Protein AF-D7C0J5-F1 (afdb_monomer_lite)

Organism: Streptomyces bingchenggensis (strain BCW-1) (NCBI:txid749414)

pLDDT: mean 80.93, std 21.44, range [21.97, 98.5]

Secondary structure (DSSP, 8-state):
-GGGSTTTTTS-SPPHHHHHHHHHHHH-TTGGG-HHHHHHHHHHHHHHHHTT--HHHHS--HHHHHHHHHHTSSHHHHHHHHHH---STT----HHHHHHHHHHHHHHHHHHTSTT--HHHHHHHHHHHTT--TT----HHHHHHHHHHHHHHHHTT--TTSHHHHHHHHIIIII-TTTSSEEEEEETTEEEEEEE-S-----SSEEEEEEEETTEEEE-TT--B-TTS-BSSPPPEEEE-EE-SS-TTEEEEEETTEEEEEEHHHHHHHHTT-HHHHTSPTTPPEEEE-SS--TTHHHHHHHHHHHHTS-EEEESS-EEEEEE-TTS-EEEEE-SSS---EEEEPP-PPPPP------SSPPPPP-PPPPPPP----PPPP------------------------------------------PPP--STTHHHHTTSPPPPHHHHHHHHHHHHHHHHHHHHHHHHHT-HHHHHHHHHHHHHHHHHHHHTT--GGGG----TTSTT---S-HHHHHHHHHH--HHHHHHHHHHHHHTTHHHHHTTSPPPPPHHHHHHHHT-EE-HHHHHHHHHHHHHHHTT--HHHHHHHTHHHHHHTS----TTT-SSPPPHHHHHHHB-TTT--B----HHHHEE--TTSHHHHHHHHHT---SSSS-HHHHHHHHHHHHHHHHHT----HHHHHHHHHHHHHHHTSS-HHHHHHHHHHHHTTS--TTPPPP--STTGGG--TT--HHHHHHHTSGGG--HHHHHHHHHHHHHHHHHHTTS----------

Sequence (784 aa):
MWLADDDFKQAGPLMLDLLRQVIVGHAGPGVMGDQDVVRRVLAAAATAGKAGVPFRDFVDLPVVRLAAGWLNGGGAQSEAVDALKPSGPDQQLGEVERSRMFWAWVKTMDLLSAPGMDMDKVDKLAVRVLHLDPDHDVEPHHRERLRVRLTQAFAVGRGASDPDVAAAYALEEEYGAFTGTGLDTVQDGARGSGLDFTGQPRSGTVNLAQILAPGGLKNAPWRHQGPNQQATEPAPYLVRIELDELDPDSILLVIGDAVLQMPVREFLELMANDLTLTGKEEGTLIVLSHAWPAPGIGEVARRLAQRLGREVGWTDTPTDLSGKDDQNRSVLTVLAASDAVWRKAEVEAPQPPVPNAPRPIPRPYPRSGPPGPAAPTAAPPTTATTTRPTALGSAAPSGLAAASSATPPGEKPEDPASFLDDGVPSEPEESEESALSGAPPASPWDMARIRYAEEALDYEERLVTYLAADERINAEFARVVEAFWALVLHNGMDYRKFGSELPSENGAVGTSFESLQRVVESGNLRERADFLFAGAANGLLPDLTGGRVRRHPVVMGERDDRRKTEAYTRYKQRTEELRALGIDDAVIAEEVEDLMAVVRTPLRPEDVRPPLSQDERLIAVRASDGKLLWMPAGLSEELPMSAGLQQRSQESGGLVLTGTSGSTHFILTLVARLSNLANFPVDLGLIRAGLVSTMAYVGDHSFHEVMAGAQLVLDEVAHPGVPDYVDGRYRYRNVYPLTEEELRAHVARDGLFPDEHAMALFAELDDGAEEGSESDDGDDSSDR

Radius of gyration: 34.39 Å; chains: 1; bounding box: 91×99×111 Å

Structure (mmCIF, N/CA/C/O backbone):
data_AF-D7C0J5-F1
#
_entry.id   AF-D7C0J5-F1
#
loop_
_atom_site.group_PDB
_atom_site.id
_atom_site.type_symbol
_atom_site.label_atom_id
_atom_site.label_alt_id
_atom_site.label_comp_id
_atom_site.label_asym_id
_atom_site.label_entity_id
_atom_site.label_seq_id
_atom_site.pdbx_PDB_ins_code
_atom_site.Cartn_x
_atom_site.Cartn_y
_atom_site.Cartn_z
_atom_site.occupancy
_atom_site.B_iso_or_equiv
_atom_site.auth_seq_id
_atom_site.auth_comp_id
_atom_site.auth_asym_id
_atom_site.auth_atom_id
_atom_site.pdbx_PDB_model_num
ATOM 1 N N . MET A 1 1 ? 35.613 8.827 -20.368 1.00 84.06 1 MET A N 1
ATOM 2 C CA . MET A 1 1 ? 34.512 9.453 -21.127 1.00 84.06 1 MET A CA 1
ATOM 3 C C . MET A 1 1 ? 33.854 10.549 -20.322 1.00 84.06 1 MET A C 1
ATOM 5 O O . MET A 1 1 ? 34.210 11.675 -20.592 1.00 84.06 1 MET A O 1
ATOM 9 N N . TRP A 1 2 ? 33.033 10.255 -19.304 1.00 85.31 2 TRP A N 1
ATOM 10 C CA . TRP A 1 2 ? 32.341 11.267 -18.477 1.00 85.31 2 TRP A CA 1
ATOM 11 C C . TRP A 1 2 ? 33.206 12.481 -18.079 1.00 85.31 2 TRP A C 1
ATOM 13 O O . TRP A 1 2 ? 32.962 13.582 -18.543 1.00 85.31 2 TRP A O 1
ATOM 23 N N . LEU A 1 3 ? 34.286 12.275 -17.312 1.00 81.56 3 LEU A N 1
ATOM 24 C CA . LEU A 1 3 ? 35.174 13.371 -16.874 1.00 81.56 3 LEU A CA 1
ATOM 25 C C . LEU A 1 3 ? 36.045 13.977 -17.988 1.00 81.56 3 LEU A C 1
ATOM 27 O O . LEU A 1 3 ? 36.691 14.999 -17.775 1.00 81.56 3 LEU A O 1
ATOM 31 N N . ALA A 1 4 ? 36.141 13.299 -19.134 1.00 83.44 4 ALA A N 1
ATOM 32 C CA . ALA A 1 4 ? 36.928 13.761 -20.275 1.00 83.44 4 ALA A CA 1
ATOM 33 C C . ALA A 1 4 ? 36.100 14.636 -21.229 1.00 83.44 4 ALA A C 1
ATOM 35 O O . ALA A 1 4 ? 36.672 15.247 -22.124 1.00 83.44 4 ALA A O 1
ATOM 36 N N . ASP A 1 5 ? 34.779 14.666 -21.050 1.00 85.06 5 ASP A N 1
ATOM 37 C CA . ASP A 1 5 ? 33.866 15.517 -21.797 1.00 85.06 5 ASP A CA 1
ATOM 38 C C . ASP A 1 5 ? 33.786 16.890 -21.110 1.00 85.06 5 ASP A C 1
ATOM 40 O O . ASP A 1 5 ? 33.491 16.985 -19.913 1.00 85.06 5 ASP A O 1
ATOM 44 N N . ASP A 1 6 ? 34.099 17.953 -21.854 1.00 83.88 6 ASP A N 1
ATOM 45 C CA . ASP A 1 6 ? 34.174 19.315 -21.318 1.00 83.88 6 ASP A CA 1
ATOM 46 C C . ASP A 1 6 ? 32.818 19.805 -20.784 1.00 83.88 6 ASP A C 1
ATOM 48 O O . ASP A 1 6 ? 32.799 20.581 -19.825 1.00 83.88 6 ASP A O 1
ATOM 52 N N . ASP A 1 7 ? 31.699 19.300 -21.321 1.00 83.06 7 ASP A N 1
ATOM 53 C CA . ASP A 1 7 ? 30.352 19.685 -20.885 1.00 83.06 7 ASP A CA 1
ATOM 54 C C . ASP A 1 7 ? 30.071 19.222 -19.441 1.00 83.06 7 ASP A C 1
ATOM 56 O O . ASP A 1 7 ? 29.378 19.908 -18.687 1.00 83.06 7 ASP A O 1
ATOM 60 N N . PHE A 1 8 ? 30.655 18.095 -19.016 1.00 86.00 8 PHE A N 1
ATOM 61 C CA . PHE A 1 8 ? 30.396 17.458 -17.714 1.00 86.00 8 PHE A CA 1
ATOM 62 C C . PHE A 1 8 ? 31.542 17.596 -16.713 1.00 86.00 8 PHE A C 1
ATOM 64 O O . PHE A 1 8 ? 31.435 17.144 -15.572 1.00 86.00 8 PHE A O 1
ATOM 71 N N . LYS A 1 9 ? 32.634 18.260 -17.096 1.00 82.19 9 LYS A N 1
ATOM 72 C CA . LYS A 1 9 ? 33.841 18.409 -16.272 1.00 82.19 9 LYS A CA 1
ATOM 73 C C . LYS A 1 9 ? 33.573 18.995 -14.880 1.00 82.19 9 LYS A C 1
ATOM 75 O O . LYS A 1 9 ? 34.307 18.700 -13.940 1.00 82.19 9 LYS A O 1
ATOM 80 N N . GLN A 1 10 ? 32.531 19.817 -14.740 1.00 80.56 10 GLN A N 1
ATOM 81 C CA . GLN A 1 10 ? 32.140 20.432 -13.466 1.00 80.56 10 GLN A CA 1
ATOM 82 C C . GLN A 1 10 ? 31.168 19.586 -12.626 1.00 80.56 10 GLN A C 1
ATOM 84 O O . GLN A 1 10 ? 31.029 19.858 -11.433 1.00 80.56 10 GLN A O 1
ATOM 89 N N . ALA A 1 11 ? 30.531 18.562 -13.210 1.00 79.69 11 ALA A N 1
ATOM 90 C CA . ALA A 1 11 ? 29.491 17.740 -12.578 1.00 79.69 11 ALA A CA 1
ATOM 91 C C . ALA A 1 11 ? 30.031 16.738 -11.538 1.00 79.69 11 ALA A C 1
ATOM 93 O O . ALA A 1 11 ? 29.259 16.111 -10.810 1.00 79.69 11 ALA A O 1
ATOM 94 N N . GLY A 1 12 ? 31.357 16.609 -11.432 1.00 76.31 12 GLY A N 1
ATOM 95 C CA . GLY A 1 12 ? 32.024 15.755 -10.453 1.00 76.31 12 GLY A CA 1
ATOM 96 C C . GLY A 1 12 ? 31.970 14.263 -10.808 1.00 76.31 12 GLY A C 1
ATOM 97 O O . GLY A 1 12 ? 31.812 13.906 -11.982 1.00 76.31 12 GLY A O 1
ATOM 98 N N . PRO A 1 13 ? 32.171 13.365 -9.827 1.00 74.12 13 PRO A N 1
ATOM 99 C CA . PRO A 1 13 ? 32.368 11.945 -10.087 1.00 74.12 13 PRO A CA 1
ATOM 100 C C . PRO A 1 13 ? 31.124 11.254 -10.656 1.00 74.12 13 PRO A C 1
ATOM 102 O O . PRO A 1 13 ? 29.984 11.681 -10.474 1.00 74.12 13 PRO A O 1
ATOM 105 N N . LEU A 1 14 ? 31.368 10.130 -11.331 1.00 69.06 14 LEU A N 1
ATOM 106 C CA . LEU A 1 14 ? 30.318 9.253 -11.839 1.00 69.06 14 LEU A CA 1
ATOM 107 C C . LEU A 1 14 ? 29.569 8.598 -10.668 1.00 69.06 14 LEU A C 1
ATOM 109 O O . LEU A 1 14 ? 30.184 7.956 -9.817 1.00 69.06 14 LEU A O 1
ATOM 113 N N . MET A 1 15 ? 28.243 8.744 -10.652 1.00 70.69 15 MET A N 1
ATOM 114 C CA . MET A 1 15 ? 27.353 8.141 -9.657 1.00 70.69 15 MET A CA 1
ATOM 115 C C . MET A 1 15 ? 26.726 6.849 -10.178 1.00 70.69 15 MET A C 1
ATOM 117 O O . MET A 1 15 ? 26.613 6.639 -11.386 1.00 70.69 15 MET A O 1
ATOM 121 N N . LEU A 1 16 ? 26.266 5.994 -9.260 1.00 69.06 16 LEU A N 1
ATOM 122 C CA . LEU A 1 16 ? 25.558 4.768 -9.630 1.00 69.06 16 LEU A CA 1
ATOM 123 C C . LEU A 1 16 ? 24.303 5.080 -10.457 1.00 69.06 16 LEU A C 1
ATOM 125 O O . LEU A 1 16 ? 24.078 4.416 -11.458 1.00 69.06 16 LEU A O 1
ATOM 129 N N . ASP A 1 17 ? 23.551 6.125 -10.102 1.00 68.38 17 ASP A N 1
ATOM 130 C CA . ASP A 1 17 ? 22.359 6.566 -10.840 1.00 68.38 17 ASP A CA 1
ATOM 131 C C . ASP A 1 17 ? 22.683 6.913 -12.308 1.00 68.38 17 ASP A C 1
ATOM 133 O O . ASP A 1 17 ? 21.962 6.487 -13.207 1.00 68.38 17 ASP A O 1
ATOM 137 N N . LEU A 1 18 ? 23.820 7.573 -12.577 1.00 76.56 18 LEU A N 1
ATOM 138 C CA . LEU A 1 18 ? 24.295 7.820 -13.945 1.00 76.56 18 LEU A CA 1
ATOM 139 C C . LEU A 1 18 ? 24.584 6.520 -14.681 1.00 76.56 18 LEU A C 1
ATOM 141 O O . LEU A 1 18 ? 24.188 6.364 -15.828 1.00 76.56 18 LEU A O 1
ATOM 145 N N . LEU A 1 19 ? 25.286 5.589 -14.030 1.00 80.75 19 LEU A N 1
ATOM 146 C CA . LEU A 1 19 ? 25.575 4.294 -14.633 1.00 80.75 19 LEU A CA 1
ATOM 147 C C . LEU A 1 19 ? 24.270 3.597 -15.032 1.00 80.75 19 LEU A C 1
ATOM 149 O O . LEU A 1 19 ? 24.184 3.085 -16.145 1.00 80.75 19 LEU A O 1
ATOM 153 N N . ARG A 1 20 ? 23.240 3.655 -14.175 1.00 77.88 20 ARG A N 1
ATOM 154 C CA . ARG A 1 20 ? 21.913 3.110 -14.491 1.00 77.88 20 ARG A CA 1
ATOM 155 C C . ARG A 1 20 ? 21.293 3.781 -15.712 1.00 77.88 20 ARG A C 1
ATOM 157 O O . ARG A 1 20 ? 20.852 3.088 -16.622 1.00 77.88 20 ARG A O 1
ATOM 164 N N . GLN A 1 21 ? 21.303 5.111 -15.761 1.00 80.38 21 GLN A N 1
ATOM 165 C CA . GLN A 1 21 ? 20.759 5.865 -16.891 1.00 80.38 21 GLN A CA 1
ATOM 166 C C . GLN A 1 21 ? 21.532 5.610 -18.193 1.00 80.38 21 GLN A C 1
ATOM 168 O O . GLN A 1 21 ? 20.915 5.489 -19.243 1.00 80.38 21 GLN A O 1
ATOM 173 N N . VAL A 1 22 ? 22.861 5.456 -18.144 1.00 85.19 22 VAL A N 1
ATOM 174 C CA . VAL A 1 22 ? 23.691 5.109 -19.313 1.00 85.19 22 VAL A CA 1
ATOM 175 C C . VAL A 1 22 ? 23.349 3.717 -19.833 1.00 85.19 22 VAL A C 1
ATOM 177 O O . VAL A 1 22 ? 23.205 3.537 -21.038 1.00 85.19 22 VAL A O 1
ATOM 180 N N . ILE A 1 23 ? 23.208 2.739 -18.937 1.00 82.94 23 ILE A N 1
ATOM 181 C CA . ILE A 1 23 ? 22.817 1.374 -19.302 1.00 82.94 23 ILE A CA 1
ATOM 182 C C . ILE A 1 23 ? 21.436 1.390 -19.965 1.00 82.94 23 ILE A C 1
ATOM 184 O O . ILE A 1 23 ? 21.291 0.867 -21.064 1.00 82.94 23 ILE A O 1
ATOM 188 N N . VAL A 1 24 ? 20.453 2.051 -19.348 1.00 81.50 24 VAL A N 1
ATOM 189 C CA . VAL A 1 24 ? 19.090 2.153 -19.892 1.00 81.50 24 VAL A CA 1
ATOM 190 C C . VAL A 1 24 ? 19.056 2.921 -21.216 1.00 81.50 24 VAL A C 1
ATOM 192 O O . VAL A 1 24 ? 18.408 2.486 -22.159 1.00 81.50 24 VAL A O 1
ATOM 195 N N . GLY A 1 25 ? 19.774 4.038 -21.324 1.00 82.25 25 GLY A N 1
ATOM 196 C CA . GLY A 1 25 ? 19.808 4.855 -22.539 1.00 82.25 25 GLY A CA 1
ATOM 197 C C . GLY A 1 25 ? 20.527 4.182 -23.710 1.00 82.25 25 GLY A C 1
ATOM 198 O O . GLY A 1 25 ? 20.208 4.462 -24.860 1.00 82.25 25 GLY A O 1
ATOM 199 N N . HIS A 1 26 ? 21.481 3.287 -23.437 1.00 82.31 26 HIS A N 1
ATOM 200 C CA . HIS A 1 26 ? 22.236 2.576 -24.472 1.00 82.31 26 HIS A CA 1
ATOM 201 C C . HIS A 1 26 ? 21.634 1.204 -24.826 1.00 82.31 26 HIS A C 1
ATOM 203 O O . HIS A 1 26 ? 21.805 0.738 -25.951 1.00 82.31 26 HIS A O 1
ATOM 209 N N . ALA A 1 27 ? 20.976 0.524 -23.885 1.00 80.31 27 ALA A N 1
ATOM 210 C CA . ALA A 1 27 ? 20.483 -0.846 -24.067 1.00 80.31 27 ALA A CA 1
ATOM 211 C C . ALA A 1 27 ? 18.959 -1.012 -23.896 1.00 80.31 27 ALA A C 1
ATOM 213 O O . ALA A 1 27 ? 18.454 -2.108 -24.116 1.00 80.31 27 ALA A O 1
ATOM 214 N N . GLY A 1 28 ? 18.225 0.051 -23.559 1.00 71.62 28 GLY A N 1
ATOM 215 C CA . GLY A 1 28 ? 16.772 0.040 -23.363 1.00 71.62 28 GLY A CA 1
ATOM 216 C C . GLY A 1 28 ? 16.334 -0.144 -21.898 1.00 71.62 28 GLY A C 1
ATOM 217 O O . GLY A 1 28 ? 17.142 -0.483 -21.029 1.00 71.62 28 GLY A O 1
ATOM 218 N N . PRO A 1 29 ? 15.051 0.111 -21.574 1.00 61.69 29 PRO A N 1
ATOM 219 C CA . PRO A 1 29 ? 14.511 -0.081 -20.225 1.00 61.69 29 PRO A CA 1
ATOM 220 C C . PRO A 1 29 ? 14.479 -1.569 -19.822 1.00 61.69 29 PRO A C 1
ATOM 222 O O . PRO A 1 29 ? 14.386 -2.449 -20.668 1.00 61.69 29 PRO A O 1
ATOM 225 N N . GLY A 1 30 ? 14.538 -1.863 -18.515 1.00 56.69 30 GLY A N 1
ATOM 226 C CA . GLY A 1 30 ? 14.394 -3.231 -17.975 1.00 56.69 30 GLY A CA 1
ATOM 227 C C . GLY A 1 30 ? 15.677 -4.072 -17.891 1.00 56.69 30 GLY A C 1
ATOM 228 O O . GLY A 1 30 ? 15.668 -5.137 -17.286 1.00 56.69 30 GLY A O 1
ATOM 229 N N . VAL A 1 31 ? 16.806 -3.578 -18.405 1.00 60.84 31 VAL A N 1
ATOM 230 C CA . VAL A 1 31 ? 18.055 -4.358 -18.550 1.00 60.84 31 VAL A CA 1
ATOM 231 C C . VAL A 1 31 ? 19.036 -4.255 -17.367 1.00 60.84 31 VAL A C 1
ATOM 233 O O . VAL A 1 31 ? 20.123 -4.823 -17.393 1.00 60.84 31 VAL A O 1
ATOM 236 N N . MET A 1 32 ? 18.676 -3.526 -16.306 1.00 47.31 32 MET A N 1
ATOM 237 C CA . MET A 1 32 ? 19.562 -3.235 -15.164 1.00 47.31 32 MET A CA 1
ATOM 238 C C . MET A 1 32 ? 19.946 -4.460 -14.314 1.00 47.31 32 MET A C 1
ATOM 240 O O . MET A 1 32 ? 20.912 -4.385 -13.553 1.00 47.31 32 MET A O 1
ATOM 244 N N . GLY A 1 33 ? 19.195 -5.559 -14.420 1.00 52.16 33 GLY A N 1
ATOM 245 C CA . GLY A 1 33 ? 19.480 -6.824 -13.734 1.00 52.16 33 GLY A CA 1
ATOM 246 C C . GLY A 1 33 ? 20.380 -7.782 -14.522 1.00 52.16 33 GLY A C 1
ATOM 247 O O . GLY A 1 33 ? 20.909 -8.724 -13.936 1.00 52.16 33 GLY A O 1
ATOM 248 N N . ASP A 1 34 ? 20.584 -7.531 -15.819 1.00 63.66 34 ASP A N 1
ATOM 249 C CA . ASP A 1 34 ? 21.387 -8.374 -16.706 1.00 63.66 34 ASP A CA 1
ATOM 250 C C . ASP A 1 34 ? 22.855 -7.918 -16.666 1.00 63.66 34 ASP A C 1
ATOM 252 O O . ASP A 1 34 ? 23.248 -6.891 -17.232 1.00 63.66 34 ASP A O 1
ATOM 256 N N . GLN A 1 35 ? 23.692 -8.692 -15.971 1.00 74.06 35 GLN A N 1
ATOM 257 C CA . GLN A 1 35 ? 25.112 -8.376 -15.817 1.00 74.06 35 GLN A CA 1
ATOM 258 C C . GLN A 1 35 ? 25.866 -8.334 -17.151 1.00 74.06 35 GLN A C 1
ATOM 260 O O . GLN A 1 35 ? 26.853 -7.600 -17.262 1.00 74.06 35 GLN A O 1
ATOM 265 N N . ASP A 1 36 ? 25.425 -9.080 -18.159 1.00 72.94 36 ASP A N 1
ATOM 266 C CA . ASP A 1 36 ? 26.091 -9.147 -19.453 1.00 72.94 36 ASP A CA 1
ATOM 267 C C . ASP A 1 36 ? 25.726 -7.958 -20.332 1.00 72.94 36 ASP A C 1
ATOM 269 O O . ASP A 1 36 ? 26.608 -7.414 -21.004 1.00 72.94 36 ASP A O 1
ATOM 273 N N . VAL A 1 37 ? 24.489 -7.454 -20.255 1.00 75.50 37 VAL A N 1
ATOM 274 C CA . VAL A 1 37 ? 24.139 -6.146 -20.839 1.00 75.50 37 VAL A CA 1
ATOM 275 C C . VAL A 1 37 ? 24.998 -5.046 -20.225 1.00 75.50 37 VAL A C 1
ATOM 277 O O . VAL A 1 37 ? 25.603 -4.258 -20.957 1.00 75.50 37 VAL A O 1
ATOM 280 N N . VAL A 1 38 ? 25.130 -5.021 -18.896 1.00 76.94 38 VAL A N 1
ATOM 281 C CA . VAL A 1 38 ? 25.975 -4.032 -18.212 1.00 76.94 38 VAL A CA 1
ATOM 282 C C . VAL A 1 38 ? 27.432 -4.134 -18.672 1.00 76.94 38 VAL A C 1
ATOM 284 O O . VAL A 1 38 ? 28.042 -3.117 -19.010 1.00 76.94 38 VAL A O 1
ATOM 287 N N . ARG A 1 39 ? 27.999 -5.347 -18.754 1.00 84.88 39 ARG A N 1
ATOM 288 C CA . ARG A 1 39 ? 29.367 -5.563 -19.261 1.00 84.88 39 ARG A CA 1
ATOM 289 C C . ARG A 1 39 ? 29.522 -5.103 -20.710 1.00 84.88 39 ARG A C 1
ATOM 291 O O . ARG A 1 39 ? 30.517 -4.445 -21.016 1.00 84.88 39 ARG A O 1
ATOM 298 N N . ARG A 1 40 ? 28.554 -5.395 -21.587 1.00 88.12 40 ARG A N 1
ATOM 299 C CA . ARG A 1 40 ? 28.569 -4.972 -22.998 1.00 88.12 40 ARG A CA 1
ATOM 300 C C . ARG A 1 40 ? 28.531 -3.453 -23.139 1.00 88.12 40 ARG A C 1
ATOM 302 O O . ARG A 1 40 ? 29.372 -2.906 -23.848 1.00 88.12 40 ARG A O 1
ATOM 309 N N . VAL A 1 41 ? 27.634 -2.763 -22.430 1.00 87.69 41 VAL A N 1
ATOM 310 C CA . VAL A 1 41 ? 27.559 -1.289 -22.450 1.00 87.69 41 VAL A CA 1
ATOM 311 C C . VAL A 1 41 ? 28.858 -0.672 -21.924 1.00 87.69 41 VAL A C 1
ATOM 313 O O . VAL A 1 41 ? 29.391 0.258 -22.528 1.00 87.69 41 VAL A O 1
ATOM 316 N N . LEU A 1 42 ? 29.433 -1.218 -20.847 1.00 89.69 42 LEU A N 1
ATOM 317 C CA . LEU A 1 42 ? 30.716 -0.751 -20.314 1.00 89.69 42 LEU A CA 1
ATOM 318 C C . LEU A 1 42 ? 31.887 -0.995 -21.281 1.00 89.69 42 LEU A C 1
ATOM 320 O O . LEU A 1 42 ? 32.764 -0.138 -21.406 1.00 89.69 42 LEU A O 1
ATOM 324 N N . ALA A 1 43 ? 31.909 -2.126 -21.990 1.00 91.81 43 ALA A N 1
ATOM 325 C CA . ALA A 1 43 ? 32.917 -2.424 -23.008 1.00 91.81 43 ALA A CA 1
ATOM 326 C C . ALA A 1 43 ? 32.777 -1.519 -24.248 1.00 91.81 43 ALA A C 1
ATOM 328 O O . ALA A 1 43 ? 33.782 -1.024 -24.774 1.00 91.81 43 ALA A O 1
ATOM 329 N N . ALA A 1 44 ? 31.540 -1.246 -24.677 1.00 91.38 44 ALA A N 1
ATOM 330 C CA . ALA A 1 44 ? 31.231 -0.295 -25.741 1.00 91.38 44 ALA A CA 1
ATOM 331 C C . ALA A 1 44 ? 31.686 1.120 -25.356 1.00 91.38 44 ALA A C 1
ATOM 333 O O . ALA A 1 44 ? 32.420 1.756 -26.114 1.00 91.38 44 ALA A O 1
ATOM 334 N N . ALA A 1 45 ? 31.376 1.563 -24.133 1.00 90.12 45 ALA A N 1
ATOM 335 C CA . ALA A 1 45 ? 31.859 2.828 -23.587 1.00 90.12 45 ALA A CA 1
ATOM 336 C C . ALA A 1 45 ? 33.397 2.867 -23.537 1.00 90.12 45 ALA A C 1
ATOM 338 O O . ALA A 1 45 ? 34.021 3.831 -23.973 1.00 90.12 45 ALA A O 1
ATOM 339 N N . ALA A 1 46 ? 34.061 1.806 -23.073 1.00 90.62 46 ALA A N 1
ATOM 340 C CA . ALA A 1 46 ? 35.523 1.758 -23.045 1.00 90.62 46 ALA A CA 1
ATOM 341 C C . ALA A 1 46 ? 36.145 1.898 -24.449 1.00 90.62 46 ALA A C 1
ATOM 343 O O . ALA A 1 46 ? 37.171 2.564 -24.608 1.00 90.62 46 ALA A O 1
ATOM 344 N N . THR A 1 47 ? 35.521 1.300 -25.466 1.00 92.75 47 THR A N 1
ATOM 345 C CA . THR A 1 47 ? 35.958 1.384 -26.868 1.00 92.75 47 THR A CA 1
ATOM 346 C C . THR A 1 47 ? 35.737 2.782 -27.443 1.00 92.75 47 THR A C 1
ATOM 348 O O . THR A 1 47 ? 36.681 3.383 -27.959 1.00 92.75 47 THR A O 1
ATOM 351 N N . ALA A 1 48 ? 34.534 3.338 -27.279 1.00 91.00 48 ALA A N 1
ATOM 352 C CA . ALA A 1 48 ? 34.188 4.692 -27.709 1.00 91.00 48 ALA A CA 1
ATOM 353 C C . ALA A 1 48 ? 35.109 5.744 -27.065 1.00 91.00 48 ALA A C 1
ATOM 355 O O . ALA A 1 48 ? 35.631 6.633 -27.738 1.00 91.00 48 ALA A O 1
ATOM 356 N N . GLY A 1 49 ? 35.415 5.578 -25.775 1.00 87.19 49 GLY A N 1
ATOM 357 C CA . GLY A 1 49 ? 36.333 6.448 -25.050 1.00 87.19 49 GLY A CA 1
ATOM 358 C C . GLY A 1 49 ? 37.765 6.418 -25.585 1.00 87.19 49 GLY A C 1
ATOM 359 O O . GLY A 1 49 ? 38.396 7.469 -25.670 1.00 87.19 49 GLY A O 1
ATOM 360 N N . LYS A 1 50 ? 38.280 5.247 -25.986 1.00 89.69 50 LYS A N 1
ATOM 361 C CA . LYS A 1 50 ? 39.605 5.131 -26.630 1.00 89.69 50 LYS A CA 1
ATOM 362 C C . LYS A 1 50 ? 39.639 5.800 -28.005 1.00 89.69 50 LYS A C 1
ATOM 364 O O . LYS A 1 50 ? 40.680 6.325 -28.389 1.00 89.69 50 LYS A O 1
ATOM 369 N N . ALA A 1 51 ? 38.517 5.791 -28.722 1.00 89.44 51 ALA A N 1
ATOM 370 C CA . ALA A 1 51 ? 38.362 6.458 -30.011 1.00 89.44 51 ALA A CA 1
ATOM 371 C C . ALA A 1 51 ? 38.146 7.982 -29.894 1.00 89.44 51 ALA A C 1
ATOM 373 O O . ALA A 1 51 ? 38.100 8.666 -30.913 1.00 89.44 51 ALA A O 1
ATOM 374 N N . GLY A 1 52 ? 38.034 8.526 -28.675 1.00 88.00 52 GLY A N 1
ATOM 375 C CA . GLY A 1 52 ? 37.826 9.957 -28.443 1.00 88.00 52 GLY A CA 1
ATOM 376 C C . GLY A 1 52 ? 36.390 10.430 -28.683 1.00 88.00 52 GLY A C 1
ATOM 377 O O . GLY A 1 52 ? 36.180 11.625 -28.865 1.00 88.00 52 GLY A O 1
ATOM 378 N N . VAL A 1 53 ? 35.411 9.518 -28.687 1.00 90.00 53 VAL A N 1
ATOM 379 C CA . VAL A 1 53 ? 33.989 9.870 -28.815 1.00 90.00 53 VAL A CA 1
ATOM 380 C C . VAL A 1 53 ? 33.533 10.617 -27.548 1.00 90.00 53 VAL A C 1
ATOM 382 O O . VAL A 1 53 ? 33.725 10.088 -26.442 1.00 90.00 53 VAL A O 1
ATOM 385 N N . PRO A 1 54 ? 32.947 11.827 -27.670 1.00 87.62 54 PRO A N 1
ATOM 386 C CA . PRO A 1 54 ? 32.371 12.556 -26.539 1.00 87.62 54 PRO A CA 1
ATOM 387 C C . PRO A 1 54 ? 31.272 11.753 -25.833 1.00 87.62 54 PRO A C 1
ATOM 389 O O . PRO A 1 54 ? 30.558 10.970 -26.457 1.00 87.62 54 PRO A O 1
ATOM 392 N N . PHE A 1 55 ? 31.100 11.951 -24.524 1.00 88.19 55 PHE A N 1
ATOM 393 C CA . PHE A 1 55 ? 30.094 11.215 -23.751 1.00 88.19 55 PHE A CA 1
ATOM 394 C C . PHE A 1 55 ? 28.674 11.527 -24.240 1.00 88.19 55 PHE A C 1
ATOM 396 O O . PHE A 1 55 ? 27.861 10.614 -24.375 1.00 88.19 55 PHE A O 1
ATOM 403 N N . ARG A 1 56 ? 28.407 12.792 -24.583 1.00 83.25 56 ARG A N 1
ATOM 404 C CA . ARG A 1 56 ? 27.114 13.239 -25.132 1.00 83.25 56 ARG A CA 1
ATOM 405 C C . ARG A 1 56 ? 26.714 12.582 -26.460 1.00 83.25 56 ARG A C 1
ATOM 407 O O . ARG A 1 56 ? 25.527 12.557 -26.764 1.00 83.25 56 ARG A O 1
ATOM 414 N N . ASP A 1 57 ? 27.691 12.087 -27.221 1.00 87.44 57 ASP A N 1
ATOM 415 C CA . ASP A 1 57 ? 27.482 11.446 -28.525 1.00 87.44 57 ASP A CA 1
ATOM 416 C C . ASP A 1 57 ? 27.362 9.916 -28.390 1.00 87.44 57 ASP A C 1
ATOM 418 O O . ASP A 1 57 ? 26.966 9.235 -29.332 1.00 87.44 57 ASP A O 1
ATOM 422 N N . PHE A 1 58 ? 27.708 9.364 -27.220 1.00 90.75 58 PHE A N 1
ATOM 423 C CA . PHE A 1 58 ? 27.619 7.933 -26.929 1.00 90.75 58 PHE A CA 1
ATOM 424 C C . PHE A 1 58 ? 26.238 7.506 -26.421 1.00 90.75 58 PHE A C 1
ATOM 426 O O . PHE A 1 58 ? 25.802 6.395 -26.707 1.00 90.75 58 PHE A O 1
ATOM 433 N N . VAL A 1 59 ? 25.558 8.357 -25.647 1.00 90.12 59 VAL A N 1
ATOM 434 C CA . VAL A 1 59 ? 24.243 8.048 -25.067 1.00 90.12 59 VAL A CA 1
ATOM 435 C C . VAL A 1 59 ? 23.387 9.306 -24.936 1.00 90.12 59 VAL A C 1
ATOM 437 O O . VAL A 1 59 ? 23.877 10.370 -24.548 1.00 90.12 59 VAL A O 1
ATOM 440 N N . ASP A 1 60 ? 22.095 9.180 -25.244 1.00 87.69 60 ASP A N 1
ATOM 441 C CA . ASP A 1 60 ? 21.153 10.293 -25.188 1.00 87.69 60 ASP A CA 1
ATOM 442 C C . ASP A 1 60 ? 20.551 10.455 -23.785 1.00 87.69 60 ASP A C 1
ATOM 444 O O . ASP A 1 60 ? 19.646 9.726 -23.392 1.00 87.69 60 ASP A O 1
ATOM 448 N N . LEU A 1 61 ? 21.071 11.416 -23.014 1.00 88.25 61 LEU A N 1
ATOM 449 C CA . LEU A 1 61 ? 20.598 11.730 -21.659 1.00 88.25 61 LEU A CA 1
ATOM 450 C C . LEU A 1 61 ? 20.168 13.206 -21.570 1.00 88.25 61 LEU A C 1
ATOM 452 O O . LEU A 1 61 ? 20.947 14.054 -21.117 1.00 88.25 61 LEU A O 1
ATOM 456 N N . PRO A 1 62 ? 18.950 13.557 -22.028 1.00 87.94 62 PRO A N 1
ATOM 457 C CA . PRO A 1 62 ? 18.528 14.950 -22.182 1.00 87.94 62 PRO A CA 1
ATOM 458 C C . PRO A 1 62 ? 18.505 15.728 -20.860 1.00 87.94 62 PRO A C 1
ATOM 460 O O . PRO A 1 62 ? 19.026 16.842 -20.815 1.00 87.94 62 PRO A O 1
ATOM 463 N N . VAL A 1 63 ? 17.993 15.143 -19.773 1.00 89.81 63 VAL A N 1
ATOM 464 C CA . VAL A 1 63 ? 17.949 15.800 -18.453 1.00 89.81 63 VAL A CA 1
ATOM 465 C C . VAL A 1 63 ? 19.355 16.025 -17.889 1.00 89.81 63 VAL A C 1
ATOM 467 O O . VAL A 1 63 ? 19.657 17.108 -17.393 1.00 89.81 63 VAL A O 1
ATOM 470 N N . VAL A 1 64 ? 20.256 15.051 -18.043 1.00 89.44 64 VAL A N 1
ATOM 471 C CA . VAL A 1 64 ? 21.661 15.157 -17.606 1.00 89.44 64 VAL A CA 1
ATOM 472 C C . VAL A 1 64 ? 22.396 16.261 -18.377 1.00 89.44 64 VAL A C 1
ATOM 474 O O . VAL A 1 64 ? 23.174 17.013 -17.789 1.00 89.44 64 VAL A O 1
ATOM 477 N N . ARG A 1 65 ? 22.115 16.426 -19.678 1.00 88.38 65 ARG A N 1
ATOM 478 C CA . ARG A 1 65 ? 22.653 17.542 -20.479 1.00 88.38 65 ARG A CA 1
ATOM 479 C C . ARG A 1 65 ? 22.095 18.894 -20.044 1.00 88.38 65 ARG A C 1
ATOM 481 O O . ARG A 1 65 ? 22.857 19.852 -19.939 1.00 88.38 65 ARG A O 1
ATOM 488 N N . LEU A 1 66 ? 20.795 18.980 -19.762 1.00 89.44 66 LEU A N 1
ATOM 489 C CA . LEU A 1 66 ? 20.192 20.207 -19.237 1.00 89.44 66 LEU A CA 1
ATOM 490 C C . LEU A 1 66 ? 20.804 20.595 -17.883 1.00 89.44 66 LEU A C 1
ATOM 492 O O . LEU A 1 66 ? 21.152 21.758 -17.684 1.00 89.44 66 LEU A O 1
ATOM 496 N N . ALA A 1 67 ? 21.032 19.617 -17.004 1.00 89.75 67 ALA A N 1
ATOM 497 C CA . ALA A 1 67 ? 21.688 19.823 -15.716 1.00 89.75 67 ALA A CA 1
ATOM 498 C C . ALA A 1 67 ? 23.123 20.339 -15.879 1.00 89.75 67 ALA A C 1
ATOM 500 O O . ALA A 1 67 ? 23.564 21.207 -15.129 1.00 89.75 67 ALA A O 1
ATOM 501 N N . ALA A 1 68 ? 23.853 19.842 -16.882 1.00 89.00 68 ALA A N 1
ATOM 502 C CA . ALA A 1 68 ? 25.213 20.293 -17.172 1.00 89.00 68 ALA A CA 1
ATOM 503 C C . ALA A 1 68 ? 25.219 21.736 -17.688 1.00 89.00 68 ALA A C 1
ATOM 505 O O . ALA A 1 68 ? 26.038 22.547 -17.257 1.00 89.00 68 ALA A O 1
ATOM 506 N N . GLY A 1 69 ? 24.261 22.086 -18.551 1.00 88.94 69 GLY A N 1
ATOM 507 C CA . GLY A 1 69 ? 24.040 23.464 -18.990 1.00 88.94 69 GLY A CA 1
ATOM 508 C C . GLY A 1 69 ? 23.709 24.407 -17.830 1.00 88.94 69 GLY A C 1
ATOM 509 O O . GLY A 1 69 ? 24.291 25.487 -17.740 1.00 88.94 69 GLY A O 1
ATOM 510 N N . TRP A 1 70 ? 22.832 23.984 -16.912 1.00 89.31 70 TRP A N 1
ATOM 511 C CA . TRP A 1 70 ? 22.515 24.726 -15.687 1.00 89.31 70 TRP A CA 1
ATOM 512 C C . TRP A 1 70 ? 23.754 24.913 -14.801 1.00 89.31 70 TRP A C 1
ATOM 514 O O . TRP A 1 70 ? 24.050 26.042 -14.408 1.00 89.31 70 TRP A O 1
ATOM 524 N N . LEU A 1 71 ? 24.522 23.843 -14.562 1.00 87.94 71 LEU A N 1
ATOM 525 C CA . LEU A 1 71 ? 25.725 23.865 -13.726 1.00 87.94 71 LEU A CA 1
ATOM 526 C C . LEU A 1 71 ? 26.825 24.773 -14.290 1.00 87.94 71 LEU A C 1
ATOM 528 O O . LEU A 1 71 ? 27.499 25.467 -13.535 1.00 87.94 71 LEU A O 1
ATOM 532 N N . ASN A 1 72 ? 27.001 24.777 -15.613 1.00 84.06 72 ASN A N 1
ATOM 533 C CA . ASN A 1 72 ? 27.959 25.642 -16.303 1.00 84.06 72 ASN A CA 1
ATOM 534 C C . ASN A 1 72 ? 27.458 27.095 -16.451 1.00 84.06 72 ASN A C 1
ATOM 536 O O . ASN A 1 72 ? 28.209 27.965 -16.899 1.00 84.06 72 ASN A O 1
ATOM 540 N N . GLY A 1 73 ? 26.199 27.364 -16.096 1.00 79.75 73 GLY A N 1
ATOM 541 C CA . GLY A 1 73 ? 25.599 28.693 -16.068 1.00 79.75 73 GLY A CA 1
ATOM 542 C C . GLY A 1 73 ? 25.863 29.455 -14.763 1.00 79.75 73 GLY A C 1
ATOM 543 O O . GLY A 1 73 ? 26.460 28.954 -13.816 1.00 79.75 73 GLY A O 1
ATOM 544 N N . GLY A 1 74 ? 25.390 30.703 -14.693 1.00 68.06 74 GLY A N 1
ATOM 545 C CA . GLY A 1 74 ? 25.595 31.564 -13.519 1.00 68.06 74 GLY A CA 1
ATOM 546 C C . GLY A 1 74 ? 24.684 31.275 -12.314 1.00 68.06 74 GLY A C 1
ATOM 547 O O . GLY A 1 74 ? 25.042 31.641 -11.199 1.00 68.06 74 GLY A O 1
ATOM 548 N N . GLY A 1 75 ? 23.521 30.638 -12.514 1.00 69.06 75 GLY A N 1
ATOM 549 C CA . GLY A 1 75 ? 22.500 30.436 -11.467 1.00 69.06 75 GLY A CA 1
ATOM 550 C C . GLY A 1 75 ? 22.745 29.246 -10.530 1.00 69.06 75 GLY A C 1
ATOM 551 O O . GLY A 1 75 ? 22.285 29.255 -9.389 1.00 69.06 75 GLY A O 1
ATOM 552 N N . ALA A 1 76 ? 23.520 28.247 -10.965 1.00 79.81 76 ALA A N 1
ATOM 553 C CA . ALA A 1 76 ? 23.775 27.048 -10.169 1.00 79.81 76 ALA A CA 1
ATOM 554 C C . ALA A 1 76 ? 24.563 27.337 -8.883 1.00 79.81 76 ALA A C 1
ATOM 556 O O . ALA A 1 76 ? 24.300 26.725 -7.851 1.00 79.81 76 ALA A O 1
ATOM 557 N N . GLN A 1 77 ? 25.493 28.299 -8.919 1.00 81.88 77 GLN A N 1
ATOM 558 C CA . GLN A 1 77 ? 26.280 28.682 -7.746 1.00 81.88 77 GLN A CA 1
ATOM 559 C C . GLN A 1 77 ? 25.389 29.258 -6.637 1.00 81.88 77 GLN A C 1
ATOM 561 O O . GLN A 1 77 ? 25.532 28.861 -5.484 1.00 81.88 77 GLN A O 1
ATOM 566 N N . SER A 1 78 ? 24.476 30.179 -6.967 1.00 81.56 78 SER A N 1
ATOM 567 C CA . SER A 1 78 ? 23.593 30.802 -5.972 1.00 81.56 78 SER A CA 1
ATOM 568 C C . SER A 1 78 ? 22.636 29.789 -5.353 1.00 81.56 78 SER A C 1
ATOM 570 O O . SER A 1 78 ? 22.573 29.694 -4.133 1.00 81.56 78 SER A O 1
ATOM 572 N N . GLU A 1 79 ? 21.976 28.962 -6.171 1.00 84.75 79 GLU A N 1
ATOM 573 C CA . GLU A 1 79 ? 21.054 27.937 -5.661 1.00 84.75 79 GLU A CA 1
ATOM 574 C C . GLU A 1 79 ? 21.754 26.935 -4.743 1.00 84.75 79 GLU A C 1
ATOM 576 O O . GLU A 1 79 ? 21.203 26.510 -3.731 1.00 84.75 79 GLU A O 1
ATOM 581 N N . ALA A 1 80 ? 22.983 26.560 -5.084 1.00 81.56 80 ALA A N 1
ATOM 582 C CA . ALA A 1 80 ? 23.772 25.623 -4.308 1.00 81.56 80 ALA A CA 1
ATOM 583 C C . ALA A 1 80 ? 24.286 26.213 -2.986 1.00 81.56 80 ALA A C 1
ATOM 585 O O . ALA A 1 80 ? 24.346 25.493 -1.989 1.00 81.56 80 ALA A O 1
ATOM 586 N N . VAL A 1 81 ? 24.631 27.505 -2.952 1.00 83.00 81 VAL A N 1
ATOM 587 C CA . VAL A 1 81 ? 24.958 28.208 -1.700 1.00 83.00 81 VAL A CA 1
ATOM 588 C C . VAL A 1 81 ? 23.733 28.261 -0.789 1.00 83.00 81 VAL A C 1
ATOM 590 O O . VAL A 1 81 ? 23.854 27.939 0.394 1.00 83.00 81 VAL A O 1
ATOM 593 N N . ASP A 1 82 ? 22.560 28.573 -1.343 1.00 82.25 82 ASP A N 1
ATOM 594 C CA . ASP A 1 82 ? 21.302 28.611 -0.593 1.00 82.25 82 ASP A CA 1
ATOM 595 C C . ASP A 1 82 ? 20.914 27.222 -0.057 1.00 82.25 82 ASP A C 1
ATOM 597 O O . ASP A 1 82 ? 20.518 27.090 1.101 1.00 82.25 82 ASP A O 1
ATOM 601 N N . ALA A 1 83 ? 21.080 26.175 -0.873 1.00 82.56 83 ALA A N 1
ATOM 602 C CA . ALA A 1 83 ? 20.744 24.795 -0.522 1.00 82.56 83 ALA A CA 1
ATOM 603 C C . ALA A 1 83 ? 21.675 24.202 0.545 1.00 82.56 83 ALA A C 1
ATOM 605 O O . ALA A 1 83 ? 21.229 23.591 1.514 1.00 82.56 83 ALA A O 1
ATOM 606 N N . LEU A 1 84 ? 22.989 24.326 0.335 1.00 81.94 84 LEU A N 1
ATOM 607 C CA . LEU A 1 84 ? 23.995 23.586 1.101 1.00 81.94 84 LEU A CA 1
ATOM 608 C C . LEU A 1 84 ? 24.596 24.394 2.251 1.00 81.94 84 LEU A C 1
ATOM 610 O O . LEU A 1 84 ? 25.308 23.816 3.073 1.00 81.94 84 LEU A O 1
ATOM 614 N N . LYS A 1 85 ? 24.320 25.705 2.310 1.00 82.25 85 LYS A N 1
ATOM 615 C CA . LYS A 1 85 ? 24.735 26.623 3.383 1.00 82.25 85 LYS A CA 1
ATOM 616 C C . LYS A 1 85 ? 26.222 26.419 3.768 1.00 82.25 85 LYS A C 1
ATOM 618 O O . LYS A 1 85 ? 26.527 26.170 4.939 1.00 82.25 85 LYS A O 1
ATOM 623 N N . PRO A 1 86 ? 27.169 26.463 2.800 1.00 76.50 86 PRO A N 1
ATOM 624 C CA . PRO A 1 86 ? 28.563 26.092 3.032 1.00 76.50 86 PRO A CA 1
ATOM 625 C C . PRO A 1 86 ? 29.230 27.001 4.072 1.00 76.50 86 PRO A C 1
ATOM 627 O O . PRO A 1 86 ? 29.082 28.223 4.060 1.00 76.50 86 PRO A O 1
ATOM 630 N N . SER A 1 87 ? 30.007 26.400 4.972 1.00 62.31 87 SER A N 1
ATOM 631 C CA . SER A 1 87 ? 30.735 27.123 6.019 1.00 62.31 87 SER A CA 1
ATOM 632 C C . SER A 1 87 ? 32.080 27.645 5.503 1.00 62.31 87 SER A C 1
ATOM 634 O O . SER A 1 87 ? 32.924 26.860 5.079 1.00 62.31 87 SER A O 1
ATOM 636 N N . GLY A 1 88 ? 32.320 28.958 5.575 1.00 64.88 88 GLY A N 1
ATOM 637 C CA . GLY A 1 88 ? 33.613 29.565 5.233 1.00 64.88 88 GLY A CA 1
ATOM 638 C C . GLY A 1 88 ? 33.502 31.005 4.712 1.00 64.88 88 GLY A C 1
ATOM 639 O O . GLY A 1 88 ? 32.413 31.433 4.337 1.00 64.88 88 GLY A O 1
ATOM 640 N N . PRO A 1 89 ? 34.613 31.768 4.686 1.00 56.12 89 PRO A N 1
ATOM 641 C CA . PRO A 1 89 ? 34.609 33.186 4.310 1.00 56.12 89 PRO A CA 1
ATOM 642 C C . PRO A 1 89 ? 34.280 33.443 2.831 1.00 56.12 89 PRO A C 1
ATOM 644 O O . PRO A 1 89 ? 33.753 34.507 2.520 1.00 56.12 89 PRO A O 1
ATOM 647 N N . ASP A 1 90 ? 34.531 32.472 1.945 1.00 65.81 90 ASP A N 1
ATOM 648 C CA . ASP A 1 90 ? 34.355 32.644 0.496 1.00 65.81 90 ASP A CA 1
ATOM 649 C C . ASP A 1 90 ? 33.066 32.003 -0.053 1.00 65.81 90 ASP A C 1
ATOM 651 O O . ASP A 1 90 ? 32.757 32.204 -1.224 1.00 65.81 90 ASP A O 1
ATOM 655 N N . GLN A 1 91 ? 32.332 31.219 0.759 1.00 66.56 91 GLN A N 1
ATOM 656 C CA . GLN A 1 91 ? 31.108 30.479 0.373 1.00 66.56 91 GLN A CA 1
ATOM 657 C C . GLN A 1 91 ? 31.212 29.741 -0.982 1.00 66.56 91 GLN A C 1
ATOM 659 O O . GLN A 1 91 ? 30.223 29.532 -1.683 1.00 66.56 91 GLN A O 1
ATOM 664 N N . GLN A 1 92 ? 32.425 29.350 -1.385 1.00 67.12 92 GLN A N 1
ATOM 665 C CA . GLN A 1 92 ? 32.660 28.657 -2.646 1.00 67.12 92 GLN A CA 1
ATOM 666 C C . GLN A 1 92 ? 32.351 27.170 -2.491 1.00 67.12 92 GLN A C 1
ATOM 668 O O . GLN A 1 92 ? 32.798 26.521 -1.547 1.00 67.12 92 GLN A O 1
ATOM 673 N N . LEU A 1 93 ? 31.603 26.631 -3.449 1.00 70.12 93 LEU A N 1
ATOM 674 C CA . LEU A 1 93 ? 31.261 25.215 -3.520 1.00 70.12 93 LEU A CA 1
ATOM 675 C C . LEU A 1 93 ? 32.487 24.406 -3.946 1.00 70.12 93 LEU A C 1
ATOM 677 O O . LEU A 1 93 ? 33.128 24.728 -4.951 1.00 70.12 93 LEU A O 1
ATOM 681 N N . GLY A 1 94 ? 32.796 23.339 -3.215 1.00 77.44 94 GLY A N 1
ATOM 682 C CA . GLY A 1 94 ? 33.763 22.337 -3.641 1.00 77.44 94 GLY A CA 1
ATOM 683 C C . GLY A 1 94 ? 33.203 21.440 -4.748 1.00 77.44 94 GLY A C 1
ATOM 684 O O . GLY A 1 94 ? 32.067 21.576 -5.205 1.00 77.44 94 GLY A O 1
ATOM 685 N N . GLU A 1 95 ? 34.031 20.512 -5.225 1.00 81.50 95 GLU A N 1
ATOM 686 C CA . GLU A 1 95 ? 33.634 19.550 -6.261 1.00 81.50 95 GLU A CA 1
ATOM 687 C C . GLU A 1 95 ? 32.490 18.635 -5.799 1.00 81.50 95 GLU A C 1
ATOM 689 O O . GLU A 1 95 ? 31.586 18.333 -6.577 1.00 81.50 95 GLU A O 1
ATOM 694 N N . VAL A 1 96 ? 32.492 18.248 -4.521 1.00 80.12 96 VAL A N 1
ATOM 695 C CA . VAL A 1 96 ? 31.465 17.383 -3.927 1.00 80.12 96 VAL A CA 1
ATOM 696 C C . VAL A 1 96 ? 30.123 18.107 -3.853 1.00 80.12 96 VAL A C 1
ATOM 698 O O . VAL A 1 96 ? 29.103 17.544 -4.246 1.00 80.12 96 VAL A O 1
ATOM 701 N N . GLU A 1 97 ? 30.115 19.361 -3.400 1.00 81.62 97 GLU A N 1
ATOM 702 C CA . GLU A 1 97 ? 28.909 20.184 -3.312 1.00 81.62 97 GLU A CA 1
ATOM 703 C C . GLU A 1 97 ? 28.306 20.448 -4.697 1.00 81.62 97 GLU A C 1
ATOM 705 O O . GLU A 1 97 ? 27.098 20.292 -4.880 1.00 81.62 97 GLU A O 1
ATOM 710 N N . ARG A 1 98 ? 29.143 20.764 -5.697 1.00 83.88 98 ARG A N 1
ATOM 711 C CA . ARG A 1 98 ? 28.693 20.929 -7.089 1.00 83.88 98 ARG A CA 1
ATOM 712 C C . ARG A 1 98 ? 28.098 19.644 -7.658 1.00 83.88 98 ARG A C 1
ATOM 714 O O . ARG A 1 98 ? 27.027 19.690 -8.255 1.00 83.88 98 ARG A O 1
ATOM 721 N N . SER A 1 99 ? 28.754 18.503 -7.442 1.00 83.25 99 SER A N 1
ATOM 722 C CA . SER A 1 99 ? 28.253 17.205 -7.909 1.00 83.25 99 SER A CA 1
ATOM 723 C C . SER A 1 99 ? 26.921 16.835 -7.258 1.00 83.25 99 SER A C 1
ATOM 725 O O . SER A 1 99 ? 25.982 16.422 -7.936 1.00 83.25 99 SER A O 1
ATOM 727 N N . ARG A 1 100 ? 26.794 17.051 -5.945 1.00 84.12 100 ARG A N 1
ATOM 728 C CA . ARG A 1 100 ? 25.547 16.841 -5.201 1.00 84.12 100 ARG A CA 1
ATOM 729 C C . ARG A 1 100 ? 24.401 17.680 -5.767 1.00 84.12 100 ARG A C 1
ATOM 731 O O . ARG A 1 100 ? 23.316 17.148 -5.977 1.00 84.12 100 ARG A O 1
ATOM 738 N N . MET A 1 101 ? 24.648 18.958 -6.042 1.00 87.25 101 MET A N 1
ATOM 739 C CA . MET A 1 101 ? 23.645 19.865 -6.604 1.00 87.25 101 MET A CA 1
ATOM 740 C C . MET A 1 101 ? 23.266 19.512 -8.039 1.00 87.25 101 MET A C 1
ATOM 742 O O . MET A 1 101 ? 22.086 19.514 -8.374 1.00 87.25 101 MET A O 1
ATOM 746 N N . PHE A 1 102 ? 24.244 19.129 -8.859 1.00 88.94 102 PHE A N 1
ATOM 747 C CA . PHE A 1 102 ? 24.004 18.597 -10.197 1.00 88.94 102 PHE A CA 1
ATOM 748 C C . PHE A 1 102 ? 23.048 17.397 -10.163 1.00 88.94 102 PHE A C 1
ATOM 750 O O . PHE A 1 102 ? 22.022 17.403 -10.839 1.00 88.94 102 PHE A O 1
ATOM 757 N N . TRP A 1 103 ? 23.331 16.394 -9.326 1.00 87.19 103 TRP A N 1
ATOM 758 C CA . TRP A 1 103 ? 22.497 15.192 -9.230 1.00 87.19 103 TRP A CA 1
ATOM 759 C C . TRP A 1 103 ? 21.125 15.451 -8.610 1.00 87.19 103 TRP A C 1
ATOM 761 O O . TRP A 1 103 ? 20.148 14.815 -9.001 1.00 87.19 103 TRP A O 1
ATOM 771 N N . ALA A 1 104 ? 21.025 16.394 -7.677 1.00 88.94 104 ALA A N 1
ATOM 772 C CA . ALA A 1 104 ? 19.747 16.818 -7.121 1.00 88.94 104 ALA A CA 1
ATOM 773 C C . ALA A 1 104 ? 18.856 17.507 -8.168 1.00 88.94 104 ALA A C 1
ATOM 775 O O . ALA A 1 104 ? 17.647 17.268 -8.218 1.00 88.94 104 ALA A O 1
ATOM 776 N N . TRP A 1 105 ? 19.460 18.311 -9.044 1.00 91.75 105 TRP A N 1
ATOM 777 C CA . TRP A 1 105 ? 18.759 18.950 -10.152 1.00 91.75 105 TRP A CA 1
ATOM 778 C C . TRP A 1 105 ? 18.288 17.917 -11.180 1.00 91.75 105 TRP A C 1
ATOM 780 O O . TRP A 1 105 ? 17.129 17.950 -11.586 1.00 91.75 105 TRP A O 1
ATOM 790 N N . VAL A 1 106 ? 19.143 16.944 -11.534 1.00 90.50 106 VAL A N 1
ATOM 791 C CA . VAL A 1 106 ? 18.762 15.815 -12.407 1.00 90.50 106 VAL A CA 1
ATOM 792 C C . VAL A 1 106 ? 17.541 15.088 -11.843 1.00 90.50 106 VAL A C 1
ATOM 794 O O . VAL A 1 106 ? 16.545 14.962 -12.544 1.00 90.50 106 VAL A O 1
ATOM 797 N N . LYS A 1 107 ? 17.561 14.701 -10.558 1.00 88.06 107 LYS A N 1
ATOM 798 C CA . LYS A 1 107 ? 16.427 14.021 -9.901 1.00 88.06 107 LYS A CA 1
ATOM 799 C C . LYS A 1 107 ? 15.144 14.844 -9.922 1.00 88.06 107 LYS A C 1
ATOM 801 O O . LYS A 1 107 ? 14.064 14.297 -10.118 1.00 88.06 107 LYS A O 1
ATOM 806 N N . THR A 1 108 ? 15.265 16.156 -9.744 1.00 94.00 108 THR A N 1
ATOM 807 C CA . THR A 1 108 ? 14.121 17.070 -9.806 1.00 94.00 108 THR A CA 1
ATOM 808 C C . THR A 1 108 ? 13.508 17.104 -11.196 1.00 94.00 108 THR A C 1
ATOM 810 O O . THR A 1 108 ? 12.294 17.012 -11.341 1.00 94.00 108 THR A O 1
ATOM 813 N N . MET A 1 109 ? 14.331 17.225 -12.231 1.00 93.12 109 MET A N 1
ATOM 814 C CA . MET A 1 109 ? 13.828 17.316 -13.596 1.00 93.12 109 MET A CA 1
ATOM 815 C C . MET A 1 109 ? 13.346 15.975 -14.136 1.00 93.12 109 MET A C 1
ATOM 817 O O . MET A 1 109 ? 12.369 15.964 -14.879 1.00 93.12 109 MET A O 1
ATOM 821 N N . ASP A 1 110 ? 13.959 14.864 -13.722 1.00 89.62 110 ASP A N 1
ATOM 822 C CA . ASP A 1 110 ? 13.445 13.517 -13.982 1.00 89.62 110 ASP A CA 1
ATOM 823 C C . ASP A 1 110 ? 12.048 13.344 -13.363 1.00 89.62 110 ASP A C 1
ATOM 825 O O . ASP A 1 110 ? 11.158 12.813 -14.021 1.00 89.62 110 ASP A O 1
ATOM 829 N N . LEU A 1 111 ? 11.826 13.849 -12.140 1.00 90.94 111 LEU A N 1
ATOM 830 C CA . LEU A 1 111 ? 10.508 13.853 -11.495 1.00 90.94 111 LEU A CA 1
ATOM 831 C C . LEU A 1 111 ? 9.503 14.715 -12.273 1.00 90.94 111 LEU A C 1
ATOM 833 O O . LEU A 1 111 ? 8.448 14.221 -12.655 1.00 90.94 111 LEU A O 1
ATOM 837 N N . LEU A 1 112 ? 9.838 15.981 -12.543 1.00 93.00 112 LEU A N 1
ATOM 838 C CA . LEU A 1 112 ? 8.930 16.943 -13.185 1.00 93.00 112 LEU A CA 1
ATOM 839 C C . LEU A 1 112 ? 8.664 16.656 -14.670 1.00 93.00 112 LEU A C 1
ATOM 841 O O . LEU A 1 112 ? 7.696 17.170 -15.222 1.00 93.00 112 LEU A O 1
ATOM 845 N N . SER A 1 113 ? 9.516 15.857 -15.314 1.00 89.19 113 SER A N 1
ATOM 846 C CA . SER A 1 113 ? 9.387 15.473 -16.728 1.00 89.19 113 SER A CA 1
ATOM 847 C C . SER A 1 113 ? 9.015 13.997 -16.903 1.00 89.19 113 SER A C 1
ATOM 849 O O . SER A 1 113 ? 9.084 13.478 -18.019 1.00 89.19 113 SER A O 1
ATOM 851 N N . ALA A 1 114 ? 8.664 13.301 -15.817 1.00 85.38 114 ALA A N 1
ATOM 852 C CA . ALA A 1 114 ? 8.340 11.882 -15.852 1.00 85.38 114 ALA A CA 1
ATOM 853 C C . ALA A 1 114 ? 7.145 11.600 -16.786 1.00 85.38 114 ALA A C 1
ATOM 855 O O . ALA A 1 114 ? 6.213 12.408 -16.865 1.00 85.38 114 ALA A O 1
ATOM 856 N N . PRO A 1 115 ? 7.103 10.439 -17.467 1.00 78.38 115 PRO A N 1
ATOM 857 C CA . PRO A 1 115 ? 5.941 10.042 -18.253 1.00 78.38 115 PRO A CA 1
ATOM 858 C C . PRO A 1 115 ? 4.654 10.091 -17.420 1.00 78.38 115 PRO A C 1
ATOM 860 O O . PRO A 1 115 ? 4.563 9.491 -16.352 1.00 78.38 115 PRO A O 1
ATOM 863 N N . GLY A 1 116 ? 3.651 10.817 -17.915 1.00 77.81 116 GLY A N 1
ATOM 864 C CA . GLY A 1 116 ? 2.394 11.037 -17.200 1.00 77.81 116 GLY A CA 1
ATOM 865 C C . GLY A 1 116 ? 2.398 12.226 -16.234 1.00 77.81 116 GLY A C 1
ATOM 866 O O . GLY A 1 116 ? 1.353 12.469 -15.635 1.00 77.81 116 GLY A O 1
ATOM 867 N N . MET A 1 117 ? 3.496 12.979 -16.101 1.00 87.19 117 MET A N 1
ATOM 868 C CA . MET A 1 117 ? 3.545 14.271 -15.409 1.00 87.19 117 MET A CA 1
ATOM 869 C C . MET A 1 117 ? 3.289 15.410 -16.408 1.00 87.19 117 MET A C 1
ATOM 871 O O . MET A 1 117 ? 4.204 15.944 -17.026 1.00 87.19 117 MET A O 1
ATOM 875 N N . ASP A 1 118 ? 2.015 15.743 -16.613 1.00 92.00 118 ASP A N 1
ATOM 876 C CA . ASP A 1 118 ? 1.613 16.920 -17.388 1.00 92.00 118 ASP A CA 1
ATOM 877 C C . ASP A 1 118 ? 1.681 18.207 -16.541 1.00 92.00 118 ASP A C 1
ATOM 879 O O . ASP A 1 118 ? 1.923 18.178 -15.332 1.00 92.00 118 ASP A O 1
ATOM 883 N N . MET A 1 119 ? 1.467 19.357 -17.185 1.00 91.19 119 MET A N 1
ATOM 884 C CA . MET A 1 119 ? 1.542 20.661 -16.517 1.00 91.19 119 MET A CA 1
ATOM 885 C C . MET A 1 119 ? 0.518 20.825 -15.386 1.00 91.19 119 MET A C 1
ATOM 887 O O . MET A 1 119 ? 0.845 21.449 -14.385 1.00 91.19 119 MET A O 1
ATOM 891 N N . ASP A 1 120 ? -0.678 20.237 -15.501 1.00 93.06 120 ASP A N 1
ATOM 892 C CA . ASP A 1 120 ? -1.706 20.287 -14.449 1.00 93.06 120 ASP A CA 1
ATOM 893 C C . ASP A 1 120 ? -1.244 19.534 -13.192 1.00 93.06 120 ASP A C 1
ATOM 895 O O . ASP A 1 120 ? -1.421 19.997 -12.065 1.00 93.06 120 ASP A O 1
ATOM 899 N N . LYS A 1 121 ? -0.567 18.396 -13.362 1.00 92.62 121 LYS A N 1
ATOM 900 C CA . LYS A 1 121 ? 0.019 17.652 -12.239 1.00 92.62 121 LYS A CA 1
ATOM 901 C C . LYS A 1 121 ? 1.208 18.368 -11.612 1.00 92.62 121 LYS A C 1
ATOM 903 O O . LYS A 1 121 ? 1.340 18.336 -10.390 1.00 92.62 121 LYS A O 1
ATOM 908 N N . VAL A 1 122 ? 2.048 19.023 -12.415 1.00 94.56 122 VAL A N 1
ATOM 909 C CA . VAL A 1 122 ? 3.122 19.886 -11.895 1.00 94.56 122 VAL A CA 1
ATOM 910 C C . VAL A 1 122 ? 2.530 21.035 -11.077 1.00 94.56 122 VAL A C 1
ATOM 912 O O . VAL A 1 122 ? 3.046 21.347 -10.006 1.00 94.56 122 VAL A O 1
ATOM 915 N N . ASP A 1 123 ? 1.419 21.615 -11.528 1.00 96.62 123 ASP A N 1
ATOM 916 C CA . ASP A 1 123 ? 0.733 22.698 -10.824 1.00 96.62 123 ASP A CA 1
ATOM 917 C C . ASP A 1 123 ? 0.121 22.224 -9.505 1.00 96.62 123 ASP A C 1
ATOM 919 O O . ASP A 1 123 ? 0.335 22.849 -8.469 1.00 96.62 123 ASP A O 1
ATOM 923 N N . LYS A 1 124 ? -0.534 21.061 -9.493 1.00 94.81 124 LYS A N 1
ATOM 924 C CA . LYS A 1 124 ? -1.032 20.433 -8.257 1.00 94.81 124 LYS A CA 1
ATOM 925 C C . LYS A 1 124 ? 0.090 20.107 -7.276 1.00 94.81 124 LYS A C 1
ATOM 927 O O . LYS A 1 124 ? -0.067 20.303 -6.071 1.00 94.81 124 LYS A O 1
ATOM 932 N N . LEU A 1 125 ? 1.232 19.636 -7.779 1.00 96.12 125 LEU A N 1
ATOM 933 C CA . LEU A 1 125 ? 2.412 19.407 -6.952 1.00 96.12 125 LEU A CA 1
ATOM 934 C C . LEU A 1 125 ? 2.956 20.728 -6.391 1.00 96.12 125 LEU A C 1
ATOM 936 O O . LEU A 1 125 ? 3.335 20.770 -5.224 1.00 96.12 125 LEU A O 1
ATOM 940 N N . ALA A 1 126 ? 2.945 21.810 -7.176 1.00 97.06 126 ALA A N 1
ATOM 941 C CA . ALA A 1 126 ? 3.353 23.137 -6.722 1.00 97.06 126 ALA A CA 1
ATOM 942 C C . ALA A 1 126 ? 2.423 23.671 -5.627 1.00 97.06 126 ALA A C 1
ATOM 944 O O . ALA A 1 126 ? 2.919 24.143 -4.609 1.00 97.06 126 ALA A O 1
ATOM 945 N N . VAL A 1 127 ? 1.103 23.551 -5.806 1.00 96.44 127 VAL A N 1
ATOM 946 C CA . VAL A 1 127 ? 0.101 23.948 -4.804 1.00 96.44 127 VAL A CA 1
ATOM 947 C C . VAL A 1 127 ? 0.342 23.225 -3.484 1.00 96.44 127 VAL A C 1
ATOM 949 O O . VAL A 1 127 ? 0.418 23.872 -2.444 1.00 96.44 127 VAL A O 1
ATOM 952 N N . ARG A 1 128 ? 0.542 21.902 -3.527 1.00 94.81 128 ARG A N 1
ATOM 953 C CA . ARG A 1 128 ? 0.784 21.103 -2.322 1.00 94.81 128 ARG A CA 1
ATOM 954 C C . ARG A 1 128 ? 2.120 21.426 -1.657 1.00 94.81 128 ARG A C 1
ATOM 956 O O . ARG A 1 128 ? 2.149 21.739 -0.477 1.00 94.81 128 ARG A O 1
ATOM 963 N N . VAL A 1 129 ? 3.225 21.347 -2.402 1.00 96.25 129 VAL A N 1
ATOM 964 C CA . VAL A 1 129 ? 4.578 21.484 -1.833 1.00 96.25 129 VAL A CA 1
ATOM 965 C C . VAL A 1 129 ? 4.840 22.899 -1.335 1.00 96.25 129 VAL A C 1
ATOM 967 O O . VAL A 1 129 ? 5.545 23.063 -0.352 1.00 96.25 129 VAL A O 1
ATOM 970 N N . LEU A 1 130 ? 4.302 23.920 -2.001 1.00 95.00 130 LEU A N 1
ATOM 971 C CA . LEU A 1 130 ? 4.481 25.316 -1.594 1.00 95.00 130 LEU A CA 1
ATOM 972 C C . LEU A 1 130 ? 3.350 25.818 -0.680 1.00 95.00 130 LEU A C 1
ATOM 974 O O . LEU A 1 130 ? 3.289 27.021 -0.432 1.00 95.00 130 LEU A O 1
ATOM 978 N N . HIS A 1 131 ? 2.448 24.930 -0.238 1.00 93.06 131 HIS A N 1
ATOM 979 C CA . HIS A 1 131 ? 1.266 25.231 0.584 1.00 93.06 131 HIS A CA 1
ATOM 980 C C . HIS A 1 131 ? 0.490 26.465 0.096 1.00 93.06 131 HIS A C 1
ATOM 982 O O . HIS A 1 131 ? 0.145 27.361 0.871 1.00 93.06 131 HIS A O 1
ATOM 988 N N . LEU A 1 132 ? 0.242 26.522 -1.215 1.00 92.19 132 LEU A N 1
ATOM 989 C CA . LEU A 1 132 ? -0.602 27.551 -1.823 1.00 92.19 132 LEU A CA 1
ATOM 990 C C . LEU A 1 132 ? -2.077 27.235 -1.554 1.00 92.19 132 LEU A C 1
ATOM 992 O O . LEU A 1 132 ? -2.433 26.109 -1.206 1.00 92.19 132 LEU A O 1
ATOM 996 N N . ASP A 1 133 ? -2.943 28.230 -1.746 1.00 87.50 133 ASP A N 1
ATOM 997 C CA . ASP A 1 133 ? -4.387 27.998 -1.711 1.00 87.50 133 ASP A CA 1
ATOM 998 C C . ASP A 1 133 ? -4.767 26.913 -2.750 1.00 87.50 133 ASP A C 1
ATOM 1000 O O . ASP A 1 133 ? -4.224 26.935 -3.860 1.00 87.50 133 ASP A O 1
ATOM 1004 N N . PRO A 1 134 ? -5.652 25.951 -2.425 1.00 83.75 134 PRO A N 1
ATOM 1005 C CA . PRO A 1 134 ? -6.059 24.902 -3.361 1.00 83.75 134 PRO A CA 1
ATOM 1006 C C . PRO A 1 134 ? -6.585 25.420 -4.707 1.00 83.75 134 PRO A C 1
ATOM 1008 O O . PRO A 1 134 ? -6.388 24.754 -5.723 1.00 83.75 134 PRO A O 1
ATOM 1011 N N . ASP A 1 135 ? -7.212 26.602 -4.719 1.00 85.69 135 ASP A N 1
ATOM 1012 C CA . ASP A 1 135 ? -7.761 27.247 -5.918 1.00 85.69 135 ASP A CA 1
ATOM 1013 C C . ASP A 1 135 ? -6.783 28.269 -6.541 1.00 85.69 135 ASP A C 1
ATOM 1015 O O . ASP A 1 135 ? -7.157 29.065 -7.410 1.00 85.69 135 ASP A O 1
ATOM 1019 N N . HIS A 1 136 ? -5.522 28.287 -6.095 1.00 91.12 136 HIS A N 1
ATOM 1020 C CA . HIS A 1 136 ? -4.511 29.237 -6.556 1.00 91.12 136 HIS A CA 1
ATOM 1021 C C . HIS A 1 136 ? -4.087 28.985 -8.006 1.00 91.12 136 HIS A C 1
ATOM 1023 O O . HIS A 1 136 ? -3.752 27.866 -8.393 1.00 91.12 136 HIS A O 1
ATOM 1029 N N . ASP A 1 137 ? -4.007 30.056 -8.799 1.00 92.75 137 ASP A N 1
ATOM 1030 C CA . ASP A 1 137 ? -3.545 29.975 -10.186 1.00 92.75 137 ASP A CA 1
ATOM 1031 C C . ASP A 1 137 ? -2.009 29.891 -10.262 1.00 92.75 137 ASP A C 1
ATOM 1033 O O . ASP A 1 137 ? -1.271 30.808 -9.872 1.00 92.75 137 ASP A O 1
ATOM 1037 N N . VAL A 1 138 ? -1.500 28.763 -10.759 1.00 96.62 138 VAL A N 1
ATOM 1038 C CA . VAL A 1 138 ? -0.066 28.465 -10.769 1.00 96.62 138 VAL A CA 1
ATOM 1039 C C . VAL A 1 138 ? 0.623 29.123 -11.967 1.00 96.62 138 VAL A C 1
ATOM 1041 O O . VAL A 1 138 ? 0.687 28.619 -13.090 1.00 96.62 138 VAL A O 1
ATOM 1044 N N . GLU A 1 139 ? 1.236 30.270 -11.700 1.00 95.62 139 GLU A N 1
ATOM 1045 C CA . GLU A 1 139 ? 2.107 30.962 -12.655 1.00 95.62 139 GLU A CA 1
ATOM 1046 C C . GLU A 1 139 ? 3.513 30.326 -12.810 1.00 95.62 139 GLU A C 1
ATOM 1048 O O . GLU A 1 139 ? 3.979 29.603 -11.925 1.00 95.62 139 GLU A O 1
ATOM 1053 N N . PRO A 1 140 ? 4.270 30.641 -13.888 1.00 96.62 140 PRO A N 1
ATOM 1054 C CA . PRO A 1 140 ? 5.621 30.107 -14.115 1.00 96.62 140 PRO A CA 1
ATOM 1055 C C . PRO A 1 140 ? 6.601 30.283 -12.948 1.00 96.62 140 PRO A C 1
ATOM 1057 O O . PRO A 1 140 ? 7.439 29.415 -12.716 1.00 96.62 140 PRO A O 1
ATOM 1060 N N . HIS A 1 141 ? 6.488 31.373 -12.186 1.00 95.69 141 HIS A N 1
ATOM 1061 C CA . HIS A 1 141 ? 7.367 31.613 -11.045 1.00 95.69 141 HIS A CA 1
ATOM 1062 C C . HIS A 1 141 ? 7.105 30.647 -9.871 1.00 95.69 141 HIS A C 1
ATOM 1064 O O . HIS A 1 141 ? 8.031 30.343 -9.123 1.00 95.69 141 HIS A O 1
ATOM 1070 N N . HIS A 1 142 ? 5.885 30.114 -9.721 1.00 96.38 142 HIS A N 1
ATOM 1071 C CA . HIS A 1 142 ? 5.576 29.072 -8.734 1.00 96.38 142 HIS A CA 1
ATOM 1072 C C . HIS A 1 142 ? 6.185 27.726 -9.135 1.00 96.38 142 HIS A C 1
ATOM 1074 O O . HIS A 1 142 ? 6.753 27.036 -8.296 1.00 96.38 142 HIS A O 1
ATOM 1080 N N . ARG A 1 143 ? 6.138 27.379 -10.426 1.00 96.81 143 ARG A N 1
ATOM 1081 C CA . ARG A 1 143 ? 6.775 26.158 -10.951 1.00 96.81 143 ARG A CA 1
ATOM 1082 C C . ARG A 1 143 ? 8.290 26.197 -10.767 1.00 96.81 143 ARG A C 1
ATOM 1084 O O . ARG A 1 143 ? 8.893 25.205 -10.368 1.00 96.81 143 ARG A O 1
ATOM 1091 N N . GLU A 1 144 ? 8.892 27.364 -10.990 1.00 94.19 144 GLU A N 1
ATOM 1092 C CA . GLU A 1 144 ? 10.315 27.562 -10.718 1.00 94.19 144 GLU A CA 1
ATOM 1093 C C . GLU A 1 144 ? 10.626 27.416 -9.223 1.00 94.19 144 GLU A C 1
ATOM 1095 O O . GLU A 1 144 ? 11.562 26.708 -8.859 1.00 94.19 144 GLU A O 1
ATOM 1100 N N . ARG A 1 145 ? 9.803 28.002 -8.341 1.00 95.06 145 ARG A N 1
ATOM 1101 C CA . ARG A 1 145 ? 9.930 27.805 -6.887 1.00 95.06 145 ARG A CA 1
ATOM 1102 C C . ARG A 1 145 ? 9.825 26.330 -6.494 1.00 95.06 145 ARG A C 1
ATOM 1104 O O . ARG A 1 145 ? 10.669 25.865 -5.733 1.00 95.06 145 ARG A O 1
ATOM 1111 N N . LEU A 1 146 ? 8.862 25.585 -7.041 1.00 97.38 146 LEU A N 1
ATOM 1112 C CA . LEU A 1 146 ? 8.733 24.142 -6.820 1.00 97.38 146 LEU A CA 1
ATOM 1113 C C . LEU A 1 146 ? 10.025 23.410 -7.212 1.00 97.38 146 LEU A C 1
ATOM 1115 O O . LEU A 1 146 ? 10.572 22.655 -6.409 1.00 97.38 146 LEU A O 1
ATOM 1119 N N . ARG A 1 147 ? 10.551 23.660 -8.418 1.00 95.44 147 ARG A N 1
ATOM 1120 C CA . ARG A 1 147 ? 11.797 23.041 -8.891 1.00 95.44 147 ARG A CA 1
ATOM 1121 C C . ARG A 1 147 ? 12.975 23.362 -7.968 1.00 95.44 147 ARG A C 1
ATOM 1123 O O . ARG A 1 147 ? 13.731 22.454 -7.616 1.00 95.44 147 ARG A O 1
ATOM 1130 N N . VAL A 1 148 ? 13.128 24.622 -7.552 1.00 94.12 148 VAL A N 1
ATOM 1131 C CA . VAL A 1 148 ? 14.166 25.025 -6.587 1.00 94.12 148 VAL A CA 1
ATOM 1132 C C . VAL A 1 148 ? 14.035 24.208 -5.299 1.00 94.12 148 VAL A C 1
ATOM 1134 O O . VAL A 1 148 ? 15.020 23.616 -4.862 1.00 94.12 148 VAL A O 1
ATOM 1137 N N . ARG A 1 149 ? 12.831 24.109 -4.717 1.00 95.00 149 ARG A N 1
ATOM 1138 C CA . ARG A 1 149 ? 12.604 23.383 -3.453 1.00 95.00 149 ARG A CA 1
ATOM 1139 C C . ARG A 1 149 ? 12.888 21.895 -3.560 1.00 95.00 149 ARG A C 1
ATOM 1141 O O . ARG A 1 149 ? 13.590 21.359 -2.709 1.00 95.00 149 ARG A O 1
ATOM 1148 N N . LEU A 1 150 ? 12.417 21.246 -4.620 1.00 96.06 150 LEU A N 1
ATOM 1149 C CA . LEU A 1 150 ? 12.712 19.835 -4.879 1.00 96.06 150 LEU A CA 1
ATOM 1150 C C . LEU A 1 150 ? 14.222 19.604 -5.028 1.00 96.06 150 LEU A C 1
ATOM 1152 O O . LEU A 1 150 ? 14.773 18.678 -4.431 1.00 96.06 150 LEU A O 1
ATOM 1156 N N . THR A 1 151 ? 14.911 20.497 -5.746 1.00 93.75 151 THR A N 1
ATOM 1157 C CA . THR A 1 151 ? 16.368 20.421 -5.932 1.00 93.75 151 THR A CA 1
ATOM 1158 C C . THR A 1 151 ? 17.092 20.553 -4.593 1.00 93.75 151 THR A C 1
ATOM 1160 O O . THR A 1 151 ? 17.972 19.755 -4.280 1.00 93.75 151 THR A O 1
ATOM 1163 N N . GLN A 1 152 ? 16.706 21.525 -3.771 1.00 92.69 152 GLN A N 1
ATOM 1164 C CA . GLN A 1 152 ? 17.277 21.732 -2.440 1.00 92.69 152 GLN A CA 1
ATOM 1165 C C . GLN A 1 152 ? 17.045 20.521 -1.524 1.00 92.69 152 GLN A C 1
ATOM 1167 O O . GLN A 1 152 ? 17.986 20.033 -0.894 1.00 92.69 152 GLN A O 1
ATOM 1172 N N . ALA A 1 153 ? 15.827 19.975 -1.526 1.00 91.81 153 ALA A N 1
ATOM 1173 C CA . ALA A 1 153 ? 15.464 18.794 -0.756 1.00 91.81 153 ALA A CA 1
ATOM 1174 C C . ALA A 1 153 ? 16.332 17.581 -1.147 1.00 91.81 153 ALA A C 1
ATOM 1176 O O . ALA A 1 153 ? 16.984 16.978 -0.288 1.00 91.81 153 ALA A O 1
ATOM 1177 N N . PHE A 1 154 ? 16.431 17.257 -2.441 1.00 90.19 154 PHE A N 1
ATOM 1178 C CA . PHE A 1 154 ? 17.298 16.171 -2.911 1.00 90.19 154 PHE A CA 1
ATOM 1179 C C . PHE A 1 154 ? 18.774 16.413 -2.581 1.00 90.19 154 PHE A C 1
ATOM 1181 O O . PHE A 1 154 ? 19.491 15.468 -2.242 1.00 90.19 154 PHE A O 1
ATOM 1188 N N . ALA A 1 155 ? 19.238 17.663 -2.645 1.00 88.06 155 ALA A N 1
ATOM 1189 C CA . ALA A 1 155 ? 20.626 18.006 -2.363 1.00 88.06 155 ALA A CA 1
ATOM 1190 C C . ALA A 1 155 ? 21.007 17.714 -0.907 1.00 88.06 155 ALA A C 1
ATOM 1192 O O . ALA A 1 155 ? 22.090 17.185 -0.650 1.00 88.06 155 ALA A O 1
ATOM 1193 N N . VAL A 1 156 ? 20.114 17.980 0.049 1.00 85.12 156 VAL A N 1
ATOM 1194 C CA . VAL A 1 156 ? 20.347 17.652 1.466 1.00 85.12 156 VAL A CA 1
ATOM 1195 C C . VAL A 1 156 ? 19.994 16.198 1.816 1.00 85.12 156 VAL A C 1
ATOM 1197 O O . VAL A 1 156 ? 20.120 15.792 2.969 1.00 85.12 156 VAL A O 1
ATOM 1200 N N . GLY A 1 157 ? 19.627 15.386 0.819 1.00 81.19 157 GLY A N 1
ATOM 1201 C CA . GLY A 1 157 ? 19.377 13.949 0.962 1.00 81.19 157 GLY A CA 1
ATOM 1202 C C . GLY A 1 157 ? 17.936 13.578 1.318 1.00 81.19 157 GLY A C 1
ATOM 1203 O O . GLY A 1 157 ? 17.696 12.444 1.729 1.00 81.19 157 GLY A O 1
ATOM 1204 N N . ARG A 1 158 ? 16.976 14.497 1.162 1.00 84.69 158 ARG A N 1
ATOM 1205 C CA . ARG A 1 158 ? 15.544 14.196 1.300 1.00 84.69 158 ARG A CA 1
ATOM 1206 C C . ARG A 1 158 ? 15.055 13.401 0.089 1.00 84.69 158 ARG A C 1
ATOM 1208 O O . ARG A 1 158 ? 15.402 13.715 -1.050 1.00 84.69 158 ARG A O 1
ATOM 1215 N N . GLY A 1 159 ? 14.199 12.410 0.324 1.00 84.00 159 GLY A N 1
ATOM 1216 C CA . GLY A 1 159 ? 13.510 11.654 -0.726 1.00 84.00 159 GLY A CA 1
ATOM 1217 C C . GLY A 1 159 ? 12.360 12.439 -1.360 1.00 84.00 159 GLY A C 1
ATOM 1218 O O . GLY A 1 159 ? 11.224 11.998 -1.290 1.00 84.00 159 GLY A O 1
ATOM 1219 N N . ALA A 1 160 ? 12.640 13.590 -1.976 1.00 88.69 160 ALA A N 1
ATOM 1220 C CA . ALA A 1 160 ? 11.632 14.544 -2.461 1.00 88.69 160 ALA A CA 1
ATOM 1221 C C . ALA A 1 160 ? 10.783 14.070 -3.661 1.00 88.69 160 ALA A C 1
ATOM 1223 O O . ALA A 1 160 ? 9.978 14.832 -4.186 1.00 88.69 160 ALA A O 1
ATOM 1224 N N . SER A 1 161 ? 10.952 12.819 -4.102 1.00 87.12 161 SER A N 1
ATOM 1225 C CA . SER A 1 161 ? 9.987 12.142 -4.977 1.00 87.12 161 SER A CA 1
ATOM 1226 C C . SER A 1 161 ? 8.672 11.857 -4.249 1.00 87.12 161 SER A C 1
ATOM 1228 O O . SER A 1 161 ? 7.634 11.762 -4.896 1.00 87.12 161 SER A O 1
ATOM 1230 N N . ASP A 1 162 ? 8.721 11.729 -2.921 1.00 90.31 162 ASP A N 1
ATOM 1231 C CA . ASP A 1 162 ? 7.540 11.703 -2.070 1.00 90.31 162 ASP A CA 1
ATOM 1232 C C . ASP A 1 162 ? 7.057 13.150 -1.831 1.00 90.31 162 ASP A C 1
ATOM 1234 O O . ASP A 1 162 ? 7.819 13.966 -1.288 1.00 90.31 162 ASP A O 1
ATOM 1238 N N . PRO A 1 163 ? 5.819 13.500 -2.232 1.00 92.75 163 PRO A N 1
ATOM 1239 C CA . PRO A 1 163 ? 5.285 14.839 -2.030 1.00 92.75 163 PRO A CA 1
ATOM 1240 C C . PRO A 1 163 ? 5.176 15.224 -0.550 1.00 92.75 163 PRO A C 1
ATOM 1242 O O . PRO A 1 163 ? 5.309 16.409 -0.257 1.00 92.75 163 PRO A O 1
ATOM 1245 N N . ASP A 1 164 ? 5.001 14.270 0.377 1.00 94.75 164 ASP A N 1
ATOM 1246 C CA . ASP A 1 164 ? 4.947 14.568 1.814 1.00 94.75 164 ASP A CA 1
ATOM 1247 C C . ASP A 1 164 ? 6.307 15.067 2.329 1.00 94.75 164 ASP A C 1
ATOM 1249 O O . ASP A 1 164 ? 6.394 16.049 3.068 1.00 94.75 164 ASP A O 1
ATOM 1253 N N . VAL A 1 165 ? 7.391 14.434 1.871 1.00 94.19 165 VAL A N 1
ATOM 1254 C CA . VAL A 1 165 ? 8.771 14.823 2.202 1.00 94.19 165 VAL A CA 1
ATOM 1255 C C . VAL A 1 165 ? 9.129 16.171 1.575 1.00 94.19 165 VAL A C 1
ATOM 1257 O O . VAL A 1 165 ? 9.786 17.000 2.210 1.00 94.19 165 VAL A O 1
ATOM 1260 N N . ALA A 1 166 ? 8.720 16.396 0.323 1.00 95.62 166 ALA A N 1
ATOM 1261 C CA . ALA A 1 166 ? 8.959 17.656 -0.375 1.00 95.62 166 ALA A CA 1
ATOM 1262 C C . ALA A 1 166 ? 8.221 18.828 0.291 1.00 95.62 166 ALA A C 1
ATOM 1264 O O . ALA A 1 166 ? 8.827 19.876 0.521 1.00 95.62 166 ALA A O 1
ATOM 1265 N N . ALA A 1 167 ? 6.946 18.634 0.639 1.00 96.44 167 ALA A N 1
ATOM 1266 C CA . ALA A 1 167 ? 6.123 19.617 1.334 1.00 96.44 167 ALA A CA 1
ATOM 1267 C C . ALA A 1 167 ? 6.675 19.927 2.735 1.00 96.44 167 ALA A C 1
ATOM 1269 O O . ALA A 1 167 ? 6.846 21.094 3.084 1.00 96.44 167 ALA A O 1
ATOM 1270 N N . ALA A 1 168 ? 7.068 18.908 3.508 1.00 96.00 168 ALA A N 1
ATOM 1271 C CA . ALA A 1 168 ? 7.710 19.107 4.807 1.00 96.00 168 ALA A CA 1
ATOM 1272 C C . ALA A 1 168 ? 8.995 19.946 4.703 1.00 96.00 168 ALA A C 1
ATOM 1274 O O . ALA A 1 168 ? 9.182 20.896 5.461 1.00 96.00 168 ALA A O 1
ATOM 1275 N N . TYR A 1 169 ? 9.857 19.655 3.722 1.00 94.94 169 TYR A N 1
ATOM 1276 C CA . TYR A 1 169 ? 11.070 20.443 3.495 1.00 94.94 169 TYR A CA 1
ATOM 1277 C C . TYR A 1 169 ? 10.765 21.897 3.100 1.00 94.94 169 TYR A C 1
ATOM 1279 O O . TYR A 1 169 ? 11.442 22.825 3.546 1.00 94.94 169 TYR A O 1
ATOM 1287 N N . ALA A 1 170 ? 9.732 22.121 2.287 1.00 94.44 170 ALA A N 1
ATOM 1288 C CA . ALA A 1 170 ? 9.293 23.469 1.951 1.00 94.44 170 ALA A CA 1
ATOM 1289 C C . ALA A 1 170 ? 8.768 24.226 3.185 1.00 94.44 170 ALA A C 1
ATOM 1291 O O . ALA A 1 170 ? 9.113 25.392 3.352 1.00 94.44 170 ALA A O 1
ATOM 1292 N N . LEU A 1 171 ? 8.043 23.578 4.105 1.00 93.56 171 LEU A N 1
ATOM 1293 C CA . LEU A 1 171 ? 7.633 24.194 5.378 1.00 93.56 171 LEU A CA 1
ATOM 1294 C C . LEU A 1 171 ? 8.832 24.669 6.210 1.00 93.56 171 LEU A C 1
ATOM 1296 O O . LEU A 1 171 ? 8.804 25.763 6.785 1.00 93.56 171 LEU A O 1
ATOM 1300 N N . GLU A 1 172 ? 9.897 23.864 6.261 1.00 91.88 172 GLU A N 1
ATOM 1301 C CA . GLU A 1 172 ? 11.141 24.211 6.956 1.00 91.88 172 GLU A CA 1
ATOM 1302 C C . GLU A 1 172 ? 11.763 25.493 6.385 1.00 91.88 172 GLU A C 1
ATOM 1304 O O . GLU A 1 172 ? 12.069 26.419 7.141 1.00 91.88 172 GLU A O 1
ATOM 1309 N N . GLU A 1 173 ? 11.924 25.563 5.062 1.00 89.88 173 GLU A N 1
ATOM 1310 C CA . GLU A 1 173 ? 12.677 26.635 4.400 1.00 89.88 173 GLU A CA 1
ATOM 1311 C C . GLU A 1 173 ? 11.833 27.878 4.058 1.00 89.88 173 GLU A C 1
ATOM 1313 O O . GLU A 1 173 ? 12.366 28.988 4.057 1.00 89.88 173 GLU A O 1
ATOM 1318 N N . GLU A 1 174 ? 10.534 27.740 3.771 1.00 87.38 174 GLU A N 1
ATOM 1319 C CA . GLU A 1 174 ? 9.661 28.865 3.392 1.00 87.38 174 GLU A CA 1
ATOM 1320 C C . GLU A 1 174 ? 9.048 29.564 4.603 1.00 87.38 174 GLU A C 1
ATOM 1322 O O . GLU A 1 174 ? 8.985 30.794 4.644 1.00 87.38 174 GLU A O 1
ATOM 1327 N N . TYR A 1 175 ? 8.620 28.786 5.597 1.00 87.69 175 TYR A N 1
ATOM 1328 C CA . TYR A 1 175 ? 7.878 29.302 6.747 1.00 87.69 175 TYR A CA 1
ATOM 1329 C C . TYR A 1 175 ? 8.713 29.312 8.030 1.00 87.69 175 TYR A C 1
ATOM 1331 O O . TYR A 1 175 ? 8.322 29.938 9.014 1.00 87.69 175 TYR A O 1
ATOM 1339 N N . GLY A 1 176 ? 9.886 28.671 8.043 1.00 88.56 176 GLY A N 1
ATOM 1340 C CA . GLY A 1 176 ? 10.722 28.603 9.239 1.00 88.56 176 GLY A CA 1
ATOM 1341 C C . GLY A 1 176 ? 10.082 27.735 10.320 1.00 88.56 176 GLY A C 1
ATOM 1342 O O . GLY A 1 176 ? 10.017 28.136 11.487 1.00 88.56 176 GLY A O 1
ATOM 1343 N N . ALA A 1 177 ? 9.610 26.546 9.930 1.00 91.19 177 ALA A N 1
ATOM 1344 C CA . ALA A 1 177 ? 8.829 25.644 10.776 1.00 91.19 177 ALA A CA 1
ATOM 1345 C C . ALA A 1 177 ? 9.409 25.404 12.179 1.00 91.19 177 ALA A C 1
ATOM 1347 O O . ALA A 1 177 ? 8.631 25.268 13.115 1.00 91.19 177 ALA A O 1
ATOM 1348 N N . PHE A 1 178 ? 10.738 25.413 12.352 1.00 89.19 178 PHE A N 1
ATOM 1349 C CA . PHE A 1 178 ? 11.405 25.213 13.652 1.00 89.19 178 PHE A CA 1
ATOM 1350 C C . PHE A 1 178 ? 11.928 26.491 14.322 1.00 89.19 178 PHE A C 1
ATOM 1352 O O . PHE A 1 178 ? 12.263 26.481 15.506 1.00 89.19 178 PHE A O 1
ATOM 1359 N N . THR A 1 179 ? 12.021 27.609 13.602 1.00 82.75 179 THR A N 1
ATOM 1360 C CA . THR A 1 179 ? 12.483 28.889 14.170 1.00 82.75 179 THR A CA 1
ATOM 1361 C C . THR A 1 179 ? 11.319 29.699 14.743 1.00 82.75 179 THR A C 1
ATOM 1363 O O . THR A 1 179 ? 11.465 30.368 15.773 1.00 82.75 179 THR A O 1
ATOM 1366 N N . GLY A 1 180 ? 10.146 29.617 14.110 1.00 78.50 180 GLY A N 1
ATOM 1367 C CA . GLY A 1 180 ? 8.933 30.325 14.521 1.00 78.50 180 GLY A CA 1
ATOM 1368 C C . GLY A 1 180 ? 8.216 29.711 15.728 1.00 78.50 180 GLY A C 1
ATOM 1369 O O . GLY A 1 180 ? 7.599 30.442 16.503 1.00 78.50 180 GLY A O 1
ATOM 1370 N N . THR A 1 181 ? 8.358 28.405 15.941 1.00 90.50 181 THR A N 1
ATOM 1371 C CA . THR A 1 181 ? 7.478 27.597 16.811 1.00 90.50 181 THR A CA 1
ATOM 1372 C C . THR A 1 181 ? 8.177 27.067 18.065 1.00 90.50 181 THR A C 1
ATOM 1374 O O . THR A 1 181 ? 7.542 26.451 18.914 1.00 90.50 181 THR A O 1
ATOM 1377 N N . GLY A 1 182 ? 9.481 27.319 18.216 1.00 91.25 182 GLY A N 1
ATOM 1378 C CA . GLY A 1 182 ? 10.265 26.835 19.351 1.00 91.25 182 GLY A CA 1
ATOM 1379 C C . GLY A 1 182 ? 9.724 27.288 20.712 1.00 91.25 182 GLY A C 1
ATOM 1380 O O . GLY A 1 182 ? 9.352 28.449 20.906 1.00 91.25 182 GLY A O 1
ATOM 1381 N N . LEU A 1 183 ? 9.739 26.362 21.670 1.00 91.31 183 LEU A N 1
ATOM 1382 C CA . LEU A 1 183 ? 9.269 26.542 23.039 1.00 91.31 183 LEU A CA 1
ATOM 1383 C C . LEU A 1 183 ? 10.330 26.060 24.041 1.00 91.31 183 LEU A C 1
ATOM 1385 O O . LEU A 1 183 ? 10.889 24.972 23.901 1.00 91.31 183 LEU A O 1
ATOM 1389 N N . ASP A 1 184 ? 10.577 26.849 25.087 1.00 92.94 184 ASP A N 1
ATOM 1390 C CA . ASP A 1 184 ? 11.463 26.466 26.189 1.00 92.94 184 ASP A CA 1
ATOM 1391 C C . ASP A 1 184 ? 10.694 25.683 27.256 1.00 92.94 184 ASP A C 1
ATOM 1393 O O . ASP A 1 184 ? 9.666 26.149 27.761 1.00 92.94 184 ASP A O 1
ATOM 1397 N N . THR A 1 185 ? 11.226 24.531 27.675 1.00 94.25 185 THR A N 1
ATOM 1398 C CA . THR A 1 185 ? 10.622 23.720 28.742 1.00 94.25 185 THR A CA 1
ATOM 1399 C C . THR A 1 185 ? 11.573 23.503 29.914 1.00 94.25 185 THR A C 1
ATOM 1401 O O . THR A 1 185 ? 12.792 23.676 29.821 1.00 94.25 185 THR A O 1
ATOM 1404 N N . VAL A 1 186 ? 11.012 23.144 31.064 1.00 92.69 186 VAL A N 1
ATOM 1405 C CA . VAL A 1 186 ? 11.766 22.752 32.253 1.00 92.69 186 VAL A CA 1
ATOM 1406 C C . VAL A 1 186 ? 11.070 21.599 32.965 1.00 92.69 186 VAL A C 1
ATOM 1408 O O . VAL A 1 186 ? 9.850 21.597 33.112 1.00 92.69 186 VAL A O 1
ATOM 1411 N N . GLN A 1 187 ? 11.848 20.639 33.456 1.00 91.44 187 GLN A N 1
ATOM 1412 C CA . GLN A 1 187 ? 11.369 19.588 34.352 1.00 91.44 187 GLN A CA 1
ATOM 1413 C C . GLN A 1 187 ? 12.387 19.393 35.472 1.00 91.44 187 GLN A C 1
ATOM 1415 O O . GLN A 1 187 ? 13.547 19.095 35.209 1.00 91.44 187 GLN A O 1
ATOM 1420 N N . ASP A 1 188 ? 11.974 19.616 36.723 1.00 88.75 188 ASP A N 1
ATOM 1421 C CA . ASP A 1 188 ? 12.822 19.446 37.916 1.00 88.75 188 ASP A CA 1
ATOM 1422 C C . ASP A 1 188 ? 14.206 20.131 37.818 1.00 88.75 188 ASP A C 1
ATOM 1424 O O . ASP A 1 188 ? 15.219 19.638 38.309 1.00 88.75 188 ASP A O 1
ATOM 1428 N N . GLY A 1 189 ? 14.253 21.295 37.160 1.00 83.62 189 GLY A N 1
ATOM 1429 C CA . GLY A 1 189 ? 15.471 22.086 36.954 1.00 83.62 189 GLY A CA 1
ATOM 1430 C C . GLY A 1 189 ? 16.281 21.729 35.701 1.00 83.62 189 GLY A C 1
ATOM 1431 O O . GLY A 1 189 ? 17.143 22.518 35.312 1.00 83.62 189 GLY A O 1
ATOM 1432 N N . ALA A 1 190 ? 15.987 20.612 35.029 1.00 87.25 190 ALA A N 1
ATOM 1433 C CA . ALA A 1 190 ? 16.556 20.284 33.724 1.00 87.25 190 ALA A CA 1
ATOM 1434 C C . ALA A 1 190 ? 15.882 21.114 32.623 1.00 87.25 190 ALA A C 1
ATOM 1436 O O . ALA A 1 190 ? 14.654 21.201 32.570 1.00 87.25 190 ALA A O 1
ATOM 1437 N N . ARG A 1 191 ? 16.685 21.733 31.749 1.00 89.69 191 ARG A N 1
ATOM 1438 C CA . ARG A 1 191 ? 16.184 22.472 30.581 1.00 89.69 191 ARG A CA 1
ATOM 1439 C C . ARG A 1 191 ? 15.794 21.491 29.482 1.00 89.69 191 ARG A C 1
ATOM 1441 O O . ARG A 1 191 ? 16.590 20.627 29.124 1.00 89.69 191 ARG A O 1
ATOM 1448 N N . GLY A 1 192 ? 14.604 21.670 28.933 1.00 91.62 192 GLY A N 1
ATOM 1449 C CA . GLY A 1 192 ? 14.124 20.979 27.748 1.00 91.62 192 GLY A CA 1
ATOM 1450 C C . GLY A 1 192 ? 13.734 21.976 26.660 1.00 91.62 192 GLY A C 1
ATOM 1451 O O . GLY A 1 192 ? 14.004 23.174 26.757 1.00 91.62 192 GLY A O 1
ATOM 1452 N N . SER A 1 193 ? 13.120 21.462 25.605 1.00 93.25 193 SER A N 1
ATOM 1453 C CA . SER A 1 193 ? 12.592 22.267 24.508 1.00 93.25 193 SER A CA 1
ATOM 1454 C C . SER A 1 193 ? 11.371 21.581 23.899 1.00 93.25 193 SER A C 1
ATOM 1456 O O . SER A 1 193 ? 11.050 20.450 24.266 1.00 93.25 193 SER A O 1
ATOM 1458 N N . GLY A 1 194 ? 10.684 22.272 23.002 1.00 94.81 194 GLY A N 1
ATOM 1459 C CA . GLY A 1 194 ? 9.509 21.775 22.306 1.00 94.81 194 GLY A CA 1
ATOM 1460 C C . GLY A 1 194 ? 9.121 22.666 21.132 1.00 94.81 194 GLY A C 1
ATOM 1461 O O . GLY A 1 194 ? 9.815 23.642 20.839 1.00 94.81 194 GLY A O 1
ATOM 1462 N N . LEU A 1 195 ? 7.991 22.347 20.509 1.00 95.19 195 LEU A N 1
ATOM 1463 C CA . LEU A 1 195 ? 7.377 23.109 19.427 1.00 95.19 195 LEU A CA 1
ATOM 1464 C C . LEU A 1 195 ? 5.920 23.425 19.771 1.00 95.19 195 LEU A C 1
ATOM 1466 O O . LEU A 1 195 ? 5.194 22.581 20.300 1.00 95.19 195 LEU A O 1
ATOM 1470 N N . ASP A 1 196 ? 5.494 24.640 19.456 1.00 94.56 196 ASP A N 1
ATOM 1471 C CA . ASP A 1 196 ? 4.115 25.096 19.572 1.00 94.56 196 ASP A CA 1
ATOM 1472 C C . ASP A 1 196 ? 3.619 25.605 18.215 1.00 94.56 196 ASP A C 1
ATOM 1474 O O . ASP A 1 196 ? 4.001 26.686 17.763 1.00 94.56 196 ASP A O 1
ATOM 1478 N N . PHE A 1 197 ? 2.774 24.799 17.572 1.00 94.69 197 PHE A N 1
ATOM 1479 C CA . PHE A 1 197 ? 2.130 25.106 16.299 1.00 94.69 197 PHE A CA 1
ATOM 1480 C C . PHE A 1 197 ? 0.700 25.633 16.470 1.00 94.69 197 PHE A C 1
ATOM 1482 O O . PHE A 1 197 ? 0.001 25.809 15.479 1.00 94.69 197 PHE A O 1
ATOM 1489 N N . THR A 1 198 ? 0.217 25.897 17.690 1.00 91.31 198 THR A N 1
ATOM 1490 C CA . THR A 1 198 ? -1.189 26.301 17.891 1.00 91.31 198 THR A CA 1
ATOM 1491 C C . THR A 1 198 ? -1.419 27.797 17.651 1.00 91.31 198 THR A C 1
ATOM 1493 O O . THR A 1 198 ? -2.532 28.288 17.831 1.00 91.31 198 THR A O 1
ATOM 1496 N N . GLY A 1 199 ? -0.363 28.568 17.361 1.00 85.69 199 GLY A N 1
ATOM 1497 C CA . GLY A 1 199 ? -0.437 30.024 17.173 1.00 85.69 199 GLY A CA 1
ATOM 1498 C C . GLY A 1 199 ? -0.747 30.810 18.449 1.00 85.69 199 GLY A C 1
ATOM 1499 O O . GLY A 1 199 ? -1.035 32.007 18.394 1.00 85.69 199 GLY A O 1
ATOM 1500 N N . GLN A 1 200 ? -0.710 30.156 19.615 1.00 83.00 200 GLN A N 1
ATOM 1501 C CA . GLN A 1 200 ? -0.939 30.833 20.885 1.00 83.00 200 GLN A CA 1
ATOM 1502 C C . GLN A 1 200 ? 0.238 31.767 21.212 1.00 83.00 200 GLN A C 1
ATOM 1504 O O . GLN A 1 200 ? 1.382 31.472 20.855 1.00 83.00 200 GLN A O 1
ATOM 1509 N N . PRO A 1 201 ? -0.003 32.895 21.912 1.00 78.25 201 PRO A N 1
ATOM 1510 C CA . PRO A 1 201 ? 1.069 33.798 22.304 1.00 78.25 201 PRO A CA 1
ATOM 1511 C C . PRO A 1 201 ? 2.169 33.043 23.045 1.00 78.25 201 PRO A C 1
ATOM 1513 O O . PRO A 1 201 ? 1.875 32.270 23.962 1.00 78.25 201 PRO A O 1
ATOM 1516 N N . ARG A 1 202 ? 3.430 33.301 22.670 1.00 70.69 202 ARG A N 1
ATOM 1517 C CA . ARG A 1 202 ? 4.587 32.648 23.288 1.00 70.69 202 ARG A CA 1
ATOM 1518 C C . ARG A 1 202 ? 4.498 32.768 24.805 1.00 70.69 202 ARG A C 1
ATOM 1520 O O . ARG A 1 202 ? 4.607 33.853 25.379 1.00 70.69 202 ARG A O 1
ATOM 1527 N N . SER A 1 203 ? 4.294 31.625 25.444 1.00 68.44 203 SER A N 1
ATOM 1528 C CA . SER A 1 203 ? 4.452 31.500 26.882 1.00 68.44 203 SER A CA 1
ATOM 1529 C C . SER A 1 203 ? 5.931 31.656 27.234 1.00 68.44 203 SER A C 1
ATOM 1531 O O . SER A 1 203 ? 6.811 31.362 26.427 1.00 68.44 203 SER A O 1
ATOM 1533 N N . GLY A 1 204 ? 6.223 32.107 28.457 1.00 82.69 204 GLY A N 1
ATOM 1534 C CA . GLY A 1 204 ? 7.558 31.900 29.026 1.00 82.69 204 GLY A CA 1
ATOM 1535 C C . GLY A 1 204 ? 7.865 30.401 29.168 1.00 82.69 204 GLY A C 1
ATOM 1536 O O . GLY A 1 204 ? 7.104 29.554 28.707 1.00 82.69 204 GLY A O 1
ATOM 1537 N N . THR A 1 205 ? 8.946 30.053 29.865 1.00 93.00 205 THR A N 1
ATOM 1538 C CA . THR A 1 205 ? 9.327 28.645 30.070 1.00 93.00 205 THR A CA 1
ATOM 1539 C C . THR A 1 205 ? 8.163 27.802 30.609 1.00 93.00 205 THR A C 1
ATOM 1541 O O . THR A 1 205 ? 7.549 28.163 31.619 1.00 93.00 205 THR A O 1
ATOM 1544 N N . VAL A 1 206 ? 7.881 26.675 29.951 1.00 95.69 206 VAL A N 1
ATOM 1545 C CA . VAL A 1 206 ? 6.815 25.737 30.329 1.00 95.69 206 VAL A CA 1
ATOM 1546 C C . VAL A 1 206 ? 7.355 24.686 31.292 1.00 95.69 206 VAL A C 1
ATOM 1548 O O . VAL A 1 206 ? 8.321 23.986 30.994 1.00 95.69 206 VAL A O 1
ATOM 1551 N N . ASN A 1 207 ? 6.732 24.560 32.458 1.00 95.38 207 ASN A N 1
ATOM 1552 C CA . ASN A 1 207 ? 7.059 23.538 33.439 1.00 95.38 207 ASN A CA 1
ATOM 1553 C C . ASN A 1 207 ? 6.301 22.238 33.125 1.00 95.38 207 ASN A C 1
ATOM 1555 O O . ASN A 1 207 ? 5.082 22.178 33.262 1.00 95.38 207 ASN A O 1
ATOM 1559 N N . LEU A 1 208 ? 7.035 21.191 32.744 1.00 95.69 208 LEU A N 1
ATOM 1560 C CA . LEU A 1 208 ? 6.493 19.862 32.434 1.00 95.69 208 LEU A CA 1
ATOM 1561 C C . LEU A 1 208 ? 6.471 18.918 33.641 1.00 95.69 208 LEU A C 1
ATOM 1563 O O . LEU A 1 208 ? 5.998 17.792 33.528 1.00 95.69 208 LEU A O 1
ATOM 1567 N N . ALA A 1 209 ? 6.947 19.358 34.810 1.00 94.38 209 ALA A N 1
ATOM 1568 C CA . ALA A 1 209 ? 6.854 18.576 36.040 1.00 94.38 209 ALA A CA 1
ATOM 1569 C C . ALA A 1 209 ? 5.422 18.544 36.610 1.00 94.38 209 ALA A C 1
ATOM 1571 O O . ALA A 1 209 ? 5.077 17.661 37.399 1.00 94.38 209 ALA A O 1
ATOM 1572 N N . GLN A 1 210 ? 4.587 19.518 36.246 1.00 94.81 210 GLN A N 1
ATOM 1573 C CA . GLN A 1 210 ? 3.248 19.682 36.797 1.00 94.81 210 GLN A CA 1
ATOM 1574 C C . GLN A 1 210 ? 2.214 19.947 35.706 1.00 94.81 210 GLN A C 1
ATOM 1576 O O . GLN A 1 210 ? 2.519 20.510 34.659 1.00 94.81 210 GLN A O 1
ATOM 1581 N N . ILE A 1 211 ? 0.978 19.557 35.995 1.00 96.12 211 ILE A N 1
ATOM 1582 C CA . ILE A 1 211 ? -0.208 19.808 35.179 1.00 96.12 211 ILE A CA 1
ATOM 1583 C C . ILE A 1 211 ? -1.234 20.505 36.072 1.00 96.12 211 ILE A C 1
ATOM 1585 O O . ILE A 1 211 ? -1.458 20.083 37.212 1.00 96.12 211 ILE A O 1
ATOM 1589 N N . LEU A 1 212 ? -1.863 21.568 35.571 1.00 96.81 212 LEU A N 1
ATOM 1590 C CA . LEU A 1 212 ? -3.001 22.195 36.234 1.00 96.81 212 LEU A CA 1
ATOM 1591 C C . LEU A 1 212 ? -4.278 21.455 35.834 1.00 96.81 212 LEU A C 1
ATOM 1593 O O . LEU A 1 212 ? -4.773 21.592 34.717 1.00 96.81 212 LEU A O 1
ATOM 1597 N N . ALA A 1 213 ? -4.804 20.654 36.755 1.00 94.94 213 ALA A N 1
ATOM 1598 C CA . ALA A 1 213 ? -6.077 19.968 36.588 1.00 94.94 213 ALA A CA 1
ATOM 1599 C C . ALA A 1 213 ? -7.209 20.753 37.285 1.00 94.94 213 ALA A C 1
ATOM 1601 O O . ALA A 1 213 ? -6.920 21.655 38.078 1.00 94.94 213 ALA A O 1
ATOM 1602 N N . PRO A 1 214 ? -8.497 20.403 37.090 1.00 92.19 214 PRO A N 1
ATOM 1603 C CA . PRO A 1 214 ? -9.613 21.115 37.731 1.00 92.19 214 PRO A CA 1
ATOM 1604 C C . PRO A 1 214 ? -9.525 21.161 39.264 1.00 92.19 214 PRO A C 1
ATOM 1606 O O . PRO A 1 214 ? -9.993 22.104 39.896 1.00 92.19 214 PRO A O 1
ATOM 1609 N N . GLY A 1 215 ? -8.887 20.153 39.871 1.00 90.56 215 GLY A N 1
ATOM 1610 C CA . GLY A 1 215 ? -8.622 20.082 41.312 1.00 90.56 215 GLY A CA 1
ATOM 1611 C C . GLY A 1 215 ? -7.349 20.795 41.791 1.00 90.56 215 GLY A C 1
ATOM 1612 O O . GLY A 1 215 ? -6.999 20.643 42.960 1.00 90.56 215 GLY A O 1
ATOM 1613 N N . GLY A 1 216 ? -6.642 21.524 40.921 1.00 94.56 216 GLY A N 1
ATOM 1614 C CA . GLY A 1 216 ? -5.381 22.212 41.217 1.00 94.56 216 GLY A CA 1
ATOM 1615 C C . GLY A 1 216 ? -4.149 21.569 40.571 1.00 94.56 216 GLY A C 1
ATOM 1616 O O . GLY A 1 216 ? -4.253 20.657 39.747 1.00 94.56 216 GLY A O 1
ATOM 1617 N N . LEU A 1 217 ? -2.966 22.072 40.941 1.00 96.25 217 LEU A N 1
ATOM 1618 C CA . LEU A 1 217 ? -1.680 21.584 40.435 1.00 96.25 217 LEU A CA 1
ATOM 1619 C C . LEU A 1 217 ? -1.410 20.148 40.895 1.00 96.25 217 LEU A C 1
ATOM 1621 O O . LEU A 1 217 ? -1.511 19.825 42.081 1.00 96.25 217 LEU A O 1
ATOM 1625 N N . LYS A 1 218 ? -1.024 19.293 39.949 1.00 94.44 218 LYS A N 1
ATOM 1626 C CA . LYS A 1 218 ? -0.664 17.886 40.166 1.00 94.44 218 LYS A CA 1
ATOM 1627 C C . LYS A 1 218 ? 0.652 17.570 39.470 1.00 94.44 218 LYS A C 1
ATOM 1629 O O . LYS A 1 218 ? 1.029 18.247 38.520 1.00 94.44 218 LYS A O 1
ATOM 1634 N N . ASN A 1 219 ? 1.346 16.532 39.930 1.00 93.69 219 ASN A N 1
ATOM 1635 C CA . ASN A 1 219 ? 2.521 16.028 39.220 1.00 93.69 219 ASN A CA 1
ATOM 1636 C C . ASN A 1 219 ? 2.109 15.462 37.859 1.00 93.69 219 ASN A C 1
ATOM 1638 O O . ASN A 1 219 ? 1.082 14.789 37.755 1.00 93.69 219 ASN A O 1
ATOM 1642 N N . ALA A 1 220 ? 2.924 15.720 36.841 1.00 94.06 220 ALA A N 1
ATOM 1643 C CA . ALA A 1 220 ? 2.728 15.135 35.525 1.00 94.06 220 ALA A CA 1
ATOM 1644 C C . ALA A 1 220 ? 2.942 13.606 35.558 1.00 94.06 220 ALA A C 1
ATOM 1646 O O . ALA A 1 220 ? 3.761 13.121 36.343 1.00 94.06 220 ALA A O 1
ATOM 1647 N N . PRO A 1 221 ? 2.241 12.829 34.715 1.00 91.69 221 PRO A N 1
ATOM 1648 C CA . PRO A 1 221 ? 2.299 11.366 34.751 1.00 91.69 221 PRO A CA 1
ATOM 1649 C C . PRO A 1 221 ? 3.641 10.791 34.279 1.00 91.69 221 PRO A C 1
ATOM 1651 O O . PRO A 1 221 ? 4.001 9.697 34.693 1.00 91.69 221 PRO A O 1
ATOM 1654 N N . TRP A 1 222 ? 4.392 11.536 33.466 1.00 91.50 222 TRP A N 1
ATOM 1655 C CA . TRP A 1 22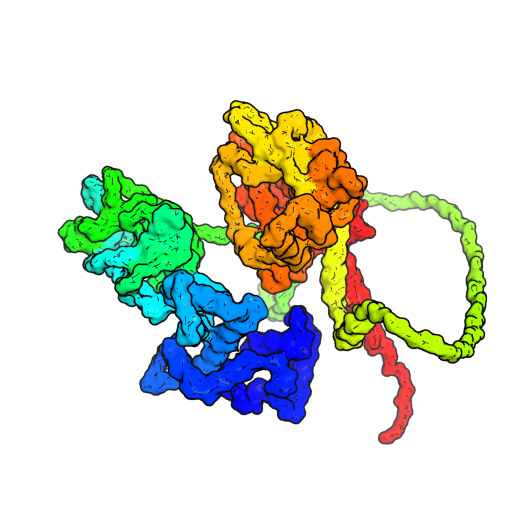2 ? 5.758 11.206 33.032 1.00 91.50 222 TRP A CA 1
ATOM 1656 C C . TRP A 1 222 ? 6.840 11.707 34.000 1.00 91.50 222 TRP A C 1
ATOM 1658 O O . TRP A 1 222 ? 8.033 11.633 33.712 1.00 91.50 222 TRP A O 1
ATOM 1668 N N . ARG A 1 223 ? 6.460 12.301 35.138 1.00 90.50 223 ARG A N 1
ATOM 1669 C CA . ARG A 1 223 ? 7.439 12.815 36.095 1.00 90.50 223 ARG A CA 1
ATOM 1670 C C . ARG A 1 223 ? 7.980 11.681 36.959 1.00 90.50 223 ARG A C 1
ATOM 1672 O O . ARG A 1 223 ? 7.336 11.261 37.921 1.00 90.50 223 ARG A O 1
ATOM 1679 N N . HIS A 1 224 ? 9.218 11.286 36.687 1.00 82.25 224 HIS A N 1
ATOM 1680 C CA . HIS A 1 224 ? 9.961 10.311 37.481 1.00 82.25 224 HIS A CA 1
ATOM 1681 C C . HIS A 1 224 ? 11.144 10.977 38.201 1.00 82.25 224 HIS A C 1
ATOM 1683 O O . HIS A 1 224 ? 11.962 11.668 37.590 1.00 82.25 224 HIS A O 1
ATOM 1689 N N . GLN A 1 225 ? 11.212 10.802 39.528 1.00 77.44 225 GLN A N 1
ATOM 1690 C CA . GLN A 1 225 ? 12.248 11.396 40.375 1.00 77.44 225 GLN A CA 1
ATOM 1691 C C . GLN A 1 225 ? 13.024 10.344 41.157 1.00 77.44 225 GLN A C 1
ATOM 1693 O O . GLN A 1 225 ? 12.448 9.429 41.747 1.00 77.44 225 GLN A O 1
ATOM 1698 N N . GLY A 1 226 ? 14.337 10.545 41.235 1.00 67.19 226 GLY A N 1
ATOM 1699 C CA . GLY A 1 226 ? 15.219 9.756 42.081 1.00 67.19 226 GLY A CA 1
ATOM 1700 C C . GLY A 1 226 ? 15.185 10.203 43.550 1.00 67.19 226 GLY A C 1
ATOM 1701 O O . GLY A 1 226 ? 14.573 11.220 43.889 1.00 67.19 226 GLY A O 1
ATOM 1702 N N . PRO A 1 227 ? 15.916 9.503 44.439 1.00 66.69 227 PRO A N 1
ATOM 1703 C CA . PRO A 1 227 ? 15.941 9.780 45.883 1.00 66.69 227 PRO A CA 1
ATOM 1704 C C . PRO A 1 227 ? 16.309 11.225 46.269 1.00 66.69 227 PRO A C 1
ATOM 1706 O O . PRO A 1 227 ? 15.920 11.693 47.335 1.00 66.69 227 PRO A O 1
ATOM 1709 N N . ASN A 1 228 ? 17.021 11.944 45.393 1.00 72.19 228 ASN A N 1
ATOM 1710 C CA . ASN A 1 228 ? 17.477 13.320 45.611 1.00 72.19 228 ASN A CA 1
ATOM 1711 C C . ASN A 1 228 ? 16.571 14.383 44.954 1.00 72.19 228 ASN A C 1
ATOM 1713 O O . ASN A 1 228 ? 17.010 15.514 44.776 1.00 72.19 228 ASN A O 1
ATOM 1717 N N . GLN A 1 229 ? 15.339 14.030 44.558 1.00 69.94 229 GLN A N 1
ATOM 1718 C CA . GLN A 1 229 ? 14.408 14.901 43.809 1.00 69.94 229 GLN A CA 1
ATOM 1719 C C . GLN A 1 229 ? 14.956 15.398 42.461 1.00 69.94 229 GLN A C 1
ATOM 1721 O O . GLN A 1 229 ? 14.520 16.419 41.934 1.00 69.94 229 GLN A O 1
ATOM 1726 N N . GLN A 1 230 ? 15.919 14.667 41.906 1.00 67.38 230 GLN A N 1
ATOM 1727 C CA . GLN A 1 230 ? 16.497 14.931 40.597 1.00 67.38 230 GLN A CA 1
ATOM 1728 C C . GLN A 1 230 ? 15.788 14.061 39.556 1.00 67.38 230 GLN A C 1
ATOM 1730 O O . GLN A 1 230 ? 15.405 12.928 39.870 1.00 67.38 230 GLN A O 1
ATOM 1735 N N . ALA A 1 231 ? 15.600 14.589 38.345 1.00 69.81 231 ALA A N 1
ATOM 1736 C CA . ALA A 1 231 ? 14.994 13.844 37.247 1.00 69.81 231 ALA A CA 1
ATOM 1737 C C . ALA A 1 231 ? 15.821 12.586 36.939 1.00 69.81 231 ALA A C 1
ATOM 1739 O O . ALA A 1 231 ? 17.047 12.656 36.840 1.00 69.81 231 ALA A O 1
ATOM 1740 N N . THR A 1 232 ? 15.152 11.439 36.825 1.00 74.88 232 THR A N 1
ATOM 1741 C CA . THR A 1 232 ? 15.781 10.162 36.433 1.00 74.88 232 THR A CA 1
ATOM 1742 C C . THR A 1 232 ? 15.686 9.884 34.939 1.00 74.88 232 THR A C 1
ATOM 1744 O O . THR A 1 232 ? 16.340 8.966 34.459 1.00 74.88 232 THR A O 1
ATOM 1747 N N . GLU A 1 233 ? 14.890 10.673 34.221 1.00 78.25 233 GLU A N 1
ATOM 1748 C CA . GLU A 1 233 ? 14.642 10.561 32.784 1.00 78.25 233 GLU A CA 1
ATOM 1749 C C . GLU A 1 233 ? 14.863 11.922 32.103 1.00 78.25 233 GLU A C 1
ATOM 1751 O O . GLU A 1 233 ? 14.749 12.960 32.775 1.00 78.25 233 GLU A O 1
ATOM 1756 N N . PRO A 1 234 ? 15.171 11.948 30.791 1.00 85.94 234 PRO A N 1
ATOM 1757 C CA . PRO A 1 234 ? 15.292 13.190 30.036 1.00 85.94 234 PRO A CA 1
ATOM 1758 C C . PRO A 1 234 ? 14.014 14.036 30.117 1.00 85.94 234 PRO A C 1
ATOM 1760 O O . PRO A 1 234 ? 12.900 13.513 30.150 1.00 85.94 234 PRO A O 1
ATOM 1763 N N . ALA A 1 235 ? 14.163 15.365 30.126 1.00 89.62 235 ALA A N 1
ATOM 1764 C CA . ALA A 1 235 ? 13.012 16.265 30.082 1.00 89.62 235 ALA A CA 1
ATOM 1765 C C . ALA A 1 235 ? 12.221 16.040 28.774 1.00 89.62 235 ALA A C 1
ATOM 1767 O O . ALA A 1 235 ? 12.844 16.057 27.706 1.00 89.62 235 ALA A O 1
ATOM 1768 N N . PRO A 1 236 ? 10.884 15.865 28.824 1.00 94.44 236 PRO A N 1
ATOM 1769 C CA . PRO A 1 236 ? 10.108 15.571 27.629 1.00 94.44 236 PRO A CA 1
ATOM 1770 C C . PRO A 1 236 ? 10.154 16.692 26.590 1.00 94.44 236 PRO A C 1
ATOM 1772 O O . PRO A 1 236 ? 10.279 17.877 26.922 1.00 94.44 236 PRO A O 1
ATOM 1775 N N . TYR A 1 237 ? 9.992 16.301 25.329 1.00 96.38 237 TYR A N 1
ATOM 1776 C CA . TYR A 1 237 ? 9.841 17.213 24.206 1.00 96.38 237 TYR A CA 1
ATOM 1777 C C . TYR A 1 237 ? 8.359 17.523 23.985 1.00 96.38 237 TYR A C 1
ATOM 1779 O O . TYR A 1 237 ? 7.601 16.653 23.559 1.00 96.38 237 TYR A O 1
ATOM 1787 N N . LEU A 1 238 ? 7.920 18.738 24.314 1.00 97.19 238 LEU A N 1
ATOM 1788 C CA . LEU A 1 238 ? 6.515 19.128 24.155 1.00 97.19 238 LEU A CA 1
ATOM 1789 C C . LEU A 1 238 ? 6.239 19.505 22.697 1.00 97.19 238 LEU A C 1
ATOM 1791 O O . LEU A 1 238 ? 6.923 20.362 22.154 1.00 97.19 238 LEU A O 1
ATOM 1795 N N . VAL A 1 239 ? 5.216 18.916 22.089 1.00 97.50 239 VAL A N 1
ATOM 1796 C CA . VAL A 1 239 ? 4.729 19.278 20.757 1.00 97.50 239 VAL A CA 1
ATOM 1797 C C . VAL A 1 239 ? 3.257 19.642 20.874 1.00 97.50 239 VAL A C 1
ATOM 1799 O O . VAL A 1 239 ? 2.441 18.825 21.306 1.00 97.50 239 VAL A O 1
ATOM 1802 N N . ARG A 1 240 ? 2.916 20.882 20.525 1.00 96.12 240 ARG A N 1
ATOM 1803 C CA . ARG A 1 240 ? 1.534 21.366 20.539 1.00 96.12 240 ARG A CA 1
ATOM 1804 C C . ARG A 1 240 ? 1.024 21.549 19.120 1.00 96.12 240 ARG A C 1
ATOM 1806 O O . ARG A 1 240 ? 1.668 22.243 18.339 1.00 96.12 240 ARG A O 1
ATOM 1813 N N . ILE A 1 241 ? -0.106 20.925 18.812 1.00 94.94 241 ILE A N 1
ATOM 1814 C CA . ILE A 1 241 ? -0.729 20.911 17.484 1.00 94.94 241 ILE A CA 1
ATOM 1815 C C . ILE A 1 241 ? -2.244 21.045 17.605 1.00 94.94 241 ILE A C 1
ATOM 1817 O O . ILE A 1 241 ? -2.797 20.758 18.663 1.00 94.94 241 ILE A O 1
ATOM 1821 N N . GLU A 1 242 ? -2.913 21.406 16.514 1.00 92.88 242 GLU A N 1
ATOM 1822 C CA . GLU A 1 242 ? -4.368 21.299 16.407 1.00 92.88 242 GLU A CA 1
ATOM 1823 C C . GLU A 1 242 ? -4.724 20.374 15.239 1.00 92.88 242 GLU A C 1
ATOM 1825 O O . GLU A 1 242 ? -4.146 20.480 14.158 1.00 92.88 242 GLU A O 1
ATOM 1830 N N . LEU A 1 243 ? -5.652 19.442 15.465 1.00 86.69 243 LEU A N 1
ATOM 1831 C CA . LEU A 1 243 ? -6.216 18.614 14.396 1.00 86.69 243 LEU A CA 1
ATOM 1832 C C . LEU A 1 243 ? -7.456 19.285 13.819 1.00 86.69 243 LEU A C 1
ATOM 1834 O O . LEU A 1 243 ? -8.149 20.027 14.519 1.00 86.69 243 LEU A O 1
ATOM 1838 N N . ASP A 1 244 ? -7.748 18.988 12.557 1.00 77.00 244 ASP A N 1
ATOM 1839 C CA . ASP A 1 244 ? -9.057 19.306 12.004 1.00 77.00 244 ASP A CA 1
ATOM 1840 C C . ASP A 1 244 ? -10.108 18.398 12.673 1.00 77.00 244 ASP A C 1
ATOM 1842 O O . ASP A 1 244 ? -9.977 17.174 12.718 1.00 77.00 244 ASP A O 1
ATOM 1846 N N . GLU A 1 245 ? -11.147 19.002 13.251 1.00 72.12 245 GLU A N 1
ATOM 1847 C CA . GLU A 1 245 ? -12.205 18.268 13.953 1.00 72.12 245 GLU A CA 1
ATOM 1848 C C . GLU A 1 245 ? -13.051 17.413 12.992 1.00 72.12 245 GLU A C 1
ATOM 1850 O O . GLU A 1 245 ? -13.610 16.389 13.393 1.00 72.12 245 GLU A O 1
ATOM 1855 N N . LEU A 1 246 ? -13.148 17.822 11.724 1.00 66.56 246 LEU A N 1
ATOM 1856 C CA . LEU A 1 246 ? -13.934 17.151 10.690 1.00 66.56 246 LEU A CA 1
ATOM 1857 C C . LEU A 1 246 ? -13.103 16.155 9.873 1.00 66.56 246 LEU A C 1
ATOM 1859 O O . LEU A 1 246 ? -13.678 15.213 9.323 1.00 66.56 246 LEU A O 1
ATOM 1863 N N . ASP A 1 247 ? -11.781 16.335 9.823 1.00 73.94 247 ASP A N 1
ATOM 1864 C CA . ASP A 1 247 ? -10.850 15.449 9.124 1.00 73.94 247 ASP A CA 1
ATOM 1865 C C . ASP A 1 247 ? -9.672 15.010 10.023 1.00 73.94 247 ASP A C 1
ATOM 1867 O O . ASP A 1 247 ? -8.668 15.714 10.137 1.00 73.94 247 ASP A O 1
ATOM 1871 N N . PRO A 1 248 ? -9.736 13.809 10.632 1.00 72.38 248 PRO A N 1
ATOM 1872 C CA . PRO A 1 248 ? -8.714 13.335 11.564 1.00 72.38 248 PRO A CA 1
ATOM 1873 C C . PRO A 1 248 ? -7.364 12.993 10.905 1.00 72.38 248 PRO A C 1
ATOM 1875 O O . PRO A 1 248 ? -6.400 12.718 11.622 1.00 72.38 248 PRO A O 1
ATOM 1878 N N . ASP A 1 249 ? -7.275 12.971 9.569 1.00 80.50 249 ASP A N 1
ATOM 1879 C CA . ASP A 1 249 ? -6.009 12.820 8.839 1.00 80.50 249 ASP A CA 1
ATOM 1880 C C . ASP A 1 249 ? -5.411 14.182 8.414 1.00 80.50 249 ASP A C 1
ATOM 1882 O O . ASP A 1 249 ? -4.345 14.211 7.787 1.00 80.50 249 ASP A O 1
ATOM 1886 N N . SER A 1 250 ? -6.033 15.298 8.814 1.00 85.88 250 SER A N 1
ATOM 1887 C CA . SER A 1 250 ? -5.585 16.671 8.568 1.00 85.88 250 SER A CA 1
ATOM 1888 C C . SER A 1 250 ? -5.164 17.382 9.862 1.00 85.88 250 SER A C 1
ATOM 1890 O O . SER A 1 250 ? -5.787 17.255 10.918 1.00 85.88 250 SER A O 1
ATOM 1892 N N . ILE A 1 251 ? -4.094 18.171 9.776 1.00 91.00 251 ILE A N 1
ATOM 1893 C CA . ILE A 1 251 ? -3.515 18.945 10.877 1.00 91.00 251 ILE A CA 1
ATOM 1894 C C . ILE A 1 251 ? -3.405 20.420 10.492 1.00 91.00 251 ILE A C 1
ATOM 1896 O O . ILE A 1 251 ? -3.085 20.759 9.350 1.00 91.00 251 ILE A O 1
ATOM 1900 N N . LEU A 1 252 ? -3.669 21.295 11.459 1.00 90.31 252 LEU A N 1
ATOM 1901 C CA . LEU A 1 252 ? -3.537 22.738 11.328 1.00 90.31 252 LEU A CA 1
ATOM 1902 C C . LEU A 1 252 ? -2.284 23.194 12.075 1.00 90.31 252 LEU A C 1
ATOM 1904 O O . LEU A 1 252 ? -2.198 23.071 13.300 1.00 90.31 252 LEU A O 1
ATOM 1908 N N . LEU A 1 253 ? -1.317 23.741 11.342 1.00 93.12 253 LEU A N 1
ATOM 1909 C CA . LEU A 1 253 ? -0.103 24.313 11.912 1.00 93.12 253 LEU A CA 1
ATOM 1910 C C . LEU A 1 253 ? -0.096 25.825 11.719 1.00 93.12 253 LEU A C 1
ATOM 1912 O O . LEU A 1 253 ? -0.303 26.333 10.619 1.00 93.12 253 LEU A O 1
ATOM 1916 N N . VAL A 1 254 ? 0.205 26.548 12.790 1.00 91.75 254 VAL A N 1
ATOM 1917 C CA . VAL A 1 254 ? 0.498 27.977 12.738 1.00 91.75 254 VAL A CA 1
ATOM 1918 C C . VAL A 1 254 ? 2.008 28.162 12.794 1.00 91.75 254 VAL A C 1
ATOM 1920 O O . VAL A 1 254 ? 2.648 27.828 13.793 1.00 91.75 254 VAL A O 1
ATOM 1923 N N . ILE A 1 255 ? 2.580 28.688 11.712 1.00 90.31 255 ILE A N 1
ATOM 1924 C CA . ILE A 1 255 ? 4.020 28.912 11.568 1.00 90.31 255 ILE A CA 1
ATOM 1925 C C . ILE A 1 255 ? 4.245 30.379 11.202 1.00 90.31 255 ILE A C 1
ATOM 1927 O O . ILE A 1 255 ? 3.883 30.837 10.118 1.00 90.31 255 ILE A O 1
ATOM 1931 N N . GLY A 1 256 ? 4.838 31.133 12.129 1.00 84.56 256 GLY A N 1
ATOM 1932 C CA . GLY A 1 256 ? 4.897 32.588 12.002 1.00 84.56 256 GLY A CA 1
ATOM 1933 C C . GLY A 1 256 ? 3.483 33.172 11.980 1.00 84.56 256 GLY A C 1
ATOM 1934 O O . GLY A 1 256 ? 2.702 32.911 12.892 1.00 84.56 256 GLY A O 1
ATOM 1935 N N . ASP A 1 257 ? 3.162 33.925 10.930 1.00 83.50 257 ASP A N 1
ATOM 1936 C CA . ASP A 1 257 ? 1.827 34.500 10.716 1.00 83.50 257 ASP A CA 1
ATOM 1937 C C . ASP A 1 257 ? 0.941 33.634 9.795 1.00 83.50 257 ASP A C 1
ATOM 1939 O O . ASP A 1 257 ? -0.203 33.996 9.517 1.00 83.50 257 ASP A O 1
ATOM 1943 N N . ALA A 1 258 ? 1.459 32.505 9.294 1.00 88.94 258 ALA A N 1
ATOM 1944 C CA . ALA A 1 258 ? 0.740 31.619 8.386 1.00 88.94 258 ALA A CA 1
ATOM 1945 C C . ALA A 1 258 ? -0.041 30.550 9.157 1.00 88.94 258 ALA A C 1
ATOM 1947 O O . ALA A 1 258 ? 0.479 29.940 10.091 1.00 88.94 258 ALA A O 1
ATOM 1948 N N . VAL A 1 259 ? -1.275 30.302 8.722 1.00 89.94 259 VAL A N 1
ATOM 1949 C CA . VAL A 1 259 ? -2.121 29.198 9.183 1.00 89.94 259 VAL A CA 1
ATOM 1950 C C . VAL A 1 259 ? -2.221 28.204 8.034 1.00 89.94 259 VAL A C 1
ATOM 1952 O O . VAL A 1 259 ? -2.757 28.541 6.982 1.00 89.94 259 VAL A O 1
ATOM 1955 N N . LEU A 1 260 ? -1.661 27.013 8.221 1.00 90.56 260 LEU A N 1
ATOM 1956 C CA . LEU A 1 260 ? -1.456 26.027 7.166 1.00 90.56 260 LEU A CA 1
ATOM 1957 C C . LEU A 1 260 ? -2.176 24.732 7.524 1.00 90.56 260 LEU A C 1
ATOM 1959 O O . LEU A 1 260 ? -1.957 24.173 8.599 1.00 90.56 260 LEU A O 1
ATOM 1963 N N . GLN A 1 261 ? -3.018 24.258 6.612 1.00 88.31 261 GLN A N 1
ATOM 1964 C CA . GLN A 1 261 ? -3.668 22.957 6.707 1.00 88.31 261 GLN A CA 1
ATOM 1965 C C . GLN A 1 261 ? -2.905 21.952 5.845 1.00 88.31 261 GLN A C 1
ATOM 1967 O O . GLN A 1 261 ? -2.589 22.241 4.692 1.00 88.31 261 GLN A O 1
ATOM 1972 N N . MET A 1 262 ? -2.600 20.784 6.404 1.00 90.81 262 MET A N 1
ATOM 1973 C CA . MET A 1 262 ? -1.838 19.746 5.710 1.00 90.81 262 MET A CA 1
ATOM 1974 C C . MET A 1 262 ? -2.226 18.341 6.179 1.00 90.81 262 MET A C 1
ATOM 1976 O O . MET A 1 262 ? -2.777 18.183 7.269 1.00 90.81 262 MET A O 1
ATOM 1980 N N . PRO A 1 263 ? -1.915 17.293 5.403 1.00 90.38 263 PRO A N 1
ATOM 1981 C CA . PRO A 1 263 ? -2.018 15.919 5.870 1.00 90.38 263 PRO A CA 1
ATOM 1982 C C . PRO A 1 263 ? -1.110 15.648 7.075 1.00 90.38 263 PRO A C 1
ATOM 1984 O O . PRO A 1 263 ? 0.025 16.120 7.143 1.00 90.38 263 PRO A O 1
ATOM 1987 N N . VAL A 1 264 ? -1.547 14.765 7.977 1.00 92.00 264 VAL A N 1
ATOM 1988 C CA . VAL A 1 264 ? -0.725 14.287 9.104 1.00 92.00 264 VAL A CA 1
ATOM 1989 C C . VAL A 1 264 ? 0.618 13.721 8.624 1.00 92.00 264 VAL A C 1
ATOM 1991 O O . VAL A 1 264 ? 1.614 13.867 9.322 1.00 92.00 264 VAL A O 1
ATOM 1994 N N . ARG A 1 265 ? 0.680 13.105 7.434 1.00 94.12 265 ARG A N 1
ATOM 1995 C CA . ARG A 1 265 ? 1.919 12.534 6.869 1.00 94.12 265 ARG A CA 1
ATOM 1996 C C . ARG A 1 265 ? 3.004 13.589 6.640 1.00 94.12 265 ARG A C 1
ATOM 1998 O O . ARG A 1 265 ? 4.148 13.341 7.007 1.00 94.12 265 ARG A O 1
ATOM 2005 N N . GLU A 1 266 ? 2.637 14.773 6.151 1.00 95.19 266 GLU A N 1
ATOM 2006 C CA . GLU A 1 266 ? 3.565 15.903 5.987 1.00 95.19 266 GLU A CA 1
ATOM 2007 C C . GLU A 1 266 ? 4.128 16.341 7.344 1.00 95.19 266 GLU A C 1
ATOM 2009 O O . GLU A 1 266 ? 5.333 16.530 7.499 1.00 95.19 266 GLU A O 1
ATOM 2014 N N . PHE A 1 267 ? 3.276 16.403 8.371 1.00 96.06 267 PHE A N 1
ATOM 2015 C CA . PHE A 1 267 ? 3.708 16.700 9.736 1.00 96.06 267 PHE A CA 1
ATOM 2016 C C . PHE A 1 267 ? 4.652 15.632 10.311 1.00 96.06 267 PHE A C 1
ATOM 2018 O O . PHE A 1 267 ? 5.611 15.974 11.003 1.00 96.06 267 PHE A O 1
ATOM 2025 N N . LEU A 1 268 ? 4.429 14.344 10.025 1.00 95.50 268 LEU A N 1
ATOM 2026 C CA . LEU A 1 268 ? 5.342 13.278 10.456 1.00 95.50 268 LEU A CA 1
ATOM 2027 C C . LEU A 1 268 ? 6.732 13.446 9.833 1.00 95.50 268 LEU A C 1
ATOM 2029 O O . LEU A 1 268 ? 7.732 13.289 10.536 1.00 95.50 268 LEU A O 1
ATOM 2033 N N . GLU A 1 269 ? 6.795 13.786 8.544 1.00 94.56 269 GLU A N 1
ATOM 2034 C CA . GLU A 1 269 ? 8.054 14.062 7.850 1.00 94.56 269 GLU A CA 1
ATOM 2035 C C . GLU A 1 269 ? 8.724 15.336 8.361 1.00 94.56 269 GLU A C 1
ATOM 2037 O O . GLU A 1 269 ? 9.939 15.343 8.548 1.00 94.56 269 GLU A O 1
ATOM 2042 N N . LEU A 1 270 ? 7.955 16.379 8.681 1.00 95.31 270 LEU A N 1
ATOM 2043 C CA . LEU A 1 270 ? 8.481 17.575 9.334 1.00 95.31 270 LEU A CA 1
ATOM 2044 C C . LEU A 1 270 ? 9.121 17.205 10.683 1.00 95.31 270 LEU A C 1
ATOM 2046 O O . LEU A 1 270 ? 10.297 17.461 10.920 1.00 95.31 270 LEU A O 1
ATOM 2050 N N . MET A 1 271 ? 8.398 16.504 11.556 1.00 95.44 271 MET A N 1
ATOM 2051 C CA . MET A 1 271 ? 8.911 16.128 12.879 1.00 95.44 271 MET A CA 1
ATOM 2052 C C . MET A 1 271 ? 10.115 15.179 12.826 1.00 95.44 271 MET A C 1
ATOM 2054 O O . MET A 1 271 ? 11.000 15.279 13.677 1.00 95.44 271 MET A O 1
ATOM 2058 N N . ALA A 1 272 ? 10.191 14.287 11.829 1.00 92.56 272 ALA A N 1
ATOM 2059 C CA . ALA A 1 272 ? 11.340 13.395 11.610 1.00 92.56 272 ALA A CA 1
ATOM 2060 C C . ALA A 1 272 ? 12.653 14.138 11.346 1.00 92.56 272 ALA A C 1
ATOM 2062 O O . ALA A 1 272 ? 13.734 13.551 11.424 1.00 92.56 272 ALA A O 1
ATOM 2063 N N . ASN A 1 273 ? 12.544 15.428 11.058 1.00 89.81 273 ASN A N 1
ATOM 2064 C CA . ASN A 1 273 ? 13.597 16.264 10.534 1.00 89.81 273 ASN A CA 1
ATOM 2065 C C . ASN A 1 273 ? 13.917 17.478 11.409 1.00 89.81 273 ASN A C 1
ATOM 2067 O O . ASN A 1 273 ? 14.821 18.251 11.086 1.00 89.81 273 ASN A O 1
ATOM 2071 N N . ASP A 1 274 ? 13.260 17.583 12.564 1.00 92.56 274 ASP A N 1
ATOM 2072 C CA . ASP A 1 274 ? 13.625 18.514 13.621 1.00 92.56 274 ASP A CA 1
ATOM 2073 C C . ASP A 1 274 ? 14.977 18.121 14.239 1.00 92.56 274 ASP A C 1
ATOM 2075 O O . ASP A 1 274 ? 15.069 17.226 15.085 1.00 92.56 274 ASP A O 1
ATOM 2079 N N . LEU A 1 275 ? 16.033 18.846 13.862 1.00 87.50 275 LEU A N 1
ATOM 2080 C CA . LEU A 1 275 ? 17.392 18.614 14.357 1.00 87.50 275 LEU A CA 1
ATOM 2081 C C . LEU A 1 275 ? 17.512 18.724 15.886 1.00 87.50 275 LEU A C 1
ATOM 2083 O O . LEU A 1 275 ? 18.364 18.062 16.488 1.00 87.50 275 LEU A O 1
ATOM 2087 N N . THR A 1 276 ? 16.663 19.537 16.526 1.00 91.00 276 THR A N 1
ATOM 2088 C CA . THR A 1 276 ? 16.640 19.682 17.986 1.00 91.00 276 THR A CA 1
ATOM 2089 C C . THR A 1 276 ? 16.108 18.417 18.635 1.00 91.00 276 THR A C 1
ATOM 2091 O O . THR A 1 276 ? 16.683 17.968 19.627 1.00 91.00 276 THR A O 1
ATOM 2094 N N . LEU A 1 277 ? 15.039 17.840 18.079 1.00 90.25 277 LEU A N 1
ATOM 2095 C CA . LEU A 1 277 ? 14.437 16.594 18.548 1.00 90.25 277 LEU A CA 1
ATOM 2096 C C . LEU A 1 277 ? 15.323 15.383 18.234 1.00 90.25 277 LEU A C 1
ATOM 2098 O O . LEU A 1 277 ? 15.581 14.571 19.124 1.00 90.25 277 LEU A O 1
ATOM 2102 N N . THR A 1 278 ? 15.853 15.271 17.012 1.00 86.50 278 THR A N 1
ATOM 2103 C CA . THR A 1 278 ? 16.732 14.150 16.634 1.00 86.50 278 THR A CA 1
ATOM 2104 C C . THR A 1 278 ? 18.024 14.133 17.448 1.00 86.50 278 THR A C 1
ATOM 2106 O O . THR A 1 278 ? 18.555 13.061 17.723 1.00 86.50 278 THR A O 1
ATOM 2109 N N . GLY A 1 279 ? 18.510 15.306 17.874 1.00 86.25 279 GLY A N 1
ATOM 2110 C CA . GLY A 1 279 ? 19.684 15.448 18.738 1.00 86.25 279 GLY A CA 1
ATOM 2111 C C . GLY A 1 279 ? 19.439 15.165 20.226 1.00 86.25 279 GLY A C 1
ATOM 2112 O O . GLY A 1 279 ? 20.395 15.196 21.003 1.00 86.25 279 GLY A O 1
ATOM 2113 N N . LYS A 1 280 ? 18.193 14.913 20.659 1.00 87.81 280 LYS A N 1
ATOM 2114 C CA . LYS A 1 280 ? 17.891 14.560 22.056 1.00 87.81 280 LYS A CA 1
ATOM 2115 C C . LYS A 1 280 ? 18.359 13.149 22.397 1.00 87.81 280 LYS A C 1
ATOM 2117 O O . LYS A 1 280 ? 18.375 12.255 21.550 1.00 87.81 280 LYS A O 1
ATOM 2122 N N . GLU A 1 281 ? 18.644 12.947 23.681 1.00 86.44 281 GLU A N 1
ATOM 2123 C CA . GLU A 1 281 ? 19.002 11.648 24.252 1.00 86.44 281 GLU A CA 1
ATOM 2124 C C . GLU A 1 281 ? 17.973 10.567 23.886 1.00 86.44 281 GLU A C 1
ATOM 2126 O O . GLU A 1 281 ? 16.767 10.831 23.771 1.00 86.44 281 GLU A O 1
ATOM 2131 N N . GLU A 1 282 ? 18.452 9.344 23.673 1.00 81.19 282 GLU A N 1
ATOM 2132 C CA . GLU A 1 282 ? 17.605 8.173 23.446 1.00 81.19 282 GLU A CA 1
ATOM 2133 C C . GLU A 1 282 ? 16.646 7.981 24.636 1.00 81.19 282 GLU A C 1
ATOM 2135 O O . GLU A 1 282 ? 17.012 8.229 25.783 1.00 81.19 282 GLU A O 1
ATOM 2140 N N . GLY A 1 283 ? 15.389 7.623 24.365 1.00 82.94 283 GLY A N 1
ATOM 2141 C CA . GLY A 1 283 ? 14.349 7.527 25.399 1.00 82.94 283 GLY A CA 1
ATOM 2142 C C . GLY A 1 283 ? 13.695 8.853 25.814 1.00 82.94 283 GLY A C 1
ATOM 2143 O O . GLY A 1 283 ? 12.814 8.844 26.667 1.00 82.94 283 GLY A O 1
ATOM 2144 N N . THR A 1 284 ? 14.061 9.996 25.215 1.00 90.88 284 THR A N 1
ATOM 2145 C CA . THR A 1 284 ? 13.311 11.252 25.422 1.00 90.88 284 THR A CA 1
ATOM 2146 C C . THR A 1 284 ? 11.856 11.084 24.966 1.00 90.88 284 THR A C 1
ATOM 2148 O O . THR A 1 284 ? 11.607 10.887 23.775 1.00 90.88 284 THR A O 1
ATOM 2151 N N . LEU A 1 285 ? 10.915 11.194 25.909 1.00 94.12 285 LEU A N 1
ATOM 2152 C CA . LEU A 1 285 ? 9.472 11.161 25.661 1.00 94.12 285 LEU A CA 1
ATOM 2153 C C . LEU A 1 285 ? 9.028 12.404 24.886 1.00 94.12 285 LEU A C 1
ATOM 2155 O O . LEU A 1 285 ? 9.388 13.526 25.246 1.00 94.12 285 LEU A O 1
ATOM 2159 N N . ILE A 1 286 ? 8.179 12.221 23.882 1.00 97.31 286 ILE A N 1
ATOM 2160 C CA . ILE A 1 286 ? 7.463 13.322 23.234 1.00 97.31 286 ILE A CA 1
ATOM 2161 C C . ILE A 1 286 ? 6.107 13.467 23.915 1.00 97.31 286 ILE A C 1
ATOM 2163 O O . ILE A 1 286 ? 5.409 12.478 24.093 1.00 97.31 286 ILE A O 1
ATOM 2167 N N . VAL A 1 287 ? 5.712 14.676 24.302 1.00 97.69 287 VAL A N 1
ATOM 2168 C CA . VAL A 1 287 ? 4.378 14.949 24.853 1.00 97.69 287 VAL A CA 1
ATOM 2169 C C . VAL A 1 287 ? 3.581 15.705 23.806 1.00 97.69 287 VAL A C 1
ATOM 2171 O O . VAL A 1 287 ? 3.928 16.835 23.476 1.00 97.69 287 VAL A O 1
ATOM 2174 N N . LEU A 1 288 ? 2.522 15.088 23.293 1.00 97.19 288 LEU A N 1
ATOM 2175 C CA . LEU A 1 288 ? 1.610 15.683 22.327 1.00 97.19 288 LEU A CA 1
ATOM 2176 C C . LEU A 1 288 ? 0.438 16.347 23.060 1.00 97.19 288 LEU A C 1
ATOM 2178 O O . LEU A 1 288 ? -0.228 15.716 23.884 1.00 97.19 288 LEU A O 1
ATOM 2182 N N . SER A 1 289 ? 0.194 17.621 22.763 1.00 95.50 289 SER A N 1
ATOM 2183 C CA . SER A 1 289 ? -0.867 18.441 23.359 1.00 95.50 289 SER A CA 1
ATOM 2184 C C . SER A 1 289 ? -1.667 19.149 22.270 1.00 95.50 289 SER A C 1
ATOM 2186 O O . SER A 1 289 ? -1.108 19.563 21.260 1.00 95.50 289 SER A O 1
ATOM 2188 N N . HIS A 1 290 ? -2.952 19.372 22.527 1.00 94.50 290 HIS A N 1
ATOM 2189 C CA . HIS A 1 290 ? -3.875 20.071 21.631 1.00 94.50 290 HIS A CA 1
ATOM 2190 C C . HIS A 1 290 ? -4.868 20.885 22.464 1.00 94.50 290 HIS A C 1
ATOM 2192 O O . HIS A 1 290 ? -5.275 20.412 23.524 1.00 94.50 290 HIS A O 1
ATOM 2198 N N . ALA A 1 291 ? -5.240 22.099 22.053 1.00 90.38 291 ALA A N 1
ATOM 2199 C CA . ALA A 1 291 ? -6.160 22.934 22.831 1.00 90.38 291 ALA A CA 1
ATOM 2200 C C . ALA A 1 291 ? -7.631 22.758 22.410 1.00 90.38 291 ALA A C 1
ATOM 2202 O O . ALA A 1 291 ? -8.525 23.142 23.167 1.00 90.38 291 ALA A O 1
ATOM 2203 N N . TRP A 1 292 ? -7.891 22.163 21.243 1.00 87.38 292 TRP A N 1
ATOM 2204 C CA . TRP A 1 292 ? -9.229 21.951 20.679 1.00 87.38 292 TRP A CA 1
ATOM 2205 C C . TRP A 1 292 ? -9.555 20.452 20.606 1.00 87.38 292 TRP A C 1
ATOM 2207 O O . TRP A 1 292 ? -8.651 19.636 20.773 1.00 87.38 292 TRP A O 1
ATOM 2217 N N . PRO A 1 293 ? -10.820 20.027 20.427 1.00 84.44 293 PRO A N 1
ATOM 2218 C CA . PRO A 1 293 ? -11.133 18.614 20.214 1.00 84.44 293 PRO A CA 1
ATOM 2219 C C . PRO A 1 293 ? -10.304 18.023 19.065 1.00 84.44 293 PRO A C 1
ATOM 2221 O O . PRO A 1 293 ? -10.324 18.538 17.956 1.00 84.44 293 PRO A O 1
ATOM 2224 N N . ALA A 1 294 ? -9.578 16.938 19.342 1.00 85.00 294 ALA A N 1
ATOM 2225 C CA . ALA A 1 294 ? -8.643 16.327 18.399 1.00 85.00 294 ALA A CA 1
ATOM 2226 C C . ALA A 1 294 ? -9.003 14.845 18.174 1.00 85.00 294 ALA A C 1
ATOM 2228 O O . ALA A 1 294 ? -8.327 13.948 18.697 1.00 85.00 294 ALA A O 1
ATOM 2229 N N . PRO A 1 295 ? -10.108 14.548 17.460 1.00 77.75 295 PRO A N 1
ATOM 2230 C CA . PRO A 1 295 ? -10.488 13.171 17.172 1.00 77.75 295 PRO A CA 1
ATOM 2231 C C . PRO A 1 295 ? -9.357 12.478 16.400 1.00 77.75 295 PRO A C 1
ATOM 2233 O O . PRO A 1 295 ? -8.896 12.966 15.380 1.00 77.75 295 PRO A O 1
ATOM 2236 N N . GLY A 1 296 ? -8.880 11.335 16.900 1.00 84.56 296 GLY A N 1
ATOM 2237 C CA . GLY A 1 296 ? -7.787 10.593 16.257 1.00 84.56 296 GLY A CA 1
ATOM 2238 C C . GLY A 1 296 ? -6.372 10.949 16.729 1.00 84.56 296 GLY A C 1
ATOM 2239 O O . GLY A 1 296 ? -5.420 10.321 16.265 1.00 84.56 296 GLY A O 1
ATOM 2240 N N . ILE A 1 297 ? -6.208 11.844 17.712 1.00 91.38 297 ILE A N 1
ATOM 2241 C CA . ILE A 1 297 ? -4.897 12.222 18.277 1.00 91.38 297 ILE A CA 1
ATOM 2242 C C . ILE A 1 297 ? -4.036 11.023 18.716 1.00 91.38 297 ILE A C 1
ATOM 2244 O O . ILE A 1 297 ? -2.816 11.036 18.558 1.00 91.38 297 ILE A O 1
ATOM 2248 N N . GLY A 1 298 ? -4.658 9.940 19.191 1.00 94.06 298 GLY A N 1
ATOM 2249 C CA . GLY A 1 298 ? -3.951 8.706 19.536 1.00 94.06 298 GLY A CA 1
ATOM 2250 C C . GLY A 1 298 ? -3.313 7.986 18.347 1.00 94.06 298 GLY A C 1
ATOM 2251 O O . GLY A 1 298 ? -2.242 7.398 18.487 1.00 94.06 298 GLY A O 1
ATOM 2252 N N . GLU A 1 299 ? -3.929 8.048 17.165 1.00 91.56 299 GLU A N 1
ATOM 2253 C CA . GLU A 1 299 ? -3.355 7.485 15.940 1.00 91.56 299 GLU A CA 1
ATOM 2254 C C . GLU A 1 299 ? -2.205 8.357 15.424 1.00 91.56 299 GLU A C 1
ATOM 2256 O O . GLU A 1 299 ? -1.179 7.818 15.012 1.00 91.56 299 GLU A O 1
ATOM 2261 N N . VAL A 1 300 ? -2.320 9.686 15.529 1.00 93.25 300 VAL A N 1
ATOM 2262 C CA . VAL A 1 300 ? -1.213 10.614 15.238 1.00 93.25 300 VAL A CA 1
ATOM 2263 C C . VAL A 1 300 ? -0.024 10.325 16.152 1.00 93.25 300 VAL A C 1
ATOM 2265 O O . VAL A 1 300 ? 1.091 10.145 15.667 1.00 93.25 300 VAL A O 1
ATOM 2268 N N . ALA A 1 301 ? -0.264 10.183 17.460 1.00 96.31 301 ALA A N 1
ATOM 2269 C CA . ALA A 1 301 ? 0.768 9.826 18.428 1.00 96.31 301 ALA A CA 1
ATOM 2270 C C . ALA A 1 301 ? 1.434 8.480 18.098 1.00 96.31 301 ALA A C 1
ATOM 2272 O O . ALA A 1 301 ? 2.657 8.373 18.160 1.00 96.31 301 ALA A O 1
ATOM 2273 N N . ARG A 1 302 ? 0.655 7.470 17.685 1.00 94.81 302 ARG A N 1
ATOM 2274 C CA . ARG A 1 302 ? 1.183 6.164 17.260 1.00 94.81 302 ARG A CA 1
ATOM 2275 C C . ARG A 1 302 ? 2.053 6.274 16.012 1.00 94.81 302 ARG A C 1
ATOM 2277 O O . ARG A 1 302 ? 3.171 5.767 16.015 1.00 94.81 302 ARG A O 1
ATOM 2284 N N . ARG A 1 303 ? 1.579 6.943 14.956 1.00 92.62 303 ARG A N 1
ATOM 2285 C CA . ARG A 1 303 ? 2.347 7.120 13.710 1.00 92.62 303 ARG A CA 1
ATOM 2286 C C . ARG A 1 303 ? 3.627 7.924 13.949 1.00 92.62 303 ARG A C 1
ATOM 2288 O O . ARG A 1 303 ? 4.672 7.562 13.417 1.00 92.62 303 ARG A O 1
ATOM 2295 N N . LEU A 1 304 ? 3.564 8.952 14.796 1.00 93.69 304 LEU A N 1
ATOM 2296 C CA . LEU A 1 304 ? 4.726 9.739 15.205 1.00 93.69 304 LEU A CA 1
ATOM 2297 C C . LEU A 1 304 ? 5.731 8.896 15.996 1.00 93.69 304 LEU A C 1
ATOM 2299 O O . LEU A 1 304 ? 6.927 8.965 15.718 1.00 93.69 304 LEU A O 1
ATOM 2303 N N . ALA A 1 305 ? 5.253 8.044 16.908 1.00 93.19 305 ALA A N 1
ATOM 2304 C CA . ALA A 1 305 ? 6.116 7.142 17.661 1.00 93.19 305 ALA A CA 1
ATOM 2305 C C . ALA A 1 305 ? 6.885 6.182 16.743 1.00 93.19 305 ALA A C 1
ATOM 2307 O O . ALA A 1 305 ? 8.106 6.058 16.865 1.00 93.19 305 ALA A O 1
ATOM 2308 N N . GLN A 1 306 ? 6.195 5.576 15.767 1.00 91.62 306 GLN A N 1
ATOM 2309 C CA . GLN A 1 306 ? 6.832 4.693 14.785 1.00 91.62 306 GLN A CA 1
ATOM 2310 C C . GLN A 1 306 ? 7.813 5.445 13.883 1.00 91.62 306 GLN A C 1
ATOM 2312 O O . GLN A 1 306 ? 8.922 4.971 13.649 1.00 91.62 306 GLN A O 1
ATOM 2317 N N . ARG A 1 307 ? 7.432 6.634 13.394 1.00 90.19 307 ARG A N 1
ATOM 2318 C CA . ARG A 1 307 ? 8.270 7.407 12.468 1.00 90.19 307 ARG A CA 1
ATOM 2319 C C . ARG A 1 307 ? 9.575 7.875 13.109 1.00 90.19 307 ARG A C 1
ATOM 2321 O O . ARG A 1 307 ? 10.598 7.910 12.426 1.00 90.19 307 ARG A O 1
ATOM 2328 N N . LEU A 1 308 ? 9.528 8.238 14.392 1.00 88.81 308 LEU A N 1
ATOM 2329 C CA . LEU A 1 308 ? 10.664 8.785 15.138 1.00 88.81 308 LEU A CA 1
ATOM 2330 C C . LEU A 1 308 ? 11.458 7.735 15.918 1.00 88.81 308 LEU A C 1
ATOM 2332 O O . LEU A 1 308 ? 12.552 8.044 16.390 1.00 88.81 308 LEU A O 1
ATOM 2336 N N . GLY A 1 309 ? 10.908 6.531 16.105 1.00 89.00 309 GLY A N 1
ATOM 2337 C CA . GLY A 1 309 ? 11.483 5.531 17.002 1.00 89.00 309 GLY A CA 1
ATOM 2338 C C . GLY A 1 309 ? 11.541 6.017 18.454 1.00 89.00 309 GLY A C 1
ATOM 2339 O O . GLY A 1 309 ? 12.492 5.711 19.172 1.00 89.00 309 GLY A O 1
ATOM 2340 N N . ARG A 1 310 ? 10.552 6.812 18.889 1.00 89.94 310 ARG A N 1
ATOM 2341 C CA . ARG A 1 310 ? 10.466 7.390 20.242 1.00 89.94 310 ARG A CA 1
ATOM 2342 C C . ARG A 1 310 ? 9.056 7.269 20.793 1.00 89.94 310 ARG A C 1
ATOM 2344 O O . ARG A 1 310 ? 8.091 7.310 20.045 1.00 89.94 310 ARG A O 1
ATOM 2351 N N . GLU A 1 311 ? 8.923 7.157 22.107 1.00 94.44 311 GLU A N 1
ATOM 2352 C CA . GLU A 1 311 ? 7.602 7.094 22.728 1.00 94.44 311 GLU A CA 1
ATOM 2353 C C . GLU A 1 311 ? 6.898 8.456 22.678 1.00 94.44 311 GLU A C 1
ATOM 2355 O O . GLU A 1 311 ? 7.530 9.507 22.837 1.00 94.44 311 GLU A O 1
ATOM 2360 N N . VAL A 1 312 ? 5.574 8.432 22.512 1.00 97.38 312 VAL A N 1
ATOM 2361 C CA . VAL A 1 312 ? 4.739 9.639 22.470 1.00 97.38 312 VAL A CA 1
ATOM 2362 C C . VAL A 1 312 ? 3.644 9.549 23.531 1.00 97.38 312 VAL A C 1
ATOM 2364 O O . VAL A 1 312 ? 2.739 8.722 23.447 1.00 97.38 312 VAL A O 1
ATOM 2367 N N . GLY A 1 313 ? 3.715 10.403 24.546 1.00 97.31 313 GLY A N 1
ATOM 2368 C CA . GLY A 1 313 ? 2.657 10.632 25.521 1.00 97.31 313 GLY A CA 1
ATOM 2369 C C . GLY A 1 313 ? 1.574 11.544 24.946 1.00 97.31 313 GLY A C 1
ATOM 2370 O O . GLY A 1 313 ? 1.886 12.581 24.371 1.00 97.31 313 GLY A O 1
ATOM 2371 N N . TRP A 1 314 ? 0.306 11.181 25.101 1.00 97.38 314 TRP A N 1
ATOM 2372 C CA . TRP A 1 314 ? -0.826 11.915 24.528 1.00 97.38 314 TRP A CA 1
ATOM 2373 C C . TRP A 1 314 ? -2.080 11.787 25.402 1.00 97.38 314 TRP A C 1
ATOM 2375 O O . TRP A 1 314 ? -2.145 10.951 26.303 1.00 97.38 314 TRP A O 1
ATOM 2385 N N . THR A 1 315 ? -3.089 12.613 25.147 1.00 95.31 315 THR A N 1
ATOM 2386 C CA . THR A 1 315 ? -4.385 12.619 25.846 1.00 95.31 315 THR A CA 1
ATOM 2387 C C . THR A 1 315 ? -5.493 12.918 24.835 1.00 95.31 315 THR A C 1
ATOM 2389 O O . THR A 1 315 ? -5.227 13.599 23.858 1.00 95.31 315 THR A O 1
ATOM 2392 N N . ASP A 1 316 ? -6.716 12.412 25.046 1.00 91.75 316 ASP A N 1
ATOM 2393 C CA . ASP A 1 316 ? -7.907 12.855 24.279 1.00 91.75 316 ASP A CA 1
ATOM 2394 C C . ASP A 1 316 ? -8.452 14.198 24.797 1.00 91.75 316 ASP A C 1
ATOM 2396 O O . ASP A 1 316 ? -9.310 14.833 24.186 1.00 91.75 316 ASP A O 1
ATOM 2400 N N . THR A 1 317 ? -8.047 14.575 26.012 1.00 94.25 317 THR A N 1
ATOM 2401 C CA . THR A 1 317 ? -8.575 15.742 26.719 1.00 94.25 317 THR A CA 1
ATOM 2402 C C . THR A 1 317 ? -7.782 16.983 26.327 1.00 94.25 317 THR A C 1
ATOM 2404 O O . THR A 1 317 ? -6.574 16.979 26.575 1.00 94.25 317 THR A O 1
ATOM 2407 N N . PRO A 1 318 ? -8.427 18.045 25.809 1.00 94.88 318 PRO A N 1
ATOM 2408 C CA . PRO A 1 318 ? -7.718 19.248 25.404 1.00 94.88 318 PRO A CA 1
ATOM 2409 C C . PRO A 1 318 ? -6.947 19.911 26.551 1.00 94.88 318 PRO A C 1
ATOM 2411 O O . PRO A 1 318 ? -7.420 19.982 27.694 1.00 94.88 318 PRO A O 1
ATOM 2414 N N . THR A 1 319 ? -5.756 20.410 26.232 1.00 94.81 319 THR A N 1
ATOM 2415 C CA . THR A 1 319 ? -4.847 21.102 27.142 1.00 94.81 319 THR A CA 1
ATOM 2416 C C . THR A 1 319 ? -4.232 22.350 26.514 1.00 94.81 319 THR A C 1
ATOM 2418 O O . THR A 1 319 ? -3.799 22.337 25.361 1.00 94.81 319 THR A O 1
ATOM 2421 N N . ASP A 1 320 ? -4.103 23.419 27.302 1.00 93.69 320 ASP A N 1
ATOM 2422 C CA . ASP A 1 320 ? -3.393 24.637 26.900 1.00 93.69 320 ASP A CA 1
ATOM 2423 C C . ASP A 1 320 ? -2.325 25.083 27.914 1.00 93.69 320 ASP A C 1
ATOM 2425 O O . ASP A 1 320 ? -1.973 24.342 28.831 1.00 93.69 320 ASP A O 1
ATOM 2429 N N . LEU A 1 321 ? -1.776 26.287 27.726 1.00 94.62 321 LEU A N 1
ATOM 2430 C CA . LEU A 1 321 ? -0.764 26.892 28.602 1.00 94.62 321 LEU A CA 1
ATOM 2431 C C . LEU A 1 321 ? -1.298 28.084 29.420 1.00 94.62 321 LEU A C 1
ATOM 2433 O O . LEU A 1 321 ? -0.524 28.961 29.815 1.00 94.62 321 LEU A O 1
ATOM 2437 N N . SER A 1 322 ? -2.612 28.146 29.662 1.00 92.31 322 SER A N 1
ATOM 2438 C CA . SER A 1 322 ? -3.251 29.254 30.391 1.00 92.31 322 SER A CA 1
ATOM 2439 C C . SER A 1 322 ? -2.908 29.273 31.887 1.00 92.31 322 SER A C 1
ATOM 2441 O O . SER A 1 322 ? -2.803 30.344 32.493 1.00 92.31 322 SER A O 1
ATOM 2443 N N . GLY A 1 323 ? -2.701 28.102 32.489 1.00 92.81 323 GLY A N 1
ATOM 2444 C CA . GLY A 1 323 ? -2.365 27.933 33.898 1.00 92.81 323 GLY A CA 1
ATOM 2445 C C . GLY A 1 323 ? -0.907 28.220 34.238 1.00 92.81 323 GLY A C 1
ATOM 2446 O O . GLY A 1 323 ? -0.012 28.201 33.388 1.00 92.81 323 GLY A O 1
ATOM 2447 N N . LYS A 1 324 ? -0.665 28.465 35.530 1.00 95.06 324 LYS A N 1
ATOM 2448 C CA . LYS A 1 324 ? 0.658 28.757 36.090 1.00 95.06 324 LYS A CA 1
ATOM 2449 C C . LYS A 1 324 ? 0.973 27.865 37.286 1.00 95.06 324 LYS A C 1
ATOM 2451 O O . LYS A 1 324 ? 0.071 27.521 38.047 1.00 95.06 324 LYS A O 1
ATOM 2456 N N . ASP A 1 325 ? 2.249 27.529 37.454 1.00 93.19 325 ASP A N 1
ATOM 2457 C CA . ASP A 1 325 ? 2.762 26.950 38.697 1.00 93.19 325 ASP A CA 1
ATOM 2458 C C . ASP A 1 325 ? 3.028 28.022 39.771 1.00 93.19 325 ASP A C 1
ATOM 2460 O O . ASP A 1 325 ? 2.914 29.228 39.528 1.00 93.19 325 ASP A O 1
ATOM 2464 N N . ASP A 1 326 ? 3.441 27.587 40.964 1.00 91.19 326 ASP A N 1
ATOM 2465 C CA . ASP A 1 326 ? 3.765 28.472 42.094 1.00 91.19 326 ASP A CA 1
ATOM 2466 C C . ASP A 1 326 ? 4.951 29.422 41.816 1.00 91.19 326 ASP A C 1
ATOM 2468 O O . ASP A 1 326 ? 5.170 30.387 42.548 1.00 91.19 326 ASP A O 1
ATOM 2472 N N . GLN A 1 327 ? 5.730 29.162 40.760 1.00 90.50 327 GLN A N 1
ATOM 2473 C CA . GLN A 1 327 ? 6.847 29.992 40.298 1.00 90.50 327 GLN A CA 1
ATOM 2474 C C . GLN A 1 327 ? 6.457 30.881 39.105 1.00 90.50 327 GLN A C 1
ATOM 2476 O O . GLN A 1 327 ? 7.326 31.498 38.486 1.00 90.50 327 GLN A O 1
ATOM 2481 N N . ASN A 1 328 ? 5.159 30.976 38.796 1.00 91.56 328 ASN A N 1
ATOM 2482 C CA . ASN A 1 328 ? 4.593 31.746 37.690 1.00 91.56 328 ASN A CA 1
ATOM 2483 C C . ASN A 1 328 ? 5.062 31.286 36.291 1.00 91.56 328 ASN A C 1
ATOM 2485 O O . ASN A 1 328 ? 5.067 32.068 35.334 1.00 91.56 328 ASN A O 1
ATOM 2489 N N . ARG A 1 329 ? 5.447 30.014 36.148 1.00 93.94 329 ARG A N 1
ATOM 2490 C CA . ARG A 1 329 ? 5.763 29.374 34.860 1.00 93.94 329 ARG A CA 1
ATOM 2491 C C . ARG A 1 329 ? 4.509 28.741 34.273 1.00 93.94 329 ARG A C 1
ATOM 2493 O O . ARG A 1 329 ? 3.663 28.266 35.025 1.00 93.94 329 ARG A O 1
ATOM 2500 N N . SER A 1 330 ? 4.374 28.741 32.946 1.00 95.62 330 SER A N 1
ATOM 2501 C CA . SER A 1 330 ? 3.236 28.080 32.288 1.00 95.62 330 SER A CA 1
ATOM 2502 C C . SER A 1 330 ? 3.265 26.574 32.545 1.00 95.62 330 SER A C 1
ATOM 2504 O O . SER A 1 330 ? 4.340 25.982 32.574 1.00 95.62 330 SER A O 1
ATOM 2506 N N . VAL A 1 331 ? 2.099 25.956 32.702 1.00 95.94 331 VAL A N 1
ATOM 2507 C CA . VAL A 1 331 ? 1.934 24.498 32.817 1.00 95.94 331 VAL A CA 1
ATOM 2508 C C . VAL A 1 331 ? 0.851 24.030 31.854 1.00 95.94 331 VAL A C 1
ATOM 2510 O O . VAL A 1 331 ? -0.047 24.806 31.520 1.00 95.94 331 VAL A O 1
ATOM 2513 N N . LEU A 1 332 ? 0.904 22.759 31.444 1.00 96.44 332 LEU A N 1
ATOM 2514 C CA . LEU A 1 332 ? -0.215 22.155 30.722 1.00 96.44 332 LEU A CA 1
ATOM 2515 C C . LEU A 1 332 ? -1.462 22.205 31.609 1.00 96.44 332 LEU A C 1
ATOM 2517 O O . LEU A 1 332 ? -1.439 21.755 32.755 1.00 96.44 332 LEU A O 1
ATOM 2521 N N . THR A 1 333 ? -2.529 22.795 31.087 1.00 96.44 333 THR A N 1
ATOM 2522 C CA . THR A 1 333 ? -3.770 23.073 31.810 1.00 96.44 333 THR A CA 1
ATOM 2523 C C . THR A 1 333 ? -4.910 22.330 31.149 1.00 96.44 333 THR A C 1
ATOM 2525 O O . THR A 1 333 ? -5.141 22.495 29.958 1.00 96.44 333 THR A O 1
ATOM 2528 N N . VAL A 1 334 ? -5.608 21.493 31.912 1.00 96.69 334 VAL A N 1
ATOM 2529 C CA . VAL A 1 334 ? -6.684 20.636 31.402 1.00 96.69 334 VAL A CA 1
ATOM 2530 C C . VAL A 1 334 ? -7.956 21.454 31.184 1.00 96.69 334 VAL A C 1
ATOM 2532 O O . VAL A 1 334 ? -8.497 22.023 32.131 1.00 96.69 334 VAL A O 1
ATOM 2535 N N . LEU A 1 335 ? -8.466 21.467 29.951 1.00 92.00 335 LEU A N 1
ATOM 2536 C CA . LEU A 1 335 ? -9.663 22.210 29.537 1.00 92.00 335 LEU A CA 1
ATOM 2537 C C . LEU A 1 335 ? -10.940 21.354 29.627 1.00 92.00 335 LEU A C 1
ATOM 2539 O O . LEU A 1 335 ? -11.800 21.387 28.750 1.00 92.00 335 LEU A O 1
ATOM 2543 N N . ALA A 1 336 ? -11.070 20.563 30.692 1.00 88.50 336 ALA A N 1
ATOM 2544 C CA . ALA A 1 336 ? -12.224 19.701 30.940 1.00 88.50 336 ALA A CA 1
ATOM 2545 C C . ALA A 1 336 ? -12.667 19.763 32.405 1.00 88.50 336 ALA A C 1
ATOM 2547 O O . ALA A 1 336 ? -11.932 20.220 33.273 1.00 88.50 336 ALA A O 1
ATOM 2548 N N . ALA A 1 337 ? -13.881 19.287 32.698 1.00 82.69 337 ALA A N 1
ATOM 2549 C CA . ALA A 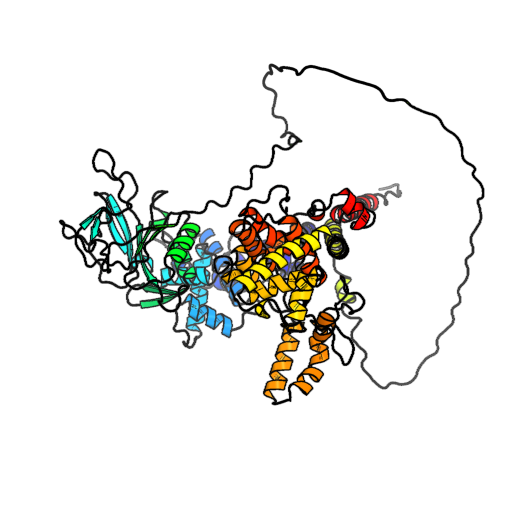1 337 ? -14.406 19.246 34.068 1.00 82.69 337 ALA A CA 1
ATOM 2550 C C . ALA A 1 337 ? -13.724 18.181 34.952 1.00 82.69 337 ALA A C 1
ATOM 2552 O O . ALA A 1 337 ? -13.821 18.237 36.178 1.00 82.69 337 ALA A O 1
ATOM 2553 N N . SER A 1 338 ? -13.041 17.215 34.338 1.00 86.56 338 SER A N 1
ATOM 2554 C CA . SER A 1 338 ? -12.292 16.142 34.993 1.00 86.56 338 SER A CA 1
ATOM 2555 C C . SER A 1 338 ? -10.814 16.186 34.611 1.00 86.56 338 SER A C 1
ATOM 2557 O O . SER A 1 338 ? -10.435 16.832 33.637 1.00 86.56 338 SER A O 1
ATOM 2559 N N . ASP A 1 339 ? -9.979 15.476 35.371 1.00 87.75 339 ASP A N 1
ATOM 2560 C CA . ASP A 1 339 ? -8.566 15.286 35.030 1.00 87.75 339 ASP A CA 1
ATOM 2561 C C . ASP A 1 339 ? -8.398 14.629 33.644 1.00 87.75 339 ASP A C 1
ATOM 2563 O O . ASP A 1 339 ? -9.237 13.830 33.216 1.00 87.75 339 ASP A O 1
ATOM 2567 N N . ALA A 1 340 ? -7.282 14.931 32.975 1.00 90.25 340 ALA A N 1
ATOM 2568 C CA . ALA A 1 340 ? -6.893 14.303 31.715 1.00 90.25 340 ALA A CA 1
ATOM 2569 C C . ALA A 1 340 ? -6.316 12.896 31.940 1.00 90.25 340 ALA A C 1
ATOM 2571 O O . ALA A 1 340 ? -5.516 12.676 32.855 1.00 90.25 340 ALA A O 1
ATOM 2572 N N . VAL A 1 341 ? -6.682 11.957 31.065 1.00 93.44 341 VAL A N 1
ATOM 2573 C CA . VAL A 1 341 ? -6.099 10.610 31.034 1.00 93.44 341 VAL A CA 1
ATOM 2574 C C . VAL A 1 341 ? -4.987 10.580 29.998 1.00 93.44 341 VAL A C 1
ATOM 2576 O O . VAL A 1 341 ? -5.243 10.568 28.796 1.00 93.44 341 VAL A O 1
ATOM 2579 N N . TRP A 1 342 ? -3.750 10.533 30.479 1.00 94.38 342 TRP A N 1
ATOM 2580 C CA . TRP A 1 342 ? -2.573 10.433 29.627 1.00 94.38 342 TRP A CA 1
ATOM 2581 C C . TRP A 1 342 ? -2.274 8.981 29.274 1.00 94.38 342 TRP A C 1
ATOM 2583 O O . TRP A 1 342 ? -2.275 8.100 30.135 1.00 94.38 342 TRP A O 1
ATOM 2593 N N . ARG A 1 343 ? -2.004 8.746 27.996 1.00 96.19 343 ARG A N 1
ATOM 2594 C CA . ARG A 1 343 ? -1.624 7.458 27.419 1.00 96.19 343 ARG A CA 1
ATOM 2595 C C . ARG A 1 343 ? -0.268 7.588 26.745 1.00 96.19 343 ARG A C 1
ATOM 2597 O O . ARG A 1 343 ? 0.210 8.695 26.510 1.00 96.19 343 ARG A O 1
ATOM 2604 N N . LYS A 1 344 ? 0.342 6.451 26.434 1.00 95.00 344 LYS A N 1
ATOM 2605 C CA . LYS A 1 344 ? 1.634 6.372 25.759 1.00 95.00 344 LYS A CA 1
ATOM 2606 C C . LYS A 1 344 ? 1.475 5.540 24.495 1.00 95.00 344 LYS A C 1
ATOM 2608 O O . LYS A 1 344 ? 0.883 4.467 24.543 1.00 95.00 344 LYS A O 1
ATOM 2613 N N . ALA A 1 345 ? 1.952 6.063 23.378 1.00 94.69 345 ALA A N 1
ATOM 2614 C CA . ALA A 1 345 ? 2.213 5.290 22.182 1.00 94.69 345 ALA A CA 1
ATOM 2615 C C . ALA A 1 345 ? 3.670 4.826 22.239 1.00 94.69 345 ALA A C 1
ATOM 2617 O O . ALA A 1 345 ? 4.585 5.648 22.336 1.00 94.69 345 ALA A O 1
ATOM 2618 N N . GLU A 1 346 ? 3.861 3.513 22.233 1.00 91.19 346 GLU A N 1
ATOM 2619 C CA . GLU A 1 346 ? 5.179 2.889 22.266 1.00 91.19 346 GLU A CA 1
ATOM 2620 C C . GLU A 1 346 ? 5.694 2.662 20.844 1.00 91.19 346 GLU A C 1
ATOM 2622 O O . GLU A 1 346 ? 4.918 2.539 19.892 1.00 91.19 346 GLU A O 1
ATOM 2627 N N . VAL A 1 347 ? 7.018 2.613 20.703 1.00 83.25 347 VAL A N 1
ATOM 2628 C CA . VAL A 1 347 ? 7.648 2.177 19.457 1.00 83.25 347 VAL A CA 1
ATOM 2629 C C . VAL A 1 347 ? 7.363 0.694 19.319 1.00 83.25 347 VAL A C 1
ATOM 2631 O O . VAL A 1 347 ? 7.746 -0.102 20.178 1.00 83.25 347 VAL A O 1
ATOM 2634 N N . GLU A 1 348 ? 6.682 0.319 18.247 1.00 79.50 348 GLU A N 1
ATOM 2635 C CA . GLU A 1 348 ? 6.453 -1.083 17.960 1.00 79.50 348 GLU A CA 1
ATOM 2636 C C . GLU A 1 348 ? 7.766 -1.567 17.358 1.00 79.50 348 GLU A C 1
ATOM 2638 O O . GLU A 1 348 ? 8.158 -1.160 16.263 1.00 79.50 348 GLU A O 1
ATOM 2643 N N . ALA A 1 349 ? 8.510 -2.380 18.109 1.00 51.91 349 ALA A N 1
ATOM 2644 C CA . ALA A 1 349 ? 9.647 -3.058 17.518 1.00 51.91 349 ALA A CA 1
ATOM 2645 C C . ALA A 1 349 ? 9.110 -3.851 16.316 1.00 51.91 349 ALA A C 1
ATOM 2647 O O . ALA A 1 349 ? 8.139 -4.598 16.498 1.00 51.91 349 ALA A O 1
ATOM 2648 N N . PRO A 1 350 ? 9.703 -3.725 15.110 1.00 44.38 350 PRO A N 1
ATOM 2649 C CA . PRO A 1 350 ? 9.418 -4.699 14.071 1.00 44.38 350 PRO A CA 1
ATOM 2650 C C . PRO A 1 350 ? 9.654 -6.059 14.712 1.00 44.38 350 PRO A C 1
ATOM 2652 O O . PRO A 1 350 ? 10.690 -6.244 15.365 1.00 44.38 350 PRO A O 1
ATOM 2655 N N . GLN A 1 351 ? 8.676 -6.965 14.621 1.00 35.22 351 GLN A N 1
ATOM 2656 C CA . GLN A 1 351 ? 8.855 -8.286 15.202 1.00 35.22 351 GLN A CA 1
ATOM 2657 C C . GLN A 1 351 ? 10.187 -8.821 14.670 1.00 35.22 351 GLN A C 1
ATOM 2659 O O . GLN A 1 351 ? 10.377 -8.839 13.447 1.00 35.22 351 GLN A O 1
ATOM 2664 N N . PRO A 1 352 ? 11.162 -9.142 15.546 1.00 29.22 352 PRO A N 1
ATOM 2665 C CA . PRO A 1 352 ? 12.413 -9.688 15.065 1.00 29.22 352 PRO A CA 1
ATOM 2666 C C . PRO A 1 352 ? 12.037 -10.902 14.219 1.00 29.22 352 PRO A C 1
ATOM 2668 O O . PRO A 1 352 ? 11.206 -11.690 14.682 1.00 29.22 352 PRO A O 1
ATOM 2671 N N . PRO A 1 353 ? 12.591 -11.064 12.999 1.00 31.94 353 PRO A N 1
ATOM 2672 C CA . PRO A 1 353 ? 12.366 -12.289 12.255 1.00 31.94 353 PRO A CA 1
ATOM 2673 C C . PRO A 1 353 ? 12.706 -13.417 13.216 1.00 31.94 353 PRO A C 1
ATOM 2675 O O . PRO A 1 353 ? 13.793 -13.399 13.810 1.00 31.94 353 PRO A O 1
ATOM 2678 N N . VAL A 1 354 ? 11.738 -14.308 13.447 1.00 30.75 354 VAL A N 1
ATOM 2679 C CA . VAL A 1 354 ? 11.876 -15.434 14.371 1.00 30.75 354 VAL A CA 1
ATOM 2680 C C . VAL A 1 354 ? 13.278 -16.003 14.159 1.00 30.75 354 VAL A C 1
ATOM 2682 O O . VAL A 1 354 ? 13.630 -16.295 13.008 1.00 30.75 354 VAL A O 1
ATOM 2685 N N . PRO A 1 355 ? 14.143 -16.064 15.193 1.00 29.20 355 PRO A N 1
ATOM 2686 C CA . PRO A 1 355 ? 15.498 -16.544 15.001 1.00 29.20 355 PRO A CA 1
ATOM 2687 C C . PRO A 1 355 ? 15.399 -17.906 14.331 1.00 29.20 355 PRO A C 1
ATOM 2689 O O . PRO A 1 355 ? 14.767 -18.808 14.880 1.00 29.20 355 PRO A O 1
ATOM 2692 N N . ASN A 1 356 ? 15.963 -18.005 13.119 1.00 29.08 356 ASN A N 1
ATOM 2693 C CA . ASN A 1 356 ? 15.939 -19.227 12.325 1.00 29.08 356 ASN A CA 1
ATOM 2694 C C . ASN A 1 356 ? 16.182 -20.415 13.254 1.00 29.08 356 ASN A C 1
ATOM 2696 O O . ASN A 1 356 ? 17.185 -20.418 13.980 1.00 29.08 356 ASN A O 1
ATOM 2700 N N . ALA A 1 357 ? 15.288 -21.407 13.213 1.00 27.34 357 ALA A N 1
ATOM 2701 C CA . ALA A 1 357 ? 15.530 -22.684 13.863 1.00 27.34 357 ALA A CA 1
ATOM 2702 C C . ALA A 1 357 ? 16.982 -23.112 13.567 1.00 27.34 357 ALA A C 1
ATOM 2704 O O . ALA A 1 357 ? 17.446 -22.927 12.431 1.00 27.34 357 ALA A O 1
ATOM 2705 N N . PRO A 1 358 ? 17.742 -23.599 14.568 1.00 28.58 358 PRO A N 1
ATOM 2706 C CA . PRO A 1 358 ? 19.142 -23.946 14.376 1.00 28.58 358 PRO A CA 1
ATOM 2707 C C . PRO A 1 358 ? 19.274 -24.844 13.146 1.00 28.58 358 PRO A C 1
ATOM 2709 O O . PRO A 1 358 ? 18.679 -25.919 13.074 1.00 28.58 358 PRO A O 1
ATOM 2712 N N . ARG A 1 359 ? 20.003 -24.343 12.143 1.00 30.38 359 ARG A N 1
ATOM 2713 C CA . ARG A 1 359 ? 20.133 -24.992 10.837 1.00 30.38 359 ARG A CA 1
ATOM 2714 C C . ARG A 1 359 ? 20.683 -26.413 11.036 1.00 30.38 359 ARG A C 1
ATOM 2716 O O . ARG A 1 359 ? 21.722 -26.544 11.683 1.00 30.38 359 ARG A O 1
ATOM 2723 N N . PRO A 1 360 ? 20.084 -27.458 10.433 1.00 30.61 360 PRO A N 1
ATOM 2724 C CA . PRO A 1 360 ? 20.615 -28.824 10.496 1.00 30.61 360 PRO A CA 1
ATOM 2725 C C . PRO A 1 360 ? 21.978 -29.009 9.806 1.00 30.61 360 PRO A C 1
ATOM 2727 O O . PRO A 1 360 ? 22.564 -30.084 9.887 1.00 30.61 360 PRO A O 1
ATOM 2730 N N . ILE A 1 361 ? 22.494 -27.981 9.120 1.00 30.27 361 ILE A N 1
ATOM 2731 C CA . ILE A 1 361 ? 23.730 -28.048 8.338 1.00 30.27 361 ILE A CA 1
ATOM 2732 C C . ILE A 1 361 ? 24.612 -26.830 8.677 1.00 30.27 361 ILE A C 1
ATOM 2734 O O . ILE A 1 361 ? 24.148 -25.690 8.542 1.00 30.27 361 ILE A O 1
ATOM 2738 N N . PRO A 1 362 ? 25.873 -27.020 9.117 1.00 27.69 362 PRO A N 1
ATOM 2739 C CA . PRO A 1 362 ? 26.799 -25.915 9.340 1.00 27.69 362 PRO A CA 1
ATOM 2740 C C . PRO A 1 362 ? 27.110 -25.185 8.028 1.00 27.69 362 PRO A C 1
ATOM 2742 O O . PRO A 1 362 ? 27.182 -25.801 6.966 1.00 27.69 362 PRO A O 1
ATOM 2745 N N . ARG A 1 363 ? 27.352 -23.869 8.105 1.00 31.66 363 ARG A N 1
ATOM 2746 C CA . ARG A 1 363 ? 27.878 -23.089 6.971 1.00 31.66 363 ARG A CA 1
ATOM 2747 C C . ARG A 1 363 ? 29.207 -23.706 6.490 1.00 31.66 363 ARG A C 1
ATOM 2749 O O . ARG A 1 363 ? 30.011 -24.083 7.346 1.00 31.66 363 ARG A O 1
ATOM 2756 N N . PRO A 1 364 ? 29.492 -23.747 5.175 1.00 32.31 364 PRO A N 1
ATOM 2757 C CA . PRO A 1 364 ? 30.842 -24.009 4.690 1.00 32.31 364 PRO A CA 1
ATOM 2758 C C . PRO A 1 364 ? 31.813 -23.019 5.346 1.00 32.31 364 PRO A C 1
ATOM 2760 O O . PRO A 1 364 ? 31.537 -21.820 5.416 1.00 32.31 364 PRO A O 1
ATOM 2763 N N . TYR A 1 365 ? 32.908 -23.542 5.895 1.00 30.89 365 TYR A N 1
ATOM 2764 C CA . TYR A 1 365 ? 33.903 -22.784 6.652 1.00 30.89 365 TYR A CA 1
ATOM 2765 C C . TYR A 1 365 ? 34.435 -21.557 5.881 1.00 30.89 365 TYR A C 1
ATOM 2767 O O . TYR A 1 365 ? 34.650 -21.642 4.670 1.00 30.89 365 TYR A O 1
ATOM 2775 N N . PRO A 1 366 ? 34.740 -20.434 6.564 1.00 33.84 366 PRO A N 1
ATOM 2776 C CA . PRO A 1 366 ? 35.568 -19.382 5.987 1.00 33.84 366 PRO A CA 1
ATOM 2777 C C . PRO A 1 366 ? 37.000 -19.891 5.753 1.00 33.84 366 PRO A C 1
ATOM 2779 O O . PRO A 1 366 ? 37.505 -20.732 6.497 1.00 33.84 366 PRO A O 1
ATOM 2782 N N . ARG A 1 367 ? 37.644 -19.360 4.703 1.00 29.00 367 ARG A N 1
ATOM 2783 C CA . ARG A 1 367 ? 39.025 -19.660 4.287 1.00 29.00 367 ARG A CA 1
ATOM 2784 C C . ARG A 1 367 ? 39.996 -19.736 5.477 1.00 29.00 367 ARG A C 1
ATOM 2786 O O . ARG A 1 367 ? 40.021 -18.858 6.334 1.00 29.00 367 ARG A O 1
ATOM 2793 N N . SER A 1 368 ? 40.819 -20.781 5.464 1.00 30.64 368 SER A N 1
ATOM 2794 C CA . SER A 1 368 ? 41.820 -21.145 6.465 1.00 30.64 368 SER A CA 1
ATOM 2795 C C . SER A 1 368 ? 42.774 -19.995 6.823 1.00 30.64 368 SER A C 1
ATOM 2797 O O . SER A 1 368 ? 43.556 -19.547 5.986 1.00 30.64 368 SER A O 1
ATOM 2799 N N . GLY A 1 369 ? 42.763 -19.569 8.087 1.00 36.09 369 GLY A N 1
ATOM 2800 C CA . GLY A 1 369 ? 43.915 -18.939 8.743 1.00 36.09 369 GLY A CA 1
ATOM 2801 C C . GLY A 1 369 ? 44.836 -20.006 9.365 1.00 36.09 369 GLY A C 1
ATOM 2802 O O . GLY A 1 369 ? 44.398 -21.144 9.553 1.00 36.09 369 GLY A O 1
ATOM 2803 N N . PRO A 1 370 ? 46.111 -19.692 9.666 1.00 31.42 370 PRO A N 1
ATOM 2804 C CA . PRO A 1 370 ? 47.083 -20.688 10.117 1.00 31.42 370 PRO A CA 1
ATOM 2805 C C . PRO A 1 370 ? 46.766 -21.227 11.530 1.00 31.42 370 PRO A C 1
ATOM 2807 O O . PRO A 1 370 ? 46.200 -20.503 12.352 1.00 31.42 370 PRO A O 1
ATOM 2810 N N . PRO A 1 371 ? 47.115 -22.496 11.828 1.00 32.28 371 PRO A N 1
ATOM 2811 C CA . PRO A 1 371 ? 46.559 -23.234 12.960 1.00 32.28 371 PRO A CA 1
ATOM 2812 C C . PRO A 1 371 ? 47.199 -22.850 14.302 1.00 32.28 371 PRO A C 1
ATOM 2814 O O . PRO A 1 371 ? 48.413 -22.945 14.480 1.00 32.28 371 PRO A O 1
ATOM 2817 N N . GLY A 1 372 ? 46.357 -22.487 15.272 1.00 30.75 372 GLY A N 1
ATOM 2818 C CA . GLY A 1 372 ? 46.681 -22.518 16.702 1.00 30.75 372 GLY A CA 1
ATOM 2819 C C . GLY A 1 372 ? 46.368 -23.897 17.313 1.00 30.75 372 GLY A C 1
ATOM 2820 O O . GLY A 1 372 ? 45.520 -24.617 16.783 1.00 30.75 372 GLY A O 1
ATOM 2821 N N . PRO A 1 373 ? 47.056 -24.304 18.396 1.00 29.75 373 PRO A N 1
ATOM 2822 C CA . PRO A 1 373 ? 47.044 -25.681 18.886 1.00 29.75 373 PRO A CA 1
ATOM 2823 C C . PRO A 1 373 ? 45.710 -26.082 19.535 1.00 29.75 373 PRO A C 1
ATOM 2825 O O . PRO A 1 373 ? 45.116 -25.334 20.308 1.00 29.75 373 PRO A O 1
ATOM 2828 N N . ALA A 1 374 ? 45.276 -27.300 19.212 1.00 29.78 374 ALA A N 1
ATOM 2829 C CA . ALA A 1 374 ? 44.034 -27.932 19.647 1.00 29.78 374 ALA A CA 1
ATOM 2830 C C . ALA A 1 374 ? 44.122 -28.587 21.037 1.00 29.78 374 ALA A C 1
ATOM 2832 O O . ALA A 1 374 ? 45.191 -29.071 21.407 1.00 29.78 374 ALA A O 1
ATOM 2833 N N . ALA A 1 375 ? 42.975 -28.692 21.729 1.00 24.88 375 ALA A N 1
ATOM 2834 C CA . ALA A 1 375 ? 42.525 -29.836 22.556 1.00 24.88 375 ALA A CA 1
ATOM 2835 C C . ALA A 1 375 ? 41.244 -29.483 23.363 1.00 24.88 375 ALA A C 1
ATOM 2837 O O . ALA A 1 375 ? 41.048 -28.308 23.666 1.00 24.88 375 ALA A O 1
ATOM 2838 N N . PRO A 1 376 ? 40.462 -30.459 23.881 1.00 30.34 376 PRO A N 1
ATOM 2839 C CA . PRO A 1 376 ? 40.110 -31.760 23.311 1.00 30.34 376 PRO A CA 1
ATOM 2840 C C . PRO A 1 376 ? 38.590 -32.065 23.343 1.00 30.34 376 PRO A C 1
ATOM 2842 O O . PRO A 1 376 ? 37.803 -31.503 24.100 1.00 30.34 376 PRO A O 1
ATOM 2845 N N . THR A 1 377 ? 38.226 -33.028 22.503 1.00 25.80 377 THR A N 1
ATOM 2846 C CA . THR A 1 377 ? 36.910 -33.623 22.237 1.00 25.80 377 THR A CA 1
ATOM 2847 C C . THR A 1 377 ? 36.361 -34.466 23.399 1.00 25.80 377 THR A C 1
ATOM 2849 O O . THR A 1 377 ? 37.114 -35.207 24.031 1.00 25.80 377 THR A O 1
ATOM 2852 N N . ALA A 1 378 ? 35.036 -34.464 23.590 1.00 25.34 378 ALA A N 1
ATOM 2853 C CA . ALA A 1 378 ? 34.303 -35.515 24.302 1.00 25.34 378 ALA A CA 1
ATOM 2854 C C . ALA A 1 378 ? 33.314 -36.202 23.338 1.00 25.34 378 ALA A C 1
ATOM 2856 O O . ALA A 1 378 ? 32.574 -35.537 22.617 1.00 25.34 378 ALA A O 1
ATOM 2857 N N . ALA A 1 379 ? 33.364 -37.535 23.293 1.00 25.70 379 ALA A N 1
ATOM 2858 C CA . ALA A 1 379 ? 32.621 -38.404 22.379 1.00 25.70 379 ALA A CA 1
ATOM 2859 C C . ALA A 1 379 ? 31.209 -38.767 22.895 1.00 25.70 379 ALA A C 1
ATOM 2861 O O . ALA A 1 379 ? 31.018 -38.819 24.112 1.00 25.70 379 ALA A O 1
ATOM 2862 N N . PRO A 1 380 ? 30.248 -39.110 22.013 1.00 26.12 380 PRO A N 1
ATOM 2863 C CA . PRO A 1 380 ? 28.994 -39.763 22.393 1.00 26.12 380 PRO A CA 1
ATOM 2864 C C . PRO A 1 380 ? 29.085 -41.305 22.295 1.00 26.12 380 PRO A C 1
ATOM 2866 O O . PRO A 1 380 ? 29.939 -41.827 21.570 1.00 26.12 380 PRO A O 1
ATOM 2869 N N . PRO A 1 381 ? 28.211 -42.059 22.993 1.00 28.45 381 PRO A N 1
ATOM 2870 C CA . PRO A 1 381 ? 28.205 -43.515 22.944 1.00 28.45 381 PRO A CA 1
ATOM 2871 C C . PRO A 1 381 ? 27.386 -44.084 21.769 1.00 28.45 381 PRO A C 1
ATOM 2873 O O . PRO A 1 381 ? 26.335 -43.578 21.383 1.00 28.45 381 PRO A O 1
ATOM 2876 N N . THR A 1 382 ? 27.918 -45.188 21.250 1.00 24.58 382 THR A N 1
ATOM 2877 C CA . THR A 1 382 ? 27.373 -46.227 20.353 1.00 24.58 382 THR A CA 1
ATOM 2878 C C . THR A 1 382 ? 26.230 -46.992 21.065 1.00 24.58 382 THR A C 1
ATOM 2880 O O . THR A 1 382 ? 26.155 -46.942 22.286 1.00 24.58 382 THR A O 1
ATOM 2883 N N . THR A 1 383 ? 25.284 -47.750 20.493 1.00 24.70 383 THR A N 1
ATOM 2884 C CA . THR A 1 383 ? 25.131 -48.563 19.264 1.00 24.70 383 THR A CA 1
ATOM 2885 C C . THR A 1 383 ? 23.692 -49.127 19.294 1.00 24.70 383 THR A C 1
ATOM 2887 O O . THR A 1 383 ? 23.218 -49.408 20.392 1.00 24.70 383 THR A O 1
ATOM 2890 N N . ALA A 1 384 ? 23.078 -49.450 18.146 1.00 24.44 384 ALA A N 1
ATOM 2891 C CA . ALA A 1 384 ? 22.422 -50.755 17.915 1.00 24.44 384 ALA A CA 1
ATOM 2892 C C . ALA A 1 384 ? 21.973 -50.917 16.448 1.00 24.44 384 ALA A C 1
ATOM 2894 O O . ALA A 1 384 ? 21.080 -50.235 15.957 1.00 24.44 384 ALA A O 1
ATOM 2895 N N . THR A 1 385 ? 22.618 -51.862 15.773 1.00 23.11 385 THR A N 1
ATOM 2896 C CA . THR A 1 385 ? 22.378 -52.374 14.416 1.00 23.11 385 THR A CA 1
ATOM 2897 C C . THR A 1 385 ? 21.292 -53.452 14.440 1.00 23.11 385 THR A C 1
ATOM 2899 O O . THR A 1 385 ? 21.309 -54.236 15.383 1.00 23.11 385 THR A O 1
ATOM 2902 N N . THR A 1 386 ? 20.458 -53.608 13.396 1.00 24.56 386 THR A N 1
ATOM 2903 C CA . THR A 1 386 ? 19.925 -54.925 12.944 1.00 24.56 386 THR A CA 1
ATOM 2904 C C . THR A 1 386 ? 19.410 -54.875 11.486 1.00 24.56 386 THR A C 1
ATOM 2906 O O . THR A 1 386 ? 18.342 -54.358 11.195 1.00 24.56 386 THR A O 1
ATOM 2909 N N . THR A 1 387 ? 20.258 -55.402 10.593 1.00 24.44 387 THR A N 1
ATOM 2910 C CA . THR A 1 387 ? 20.054 -56.281 9.412 1.00 24.44 387 THR A CA 1
ATOM 2911 C C . THR A 1 387 ? 18.885 -56.146 8.417 1.00 24.44 387 THR A C 1
ATOM 2913 O O . THR A 1 387 ? 17.715 -56.318 8.741 1.00 24.44 387 THR A O 1
ATOM 2916 N N . ARG A 1 388 ? 19.296 -56.087 7.140 1.00 24.69 388 ARG A N 1
ATOM 2917 C CA . ARG A 1 388 ? 18.588 -56.417 5.885 1.00 24.69 388 ARG A CA 1
ATOM 2918 C C . ARG A 1 388 ? 18.635 -57.931 5.585 1.00 24.69 388 ARG A C 1
ATOM 2920 O O . ARG A 1 388 ? 19.602 -58.577 5.991 1.00 24.69 388 ARG A O 1
ATOM 2927 N N . PRO A 1 389 ? 17.731 -58.449 4.731 1.00 27.20 389 PRO A N 1
ATOM 2928 C CA . PRO A 1 389 ? 18.091 -59.507 3.783 1.00 27.20 389 PRO A CA 1
ATOM 2929 C C . PRO A 1 389 ? 17.763 -59.170 2.308 1.00 27.20 389 PRO A C 1
ATOM 2931 O O . PRO A 1 389 ? 16.701 -58.656 1.971 1.00 27.20 389 PRO A O 1
ATOM 2934 N N . THR A 1 390 ? 18.726 -59.479 1.439 1.00 24.75 390 THR A N 1
ATOM 2935 C CA . THR A 1 390 ? 18.664 -59.788 -0.012 1.00 24.75 390 THR A CA 1
ATOM 2936 C C . THR A 1 390 ? 18.129 -61.235 -0.197 1.00 24.75 390 THR A C 1
ATOM 2938 O O . THR A 1 390 ? 18.165 -61.984 0.772 1.00 24.75 390 THR A O 1
ATOM 2941 N N . ALA A 1 391 ? 17.668 -61.806 -1.322 1.00 25.86 391 ALA A N 1
ATOM 2942 C CA . ALA A 1 391 ? 17.486 -61.503 -2.754 1.00 25.86 391 ALA A CA 1
ATOM 2943 C C . ALA A 1 391 ? 16.675 -62.679 -3.409 1.00 25.86 391 ALA A C 1
ATOM 2945 O O . ALA A 1 391 ? 16.368 -63.637 -2.702 1.00 25.86 391 ALA A O 1
ATOM 2946 N N . LEU A 1 392 ? 16.479 -62.636 -4.750 1.00 25.45 392 LEU A N 1
ATOM 2947 C CA . LEU A 1 392 ? 15.955 -63.637 -5.737 1.00 25.45 392 LEU A CA 1
ATOM 2948 C C . LEU A 1 392 ? 14.500 -63.373 -6.196 1.00 25.45 392 LEU A C 1
ATOM 2950 O O . LEU A 1 392 ? 13.615 -63.299 -5.360 1.00 25.45 392 LEU A O 1
ATOM 2954 N N . GLY A 1 393 ? 14.121 -63.229 -7.476 1.00 22.28 393 GLY A N 1
ATOM 2955 C CA . GLY A 1 393 ? 14.776 -63.433 -8.777 1.00 22.28 393 GLY A CA 1
ATOM 2956 C C . GLY A 1 393 ? 13.975 -64.425 -9.643 1.00 22.28 393 GLY A C 1
ATOM 2957 O O . GLY A 1 393 ? 13.983 -65.599 -9.301 1.00 22.28 393 GLY A O 1
ATOM 2958 N N . SER A 1 394 ? 13.303 -63.962 -10.716 1.00 23.33 394 SER A N 1
ATOM 2959 C CA . SER A 1 394 ? 12.864 -64.675 -11.956 1.00 23.33 394 SER A CA 1
ATOM 2960 C C . SER A 1 394 ? 11.771 -63.831 -12.645 1.00 23.33 394 SER A C 1
ATOM 2962 O O . SER A 1 394 ? 10.937 -63.292 -11.932 1.00 23.33 394 SER A O 1
ATOM 2964 N N . ALA A 1 395 ? 11.565 -63.697 -13.955 1.00 24.53 395 ALA A N 1
ATOM 2965 C CA . ALA A 1 395 ? 12.301 -63.864 -15.207 1.00 24.53 395 ALA A CA 1
ATOM 2966 C C . ALA A 1 395 ? 11.387 -63.244 -16.298 1.00 24.53 395 ALA A C 1
ATOM 2968 O O . ALA A 1 395 ? 10.164 -63.252 -16.155 1.00 24.53 395 ALA A O 1
ATOM 2969 N N . ALA A 1 396 ? 11.975 -62.702 -17.367 1.00 24.34 396 ALA A N 1
ATOM 2970 C CA . ALA A 1 396 ? 11.277 -62.132 -18.527 1.00 24.34 396 ALA A CA 1
ATOM 2971 C C . ALA A 1 396 ? 10.552 -63.196 -19.390 1.00 24.34 396 ALA A C 1
ATOM 2973 O O . ALA A 1 396 ? 10.736 -64.399 -19.188 1.00 24.34 396 ALA A O 1
ATOM 2974 N N . PRO A 1 397 ? 9.830 -62.756 -20.438 1.00 25.48 397 PRO A N 1
ATOM 2975 C CA . PRO A 1 397 ? 10.421 -62.975 -21.758 1.00 25.48 397 PRO A CA 1
ATOM 2976 C C . PRO A 1 397 ? 10.402 -61.739 -22.670 1.00 25.48 397 PRO A C 1
ATOM 2978 O O . PRO A 1 397 ? 9.469 -60.941 -22.682 1.00 25.48 397 PRO A O 1
ATOM 2981 N N . SER A 1 398 ? 11.465 -61.642 -23.465 1.00 23.56 398 SER A N 1
ATOM 2982 C CA . SER A 1 398 ? 11.649 -60.726 -24.589 1.00 23.56 398 SER A CA 1
ATOM 2983 C C . SER A 1 398 ? 11.006 -61.261 -25.871 1.00 23.56 398 SER A C 1
ATOM 2985 O O . SER A 1 398 ? 10.949 -62.473 -26.074 1.00 23.56 398 SER A O 1
ATOM 2987 N N . GLY A 1 399 ? 10.708 -60.352 -26.806 1.00 21.97 399 GLY A N 1
ATOM 2988 C CA . GLY A 1 399 ? 10.867 -60.626 -28.236 1.00 21.97 399 GLY A CA 1
ATOM 2989 C C . GLY A 1 399 ? 9.814 -60.000 -29.145 1.00 21.97 399 GLY A C 1
ATOM 2990 O O . GLY A 1 399 ? 8.740 -60.567 -29.302 1.00 21.97 399 GLY A O 1
ATOM 2991 N N . LEU A 1 400 ? 10.164 -58.901 -29.821 1.00 23.50 400 LEU A N 1
ATOM 2992 C CA . LEU A 1 400 ? 10.364 -58.862 -31.280 1.00 23.50 400 LEU A CA 1
ATOM 2993 C C . LEU A 1 400 ? 10.742 -57.440 -31.721 1.00 23.50 400 LEU A C 1
ATOM 2995 O O . LEU A 1 400 ? 10.091 -56.462 -31.371 1.00 23.50 400 LEU A O 1
ATOM 2999 N N . ALA A 1 401 ? 11.828 -57.362 -32.483 1.00 22.11 401 ALA A N 1
ATOM 3000 C CA . ALA A 1 401 ? 12.358 -56.162 -33.106 1.00 22.11 401 ALA A CA 1
ATOM 3001 C C . ALA A 1 401 ? 12.030 -56.147 -34.609 1.00 22.11 401 ALA A C 1
ATOM 3003 O O . ALA A 1 401 ? 11.927 -57.212 -35.218 1.00 22.11 401 ALA A O 1
ATOM 3004 N N . ALA A 1 402 ? 12.026 -54.932 -35.172 1.00 23.94 402 ALA A N 1
ATOM 3005 C CA . ALA A 1 402 ? 12.742 -54.522 -36.390 1.00 23.94 402 ALA A CA 1
ATOM 3006 C C . ALA A 1 402 ? 11.919 -53.929 -37.555 1.00 23.94 402 ALA A C 1
ATOM 3008 O O . ALA A 1 402 ? 10.930 -54.500 -38.004 1.00 23.94 402 ALA A O 1
ATOM 3009 N N . ALA A 1 403 ? 12.546 -52.872 -38.105 1.00 23.20 403 ALA A N 1
ATOM 3010 C CA . ALA A 1 403 ? 12.528 -52.348 -39.478 1.00 23.20 403 ALA A CA 1
ATOM 3011 C C . ALA A 1 403 ? 11.363 -51.425 -39.886 1.00 23.20 403 ALA A C 1
ATOM 3013 O O . ALA A 1 403 ? 10.223 -51.667 -39.525 1.00 23.20 403 ALA A O 1
ATOM 3014 N N . SER A 1 404 ? 11.523 -50.401 -40.731 1.00 22.56 404 SER A N 1
ATOM 3015 C CA . SER A 1 404 ? 12.641 -49.561 -41.202 1.00 22.56 404 SER A CA 1
ATOM 3016 C C . SER A 1 404 ? 12.010 -48.524 -42.159 1.00 22.56 404 SER A C 1
ATOM 3018 O O . SER A 1 404 ? 11.102 -48.884 -42.898 1.00 22.56 404 SER A O 1
ATOM 3020 N N . SER A 1 405 ? 12.508 -47.281 -42.151 1.00 24.00 405 SER A N 1
ATOM 3021 C CA . SER A 1 405 ? 12.666 -46.327 -43.281 1.00 24.00 405 SER A CA 1
ATOM 3022 C C . SER A 1 405 ? 11.708 -46.326 -44.498 1.00 24.00 405 SER A C 1
ATOM 3024 O O . SER A 1 405 ? 11.680 -47.309 -45.237 1.00 24.00 405 SER A O 1
ATOM 3026 N N . ALA A 1 406 ? 11.150 -45.148 -44.843 1.00 23.52 406 ALA A N 1
ATOM 3027 C CA . ALA A 1 406 ? 11.010 -44.658 -46.235 1.00 23.52 406 ALA A CA 1
ATOM 3028 C C . ALA A 1 406 ? 10.569 -43.168 -46.334 1.00 23.52 406 ALA A C 1
ATOM 3030 O O . ALA A 1 406 ? 9.414 -42.838 -46.088 1.00 23.52 406 ALA A O 1
ATOM 3031 N N . THR A 1 407 ? 11.479 -42.287 -46.765 1.00 24.47 407 THR A N 1
ATOM 3032 C CA . THR A 1 407 ? 11.244 -41.140 -47.697 1.00 24.47 407 THR A CA 1
ATOM 3033 C C . THR A 1 407 ? 11.130 -41.728 -49.136 1.00 24.47 407 THR A C 1
ATOM 3035 O O . THR A 1 407 ? 11.503 -42.903 -49.248 1.00 24.47 407 THR A O 1
ATOM 3038 N N . PRO A 1 408 ? 10.738 -41.058 -50.265 1.00 34.78 408 PRO A N 1
ATOM 3039 C CA . PRO A 1 408 ? 10.722 -39.615 -50.634 1.00 34.78 408 PRO A CA 1
ATOM 3040 C C . PRO A 1 408 ? 9.539 -39.262 -51.611 1.00 34.78 408 PRO A C 1
ATOM 3042 O O . PRO A 1 408 ? 8.509 -39.922 -51.480 1.00 34.78 408 PRO A O 1
ATOM 3045 N N . PRO A 1 409 ? 9.624 -38.398 -52.666 1.00 37.06 409 PRO A N 1
ATOM 3046 C CA . PRO A 1 409 ? 10.395 -37.168 -52.962 1.00 37.06 409 PRO A CA 1
ATOM 3047 C C . PRO A 1 409 ? 9.503 -35.955 -53.375 1.00 37.06 409 PRO A C 1
ATOM 3049 O O . PRO A 1 409 ? 8.289 -36.074 -53.509 1.00 37.06 409 PRO A O 1
ATOM 3052 N N . GLY A 1 410 ? 10.122 -34.785 -53.596 1.00 23.72 410 GLY A N 1
ATOM 3053 C CA . GLY A 1 410 ? 9.461 -33.543 -54.032 1.00 23.72 410 GLY A CA 1
ATOM 3054 C C . GLY A 1 410 ? 9.341 -33.328 -55.548 1.00 23.72 410 GLY A C 1
ATOM 3055 O O . GLY A 1 410 ? 9.919 -34.069 -56.337 1.00 23.72 410 GLY A O 1
ATOM 3056 N N . GLU A 1 411 ? 8.640 -32.251 -55.926 1.00 24.70 411 GLU 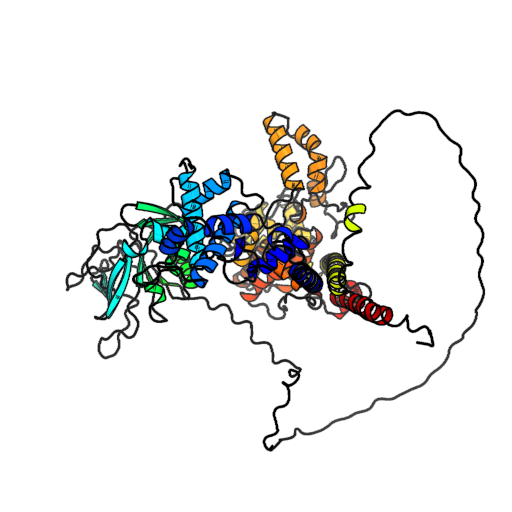A N 1
ATOM 3057 C CA . GLU A 1 411 ? 8.643 -31.654 -57.270 1.00 24.70 411 GLU A CA 1
ATOM 3058 C C . GLU A 1 411 ? 8.188 -30.175 -57.220 1.00 24.70 411 GLU A C 1
ATOM 3060 O O . GLU A 1 411 ? 7.211 -29.834 -56.556 1.00 24.70 411 GLU A O 1
ATOM 3065 N N . LYS A 1 412 ? 8.924 -29.303 -57.924 1.00 25.77 412 LYS A N 1
ATOM 3066 C CA . LYS A 1 412 ? 8.558 -27.928 -58.334 1.00 25.77 412 LYS A CA 1
ATOM 3067 C C . LYS A 1 412 ? 7.979 -28.003 -59.758 1.00 25.77 412 LYS A C 1
ATOM 3069 O O . LYS A 1 412 ? 8.477 -28.825 -60.528 1.00 25.77 412 LYS A O 1
ATOM 3074 N N . PRO A 1 413 ? 7.012 -27.149 -60.144 1.00 28.33 413 PRO A N 1
ATOM 3075 C CA . PRO A 1 413 ? 7.316 -26.105 -61.152 1.00 28.33 413 PRO A CA 1
ATOM 3076 C C . PRO A 1 413 ? 6.491 -24.800 -60.965 1.00 28.33 413 PRO A C 1
ATOM 3078 O O . PRO A 1 413 ? 5.376 -24.830 -60.464 1.00 28.33 413 PRO A O 1
ATOM 3081 N N . GLU A 1 414 ? 7.114 -23.627 -61.102 1.00 25.33 414 GLU A N 1
ATOM 3082 C CA . GLU A 1 414 ? 7.021 -22.651 -62.220 1.00 25.33 414 GLU A CA 1
ATOM 3083 C C . GLU A 1 414 ? 5.836 -21.660 -62.180 1.00 25.33 414 GLU A C 1
ATOM 3085 O O . GLU A 1 414 ? 4.673 -22.011 -62.027 1.00 25.33 414 GLU A O 1
ATOM 3090 N N . ASP A 1 415 ? 6.219 -20.395 -62.344 1.00 26.67 415 ASP A N 1
ATOM 3091 C CA . ASP A 1 415 ? 5.449 -19.148 -62.398 1.00 26.67 415 ASP A CA 1
ATOM 3092 C C . ASP A 1 415 ? 4.827 -18.938 -63.801 1.00 26.67 415 ASP A C 1
ATOM 3094 O O . ASP A 1 415 ? 5.413 -19.391 -64.793 1.00 26.67 415 ASP A O 1
ATOM 3098 N N . PRO A 1 416 ? 3.697 -18.212 -63.939 1.00 29.36 416 PRO A N 1
ATOM 3099 C CA . PRO A 1 416 ? 3.778 -17.013 -64.781 1.00 29.36 416 PRO A CA 1
ATOM 3100 C C . PRO A 1 416 ? 2.925 -15.804 -64.329 1.00 29.36 416 PRO A C 1
ATOM 3102 O O . PRO A 1 416 ? 1.707 -15.870 -64.202 1.00 29.36 416 PRO A O 1
ATOM 3105 N N . ALA A 1 417 ? 3.612 -14.664 -64.230 1.00 25.56 417 ALA A N 1
ATOM 3106 C CA . ALA A 1 417 ? 3.268 -13.277 -64.590 1.00 25.56 417 ALA A CA 1
ATOM 3107 C C . ALA A 1 417 ? 1.793 -12.787 -64.741 1.00 25.56 417 ALA A C 1
ATOM 3109 O O . ALA A 1 417 ? 1.090 -13.120 -65.693 1.00 25.56 417 ALA A O 1
ATOM 3110 N N . SER A 1 418 ? 1.501 -11.757 -63.921 1.00 25.59 418 SER A N 1
ATOM 3111 C CA . SER A 1 418 ? 0.775 -10.481 -64.169 1.00 25.59 418 SER A CA 1
ATOM 3112 C C . SER A 1 418 ? -0.723 -10.455 -64.540 1.00 25.59 418 SER A C 1
ATOM 3114 O O . SER A 1 418 ? -1.098 -10.984 -65.580 1.00 25.59 418 SER A O 1
ATOM 3116 N N . PHE A 1 419 ? -1.545 -9.697 -63.782 1.00 24.89 419 PHE A N 1
ATOM 3117 C CA . PHE A 1 419 ? -2.177 -8.407 -64.176 1.00 24.89 419 PHE A CA 1
ATOM 3118 C C . PHE A 1 419 ? -3.252 -7.922 -63.150 1.00 24.89 419 PHE A C 1
ATOM 3120 O O . PHE A 1 419 ? -4.171 -8.679 -62.858 1.00 24.89 419 PHE A O 1
ATOM 3127 N N . LEU A 1 420 ? -3.163 -6.632 -62.741 1.00 28.72 420 LEU A N 1
ATOM 3128 C CA . LEU A 1 420 ? -4.172 -5.721 -62.108 1.00 28.72 420 LEU A CA 1
ATOM 3129 C C . LEU A 1 420 ? -4.496 -5.965 -60.610 1.00 28.72 420 LEU A C 1
ATOM 3131 O O . LEU A 1 420 ? -5.053 -6.999 -60.272 1.00 28.72 420 LEU A O 1
ATOM 3135 N N . ASP A 1 421 ? -4.043 -5.167 -59.631 1.00 27.00 421 ASP A N 1
ATOM 3136 C CA . ASP A 1 421 ? -4.362 -3.759 -59.263 1.00 27.00 421 ASP A CA 1
ATOM 3137 C C . ASP A 1 421 ? -5.860 -3.466 -59.037 1.00 27.00 421 ASP A C 1
ATOM 3139 O O . ASP A 1 421 ? -6.593 -3.258 -59.999 1.00 27.00 421 ASP A O 1
ATOM 3143 N N . ASP A 1 422 ? -6.302 -3.499 -57.771 1.00 27.20 422 ASP A N 1
ATOM 3144 C CA . ASP A 1 422 ? -7.049 -2.415 -57.103 1.00 27.20 422 ASP A CA 1
ATOM 3145 C C . ASP A 1 422 ? -7.288 -2.762 -55.614 1.00 27.20 422 ASP A C 1
ATOM 3147 O O . ASP A 1 422 ? -7.473 -3.919 -55.235 1.00 27.20 422 ASP A O 1
ATOM 3151 N N . GLY A 1 423 ? -7.199 -1.745 -54.754 1.00 34.16 423 GLY A N 1
ATOM 3152 C CA . GLY A 1 423 ? -6.773 -1.866 -53.359 1.00 34.16 423 GLY A CA 1
ATOM 3153 C C . GLY A 1 423 ? -7.807 -2.242 -52.291 1.00 34.16 423 GLY A C 1
ATOM 3154 O O . GLY A 1 423 ? -8.961 -1.822 -52.324 1.00 34.16 423 GLY A O 1
ATOM 3155 N N . VAL A 1 424 ? -7.299 -2.926 -51.257 1.00 28.14 424 VAL A N 1
ATOM 3156 C CA . VAL A 1 424 ? -7.775 -2.919 -49.861 1.00 28.14 424 VAL A CA 1
ATOM 3157 C C . VAL A 1 424 ? -6.535 -3.104 -48.960 1.00 28.14 424 VAL A C 1
ATOM 3159 O O . VAL A 1 424 ? -5.809 -4.077 -49.173 1.00 28.14 424 VAL A O 1
ATOM 3162 N N . PRO A 1 425 ? -6.229 -2.220 -47.988 1.00 30.61 425 PRO A N 1
ATOM 3163 C CA . PRO A 1 425 ? -5.093 -2.421 -47.091 1.00 30.61 425 PRO A CA 1
ATOM 3164 C C . PRO A 1 425 ? -5.421 -3.546 -46.105 1.00 30.61 425 PRO A C 1
ATOM 3166 O O . PRO A 1 425 ? -6.369 -3.430 -45.331 1.00 30.61 425 PRO A O 1
ATOM 3169 N N . SER A 1 426 ? -4.648 -4.629 -46.172 1.00 31.64 426 SER A N 1
ATOM 3170 C CA . SER A 1 426 ? -4.588 -5.669 -45.140 1.00 31.64 426 SER A CA 1
ATOM 3171 C C . SER A 1 426 ? -3.520 -5.298 -44.102 1.00 31.64 426 SER A C 1
ATOM 3173 O O . SER A 1 426 ? -2.632 -4.493 -44.377 1.00 31.64 426 SER A O 1
ATOM 3175 N N . GLU A 1 427 ? -3.695 -5.842 -42.907 1.00 33.56 427 GLU A N 1
ATOM 3176 C CA . GLU A 1 427 ? -3.140 -5.487 -41.597 1.00 33.56 427 GLU A CA 1
ATOM 3177 C C . GLU A 1 427 ? -1.598 -5.450 -41.468 1.00 33.56 427 GLU A C 1
ATOM 3179 O O . GLU A 1 427 ? -0.885 -6.057 -42.269 1.00 33.56 427 GLU A O 1
ATOM 3184 N N . PRO A 1 428 ? -1.058 -4.751 -40.444 1.00 34.91 428 PRO A N 1
ATOM 3185 C CA . PRO A 1 428 ? 0.371 -4.695 -40.162 1.00 34.91 428 PRO A CA 1
ATOM 3186 C C . PRO A 1 428 ? 0.794 -5.855 -39.243 1.00 34.91 428 PRO A C 1
ATOM 3188 O O . PRO A 1 428 ? 0.929 -5.660 -38.042 1.00 34.91 428 PRO A O 1
ATOM 3191 N N . GLU A 1 429 ? 1.029 -7.051 -39.784 1.00 36.88 429 GLU A N 1
ATOM 3192 C CA . GLU A 1 429 ? 1.632 -8.152 -38.999 1.00 36.88 429 GLU A CA 1
ATOM 3193 C C . GLU A 1 429 ? 3.156 -8.298 -39.196 1.00 36.88 429 GLU A C 1
ATOM 3195 O O . GLU A 1 429 ? 3.813 -8.970 -38.411 1.00 36.88 429 GLU A O 1
ATOM 3200 N N . GLU A 1 430 ? 3.784 -7.610 -40.157 1.00 32.66 430 GLU A N 1
ATOM 3201 C CA . GLU A 1 430 ? 5.217 -7.829 -40.456 1.00 32.66 430 GLU A CA 1
ATOM 3202 C C . GLU A 1 430 ? 6.201 -6.898 -39.707 1.00 32.66 430 GLU A C 1
ATOM 3204 O O . GLU A 1 430 ? 7.417 -7.068 -39.811 1.00 32.66 430 GLU A O 1
ATOM 3209 N N . SER A 1 431 ? 5.731 -5.907 -38.937 1.00 35.69 431 SER A N 1
ATOM 3210 C CA . SER A 1 431 ? 6.624 -4.903 -38.320 1.00 35.69 431 SER A CA 1
ATOM 3211 C C . SER A 1 431 ? 7.126 -5.224 -36.905 1.00 35.69 431 SER A C 1
ATOM 3213 O O . SER A 1 431 ? 8.147 -4.663 -36.507 1.00 35.69 431 SER A O 1
ATOM 3215 N N . GLU A 1 432 ? 6.472 -6.111 -36.147 1.00 33.75 432 GLU A N 1
ATOM 3216 C CA . GLU A 1 432 ? 6.923 -6.465 -34.785 1.00 33.75 432 GLU A CA 1
ATOM 3217 C C . GLU A 1 432 ? 7.989 -7.575 -34.779 1.00 33.75 432 GLU A C 1
ATOM 3219 O O . GLU A 1 432 ? 8.960 -7.487 -34.024 1.00 33.75 432 GLU A O 1
ATOM 3224 N N . GLU A 1 433 ? 7.908 -8.550 -35.692 1.00 30.50 433 GLU A N 1
ATOM 3225 C CA . GLU A 1 433 ? 8.924 -9.610 -35.828 1.00 30.50 433 GLU A CA 1
ATOM 3226 C C . GLU A 1 433 ? 10.304 -9.048 -36.222 1.00 30.50 433 GLU A C 1
ATOM 3228 O O . GLU A 1 433 ? 11.344 -9.506 -35.741 1.00 30.50 433 GLU A O 1
ATOM 3233 N N . SER A 1 434 ? 10.333 -7.987 -37.038 1.00 35.88 434 SER A N 1
ATOM 3234 C CA . SER A 1 434 ? 11.583 -7.379 -37.508 1.00 35.88 434 SER A CA 1
ATOM 3235 C C . SER A 1 434 ? 12.320 -6.561 -36.435 1.00 35.88 434 SER A C 1
ATOM 3237 O O . SER A 1 434 ? 13.524 -6.338 -36.587 1.00 35.88 434 SER A O 1
ATOM 3239 N N . ALA A 1 435 ? 11.650 -6.112 -35.366 1.00 37.62 435 ALA A N 1
ATOM 3240 C CA . ALA A 1 435 ? 12.279 -5.350 -34.280 1.00 37.62 435 ALA A CA 1
ATOM 3241 C C . ALA A 1 435 ? 12.953 -6.253 -33.224 1.00 37.62 435 ALA A C 1
ATOM 3243 O O . ALA A 1 435 ? 13.903 -5.829 -32.566 1.00 37.62 435 ALA A O 1
ATOM 3244 N N . LEU A 1 436 ? 12.513 -7.513 -33.103 1.00 37.16 436 LEU A N 1
ATOM 3245 C CA . LEU A 1 436 ? 13.067 -8.512 -32.177 1.00 37.16 436 LEU A CA 1
ATOM 3246 C C . LEU A 1 436 ? 14.318 -9.225 -32.719 1.00 37.16 436 LEU A C 1
ATOM 3248 O O . LEU A 1 436 ? 15.118 -9.740 -31.941 1.00 37.16 436 LEU A O 1
ATOM 3252 N N . SER A 1 437 ? 14.551 -9.197 -34.036 1.00 34.44 437 SER A N 1
ATOM 3253 C CA . SER A 1 437 ? 15.678 -9.883 -34.696 1.00 34.44 437 SER A CA 1
ATOM 3254 C C . SER A 1 437 ? 17.075 -9.330 -34.341 1.00 34.44 437 SER A C 1
ATOM 3256 O O . SER A 1 437 ? 18.078 -9.913 -34.757 1.00 34.44 437 SER A O 1
ATOM 3258 N N . GLY A 1 438 ? 17.166 -8.209 -33.612 1.00 37.28 438 GLY A N 1
ATOM 3259 C CA . GLY A 1 438 ? 18.428 -7.576 -33.198 1.00 37.28 438 GLY A CA 1
ATOM 3260 C C . GLY A 1 438 ? 18.725 -7.625 -31.694 1.00 37.28 438 GLY A C 1
ATOM 3261 O O . GLY A 1 438 ? 19.778 -7.137 -31.278 1.00 37.28 438 GLY A O 1
ATOM 3262 N N . ALA A 1 439 ? 17.823 -8.175 -30.874 1.00 40.66 439 ALA A N 1
ATOM 3263 C CA . ALA A 1 439 ? 18.052 -8.319 -29.439 1.00 40.66 439 ALA A CA 1
ATOM 3264 C C . ALA A 1 439 ? 19.032 -9.480 -29.174 1.00 40.66 439 ALA A C 1
ATOM 3266 O O . ALA A 1 439 ? 18.904 -10.534 -29.801 1.00 40.66 439 ALA A O 1
ATOM 3267 N N . PRO A 1 440 ? 20.025 -9.328 -28.272 1.00 50.81 440 PRO A N 1
ATOM 3268 C CA . PRO A 1 440 ? 20.833 -10.468 -27.858 1.00 50.81 440 PRO A CA 1
ATOM 3269 C C . PRO A 1 440 ? 19.917 -11.540 -27.241 1.00 50.81 440 PRO A C 1
ATOM 3271 O O . PRO A 1 440 ? 18.943 -11.179 -26.575 1.00 50.81 440 PRO A O 1
ATOM 3274 N N . PRO A 1 441 ? 20.204 -12.838 -27.445 1.00 59.00 441 PRO A N 1
ATOM 3275 C CA . PRO A 1 441 ? 19.410 -13.904 -26.847 1.00 59.00 441 PRO A CA 1
ATOM 3276 C C . PRO A 1 441 ? 19.398 -13.752 -25.321 1.00 59.00 441 PRO A C 1
ATOM 3278 O O . PRO A 1 441 ? 20.411 -13.376 -24.724 1.00 59.00 441 PRO A O 1
ATOM 3281 N N . ALA A 1 442 ? 18.244 -14.012 -24.704 1.00 67.19 442 ALA A N 1
ATOM 3282 C CA . ALA A 1 442 ? 18.087 -13.958 -23.254 1.00 67.19 442 ALA A CA 1
ATOM 3283 C C . ALA A 1 442 ? 19.102 -14.888 -22.570 1.00 67.19 442 ALA A C 1
ATOM 3285 O O . ALA A 1 442 ? 19.380 -15.983 -23.066 1.00 67.19 442 ALA A O 1
ATOM 3286 N N . SER A 1 443 ? 19.665 -14.452 -21.438 1.00 80.38 443 SER A N 1
ATOM 3287 C CA . SER A 1 443 ? 20.627 -15.270 -20.696 1.00 80.38 443 SER A CA 1
ATOM 3288 C C . SER A 1 443 ? 19.985 -16.597 -20.251 1.00 80.38 443 SER A C 1
ATOM 3290 O O . SER A 1 443 ? 18.770 -16.630 -20.018 1.00 80.38 443 SER A O 1
ATOM 3292 N N . PRO A 1 444 ? 20.761 -17.683 -20.054 1.00 76.44 444 PRO A N 1
ATOM 3293 C CA . PRO A 1 444 ? 20.244 -18.931 -19.483 1.00 76.44 444 PRO A CA 1
ATOM 3294 C C . PRO A 1 444 ? 19.442 -18.712 -18.194 1.00 76.44 444 PRO A C 1
ATOM 3296 O O . PRO A 1 444 ? 18.424 -19.361 -17.957 1.00 76.44 444 PRO A O 1
ATOM 3299 N N . TRP A 1 445 ? 19.861 -17.743 -17.373 1.00 75.00 445 TRP A N 1
ATOM 3300 C CA . TRP A 1 445 ? 19.167 -17.389 -16.139 1.00 75.00 445 TRP A CA 1
ATOM 3301 C C . TRP A 1 445 ? 17.839 -16.660 -16.376 1.00 75.00 445 TRP A C 1
ATOM 3303 O O . TRP A 1 445 ? 16.861 -16.942 -15.683 1.00 75.00 445 TRP A O 1
ATOM 3313 N N . ASP A 1 446 ? 17.762 -15.753 -17.350 1.00 76.12 446 ASP A N 1
ATOM 3314 C CA . ASP A 1 446 ? 16.498 -15.096 -17.699 1.00 76.12 446 ASP A CA 1
ATOM 3315 C C . ASP A 1 446 ? 15.512 -16.091 -18.314 1.00 76.12 446 ASP A C 1
ATOM 3317 O O . ASP A 1 446 ? 14.345 -16.102 -17.925 1.00 76.12 446 ASP A O 1
ATOM 3321 N N . MET A 1 447 ? 15.993 -17.006 -19.162 1.00 83.38 447 MET A N 1
ATOM 3322 C CA . MET A 1 447 ? 15.192 -18.120 -19.679 1.00 83.38 447 MET A CA 1
ATOM 3323 C C . MET A 1 447 ? 14.679 -19.021 -18.550 1.00 83.38 447 MET A C 1
ATOM 3325 O O . MET A 1 447 ? 13.502 -19.377 -18.532 1.00 83.38 447 MET A O 1
ATOM 3329 N N . ALA A 1 448 ? 15.510 -19.328 -17.550 1.00 78.81 448 ALA A N 1
ATOM 3330 C CA . ALA A 1 448 ? 15.085 -20.078 -16.369 1.00 78.81 448 ALA A CA 1
ATOM 3331 C C . ALA A 1 448 ? 14.037 -19.324 -15.531 1.00 78.81 448 ALA A C 1
ATOM 3333 O O . ALA A 1 448 ? 13.120 -19.933 -14.984 1.00 78.81 448 ALA A O 1
ATOM 3334 N N . ARG A 1 449 ? 14.130 -17.993 -15.424 1.00 81.19 449 ARG A N 1
ATOM 3335 C CA . ARG A 1 449 ? 13.127 -17.169 -14.724 1.00 81.19 449 ARG A CA 1
ATOM 3336 C C . ARG A 1 449 ? 11.801 -17.101 -15.471 1.00 81.19 449 ARG A C 1
ATOM 3338 O O . ARG A 1 449 ? 10.764 -17.182 -14.819 1.00 81.19 449 ARG A O 1
ATOM 3345 N N . ILE A 1 450 ? 11.841 -16.975 -16.795 1.00 80.50 450 ILE A N 1
ATOM 3346 C CA . ILE A 1 450 ? 10.651 -17.054 -17.648 1.00 80.50 450 ILE A CA 1
ATOM 3347 C C . ILE A 1 450 ? 10.009 -18.428 -17.467 1.00 80.50 450 ILE A C 1
ATOM 3349 O O . ILE A 1 450 ? 8.837 -18.504 -17.109 1.00 80.50 450 ILE A O 1
ATOM 3353 N N . ARG A 1 451 ? 10.808 -19.499 -17.550 1.00 89.25 451 ARG A N 1
ATOM 3354 C CA . ARG A 1 451 ? 10.315 -20.861 -17.344 1.00 89.25 451 ARG A CA 1
ATOM 3355 C C . ARG A 1 451 ? 9.717 -21.070 -15.957 1.00 89.25 451 ARG A C 1
ATOM 3357 O O . ARG A 1 451 ? 8.686 -21.719 -15.833 1.00 89.25 451 ARG A O 1
ATOM 3364 N N . TYR A 1 452 ? 10.327 -20.506 -14.914 1.00 88.38 452 TYR A N 1
ATOM 3365 C CA . TYR A 1 452 ? 9.742 -20.527 -13.575 1.00 88.38 452 TYR A CA 1
ATOM 3366 C C . TYR A 1 452 ? 8.353 -19.877 -13.573 1.00 88.38 452 TYR A C 1
ATOM 3368 O O . TYR A 1 452 ? 7.434 -20.440 -12.993 1.00 88.38 452 TYR A O 1
ATOM 3376 N N . ALA A 1 453 ? 8.201 -18.696 -14.182 1.00 85.31 453 ALA A N 1
ATOM 3377 C CA . ALA A 1 453 ? 6.936 -17.963 -14.190 1.00 85.31 453 ALA A CA 1
ATOM 3378 C C . ALA A 1 453 ? 5.842 -18.701 -14.979 1.00 85.31 453 ALA A C 1
ATOM 3380 O O . ALA A 1 453 ? 4.710 -18.775 -14.509 1.00 85.31 453 ALA A O 1
ATOM 3381 N N . GLU A 1 454 ? 6.191 -19.292 -16.124 1.00 88.88 454 GLU A N 1
ATOM 3382 C CA . GLU A 1 454 ? 5.295 -20.139 -16.922 1.00 88.88 454 GLU A CA 1
ATOM 3383 C C . GLU A 1 454 ? 4.836 -21.368 -16.126 1.00 88.88 454 GLU A C 1
ATOM 3385 O O . GLU A 1 454 ? 3.641 -21.611 -15.977 1.00 88.88 454 GLU A O 1
ATOM 3390 N N . GLU A 1 455 ? 5.778 -22.110 -15.534 1.00 93.94 455 GLU A N 1
ATOM 3391 C CA . GLU A 1 455 ? 5.452 -23.300 -14.742 1.00 93.94 455 GLU A CA 1
ATOM 3392 C C . GLU A 1 455 ? 4.700 -22.942 -13.456 1.00 93.94 455 GLU A C 1
ATOM 3394 O O . GLU A 1 455 ? 3.868 -23.722 -13.002 1.00 93.94 455 GLU A O 1
ATOM 3399 N N . ALA A 1 456 ? 4.962 -21.773 -12.867 1.00 93.31 456 ALA A N 1
ATOM 3400 C CA . ALA A 1 456 ? 4.235 -21.261 -11.712 1.00 93.31 456 ALA A CA 1
ATOM 3401 C C . ALA A 1 456 ? 2.777 -20.934 -12.054 1.00 93.31 456 ALA A C 1
ATOM 3403 O O . ALA A 1 456 ? 1.894 -21.308 -11.287 1.00 93.31 456 ALA A O 1
ATOM 3404 N N . LEU A 1 457 ? 2.516 -20.295 -13.199 1.00 89.69 457 LEU A N 1
ATOM 3405 C CA . LEU A 1 457 ? 1.160 -19.975 -13.655 1.00 89.69 457 LEU A CA 1
ATOM 3406 C C . LEU A 1 457 ? 0.333 -21.255 -13.828 1.00 89.69 457 LEU A C 1
ATOM 3408 O O . LEU A 1 457 ? -0.728 -21.416 -13.223 1.00 89.69 457 LEU A O 1
ATOM 3412 N N . ASP A 1 458 ? 0.893 -22.206 -14.569 1.00 91.81 458 ASP A N 1
ATOM 3413 C CA . ASP A 1 458 ? 0.314 -23.523 -14.811 1.00 91.81 458 ASP A CA 1
ATOM 3414 C C . ASP A 1 458 ? 0.121 -24.327 -13.509 1.00 91.81 458 ASP A C 1
ATOM 3416 O O . ASP A 1 458 ? -0.857 -25.064 -13.334 1.00 91.81 458 ASP A O 1
ATOM 3420 N N . TYR A 1 459 ? 1.082 -24.233 -12.585 1.00 96.19 459 TYR A N 1
ATOM 3421 C CA . TYR A 1 459 ? 1.018 -24.900 -11.287 1.00 96.19 459 TYR A CA 1
ATOM 3422 C C . TYR A 1 459 ? -0.085 -24.308 -10.410 1.00 96.19 459 TYR A C 1
ATOM 3424 O O . TYR A 1 459 ? -0.833 -25.068 -9.795 1.00 96.19 459 TYR A O 1
ATOM 3432 N N . GLU A 1 460 ? -0.208 -22.980 -10.356 1.00 95.44 460 GLU A N 1
ATOM 3433 C CA . GLU A 1 460 ? -1.261 -22.297 -9.605 1.00 95.44 460 GLU A CA 1
ATOM 3434 C C . GLU A 1 460 ? -2.650 -22.692 -10.118 1.00 95.44 460 GLU A C 1
ATOM 3436 O O . GLU A 1 460 ? -3.496 -23.041 -9.297 1.00 95.44 460 GLU A O 1
ATOM 3441 N N . GLU A 1 461 ? -2.866 -22.770 -11.436 1.00 90.00 461 GLU A N 1
ATOM 3442 C CA . GLU A 1 461 ? -4.142 -23.208 -12.030 1.00 90.00 461 GLU A CA 1
ATOM 3443 C C . GLU A 1 461 ? -4.540 -24.637 -11.598 1.00 90.00 461 GLU A C 1
ATOM 3445 O O . GLU A 1 461 ? -5.687 -24.913 -11.210 1.00 90.00 461 GLU A O 1
ATOM 3450 N N . ARG A 1 462 ? -3.577 -25.567 -11.600 1.00 94.19 462 ARG A N 1
ATOM 3451 C CA . ARG A 1 462 ? -3.801 -26.938 -11.113 1.00 94.19 462 ARG A CA 1
ATOM 3452 C C . ARG A 1 462 ? -4.026 -26.970 -9.605 1.00 94.19 462 ARG A C 1
ATOM 3454 O O . ARG A 1 462 ? -4.910 -27.689 -9.134 1.00 94.19 462 ARG A O 1
ATOM 3461 N N . LEU A 1 463 ? -3.261 -26.180 -8.851 1.00 96.25 463 LEU A N 1
ATOM 3462 C CA . LEU A 1 463 ? -3.332 -26.125 -7.395 1.00 96.25 463 LEU A CA 1
ATOM 3463 C C . LEU A 1 463 ? -4.705 -25.645 -6.933 1.00 96.25 463 LEU A C 1
ATOM 3465 O O . LEU A 1 463 ? -5.320 -26.294 -6.091 1.00 96.25 463 LEU A O 1
ATOM 3469 N N . VAL A 1 464 ? -5.204 -24.537 -7.483 1.00 94.19 464 VAL A N 1
ATOM 3470 C CA . VAL A 1 464 ? -6.493 -23.961 -7.067 1.00 94.19 464 VAL A CA 1
ATOM 3471 C C . VAL A 1 464 ? -7.652 -24.911 -7.352 1.00 94.19 464 VAL A C 1
ATOM 3473 O O . VAL A 1 464 ? -8.561 -25.022 -6.527 1.00 94.19 464 VAL A O 1
ATOM 3476 N N . THR A 1 465 ? -7.582 -25.652 -8.462 1.00 90.12 465 THR A N 1
ATOM 3477 C CA . THR A 1 465 ? -8.562 -26.682 -8.827 1.00 90.12 465 THR A CA 1
ATOM 3478 C C . THR A 1 465 ? -8.503 -27.866 -7.864 1.00 90.12 465 THR A C 1
ATOM 3480 O O . THR A 1 465 ? -9.542 -28.371 -7.438 1.00 90.12 465 THR A O 1
ATOM 3483 N N . TYR A 1 466 ? -7.297 -28.295 -7.488 1.00 93.75 466 TYR A N 1
ATOM 3484 C CA . TYR A 1 466 ? -7.105 -29.387 -6.538 1.00 93.75 466 TYR A CA 1
ATOM 3485 C C . TYR A 1 466 ? -7.582 -29.009 -5.127 1.00 93.75 466 TYR A C 1
ATOM 3487 O O . TYR A 1 466 ? -8.316 -29.771 -4.502 1.00 93.75 466 TYR A O 1
ATOM 3495 N N . LEU A 1 467 ? -7.263 -27.797 -4.659 1.00 94.62 467 LEU A N 1
ATOM 3496 C CA . LEU A 1 467 ? -7.762 -27.258 -3.390 1.00 94.62 467 LEU A CA 1
ATOM 3497 C C . LEU A 1 467 ? -9.293 -27.111 -3.391 1.00 94.62 467 LEU A C 1
ATOM 3499 O O . LEU A 1 467 ? -9.933 -27.415 -2.389 1.00 94.62 467 LEU A O 1
ATOM 3503 N N . ALA A 1 468 ? -9.903 -26.719 -4.515 1.00 90.00 468 ALA A N 1
ATOM 3504 C CA . ALA A 1 468 ? -11.361 -26.609 -4.627 1.00 90.00 468 ALA A CA 1
ATOM 3505 C C . ALA A 1 468 ? -12.082 -27.952 -4.416 1.00 90.00 468 ALA A C 1
ATOM 3507 O O . ALA A 1 468 ? -13.246 -27.973 -4.009 1.00 90.00 468 ALA A O 1
ATOM 3508 N N . ALA A 1 469 ? -11.406 -29.064 -4.723 1.00 90.38 469 ALA A N 1
ATOM 3509 C CA . ALA A 1 469 ? -11.927 -30.416 -4.567 1.00 90.38 469 ALA A CA 1
ATOM 3510 C C . ALA A 1 469 ? -11.684 -31.009 -3.167 1.00 90.38 469 ALA A C 1
ATOM 3512 O O . ALA A 1 469 ? -12.220 -32.076 -2.865 1.00 90.38 469 ALA A O 1
ATOM 3513 N N . ASP A 1 470 ? -10.905 -30.347 -2.305 1.00 93.06 470 ASP A N 1
ATOM 3514 C CA . ASP A 1 470 ? -10.625 -30.839 -0.958 1.00 93.06 470 ASP A CA 1
ATOM 3515 C C . ASP A 1 470 ? -11.823 -30.596 -0.026 1.00 93.06 470 ASP A C 1
ATOM 3517 O O . ASP A 1 470 ? -12.138 -29.470 0.377 1.00 93.06 470 ASP A O 1
ATOM 3521 N N . GLU A 1 471 ? -12.496 -31.684 0.352 1.00 94.50 471 GLU A N 1
ATOM 3522 C CA . GLU A 1 471 ? -13.680 -31.641 1.213 1.00 94.50 471 GLU A CA 1
ATOM 3523 C C . GLU A 1 471 ? -13.401 -31.007 2.582 1.00 94.50 471 GLU A C 1
ATOM 3525 O O . GLU A 1 471 ? -14.302 -30.397 3.161 1.00 94.50 471 GLU A O 1
ATOM 3530 N N . ARG A 1 472 ? -12.163 -31.096 3.096 1.00 97.00 472 ARG A N 1
ATOM 3531 C CA . ARG A 1 472 ? -11.785 -30.510 4.394 1.00 97.00 472 ARG A CA 1
ATOM 3532 C C . ARG A 1 472 ? -11.879 -28.991 4.347 1.00 97.00 472 ARG A C 1
ATOM 3534 O O . ARG A 1 472 ? -12.367 -28.381 5.295 1.00 97.00 472 ARG A O 1
ATOM 3541 N N . ILE A 1 473 ? -11.451 -28.393 3.234 1.00 97.56 473 ILE A N 1
ATOM 3542 C CA . ILE A 1 473 ? -11.479 -26.943 3.031 1.00 97.56 473 ILE A CA 1
ATOM 3543 C C . ILE A 1 473 ? -12.930 -26.461 3.014 1.00 97.56 473 ILE A C 1
ATOM 3545 O O . ILE A 1 473 ? -13.304 -25.594 3.805 1.00 97.56 473 ILE A O 1
ATOM 3549 N N . ASN A 1 474 ? -13.782 -27.062 2.177 1.00 97.12 474 ASN A N 1
ATOM 3550 C CA . ASN A 1 474 ? -15.187 -26.659 2.113 1.00 97.12 474 ASN A CA 1
ATOM 3551 C C . ASN A 1 474 ? -15.934 -26.926 3.434 1.00 97.12 474 ASN A C 1
ATOM 3553 O O . ASN A 1 474 ? -16.805 -26.143 3.812 1.00 97.12 474 ASN A O 1
ATOM 3557 N N . ALA A 1 475 ? -15.600 -28.001 4.156 1.00 98.00 475 ALA A N 1
ATOM 3558 C CA . ALA A 1 475 ? -16.183 -28.297 5.464 1.00 98.00 475 ALA A CA 1
ATOM 3559 C C . ALA A 1 475 ? -15.832 -27.234 6.518 1.00 98.00 475 ALA A C 1
ATOM 3561 O O . ALA A 1 475 ? -16.701 -26.846 7.301 1.00 98.00 475 ALA A O 1
ATOM 3562 N N . GLU A 1 476 ? -14.600 -26.720 6.526 1.00 97.94 476 GLU A N 1
ATOM 3563 C CA . GLU A 1 476 ? -14.210 -25.665 7.466 1.00 97.94 476 GLU A CA 1
ATOM 3564 C C . GLU A 1 476 ? -14.892 -24.328 7.136 1.00 97.94 476 GLU A C 1
ATOM 3566 O O . GLU A 1 476 ? -15.398 -23.653 8.035 1.00 97.94 476 GLU A O 1
ATOM 3571 N N . PHE A 1 477 ? -15.035 -23.991 5.848 1.00 98.31 477 PHE A N 1
ATOM 3572 C CA . PHE A 1 477 ? -15.870 -22.858 5.427 1.00 98.31 477 PHE A CA 1
ATOM 3573 C C . PHE A 1 477 ? -17.335 -23.041 5.838 1.00 98.31 477 PHE A C 1
ATOM 3575 O O . PHE A 1 477 ? -17.944 -22.087 6.316 1.00 98.31 477 PHE A O 1
ATOM 3582 N N . ALA A 1 478 ? -17.892 -24.252 5.710 1.00 98.38 478 ALA A N 1
ATOM 3583 C CA . ALA A 1 478 ? -19.253 -24.567 6.153 1.00 98.38 478 ALA A CA 1
ATOM 3584 C C . ALA A 1 478 ? -19.450 -24.207 7.626 1.00 98.38 478 ALA A C 1
ATOM 3586 O O . ALA A 1 478 ? -20.377 -23.483 7.977 1.00 98.38 478 ALA A O 1
ATOM 3587 N N . ARG A 1 479 ? -18.523 -24.674 8.470 1.00 97.44 479 ARG A N 1
ATOM 3588 C CA . ARG A 1 479 ? -18.522 -24.437 9.913 1.00 97.44 479 ARG A CA 1
ATOM 3589 C C . ARG A 1 479 ? -18.486 -22.945 10.245 1.00 97.44 479 ARG A C 1
ATOM 3591 O O . ARG A 1 479 ? -19.250 -22.488 11.093 1.00 97.44 479 ARG A O 1
ATOM 3598 N N . VAL A 1 480 ? -17.610 -22.184 9.588 1.00 97.75 480 VAL A N 1
ATOM 3599 C CA . VAL A 1 480 ? -17.463 -20.736 9.815 1.00 97.75 480 VAL A CA 1
ATOM 3600 C C . VAL A 1 480 ? -18.697 -19.961 9.342 1.00 97.75 480 VAL A C 1
ATOM 3602 O O . VAL A 1 480 ? -19.207 -19.111 10.072 1.00 97.75 480 VAL A O 1
ATOM 3605 N N . VAL A 1 481 ? -19.204 -20.269 8.146 1.00 98.25 481 VAL A N 1
ATOM 3606 C CA . VAL A 1 481 ? -20.407 -19.642 7.578 1.00 98.25 481 VAL A CA 1
ATOM 3607 C C . VAL A 1 481 ? -21.639 -19.930 8.439 1.00 98.25 481 VAL A C 1
ATOM 3609 O O . VAL A 1 481 ? -22.381 -19.003 8.759 1.00 98.25 481 VAL A O 1
ATOM 3612 N N . GLU A 1 482 ? -21.829 -21.175 8.883 1.00 97.88 482 GLU A N 1
ATOM 3613 C CA . GLU A 1 482 ? -22.922 -21.563 9.784 1.00 97.88 482 GLU A CA 1
ATOM 3614 C C . GLU A 1 482 ? -22.866 -20.794 11.107 1.00 97.88 482 GLU A C 1
ATOM 3616 O O . GLU A 1 482 ? -23.885 -20.270 11.564 1.00 97.88 482 GLU A O 1
ATOM 3621 N N . ALA A 1 483 ? -21.675 -20.657 11.697 1.00 96.44 483 ALA A N 1
ATOM 3622 C CA . ALA A 1 483 ? -21.493 -19.905 12.931 1.00 96.44 483 ALA A CA 1
ATOM 3623 C C . ALA A 1 483 ? -21.873 -18.424 12.763 1.00 96.44 483 ALA A C 1
ATOM 3625 O O . ALA A 1 483 ? -22.624 -17.879 13.577 1.00 96.44 483 ALA A O 1
ATOM 3626 N N . PHE A 1 484 ? -21.407 -17.771 11.695 1.00 96.50 484 PHE A N 1
ATOM 3627 C CA . PHE A 1 484 ? -21.766 -16.380 11.422 1.00 96.50 484 PHE A CA 1
ATOM 3628 C C . PHE A 1 484 ? -23.252 -16.201 11.118 1.00 96.50 484 PHE A C 1
ATOM 3630 O O . PHE A 1 484 ? -23.875 -15.281 11.652 1.00 96.50 484 PHE A O 1
ATOM 3637 N N . TRP A 1 485 ? -23.838 -17.090 10.318 1.00 97.69 485 TRP A N 1
ATOM 3638 C CA . TRP A 1 485 ? -25.265 -17.085 10.016 1.00 97.69 485 TRP A CA 1
ATOM 3639 C C . TRP A 1 485 ? -26.113 -17.195 11.285 1.00 97.69 485 TRP A C 1
ATOM 3641 O O . TRP A 1 485 ? -26.994 -16.365 11.522 1.00 97.69 485 TRP A O 1
ATOM 3651 N N . ALA A 1 486 ? -25.803 -18.167 12.148 1.00 95.62 486 ALA A N 1
ATOM 3652 C CA . ALA A 1 486 ? -26.508 -18.374 13.406 1.00 95.62 486 ALA A CA 1
ATOM 3653 C C . ALA A 1 486 ? -26.413 -17.148 14.327 1.00 95.62 486 ALA A C 1
ATOM 3655 O O . ALA A 1 486 ? -27.423 -16.727 14.893 1.00 95.62 486 ALA A O 1
ATOM 3656 N N . LEU A 1 487 ? -25.227 -16.540 14.445 1.00 94.19 487 LEU A N 1
ATOM 3657 C CA . LEU A 1 487 ? -25.021 -15.333 15.250 1.00 94.19 487 LEU A CA 1
ATOM 3658 C C . LEU A 1 487 ? -25.815 -14.134 14.716 1.00 94.19 487 LEU A C 1
ATOM 3660 O O . LEU A 1 487 ? -26.446 -13.420 15.495 1.00 94.19 487 LEU A O 1
ATOM 3664 N N . VAL A 1 488 ? -25.817 -13.918 13.401 1.00 95.50 488 VAL A N 1
ATOM 3665 C CA . VAL A 1 488 ? -26.553 -12.820 12.756 1.00 95.50 488 VAL A CA 1
ATOM 3666 C C . VAL A 1 488 ? -28.056 -12.969 12.960 1.00 95.50 488 VAL A C 1
ATOM 3668 O O . VAL A 1 488 ? -28.708 -12.009 13.376 1.00 95.50 488 VAL A O 1
ATOM 3671 N N . LEU A 1 489 ? -28.601 -14.171 12.741 1.00 96.00 489 LEU A N 1
ATOM 3672 C CA . LEU A 1 489 ? -30.021 -14.441 12.965 1.00 96.00 489 LEU A CA 1
ATOM 3673 C C . LEU A 1 489 ? -30.400 -14.307 14.442 1.00 96.00 489 LEU A C 1
ATOM 3675 O O . LEU A 1 489 ? -31.408 -13.678 14.761 1.00 96.00 489 LEU A O 1
ATOM 3679 N N . HIS A 1 490 ? -29.581 -14.848 15.345 1.00 93.19 490 HIS A N 1
ATOM 3680 C CA . HIS A 1 490 ? -29.801 -14.742 16.786 1.00 93.19 490 HIS A CA 1
ATOM 3681 C C . HIS A 1 490 ? -29.832 -13.282 17.260 1.00 93.19 490 HIS A C 1
ATOM 3683 O O . HIS A 1 490 ? -30.668 -12.915 18.084 1.00 93.19 490 HIS A O 1
ATOM 3689 N N . ASN A 1 491 ? -28.955 -12.438 16.713 1.00 91.56 491 ASN A N 1
ATOM 3690 C CA . ASN A 1 491 ? -28.861 -11.022 17.068 1.00 91.56 491 ASN A CA 1
ATOM 3691 C C . ASN A 1 491 ? -29.849 -10.124 16.298 1.00 91.56 491 ASN A C 1
ATOM 3693 O O . ASN A 1 491 ? -29.826 -8.908 16.479 1.00 91.56 491 ASN A O 1
ATOM 3697 N N . GLY A 1 492 ? -30.713 -10.691 15.445 1.00 93.81 492 GLY A N 1
ATOM 3698 C CA . GLY A 1 492 ? -31.694 -9.933 14.659 1.00 93.81 492 GLY A CA 1
ATOM 3699 C C . GLY A 1 492 ? -31.067 -8.964 13.650 1.00 93.81 492 GLY A C 1
ATOM 3700 O O . GLY A 1 492 ? -31.677 -7.948 13.316 1.00 93.81 492 GLY A O 1
ATOM 3701 N N . MET A 1 493 ? -29.842 -9.245 13.201 1.00 95.75 493 MET A N 1
ATOM 3702 C CA . MET A 1 493 ? -29.123 -8.425 12.226 1.00 95.75 493 MET A CA 1
ATOM 3703 C C . MET A 1 493 ? -29.601 -8.727 10.796 1.00 95.75 493 MET A C 1
ATOM 3705 O O . MET A 1 493 ? -30.212 -9.762 10.527 1.00 95.75 493 MET A O 1
ATOM 3709 N N . ASP A 1 494 ? -29.336 -7.810 9.861 1.00 97.06 494 ASP A N 1
ATOM 3710 C CA . ASP A 1 494 ? -29.801 -7.943 8.476 1.00 97.06 494 ASP A CA 1
ATOM 3711 C C . ASP A 1 494 ? -28.985 -8.985 7.696 1.00 97.06 494 ASP A C 1
ATOM 3713 O O . ASP A 1 494 ? -27.935 -8.676 7.128 1.00 97.06 494 ASP A O 1
ATOM 3717 N N . TYR A 1 495 ? -29.492 -10.219 7.654 1.00 97.50 495 TYR A N 1
ATOM 3718 C CA . TYR A 1 495 ? -28.861 -11.350 6.971 1.00 97.50 495 TYR A CA 1
ATOM 3719 C C . TYR A 1 495 ? -28.649 -11.122 5.469 1.00 97.50 495 TYR A C 1
ATOM 3721 O O . TYR A 1 495 ? -27.763 -11.740 4.887 1.00 97.50 495 TYR A O 1
ATOM 3729 N N . ARG A 1 496 ? -29.424 -10.230 4.832 1.00 98.06 496 ARG A N 1
ATOM 3730 C CA . ARG A 1 496 ? -29.330 -9.971 3.383 1.00 98.06 496 ARG A CA 1
ATOM 3731 C C . ARG A 1 496 ? -27.963 -9.427 2.984 1.00 98.06 496 ARG A C 1
ATOM 3733 O O . ARG A 1 496 ? -27.559 -9.583 1.841 1.00 98.06 496 ARG A O 1
ATOM 3740 N N . LYS A 1 497 ? -27.229 -8.842 3.937 1.00 97.38 497 LYS A N 1
ATOM 3741 C CA . LYS A 1 497 ? -25.856 -8.362 3.747 1.00 97.38 497 LYS A CA 1
ATOM 3742 C C . LYS A 1 497 ? -24.832 -9.478 3.493 1.00 97.38 497 LYS A C 1
ATOM 3744 O O . LYS A 1 497 ? -23.710 -9.155 3.119 1.00 97.38 497 LYS A O 1
ATOM 3749 N N . PHE A 1 498 ? -25.189 -10.749 3.690 1.00 98.00 498 PHE A N 1
ATOM 3750 C CA . PHE A 1 498 ? -24.375 -11.890 3.256 1.00 98.00 498 PHE A CA 1
ATOM 3751 C C . PHE A 1 498 ? -24.497 -12.204 1.761 1.00 98.00 498 PHE A C 1
ATOM 3753 O O . PHE A 1 498 ? -23.757 -13.045 1.270 1.00 98.00 498 PHE A O 1
ATOM 3760 N N . GLY A 1 499 ? -25.439 -11.578 1.053 1.00 96.06 499 GLY A N 1
ATOM 3761 C CA . GLY A 1 499 ? -25.668 -11.814 -0.366 1.00 96.06 499 GLY A CA 1
ATOM 3762 C C . GLY A 1 499 ? -25.299 -10.628 -1.243 1.00 96.06 499 GLY A C 1
ATOM 3763 O O . GLY A 1 499 ? -25.209 -9.490 -0.776 1.00 96.06 499 GLY A O 1
ATOM 3764 N N . SER A 1 500 ? -25.169 -10.912 -2.534 1.00 93.94 500 SER A N 1
ATOM 3765 C CA . SER A 1 500 ? -24.978 -9.935 -3.602 1.00 93.94 500 SER A CA 1
ATOM 3766 C C . SER A 1 500 ? -25.815 -10.310 -4.824 1.00 93.94 500 SER A C 1
ATOM 3768 O O . SER A 1 500 ? -26.078 -11.486 -5.076 1.00 93.94 500 SER A O 1
ATOM 3770 N N . GLU A 1 501 ? -26.246 -9.297 -5.574 1.00 94.50 501 GLU A N 1
ATOM 3771 C CA . GLU A 1 501 ? -26.927 -9.437 -6.871 1.00 94.50 501 GLU A CA 1
ATOM 3772 C C . GLU A 1 501 ? -26.036 -8.965 -8.031 1.00 94.50 501 GLU A C 1
ATOM 3774 O O . GLU A 1 501 ? -26.503 -8.828 -9.161 1.00 94.50 501 GLU A O 1
ATOM 3779 N N . LEU A 1 502 ? -24.756 -8.682 -7.762 1.00 93.06 502 LEU A N 1
ATOM 3780 C CA . LEU A 1 502 ? -23.832 -8.181 -8.769 1.00 93.06 502 LEU A CA 1
ATOM 3781 C C . LEU A 1 502 ? -23.340 -9.330 -9.662 1.00 93.06 502 LEU A C 1
ATOM 3783 O O . LEU A 1 502 ? -22.644 -10.223 -9.185 1.00 93.06 502 LEU A O 1
ATOM 3787 N N . PRO A 1 503 ? -23.621 -9.300 -10.978 1.00 92.88 503 PRO A N 1
ATOM 3788 C CA . PRO A 1 503 ? -23.213 -10.366 -11.894 1.00 92.88 503 PRO A CA 1
ATOM 3789 C C . PRO A 1 503 ? -21.699 -10.419 -12.130 1.00 92.88 503 PRO A C 1
ATOM 3791 O O . PRO A 1 503 ? -21.191 -11.410 -12.649 1.00 92.88 503 PRO A O 1
ATOM 3794 N N . SER A 1 504 ? -20.979 -9.358 -11.756 1.00 90.81 504 SER A N 1
ATOM 3795 C CA . SER A 1 504 ? -19.521 -9.285 -11.820 1.00 90.81 504 SER A CA 1
ATOM 3796 C C . SER A 1 504 ? -18.816 -10.066 -10.711 1.00 90.81 504 SER A C 1
ATOM 3798 O O . SER A 1 504 ? -17.616 -10.296 -10.837 1.00 90.81 504 SER A O 1
ATOM 3800 N N . GLU A 1 505 ? -19.528 -10.452 -9.649 1.00 91.81 505 GLU A N 1
ATOM 3801 C CA . GLU A 1 505 ? -18.973 -11.141 -8.480 1.00 91.81 505 GLU A CA 1
ATOM 3802 C C . GLU A 1 505 ? -19.149 -12.662 -8.601 1.00 91.81 505 GLU A C 1
ATOM 3804 O O . GLU A 1 505 ? -20.210 -13.176 -8.969 1.00 91.81 505 GLU A O 1
ATOM 3809 N N . ASN A 1 506 ? -18.083 -13.400 -8.309 1.00 92.44 506 ASN A N 1
ATOM 3810 C CA . ASN A 1 506 ? -18.049 -14.855 -8.360 1.00 92.44 506 ASN A CA 1
ATOM 3811 C C . ASN A 1 506 ? -18.537 -15.456 -7.034 1.00 92.44 506 ASN A C 1
ATOM 3813 O O . ASN A 1 506 ? -18.043 -15.103 -5.973 1.00 92.44 506 ASN A O 1
ATOM 3817 N N . GLY A 1 507 ? -19.474 -16.407 -7.088 1.00 94.94 507 GLY A N 1
ATOM 3818 C CA . GLY A 1 507 ? -20.111 -16.977 -5.894 1.00 94.94 507 GLY A CA 1
ATOM 3819 C C . GLY A 1 507 ? -21.401 -16.283 -5.450 1.00 94.94 507 GLY A C 1
ATOM 3820 O O . GLY A 1 507 ? -22.060 -16.807 -4.553 1.00 94.94 507 GLY A O 1
ATOM 3821 N N . ALA A 1 508 ? -21.803 -15.185 -6.100 1.00 96.94 508 ALA A N 1
ATOM 3822 C CA . ALA A 1 508 ? -23.022 -14.452 -5.771 1.00 96.94 508 ALA A CA 1
ATOM 3823 C C . ALA A 1 508 ? -24.289 -15.278 -6.063 1.00 96.94 508 ALA A C 1
ATOM 3825 O O . ALA A 1 508 ? -24.512 -15.732 -7.185 1.00 96.94 508 ALA A O 1
ATOM 3826 N N . VAL A 1 509 ? -25.148 -15.442 -5.052 1.00 97.38 509 VAL A N 1
ATOM 3827 C CA . VAL A 1 509 ? -26.396 -16.240 -5.121 1.00 97.38 509 VAL A CA 1
ATOM 3828 C C . VAL A 1 509 ? -27.663 -15.413 -4.876 1.00 97.38 509 VAL A C 1
ATOM 3830 O O . VAL A 1 509 ? -28.755 -15.965 -4.734 1.00 97.38 509 VAL A O 1
ATOM 3833 N N . GLY A 1 510 ? -27.536 -14.089 -4.793 1.00 96.88 510 GLY A N 1
ATOM 3834 C CA . GLY A 1 510 ? -28.625 -13.183 -4.443 1.00 96.88 510 GLY A CA 1
ATOM 3835 C C . GLY A 1 510 ? -28.760 -12.963 -2.938 1.00 96.88 510 GLY A C 1
ATOM 3836 O O . GLY A 1 510 ? -27.970 -13.440 -2.126 1.00 96.88 510 GLY A O 1
ATOM 3837 N N . THR A 1 511 ? -29.790 -12.209 -2.556 1.00 97.81 511 THR A N 1
ATOM 3838 C CA . THR A 1 511 ? -30.016 -11.767 -1.166 1.00 97.81 511 THR A CA 1
ATOM 3839 C C . THR A 1 511 ? -31.177 -12.486 -0.472 1.00 97.81 511 THR A C 1
ATOM 3841 O O . THR A 1 511 ? -31.523 -12.173 0.671 1.00 97.81 511 THR A O 1
ATOM 3844 N N . SER A 1 512 ? -31.809 -13.447 -1.154 1.00 97.62 512 SER A N 1
ATOM 3845 C CA . SER A 1 512 ? -32.972 -14.159 -0.626 1.00 97.62 512 SER A CA 1
ATOM 3846 C C . SER A 1 512 ? -32.587 -15.050 0.561 1.00 97.62 512 SER A C 1
ATOM 3848 O O . SER A 1 512 ? -31.503 -15.634 0.595 1.00 97.62 512 SER A O 1
ATOM 3850 N N . PHE A 1 513 ? -33.488 -15.180 1.540 1.00 97.88 513 PHE A N 1
ATOM 3851 C CA . PHE A 1 513 ? -33.254 -16.053 2.694 1.00 97.88 513 PHE A CA 1
ATOM 3852 C C . PHE A 1 513 ? -33.013 -17.508 2.274 1.00 97.88 513 PHE A C 1
ATOM 3854 O O . PHE A 1 513 ? -32.119 -18.148 2.809 1.00 97.88 513 PHE A O 1
ATOM 3861 N N . GLU A 1 514 ? -33.784 -18.010 1.304 1.00 97.62 514 GLU A N 1
ATOM 3862 C CA . GLU A 1 514 ? -33.684 -19.387 0.808 1.00 97.62 514 GLU A CA 1
ATOM 3863 C C . GLU A 1 514 ? -32.323 -19.650 0.148 1.00 97.62 514 GLU A C 1
ATOM 3865 O O . GLU A 1 514 ? -31.654 -20.625 0.486 1.00 97.62 514 GLU A O 1
ATOM 3870 N N . SER A 1 515 ? -31.869 -18.740 -0.718 1.00 97.69 515 SER A N 1
ATOM 3871 C CA . SER A 1 515 ? -30.569 -18.847 -1.393 1.00 97.69 515 SER A CA 1
ATOM 3872 C C . SER A 1 515 ? -29.410 -18.779 -0.396 1.00 97.69 515 SER A C 1
ATOM 3874 O O . SER A 1 515 ? -28.503 -19.609 -0.441 1.00 97.69 515 SER A O 1
ATOM 3876 N N . LEU A 1 516 ? -29.453 -17.837 0.553 1.00 98.50 516 LEU A N 1
ATOM 3877 C CA . LEU A 1 516 ? -28.405 -17.689 1.565 1.00 98.50 516 LEU A CA 1
ATOM 3878 C C . LEU A 1 516 ? -28.382 -18.870 2.540 1.00 98.50 516 LEU A C 1
ATOM 3880 O O . LEU A 1 516 ? -27.310 -19.398 2.824 1.00 98.50 516 LEU A O 1
ATOM 3884 N N . GLN A 1 517 ? -29.544 -19.353 2.991 1.00 98.12 517 GLN A N 1
ATOM 3885 C CA . GLN A 1 517 ? -29.636 -20.552 3.824 1.00 98.12 517 GLN A CA 1
ATOM 3886 C C . GLN A 1 517 ? -29.087 -21.786 3.092 1.00 98.12 517 GLN A C 1
ATOM 3888 O O . GLN A 1 517 ? -28.335 -22.561 3.684 1.00 98.12 517 GLN A O 1
ATOM 3893 N N . ARG A 1 518 ? -29.385 -21.949 1.796 1.00 98.19 518 ARG A N 1
ATOM 3894 C CA . ARG A 1 518 ? -28.825 -23.036 0.980 1.00 98.19 518 ARG A CA 1
ATOM 3895 C C . ARG A 1 518 ? -27.297 -22.997 0.957 1.00 98.19 518 ARG A C 1
ATOM 3897 O O . ARG A 1 518 ? -26.681 -24.059 1.057 1.00 98.19 518 ARG A O 1
ATOM 3904 N N . VAL A 1 519 ? -26.680 -21.815 0.842 1.00 98.38 519 VAL A N 1
ATOM 3905 C CA . VAL A 1 519 ? -25.211 -21.669 0.884 1.00 98.38 519 VAL A CA 1
ATOM 3906 C C . VAL A 1 519 ? -24.641 -22.146 2.221 1.00 98.38 519 VAL A C 1
ATOM 3908 O O . VAL A 1 519 ? -23.634 -22.862 2.244 1.00 98.38 519 VAL A O 1
ATOM 3911 N N . VAL A 1 520 ? -25.311 -21.831 3.331 1.00 98.38 520 VAL A N 1
ATOM 3912 C CA . VAL A 1 520 ? -24.929 -22.351 4.651 1.00 98.38 520 VAL A CA 1
ATOM 3913 C C . VAL A 1 520 ? -24.997 -23.882 4.664 1.00 98.38 520 VAL A C 1
ATOM 3915 O O . VAL A 1 520 ? -23.997 -24.550 4.929 1.00 98.38 520 VAL A O 1
ATOM 3918 N N . GLU A 1 521 ? -26.144 -24.449 4.293 1.00 97.38 521 GLU A N 1
ATOM 3919 C CA . GLU A 1 521 ? -26.423 -25.886 4.416 1.00 97.38 521 GLU A CA 1
ATOM 3920 C C . GLU A 1 521 ? -25.616 -26.755 3.440 1.00 97.38 521 GLU A C 1
ATOM 3922 O O . GLU A 1 521 ? -25.160 -27.843 3.789 1.00 97.38 521 GLU A O 1
ATOM 3927 N N . SER A 1 522 ? -25.435 -26.288 2.205 1.00 95.94 522 SER A N 1
ATOM 3928 C CA . SER A 1 522 ? -24.949 -27.111 1.087 1.00 95.94 522 SER A CA 1
ATOM 3929 C C . SER A 1 522 ? -24.141 -26.342 0.037 1.00 95.94 522 SER A C 1
ATOM 3931 O O . SER A 1 522 ? -23.871 -26.877 -1.038 1.00 95.94 522 SER A O 1
ATOM 3933 N N . GLY A 1 523 ? -23.757 -25.096 0.328 1.00 96.88 523 GLY A N 1
ATOM 3934 C CA . GLY A 1 523 ? -22.983 -24.266 -0.589 1.00 96.88 523 GLY A CA 1
ATOM 3935 C C . GLY A 1 523 ? -21.637 -24.880 -0.957 1.00 96.88 523 GLY A C 1
ATOM 3936 O O . GLY A 1 523 ? -21.000 -25.586 -0.164 1.00 96.88 523 GLY A O 1
ATOM 3937 N N . ASN A 1 524 ? -21.195 -24.598 -2.179 1.00 95.62 524 ASN A N 1
ATOM 3938 C CA . ASN A 1 524 ? -19.833 -24.926 -2.582 1.00 95.62 524 ASN A CA 1
ATOM 3939 C C . ASN A 1 524 ? -18.830 -23.919 -1.979 1.00 95.62 524 ASN A C 1
ATOM 3941 O O . ASN A 1 524 ? -19.217 -22.894 -1.411 1.00 95.62 524 ASN A O 1
ATOM 3945 N N . LEU A 1 525 ? -17.532 -24.209 -2.109 1.00 96.06 525 LEU A N 1
ATOM 3946 C CA . LEU A 1 525 ? -16.471 -23.380 -1.530 1.00 96.06 525 LEU A CA 1
ATOM 3947 C C . LEU A 1 525 ? -16.531 -21.916 -2.000 1.00 96.06 525 LEU A C 1
ATOM 3949 O O . LEU A 1 525 ? -16.372 -21.011 -1.186 1.00 96.06 525 LEU A O 1
ATOM 3953 N N . ARG A 1 526 ? -16.791 -21.681 -3.292 1.00 95.69 526 ARG A N 1
ATOM 3954 C CA . ARG A 1 526 ? -16.852 -20.336 -3.880 1.00 95.69 526 ARG A CA 1
ATOM 3955 C C . ARG A 1 526 ? -18.027 -19.536 -3.326 1.00 95.69 526 ARG A C 1
ATOM 3957 O O . ARG A 1 526 ? -17.828 -18.409 -2.897 1.00 95.69 526 ARG A O 1
ATOM 3964 N N . GLU A 1 527 ? -19.212 -20.136 -3.256 1.00 97.56 527 GLU A N 1
ATOM 3965 C CA . GLU A 1 527 ? -20.400 -19.487 -2.681 1.00 97.56 527 GLU A CA 1
ATOM 3966 C C . GLU A 1 527 ? -20.208 -19.150 -1.198 1.00 97.56 527 GLU A C 1
ATOM 3968 O O . GLU A 1 527 ? -20.613 -18.091 -0.733 1.00 97.56 527 GLU A O 1
ATOM 3973 N N . ARG A 1 528 ? -19.563 -20.040 -0.435 1.00 98.12 528 ARG A N 1
ATOM 3974 C CA . ARG A 1 528 ? -19.277 -19.799 0.987 1.00 98.12 528 ARG A CA 1
ATOM 3975 C C . ARG A 1 528 ? -18.199 -18.741 1.195 1.00 98.12 528 ARG A C 1
ATOM 3977 O O . ARG A 1 528 ? -18.280 -17.981 2.156 1.00 98.12 528 ARG A O 1
ATOM 3984 N N . ALA A 1 529 ? -17.201 -18.679 0.318 1.00 96.94 529 ALA A N 1
ATOM 3985 C CA . ALA A 1 529 ? -16.209 -17.614 0.344 1.00 96.94 529 ALA A CA 1
ATOM 3986 C C . ALA A 1 529 ? -16.841 -16.256 0.012 1.00 96.94 529 ALA A C 1
ATOM 3988 O O . ALA A 1 529 ? -16.598 -15.296 0.744 1.00 96.94 529 ALA A O 1
ATOM 3989 N N . ASP A 1 530 ? -17.697 -16.193 -1.013 1.00 96.75 530 ASP A N 1
ATOM 3990 C CA . ASP A 1 530 ? -18.438 -14.977 -1.363 1.00 96.75 530 ASP A CA 1
ATOM 3991 C C . ASP A 1 530 ? -19.383 -14.545 -0.238 1.00 96.75 530 ASP A C 1
ATOM 3993 O O . ASP A 1 530 ? -19.378 -13.388 0.163 1.00 96.75 530 ASP A O 1
ATOM 3997 N N . PHE A 1 531 ? -20.088 -15.486 0.394 1.00 98.25 531 PHE A N 1
ATOM 3998 C CA . PHE A 1 531 ? -20.915 -15.209 1.570 1.00 98.25 531 PHE A CA 1
ATOM 3999 C C . PHE A 1 531 ? -20.125 -14.484 2.676 1.00 98.25 531 PHE A C 1
ATOM 4001 O O . PHE A 1 531 ? -20.594 -13.498 3.253 1.00 98.25 531 PHE A O 1
ATOM 4008 N N . LEU A 1 532 ? -18.902 -14.943 2.977 1.00 97.56 532 LEU A N 1
ATOM 4009 C CA . LEU A 1 532 ? -18.027 -14.275 3.946 1.00 97.56 532 LEU A CA 1
ATOM 4010 C C . LEU A 1 532 ? -17.533 -12.919 3.432 1.00 97.56 532 LEU A C 1
ATOM 4012 O O . LEU A 1 532 ? -17.488 -11.960 4.206 1.00 97.56 532 LEU A O 1
ATOM 4016 N N . PHE A 1 533 ? -17.182 -12.825 2.149 1.00 95.56 533 PHE A N 1
ATOM 4017 C CA . PHE A 1 533 ? -16.739 -11.585 1.520 1.00 95.56 533 PHE A CA 1
ATOM 4018 C C . PHE A 1 533 ? -17.836 -10.514 1.544 1.00 95.56 533 PHE A C 1
ATOM 4020 O O . PHE A 1 533 ? -17.601 -9.430 2.076 1.00 95.56 533 PHE A O 1
ATOM 4027 N N . ALA A 1 534 ? -19.044 -10.820 1.071 1.00 96.19 534 ALA A N 1
ATOM 4028 C CA . ALA A 1 534 ? -20.203 -9.935 1.098 1.00 96.19 534 ALA A CA 1
ATOM 4029 C C . ALA A 1 534 ? -20.540 -9.509 2.533 1.00 96.19 534 ALA A C 1
ATOM 4031 O O . ALA A 1 534 ? -20.680 -8.316 2.817 1.00 96.19 534 ALA A O 1
ATOM 4032 N N . GLY A 1 535 ? -20.562 -10.458 3.476 1.00 96.00 535 GLY A N 1
ATOM 4033 C CA . GLY A 1 535 ? -20.759 -10.158 4.895 1.00 96.00 535 GLY A CA 1
ATOM 4034 C C . GLY A 1 535 ? -19.702 -9.199 5.458 1.00 96.00 535 GLY A C 1
ATOM 4035 O O . GLY A 1 535 ? -20.023 -8.319 6.263 1.00 96.00 535 GLY A O 1
ATOM 4036 N N . ALA A 1 536 ? -18.446 -9.331 5.030 1.00 93.12 536 ALA A N 1
ATOM 4037 C CA . ALA A 1 536 ? -17.361 -8.437 5.416 1.00 93.12 536 ALA A CA 1
ATOM 4038 C C . ALA A 1 536 ? -17.489 -7.049 4.761 1.00 93.12 536 ALA A C 1
ATOM 4040 O O . ALA A 1 536 ? -17.450 -6.032 5.460 1.00 93.12 536 ALA A O 1
ATOM 4041 N N . ALA A 1 537 ? -17.684 -6.999 3.443 1.00 90.38 537 ALA A N 1
ATOM 4042 C CA . ALA A 1 537 ? -17.767 -5.781 2.641 1.00 90.38 537 ALA A CA 1
ATOM 4043 C C . ALA A 1 537 ? -18.979 -4.910 3.014 1.00 90.38 537 ALA A C 1
ATOM 4045 O O . ALA A 1 537 ? -18.854 -3.691 3.128 1.00 90.38 537 ALA A O 1
ATOM 4046 N N . ASN A 1 538 ? -20.123 -5.531 3.312 1.00 93.25 538 ASN A N 1
ATOM 4047 C CA . ASN A 1 538 ? -21.359 -4.847 3.711 1.00 93.25 538 ASN A CA 1
ATOM 4048 C C . ASN A 1 538 ? -21.398 -4.456 5.206 1.00 93.25 538 ASN A C 1
ATOM 4050 O O . ASN A 1 538 ? -22.434 -4.009 5.726 1.00 93.25 538 ASN A O 1
ATOM 4054 N N . GLY A 1 539 ? -20.281 -4.640 5.919 1.00 91.25 539 GLY A N 1
ATOM 4055 C CA . GLY A 1 539 ? -20.099 -4.257 7.320 1.00 91.25 539 GLY A CA 1
ATOM 4056 C C . GLY A 1 539 ? -20.753 -5.191 8.341 1.00 91.25 539 GLY A C 1
ATOM 4057 O O . GLY A 1 539 ? -20.578 -4.978 9.535 1.00 91.25 539 GLY A O 1
ATOM 4058 N N . LEU A 1 540 ? -21.449 -6.249 7.908 1.00 94.69 540 LEU A N 1
ATOM 4059 C CA . LEU A 1 540 ? -22.162 -7.165 8.804 1.00 94.69 540 LEU A CA 1
ATOM 4060 C C . LEU A 1 540 ? -21.207 -7.911 9.748 1.00 94.69 540 LEU A C 1
ATOM 4062 O O . LEU A 1 540 ? -21.410 -7.916 10.962 1.00 94.69 540 LEU A O 1
ATOM 4066 N N . LEU A 1 541 ? -20.152 -8.520 9.203 1.00 94.12 541 LEU A N 1
ATOM 4067 C CA . LEU A 1 541 ? -19.174 -9.264 9.999 1.00 94.12 541 LEU A CA 1
ATOM 4068 C C . LEU A 1 541 ? -18.311 -8.361 10.898 1.00 94.12 541 LEU A C 1
ATOM 4070 O O . LEU A 1 541 ? -18.117 -8.720 12.063 1.00 94.12 541 LEU A O 1
ATOM 4074 N N . PRO A 1 542 ? -17.814 -7.192 10.443 1.00 92.38 542 PRO A N 1
ATOM 4075 C CA . PRO A 1 542 ? -17.174 -6.222 11.327 1.00 92.38 542 PRO A CA 1
ATOM 4076 C C . PRO A 1 542 ? -18.056 -5.810 12.508 1.00 92.38 542 PRO A C 1
ATOM 4078 O O . PRO A 1 542 ? -17.595 -5.862 13.647 1.00 92.38 542 PRO A O 1
ATOM 4081 N N . ASP A 1 543 ? -19.323 -5.462 12.265 1.00 90.81 543 ASP A N 1
ATOM 4082 C CA . ASP A 1 543 ? -20.252 -5.046 13.323 1.00 90.81 543 ASP A CA 1
ATOM 4083 C C . ASP A 1 543 ? -20.472 -6.165 14.355 1.00 90.81 543 ASP A C 1
ATOM 4085 O O . ASP A 1 543 ? -20.571 -5.901 15.553 1.00 90.81 543 ASP A O 1
ATOM 4089 N N . LEU A 1 544 ? -20.477 -7.423 13.905 1.00 88.62 544 LEU A N 1
ATOM 4090 C CA . LEU A 1 544 ? -20.618 -8.592 14.769 1.00 88.62 544 LEU A CA 1
ATOM 4091 C C . LEU A 1 544 ? -19.344 -8.924 15.570 1.00 88.62 544 LEU A C 1
ATOM 4093 O O . LEU A 1 544 ? -19.436 -9.419 16.692 1.00 88.62 544 LEU A O 1
ATOM 4097 N N . THR A 1 545 ? -18.155 -8.681 15.010 1.00 86.94 545 THR A N 1
ATOM 4098 C CA . THR A 1 545 ? -16.875 -9.205 15.535 1.00 86.94 545 THR A CA 1
ATOM 4099 C C . THR A 1 545 ? -15.985 -8.169 16.228 1.00 86.94 545 THR A C 1
ATOM 4101 O O . THR A 1 545 ? -14.785 -8.387 16.397 1.00 86.94 545 THR A O 1
ATOM 4104 N N . GLY A 1 546 ? -16.549 -7.040 16.663 1.00 79.62 546 GLY A N 1
ATOM 4105 C CA . GLY A 1 546 ? -15.812 -6.025 17.430 1.00 79.62 546 GLY A CA 1
ATOM 4106 C C . GLY A 1 546 ? -15.348 -4.812 16.618 1.00 79.62 546 GLY A C 1
ATOM 4107 O O . GLY A 1 546 ? -14.405 -4.130 17.013 1.00 79.62 546 GLY A O 1
ATOM 4108 N N . GLY A 1 547 ? -16.018 -4.516 15.504 1.00 84.88 547 GLY A N 1
ATOM 4109 C CA . GLY A 1 547 ? -15.871 -3.280 14.739 1.00 84.88 547 GLY A CA 1
ATOM 4110 C C . GLY A 1 547 ? -14.919 -3.374 13.546 1.00 84.88 547 GLY A C 1
ATOM 4111 O O . GLY A 1 547 ? -14.451 -4.446 13.155 1.00 84.88 547 GLY A O 1
ATOM 4112 N N . ARG A 1 548 ? -14.635 -2.211 12.942 1.00 83.81 548 ARG A N 1
ATOM 4113 C CA . ARG A 1 548 ? -13.864 -2.088 11.692 1.00 83.81 548 ARG A CA 1
ATOM 4114 C C . ARG A 1 548 ? -12.511 -2.807 11.770 1.00 83.81 548 ARG A C 1
ATOM 4116 O O . ARG A 1 548 ? -11.774 -2.685 12.749 1.00 83.81 548 ARG A O 1
ATOM 4123 N N . VAL A 1 549 ? -12.160 -3.519 10.701 1.00 82.56 549 VAL A N 1
ATOM 4124 C CA . VAL A 1 549 ? -10.809 -4.059 10.507 1.00 82.56 549 VAL A CA 1
ATOM 4125 C C . VAL A 1 549 ? -9.968 -2.979 9.841 1.00 82.56 549 VAL A C 1
ATOM 4127 O O . VAL A 1 549 ? -10.327 -2.465 8.781 1.00 82.56 549 VAL A O 1
ATOM 4130 N N . ARG A 1 550 ? -8.861 -2.602 10.483 1.00 81.62 550 ARG A N 1
ATOM 4131 C CA . ARG A 1 550 ? -7.888 -1.680 9.891 1.00 81.62 550 ARG A CA 1
ATOM 4132 C C . ARG A 1 550 ? -7.168 -2.409 8.758 1.00 81.62 550 ARG A C 1
ATOM 4134 O O . ARG A 1 550 ? -6.812 -3.574 8.911 1.00 81.62 550 ARG A O 1
ATOM 4141 N N . ARG A 1 551 ? -6.974 -1.746 7.617 1.00 77.62 551 ARG A N 1
ATOM 4142 C CA . ARG A 1 551 ? -6.143 -2.308 6.543 1.00 77.62 551 ARG A CA 1
ATOM 4143 C C . ARG A 1 551 ? -4.686 -2.289 6.987 1.00 77.62 551 ARG A C 1
ATOM 4145 O O . ARG A 1 551 ? -4.237 -1.296 7.554 1.00 77.62 551 ARG A O 1
ATOM 4152 N N . HIS A 1 552 ? -3.974 -3.378 6.721 1.00 85.44 552 HIS A N 1
ATOM 4153 C CA . HIS A 1 552 ? -2.561 -3.479 7.056 1.00 85.44 552 HIS A CA 1
ATOM 4154 C C . HIS A 1 552 ? -1.737 -2.450 6.249 1.00 85.44 552 HIS A C 1
ATOM 4156 O O . HIS A 1 552 ? -2.012 -2.280 5.055 1.00 85.44 552 HIS A O 1
ATOM 4162 N N . PRO A 1 553 ? -0.724 -1.778 6.837 1.00 82.00 553 PRO A N 1
ATOM 4163 C CA . PRO A 1 553 ? 0.058 -0.743 6.152 1.00 82.00 553 PRO A CA 1
ATOM 4164 C C . PRO A 1 553 ? 0.706 -1.198 4.839 1.00 82.00 553 PRO A C 1
ATOM 4166 O O . PRO A 1 553 ? 0.713 -0.439 3.876 1.00 82.00 553 PRO A O 1
ATOM 4169 N N . VAL A 1 554 ? 1.184 -2.447 4.772 1.00 81.12 554 VAL A N 1
ATOM 4170 C CA . VAL A 1 554 ? 1.753 -3.035 3.539 1.00 81.12 554 VAL A CA 1
ATOM 4171 C C . VAL A 1 554 ? 0.725 -3.045 2.407 1.00 81.12 554 VAL A C 1
ATOM 4173 O O . VAL A 1 554 ? 1.010 -2.582 1.309 1.00 81.12 554 VAL A O 1
ATOM 4176 N N . VAL A 1 555 ? -0.499 -3.493 2.699 1.00 81.38 555 VAL A N 1
ATOM 4177 C CA . VAL A 1 555 ? -1.597 -3.535 1.722 1.00 81.38 555 VAL A CA 1
ATOM 4178 C C . VAL A 1 555 ? -1.992 -2.125 1.285 1.00 81.38 555 VAL A C 1
ATOM 4180 O O . VAL A 1 555 ? -2.351 -1.921 0.131 1.00 81.38 555 VAL A O 1
ATOM 4183 N N . MET A 1 556 ? -1.949 -1.144 2.194 1.00 80.69 556 MET A N 1
ATOM 4184 C CA . MET A 1 556 ? -2.223 0.250 1.839 1.00 80.69 556 MET A CA 1
ATOM 4185 C C . MET A 1 556 ? -1.168 0.809 0.884 1.00 80.69 556 MET A C 1
ATOM 4187 O O . MET A 1 556 ? -1.546 1.311 -0.167 1.00 80.69 556 MET A O 1
ATOM 4191 N N . GLY A 1 557 ? 0.119 0.663 1.211 1.00 75.88 557 GLY A N 1
ATOM 4192 C CA . GLY A 1 557 ? 1.202 1.184 0.374 1.00 75.88 557 GLY A CA 1
ATOM 4193 C C . GLY A 1 557 ? 1.203 0.581 -1.031 1.00 75.88 557 GLY A C 1
ATOM 4194 O O . GLY A 1 557 ? 1.321 1.301 -2.011 1.00 75.88 557 GLY A O 1
ATOM 4195 N N . GLU A 1 558 ? 0.981 -0.729 -1.154 1.00 83.69 558 GLU A N 1
ATOM 4196 C CA . GLU A 1 558 ? 0.910 -1.387 -2.468 1.00 83.69 558 GLU A CA 1
ATOM 4197 C C . GLU A 1 558 ? -0.345 -1.006 -3.262 1.00 83.69 558 GLU A C 1
ATOM 4199 O O . GLU A 1 558 ? -0.341 -1.032 -4.490 1.00 83.69 558 GLU A O 1
ATOM 4204 N N . ARG A 1 559 ? -1.436 -0.640 -2.584 1.00 81.00 559 ARG A N 1
ATOM 4205 C CA . ARG A 1 559 ? -2.660 -0.188 -3.250 1.00 81.00 559 ARG A CA 1
ATOM 4206 C C . ARG A 1 559 ? -2.510 1.218 -3.830 1.00 81.00 559 ARG A C 1
ATOM 4208 O O . ARG A 1 559 ? -3.153 1.495 -4.838 1.00 81.00 559 ARG A O 1
ATOM 4215 N N . ASP A 1 560 ? -1.683 2.068 -3.227 1.00 78.19 560 ASP A N 1
ATOM 4216 C CA . ASP A 1 560 ? -1.401 3.411 -3.748 1.00 78.19 560 ASP A CA 1
ATOM 4217 C C . ASP A 1 560 ? -0.643 3.348 -5.094 1.00 78.19 560 ASP A C 1
ATOM 4219 O O . ASP A 1 560 ? -0.824 4.221 -5.942 1.00 78.19 560 ASP A O 1
ATOM 4223 N N . ASP A 1 561 ? 0.107 2.266 -5.341 1.00 79.38 561 ASP A N 1
ATOM 4224 C CA . ASP A 1 561 ? 0.786 1.987 -6.619 1.00 79.38 561 ASP A CA 1
ATOM 4225 C C . ASP A 1 561 ? -0.140 1.379 -7.698 1.00 79.38 561 ASP A C 1
ATOM 4227 O O . ASP A 1 561 ? 0.232 1.298 -8.875 1.00 79.38 561 ASP A O 1
ATOM 4231 N N . ARG A 1 562 ? -1.337 0.908 -7.324 1.00 85.38 562 ARG A N 1
ATOM 4232 C CA . ARG A 1 562 ? -2.260 0.194 -8.220 1.00 85.38 562 ARG A CA 1
ATOM 4233 C C . ARG A 1 562 ? -2.925 1.155 -9.201 1.00 85.38 562 ARG A C 1
ATOM 4235 O O . ARG A 1 562 ? -3.451 2.198 -8.816 1.00 85.38 562 ARG A O 1
ATOM 4242 N N . ARG A 1 563 ? -3.018 0.754 -10.470 1.00 90.31 563 ARG A N 1
ATOM 4243 C CA . ARG A 1 563 ? -3.762 1.491 -11.503 1.00 90.31 563 ARG A CA 1
ATOM 4244 C C . ARG A 1 563 ? -4.801 0.613 -12.188 1.00 90.31 563 ARG A C 1
ATOM 4246 O O . ARG A 1 563 ? -4.781 -0.608 -12.063 1.00 90.31 563 ARG A O 1
ATOM 4253 N N . LYS A 1 564 ? -5.740 1.244 -12.896 1.00 92.12 564 LYS A N 1
ATOM 4254 C CA . LYS A 1 564 ? -6.678 0.525 -13.765 1.00 92.12 564 LYS A CA 1
ATOM 4255 C C . LYS A 1 564 ? -5.966 0.070 -15.033 1.00 92.12 564 LYS A C 1
ATOM 4257 O O . LYS A 1 564 ? -5.130 0.809 -15.552 1.00 92.12 564 LYS A O 1
ATOM 4262 N N . THR A 1 565 ? -6.325 -1.109 -15.533 1.00 86.12 565 THR A N 1
ATOM 4263 C CA . THR A 1 565 ? -5.834 -1.585 -16.830 1.00 86.12 565 THR A CA 1
ATOM 4264 C C . THR A 1 565 ? -6.305 -0.647 -17.939 1.00 86.12 565 THR A C 1
ATOM 4266 O O . THR A 1 565 ? -7.327 0.049 -17.823 1.00 86.12 565 THR A O 1
ATOM 4269 N N . GLU A 1 566 ? -5.568 -0.621 -19.045 1.00 91.19 566 GLU A N 1
ATOM 4270 C CA . GLU A 1 566 ? -5.952 0.184 -20.203 1.00 91.19 566 GLU A CA 1
ATOM 4271 C C . GLU A 1 566 ? -7.317 -0.251 -20.759 1.00 91.19 566 GLU A C 1
ATOM 4273 O O . GLU A 1 566 ? -8.166 0.595 -21.044 1.00 91.19 566 GLU A O 1
ATOM 4278 N N . ALA A 1 567 ? -7.566 -1.563 -20.831 1.00 86.38 567 ALA A N 1
ATOM 4279 C CA . ALA A 1 567 ? -8.839 -2.121 -21.282 1.00 86.38 567 ALA A CA 1
ATOM 4280 C C . ALA A 1 567 ? -10.019 -1.633 -20.424 1.00 86.38 567 ALA A C 1
ATOM 4282 O O . ALA A 1 567 ? -11.013 -1.135 -20.959 1.00 86.38 567 ALA A O 1
ATOM 4283 N N . TYR A 1 568 ? -9.886 -1.686 -19.093 1.00 90.44 568 TYR A N 1
ATOM 4284 C CA . TYR A 1 568 ? -10.922 -1.201 -18.181 1.00 90.44 568 TYR A CA 1
ATOM 4285 C C . TYR A 1 568 ? -11.138 0.309 -18.308 1.00 90.44 568 TYR A C 1
ATOM 4287 O O . TYR A 1 568 ? -12.275 0.783 -18.311 1.00 90.44 568 TYR A O 1
ATOM 4295 N N . THR A 1 569 ? -10.052 1.068 -18.458 1.00 94.25 569 THR A N 1
ATOM 4296 C CA . THR A 1 569 ? -10.108 2.522 -18.637 1.00 94.25 569 THR A CA 1
ATOM 4297 C C . THR A 1 569 ? -10.853 2.894 -19.921 1.00 94.25 569 THR A C 1
ATOM 4299 O O . THR A 1 569 ? -11.772 3.712 -19.868 1.00 94.25 569 THR A O 1
ATOM 4302 N N . ARG A 1 570 ? -10.540 2.239 -21.049 1.00 92.44 570 ARG A N 1
ATOM 4303 C CA . ARG A 1 570 ? -11.229 2.440 -22.336 1.00 92.44 570 ARG A CA 1
ATOM 4304 C C . ARG A 1 570 ? -12.718 2.095 -22.244 1.00 92.44 570 ARG A C 1
ATOM 4306 O O . ARG A 1 570 ? -13.553 2.885 -22.680 1.00 92.44 570 ARG A O 1
ATOM 4313 N N . TYR A 1 571 ? -13.061 0.960 -21.627 1.00 91.75 571 TYR A N 1
ATOM 4314 C CA . TYR A 1 571 ? -14.453 0.564 -21.371 1.00 91.75 571 TYR A CA 1
ATOM 4315 C C . TYR A 1 571 ? -15.224 1.643 -20.589 1.00 91.75 571 TYR A C 1
ATOM 4317 O O . TYR A 1 571 ? -16.320 2.053 -20.990 1.00 91.75 571 TYR A O 1
ATOM 4325 N N . LYS A 1 572 ? -14.651 2.140 -19.487 1.00 94.25 572 LYS A N 1
ATOM 4326 C CA . LYS A 1 572 ? -15.292 3.150 -18.635 1.00 94.25 572 LYS A CA 1
ATOM 4327 C C . LYS A 1 572 ? -15.4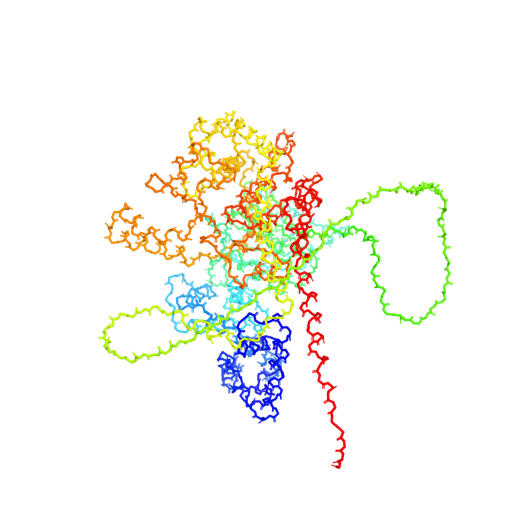50 4.497 -19.334 1.00 94.25 572 LYS A C 1
ATOM 4329 O O . LYS A 1 572 ? -16.545 5.054 -19.283 1.00 94.25 572 LYS A O 1
ATOM 4334 N N . GLN A 1 573 ? -14.414 4.967 -20.026 1.00 94.19 573 GLN A N 1
ATOM 4335 C CA . GLN A 1 573 ? -14.462 6.213 -20.794 1.00 94.19 573 GLN A CA 1
ATOM 4336 C C . GLN A 1 573 ? -15.547 6.157 -21.870 1.00 94.19 573 GLN A C 1
ATOM 4338 O O . GLN A 1 573 ? -16.406 7.034 -21.916 1.00 94.19 573 GLN A O 1
ATOM 4343 N N . ARG A 1 574 ? -15.596 5.077 -22.662 1.00 93.88 574 ARG A N 1
ATOM 4344 C CA . ARG A 1 574 ? -16.621 4.913 -23.701 1.00 93.88 574 ARG A CA 1
ATOM 4345 C C . ARG A 1 574 ? -18.038 4.885 -23.123 1.00 93.88 574 ARG A C 1
ATOM 4347 O O . ARG A 1 574 ? -18.946 5.499 -23.678 1.00 93.88 574 ARG A O 1
ATOM 4354 N N . THR A 1 575 ? -18.225 4.204 -21.993 1.00 94.31 575 THR A N 1
ATOM 4355 C CA . THR A 1 575 ? -19.513 4.164 -21.279 1.00 94.31 575 THR A CA 1
ATOM 4356 C C . THR A 1 575 ? -19.958 5.570 -20.857 1.00 94.31 575 THR A C 1
ATOM 4358 O O . THR A 1 575 ? -21.120 5.938 -21.027 1.00 94.31 575 THR A O 1
ATOM 4361 N N . GLU A 1 576 ? -19.040 6.373 -20.318 1.00 95.25 576 GLU A N 1
ATOM 4362 C CA . GLU A 1 576 ? -19.314 7.742 -19.869 1.00 95.25 576 GLU A CA 1
ATOM 4363 C C . GLU A 1 576 ? -19.580 8.700 -21.037 1.00 95.25 576 GLU A C 1
ATOM 4365 O O . GLU A 1 576 ? -20.507 9.506 -20.955 1.00 95.25 576 GLU A O 1
ATOM 4370 N N . GLU A 1 577 ? -18.850 8.568 -22.147 1.00 95.06 577 GLU A N 1
ATOM 4371 C CA . GLU A 1 577 ? -19.085 9.324 -23.383 1.00 95.06 577 GLU A CA 1
ATOM 4372 C C . GLU A 1 577 ? -20.497 9.097 -23.933 1.00 95.06 577 GLU A C 1
ATOM 4374 O O . GLU A 1 577 ? -21.227 10.052 -24.202 1.00 95.06 577 GLU A O 1
ATOM 4379 N N . LEU A 1 578 ? -20.913 7.835 -24.076 1.00 94.06 578 LEU A N 1
ATOM 4380 C CA . LEU A 1 578 ? -22.238 7.500 -24.602 1.00 94.06 578 LEU A CA 1
ATOM 4381 C C . LEU A 1 578 ? -23.349 7.979 -23.663 1.00 94.06 578 LEU A C 1
ATOM 4383 O O . LEU A 1 578 ? -24.368 8.505 -24.117 1.00 94.06 578 LEU A O 1
ATOM 4387 N N . ARG A 1 579 ? -23.129 7.878 -22.348 1.00 94.94 579 ARG A N 1
ATOM 4388 C CA . ARG A 1 579 ? -24.057 8.418 -21.351 1.00 94.94 579 ARG A CA 1
ATOM 4389 C C . ARG A 1 579 ? -24.166 9.939 -21.444 1.00 94.94 579 ARG A C 1
ATOM 4391 O O . ARG A 1 579 ? -25.271 10.470 -21.363 1.00 94.94 579 ARG A O 1
ATOM 4398 N N . ALA A 1 580 ? -23.057 10.646 -21.662 1.00 95.44 580 ALA A N 1
ATOM 4399 C CA . ALA A 1 580 ? -23.054 12.096 -21.859 1.00 95.44 580 ALA A CA 1
ATOM 4400 C C . ALA A 1 580 ? -23.793 12.522 -23.142 1.00 95.44 580 ALA A C 1
ATOM 4402 O O . ALA A 1 580 ? -24.380 13.603 -23.186 1.00 95.44 580 ALA A O 1
ATOM 4403 N N . LEU A 1 581 ? -23.829 11.656 -24.160 1.00 94.50 581 LEU A N 1
ATOM 4404 C CA . LEU A 1 581 ? -24.622 11.838 -25.380 1.00 94.50 581 LEU A CA 1
ATOM 4405 C C . LEU A 1 581 ? -26.122 11.537 -25.191 1.00 94.50 581 LEU A C 1
ATOM 4407 O O . LEU A 1 581 ? -26.896 11.686 -26.137 1.00 94.50 581 LEU A O 1
ATOM 4411 N N . GLY A 1 582 ? -26.549 11.137 -23.989 1.00 93.75 582 GLY A N 1
ATOM 4412 C CA . GLY A 1 582 ? -27.942 10.802 -23.689 1.00 93.75 582 GLY A CA 1
ATOM 4413 C C . GLY A 1 582 ? -28.406 9.492 -24.328 1.00 93.75 582 GLY A C 1
ATOM 4414 O O . GLY A 1 582 ? -29.606 9.315 -24.540 1.00 93.75 582 GLY A O 1
ATOM 4415 N N . ILE A 1 583 ? -27.469 8.601 -24.667 1.00 94.44 583 ILE A N 1
ATOM 4416 C CA . ILE A 1 583 ? -27.781 7.260 -25.163 1.00 94.44 583 ILE A CA 1
ATOM 4417 C C . ILE A 1 583 ? -28.380 6.433 -24.021 1.00 94.44 583 ILE A C 1
ATOM 4419 O O . ILE A 1 583 ? -27.952 6.532 -22.872 1.00 94.44 583 ILE A O 1
ATOM 4423 N N . ASP A 1 584 ? -29.398 5.638 -24.342 1.00 95.12 584 ASP A N 1
ATOM 4424 C CA . ASP A 1 584 ? -30.068 4.755 -23.388 1.00 95.12 584 ASP A CA 1
ATOM 4425 C C . ASP A 1 584 ? -29.121 3.655 -22.880 1.00 95.12 584 ASP A C 1
ATOM 4427 O O . ASP A 1 584 ? -28.368 3.085 -23.670 1.00 95.12 584 ASP A O 1
ATOM 4431 N N . ASP A 1 585 ? -29.171 3.324 -21.584 1.00 90.31 585 ASP A N 1
ATOM 4432 C CA . ASP A 1 585 ? -28.246 2.365 -20.959 1.00 90.31 585 ASP A CA 1
ATOM 4433 C C . ASP A 1 585 ? -28.278 0.973 -21.630 1.00 90.31 585 ASP A C 1
ATOM 4435 O O . ASP A 1 585 ? -27.249 0.298 -21.657 1.00 90.31 585 ASP A O 1
ATOM 4439 N N . ALA A 1 586 ? -29.407 0.542 -22.214 1.00 89.00 586 ALA A N 1
ATOM 4440 C CA . ALA A 1 586 ? -29.466 -0.729 -22.942 1.00 89.00 586 ALA A CA 1
ATOM 4441 C C . ALA A 1 586 ? -28.659 -0.678 -24.248 1.00 89.00 586 ALA A C 1
ATOM 4443 O O . ALA A 1 586 ? -27.985 -1.645 -24.597 1.00 89.00 586 ALA A O 1
ATOM 4444 N N . VAL A 1 587 ? -28.687 0.466 -24.937 1.00 91.06 587 VAL A N 1
ATOM 4445 C CA . VAL A 1 587 ? -27.891 0.706 -26.149 1.00 91.06 587 VAL A CA 1
ATOM 4446 C C . VAL A 1 587 ? -26.417 0.898 -25.790 1.00 91.06 587 VAL A C 1
ATOM 4448 O O . VAL A 1 587 ? -25.549 0.387 -26.489 1.00 91.06 587 VAL A O 1
ATOM 4451 N N . ILE A 1 588 ? -26.116 1.568 -24.669 1.00 90.94 588 ILE A N 1
ATOM 4452 C CA . ILE A 1 588 ? -24.744 1.670 -24.150 1.00 90.94 588 ILE A CA 1
ATOM 4453 C C . ILE A 1 588 ? -24.174 0.277 -23.888 1.00 90.94 588 ILE A C 1
ATOM 4455 O O . ILE A 1 588 ? -23.054 0.003 -24.303 1.00 90.94 588 ILE A O 1
ATOM 4459 N N . ALA A 1 589 ? -24.933 -0.597 -23.222 1.00 87.81 589 ALA A N 1
ATOM 4460 C CA . ALA A 1 589 ? -24.489 -1.949 -22.900 1.00 87.81 589 ALA A CA 1
ATOM 4461 C C . ALA A 1 589 ? -24.146 -2.777 -24.150 1.00 87.81 589 ALA A C 1
ATOM 4463 O O . ALA A 1 589 ? -23.194 -3.551 -24.106 1.00 87.81 589 ALA A O 1
ATOM 4464 N N . GLU A 1 590 ? -24.884 -2.598 -25.249 1.00 88.81 590 GLU A N 1
ATOM 4465 C CA . GLU A 1 590 ? -24.588 -3.230 -26.541 1.00 88.81 590 GLU A CA 1
ATOM 4466 C C . GLU A 1 590 ? -23.329 -2.633 -27.192 1.00 88.81 590 GLU A C 1
ATOM 4468 O O . GLU A 1 590 ? -22.436 -3.369 -27.599 1.00 88.81 590 GLU A O 1
ATOM 4473 N N . GLU A 1 591 ? -23.212 -1.305 -27.221 1.00 90.12 591 GLU A N 1
ATOM 4474 C CA . GLU A 1 591 ? -22.107 -0.583 -27.869 1.00 90.12 591 GLU A CA 1
ATOM 4475 C C . GLU A 1 591 ? -20.748 -0.803 -27.178 1.00 90.12 591 GLU A C 1
ATOM 4477 O O . GLU A 1 591 ? -19.705 -0.800 -27.830 1.00 90.12 591 GLU A O 1
ATOM 4482 N N . VAL A 1 592 ? -20.729 -0.983 -25.853 1.00 92.56 592 VAL A N 1
ATOM 4483 C CA . VAL A 1 592 ? -19.486 -1.209 -25.087 1.00 92.56 592 VAL A CA 1
ATOM 4484 C C . VAL A 1 592 ? -19.182 -2.686 -24.845 1.00 92.56 592 VAL A C 1
ATOM 4486 O O . VAL A 1 592 ? -18.219 -2.997 -24.142 1.00 92.56 592 VAL A O 1
ATOM 4489 N N . GLU A 1 593 ? -19.985 -3.597 -25.398 1.00 88.69 593 GLU A N 1
ATOM 4490 C CA . GLU A 1 593 ? -19.890 -5.036 -25.143 1.00 88.69 593 GLU A CA 1
ATOM 4491 C C . GLU A 1 593 ? -18.502 -5.596 -25.468 1.00 88.69 593 GLU A C 1
ATOM 4493 O O . GLU A 1 593 ? -17.936 -6.313 -24.644 1.00 88.69 593 GLU A O 1
ATOM 4498 N N . ASP A 1 594 ? -17.925 -5.221 -26.611 1.00 89.88 594 ASP A N 1
ATOM 4499 C CA . ASP A 1 594 ? -16.605 -5.699 -27.036 1.00 89.88 594 ASP A CA 1
ATOM 4500 C C . ASP A 1 594 ? -15.489 -5.208 -26.101 1.00 89.88 594 ASP A C 1
ATOM 4502 O O . ASP A 1 594 ? -14.581 -5.964 -25.762 1.00 89.88 594 ASP A O 1
ATOM 4506 N N . LEU A 1 595 ? -15.585 -3.968 -25.602 1.00 91.38 595 LEU A N 1
ATOM 4507 C CA . LEU A 1 595 ? -14.632 -3.423 -24.624 1.00 91.38 595 LEU A CA 1
ATOM 4508 C C . LEU A 1 595 ? -14.775 -4.109 -23.264 1.00 91.38 595 LEU A C 1
ATOM 4510 O O . LEU A 1 595 ? -13.788 -4.427 -22.602 1.00 91.38 595 LEU A O 1
ATOM 4514 N N . MET A 1 596 ? -16.015 -4.346 -22.846 1.00 88.94 596 MET A N 1
ATOM 4515 C CA . MET A 1 596 ? -16.325 -5.010 -21.588 1.00 88.94 596 MET A CA 1
ATOM 4516 C C . MET A 1 596 ? -15.960 -6.503 -21.626 1.00 88.94 596 MET A C 1
ATOM 4518 O O . MET A 1 596 ? -15.688 -7.088 -20.580 1.00 88.94 596 MET A O 1
ATOM 4522 N N . ALA A 1 597 ? -15.951 -7.138 -22.801 1.00 89.38 597 ALA A N 1
ATOM 4523 C CA . ALA A 1 597 ? -15.572 -8.539 -22.957 1.00 89.38 597 ALA A CA 1
ATOM 4524 C C . ALA A 1 597 ? -14.090 -8.783 -22.631 1.00 89.38 597 ALA A C 1
ATOM 4526 O O . ALA A 1 597 ? -13.768 -9.834 -22.088 1.00 89.38 597 ALA A O 1
ATOM 4527 N N . VAL A 1 598 ? -13.210 -7.805 -22.882 1.00 90.06 598 VAL A N 1
ATOM 4528 C CA . VAL A 1 598 ? -11.763 -7.899 -22.591 1.00 90.06 598 VAL A CA 1
ATOM 4529 C C . VAL A 1 598 ? -11.471 -7.938 -21.088 1.00 90.06 598 VAL A C 1
ATOM 4531 O O . VAL A 1 598 ? -10.490 -8.538 -20.663 1.00 90.06 598 VAL A O 1
ATOM 4534 N N . VAL A 1 599 ? -12.320 -7.308 -20.273 1.00 90.31 599 VAL A N 1
ATOM 4535 C CA . VAL A 1 599 ? -12.153 -7.264 -18.810 1.00 90.31 599 VAL A CA 1
ATOM 4536 C C . VAL A 1 599 ? -12.974 -8.327 -18.077 1.00 90.31 599 VAL A C 1
ATOM 4538 O O . VAL A 1 599 ? -12.938 -8.395 -16.851 1.00 90.31 599 VAL A O 1
ATOM 4541 N N . ARG A 1 600 ? -13.722 -9.159 -18.808 1.00 89.88 600 ARG A N 1
ATOM 4542 C CA . ARG A 1 600 ? -14.476 -10.286 -18.252 1.00 89.88 600 ARG A CA 1
ATOM 4543 C C . ARG A 1 600 ? -13.632 -11.547 -18.210 1.00 89.88 600 ARG A C 1
ATOM 4545 O O . ARG A 1 600 ? -12.709 -11.723 -18.999 1.00 89.88 600 ARG A O 1
ATOM 4552 N N . THR A 1 601 ? -13.989 -12.449 -17.298 1.00 89.88 601 THR A N 1
ATOM 4553 C CA . THR A 1 601 ? -13.347 -13.763 -17.237 1.00 89.88 601 THR A CA 1
ATOM 4554 C C . THR A 1 601 ? -13.440 -14.482 -18.595 1.00 89.88 601 THR A C 1
ATOM 4556 O O . THR A 1 601 ? -14.511 -14.488 -19.210 1.00 89.88 601 THR A O 1
ATOM 4559 N N . PRO A 1 602 ? -12.352 -15.119 -19.067 1.00 86.00 602 PRO A N 1
ATOM 4560 C CA . PRO A 1 602 ? -12.390 -15.945 -20.271 1.00 86.00 602 PRO A CA 1
ATOM 4561 C C . PRO A 1 602 ? -13.039 -17.318 -20.025 1.00 86.00 602 PRO A C 1
ATOM 4563 O O . PRO A 1 602 ? -13.235 -18.084 -20.970 1.00 86.00 602 PRO A O 1
ATOM 4566 N N . LEU A 1 603 ? -13.361 -17.657 -18.770 1.00 89.62 603 LEU A N 1
ATOM 4567 C CA . LEU A 1 603 ? -13.962 -18.938 -18.415 1.00 89.62 603 LEU A CA 1
ATOM 4568 C C . LEU A 1 603 ? -15.343 -19.110 -19.055 1.00 89.62 603 LEU A C 1
ATOM 4570 O O . LEU A 1 603 ? -16.150 -18.182 -19.148 1.00 89.62 603 LEU A O 1
ATOM 4574 N N . ARG A 1 604 ? -15.650 -20.351 -19.431 1.00 91.38 604 ARG A N 1
ATOM 4575 C CA . ARG A 1 604 ? -16.997 -20.743 -19.850 1.00 91.38 604 ARG A CA 1
ATOM 4576 C C . ARG A 1 604 ? -17.776 -21.296 -18.656 1.00 91.38 604 ARG A C 1
ATOM 4578 O O . ARG A 1 604 ? -17.177 -21.988 -17.829 1.00 91.38 604 ARG A O 1
ATOM 4585 N N . PRO A 1 605 ? -19.102 -21.077 -18.561 1.00 94.38 605 PRO A N 1
ATOM 4586 C CA . PRO A 1 605 ? -19.904 -21.567 -17.436 1.00 94.38 605 PRO A CA 1
ATOM 4587 C C . PRO A 1 605 ? -19.769 -23.073 -17.154 1.00 94.38 605 PRO A C 1
ATOM 4589 O O . PRO A 1 605 ? -19.905 -23.501 -16.010 1.00 94.38 605 PRO A O 1
ATOM 4592 N N . GLU A 1 606 ? -19.554 -23.893 -18.184 1.00 92.56 606 GLU A N 1
ATOM 4593 C CA . GLU A 1 606 ? -19.362 -25.345 -18.084 1.00 92.56 606 GLU A CA 1
ATOM 4594 C C . GLU A 1 606 ? -17.989 -25.765 -17.531 1.00 92.56 606 GLU A C 1
ATOM 4596 O O . GLU A 1 606 ? -17.856 -26.854 -16.959 1.00 92.56 606 GLU A O 1
ATOM 4601 N N . ASP A 1 607 ? -16.985 -24.898 -17.649 1.00 89.75 607 ASP A N 1
ATOM 4602 C CA . ASP A 1 607 ? -15.616 -25.152 -17.194 1.00 89.75 607 ASP A CA 1
ATOM 4603 C C . ASP A 1 607 ? -15.400 -24.693 -15.747 1.00 89.75 607 ASP A C 1
ATOM 4605 O O . ASP A 1 607 ? -14.439 -25.110 -15.105 1.00 89.75 607 ASP A O 1
ATOM 4609 N N . VAL A 1 608 ? -16.334 -23.909 -15.196 1.00 91.25 608 VAL A N 1
ATOM 4610 C CA . VAL A 1 608 ? -16.265 -23.399 -13.824 1.00 91.25 608 VAL A CA 1
ATOM 4611 C C . VAL A 1 608 ? -16.183 -24.537 -12.802 1.00 91.25 608 VAL A C 1
ATOM 4613 O O . VAL A 1 608 ? -16.980 -25.485 -12.825 1.00 91.25 608 VAL A O 1
ATOM 4616 N N . ARG A 1 609 ? -15.234 -24.435 -11.865 1.00 87.00 609 ARG A N 1
ATOM 4617 C CA . ARG A 1 609 ? -15.047 -25.368 -10.746 1.00 87.00 609 ARG A CA 1
ATOM 4618 C C . ARG A 1 609 ? -15.019 -24.620 -9.404 1.00 87.00 609 ARG A C 1
ATOM 4620 O O . ARG A 1 609 ? -14.328 -23.614 -9.292 1.00 87.00 609 ARG A O 1
ATOM 4627 N N . PRO A 1 610 ? -15.775 -25.074 -8.385 1.00 89.69 610 PRO A N 1
ATOM 4628 C CA . PRO A 1 610 ? -16.886 -26.033 -8.463 1.00 89.69 610 PRO A CA 1
ATOM 4629 C C . PRO A 1 610 ? -18.002 -25.555 -9.419 1.00 89.69 610 PRO A C 1
ATOM 4631 O O . PRO A 1 610 ? -18.103 -24.347 -9.640 1.00 89.69 610 PRO A O 1
ATOM 4634 N N . PRO A 1 611 ? -18.835 -26.449 -9.990 1.00 92.25 611 PRO A N 1
ATOM 4635 C CA . PRO A 1 611 ? -19.895 -26.059 -10.924 1.00 92.25 611 PRO A CA 1
ATOM 4636 C C . PRO A 1 611 ? -20.841 -24.994 -10.356 1.00 92.25 611 PRO A C 1
ATOM 4638 O O . PRO A 1 611 ? -21.127 -24.996 -9.158 1.00 92.25 611 PRO A O 1
ATOM 4641 N N . LEU A 1 612 ? -21.343 -24.111 -11.225 1.00 95.50 612 LEU A N 1
ATOM 4642 C CA . LEU A 1 612 ? -22.317 -23.081 -10.847 1.00 95.50 612 LEU A CA 1
ATOM 4643 C C . LEU A 1 612 ? -23.591 -23.719 -10.285 1.00 95.50 612 LEU A C 1
ATOM 4645 O O . LEU A 1 612 ? -24.159 -24.625 -10.910 1.00 95.50 612 LEU A O 1
ATOM 4649 N N . SER A 1 613 ? -24.072 -23.210 -9.153 1.00 95.88 613 SER A N 1
ATOM 4650 C CA . SER A 1 613 ? -25.415 -23.543 -8.677 1.00 95.88 613 SER A CA 1
ATOM 4651 C C . SER A 1 613 ? -26.484 -22.907 -9.567 1.00 95.88 613 SER A C 1
ATOM 4653 O O . SER A 1 613 ? -26.195 -22.083 -10.438 1.00 95.88 613 SER A O 1
ATOM 4655 N N . GLN A 1 614 ? -27.744 -23.296 -9.364 1.00 95.25 614 GLN A N 1
ATOM 4656 C CA . GLN A 1 614 ? -28.856 -22.670 -10.074 1.00 95.25 614 GLN A CA 1
ATOM 4657 C C . GLN A 1 614 ? -28.944 -21.168 -9.767 1.00 95.25 614 GLN A C 1
ATOM 4659 O O . GLN A 1 614 ? -29.098 -20.383 -10.699 1.00 95.25 614 GLN A O 1
ATOM 4664 N N . ASP A 1 615 ? -28.804 -20.782 -8.497 1.00 96.62 615 ASP A N 1
ATOM 4665 C CA . ASP A 1 615 ? -28.889 -19.384 -8.058 1.00 96.62 615 ASP A CA 1
ATOM 4666 C C . ASP A 1 615 ? -27.745 -18.548 -8.636 1.00 96.62 615 ASP A C 1
ATOM 4668 O O . ASP A 1 615 ? -27.976 -17.499 -9.231 1.00 96.62 615 ASP A O 1
ATOM 4672 N N . GLU A 1 616 ? -26.514 -19.057 -8.543 1.00 96.69 616 GLU A N 1
ATOM 4673 C CA . GLU A 1 616 ? -25.339 -18.380 -9.090 1.00 96.69 616 GLU A CA 1
ATOM 4674 C C . GLU A 1 616 ? -25.440 -18.250 -10.611 1.00 96.69 616 GLU A C 1
ATOM 4676 O O . GLU A 1 616 ? -25.185 -17.188 -11.169 1.00 96.69 616 GLU A O 1
ATOM 4681 N N . ARG A 1 617 ? -25.889 -19.304 -11.307 1.00 96.88 617 ARG A N 1
ATOM 4682 C CA . ARG A 1 617 ? -26.078 -19.272 -12.763 1.00 96.88 617 ARG A CA 1
ATOM 4683 C C . ARG A 1 617 ? -27.102 -18.220 -13.193 1.00 96.88 617 ARG A C 1
ATOM 4685 O O . ARG A 1 617 ? -26.915 -17.628 -14.250 1.00 96.88 617 ARG A O 1
ATOM 4692 N N . LEU A 1 618 ? -28.165 -17.997 -12.420 1.00 95.94 618 LEU A N 1
ATOM 4693 C CA . LEU A 1 618 ? -29.182 -16.988 -12.742 1.00 95.94 618 LEU A CA 1
ATOM 4694 C C . LEU A 1 618 ? -28.631 -15.556 -12.705 1.00 95.94 618 LEU A C 1
ATOM 4696 O O . LEU A 1 618 ? -29.161 -14.696 -13.404 1.00 95.94 618 LEU A O 1
ATOM 4700 N N . ILE A 1 619 ? -27.583 -15.313 -11.916 1.00 96.50 619 ILE A N 1
ATOM 4701 C CA . ILE A 1 619 ? -26.948 -14.000 -11.753 1.00 96.50 619 ILE A CA 1
ATOM 4702 C C . ILE A 1 619 ? -25.732 -13.868 -12.678 1.00 96.50 619 ILE A C 1
ATOM 4704 O O . ILE A 1 619 ? -25.621 -12.912 -13.439 1.00 96.50 619 ILE A O 1
ATOM 4708 N N . ALA A 1 620 ? -24.831 -14.847 -12.641 1.00 96.00 620 ALA A N 1
ATOM 4709 C CA . ALA A 1 620 ? -23.521 -14.791 -13.281 1.00 96.00 620 ALA A CA 1
ATOM 4710 C C . ALA A 1 620 ? -23.539 -15.058 -14.792 1.00 96.00 620 ALA A C 1
ATOM 4712 O O . ALA A 1 620 ? -22.569 -14.725 -15.476 1.00 96.00 620 ALA A O 1
ATOM 4713 N N . VAL A 1 621 ? -24.589 -15.695 -15.323 1.00 96.44 621 VAL A N 1
ATOM 4714 C CA . VAL A 1 621 ? -24.667 -16.069 -16.742 1.00 96.44 621 VAL A CA 1
ATOM 4715 C C . VAL A 1 621 ? -25.681 -15.200 -17.461 1.00 96.44 621 VAL A C 1
ATOM 4717 O O . VAL A 1 621 ? -26.873 -15.201 -17.151 1.00 96.44 621 VAL A O 1
ATOM 4720 N N . ARG A 1 622 ? -25.220 -14.504 -18.499 1.00 91.31 622 ARG A N 1
ATOM 4721 C CA . ARG A 1 622 ? -26.097 -13.683 -19.324 1.00 91.31 622 ARG A CA 1
ATOM 4722 C C . ARG A 1 622 ? -27.062 -14.553 -20.126 1.00 91.31 622 ARG A C 1
ATOM 4724 O O . ARG A 1 622 ? -26.654 -15.428 -20.884 1.00 91.31 622 ARG A O 1
ATOM 4731 N N . ALA A 1 623 ? -28.356 -14.265 -20.008 1.00 89.56 623 ALA A N 1
ATOM 4732 C CA . ALA A 1 623 ? -29.408 -15.066 -20.633 1.00 89.56 623 ALA A CA 1
ATOM 4733 C C . ALA A 1 623 ? -29.389 -15.052 -22.174 1.00 89.56 623 ALA A C 1
ATOM 4735 O O . ALA A 1 623 ? -29.874 -15.999 -22.789 1.00 89.56 623 ALA A O 1
ATOM 4736 N N . SER A 1 624 ? -28.869 -13.992 -22.803 1.00 87.19 624 SER A N 1
ATOM 4737 C CA . SER A 1 624 ? -28.901 -13.832 -24.263 1.00 87.19 624 SER A CA 1
ATOM 4738 C C . SER A 1 624 ? -27.910 -14.735 -24.999 1.00 87.19 624 SER A C 1
ATOM 4740 O O . SER A 1 624 ? -28.253 -15.263 -26.053 1.00 87.19 624 SER A O 1
ATOM 4742 N N . ASP A 1 625 ? -26.702 -14.916 -24.464 1.00 87.31 625 ASP A N 1
ATOM 4743 C CA . ASP A 1 625 ? -25.603 -15.614 -25.142 1.00 87.31 625 ASP A CA 1
ATOM 4744 C C . ASP A 1 625 ? -24.862 -16.629 -24.259 1.00 87.31 625 ASP A C 1
ATOM 4746 O O . ASP A 1 625 ? -23.942 -17.297 -24.725 1.00 87.31 625 ASP A O 1
ATOM 4750 N N . GLY A 1 626 ? -25.265 -16.779 -22.997 1.00 91.62 626 GLY A N 1
ATOM 4751 C CA . GLY A 1 626 ? -24.695 -17.761 -22.083 1.00 91.62 626 GLY A CA 1
ATOM 4752 C C . GLY A 1 626 ? -23.291 -17.421 -21.581 1.00 91.62 626 GLY A C 1
ATOM 4753 O O . GLY A 1 626 ? -22.645 -18.300 -21.016 1.00 91.62 626 GLY A O 1
ATOM 4754 N N . LYS A 1 627 ? -22.799 -16.188 -21.765 1.00 91.50 627 LYS A N 1
ATOM 4755 C CA . LYS A 1 627 ? -21.469 -15.785 -21.277 1.00 91.50 627 LYS A CA 1
ATOM 4756 C C . LYS A 1 627 ? -21.461 -15.534 -19.769 1.00 91.50 627 LYS A C 1
ATOM 4758 O O . LYS A 1 627 ? -22.449 -15.050 -19.212 1.00 91.50 627 LYS A O 1
ATOM 4763 N N . LEU A 1 628 ? -20.327 -15.827 -19.127 1.00 94.06 628 LEU A N 1
ATOM 4764 C CA . LEU A 1 628 ? -20.062 -15.394 -17.755 1.00 94.06 628 LEU A CA 1
ATOM 4765 C C . LEU A 1 628 ? -19.853 -13.881 -17.695 1.00 94.06 628 LEU A C 1
ATOM 4767 O O . LEU A 1 628 ? -19.264 -13.280 -18.595 1.00 94.06 628 LEU A O 1
ATOM 4771 N N . LEU A 1 629 ? -20.342 -13.283 -16.613 1.00 93.88 629 LEU A N 1
ATOM 4772 C CA . LEU A 1 629 ? -20.303 -11.842 -16.379 1.00 93.88 629 LEU A CA 1
ATOM 4773 C C . LEU A 1 629 ? -19.270 -11.416 -15.330 1.00 93.88 629 LEU A C 1
ATOM 4775 O O . LEU A 1 629 ? -19.116 -10.218 -15.098 1.00 93.88 629 LEU A O 1
ATOM 4779 N N . TRP A 1 630 ? -18.543 -12.367 -14.737 1.00 94.81 630 TRP A N 1
ATOM 4780 C CA . TRP A 1 630 ? -17.519 -12.076 -13.736 1.00 94.81 630 TRP A CA 1
ATOM 4781 C C . TRP A 1 630 ? -16.425 -11.172 -14.286 1.00 94.81 630 TRP A C 1
ATOM 4783 O O . TRP A 1 630 ? -15.966 -11.348 -15.419 1.00 94.81 630 TRP A O 1
ATOM 4793 N N . MET A 1 631 ? -15.979 -10.242 -13.448 1.00 93.25 631 MET A N 1
ATOM 4794 C CA . MET A 1 631 ? -14.949 -9.266 -13.784 1.00 93.25 631 MET A CA 1
ATOM 4795 C C . MET A 1 631 ? -13.834 -9.333 -12.733 1.00 93.25 631 MET A C 1
ATOM 4797 O O . MET A 1 631 ? -13.880 -8.587 -11.754 1.00 93.25 631 MET A O 1
ATOM 4801 N N . PRO A 1 632 ? -12.859 -10.239 -12.916 1.00 92.81 632 PRO A N 1
ATOM 4802 C CA . PRO A 1 632 ? -11.754 -10.409 -11.985 1.00 92.81 632 PRO A CA 1
ATOM 4803 C C . PRO A 1 632 ? -10.944 -9.128 -11.792 1.00 92.81 632 PRO A C 1
ATOM 4805 O O . PRO A 1 632 ? -10.735 -8.346 -12.731 1.00 92.81 632 PRO A O 1
ATOM 4808 N N . ALA A 1 633 ? -10.419 -8.933 -10.586 1.00 90.75 633 ALA A N 1
ATOM 4809 C CA . ALA A 1 633 ? -9.603 -7.768 -10.276 1.00 90.75 633 ALA A CA 1
ATOM 4810 C C . ALA A 1 633 ? -8.358 -7.685 -11.176 1.00 90.75 633 ALA A C 1
ATOM 4812 O O . ALA A 1 633 ? -8.078 -6.605 -11.685 1.00 90.75 633 ALA A O 1
ATOM 4813 N N . GLY A 1 634 ? -7.683 -8.803 -11.475 1.00 88.56 634 GLY A N 1
ATOM 4814 C CA . GLY A 1 634 ? -6.492 -8.832 -12.336 1.00 88.56 634 GLY A CA 1
ATOM 4815 C C . GLY A 1 634 ? -6.729 -8.446 -13.802 1.00 88.56 634 GLY A C 1
ATOM 4816 O O . GLY A 1 634 ? -5.772 -8.172 -14.517 1.00 88.56 634 GLY A O 1
ATOM 4817 N N . LEU A 1 635 ? -7.985 -8.380 -14.261 1.00 89.50 635 LEU A N 1
ATOM 4818 C CA . LEU A 1 635 ? -8.325 -7.871 -15.598 1.00 89.50 635 LEU A CA 1
ATOM 4819 C C . LEU A 1 635 ? -8.706 -6.383 -15.592 1.00 89.50 635 LEU A C 1
ATOM 4821 O O . LEU A 1 635 ? -8.703 -5.727 -16.637 1.00 89.50 635 LEU A O 1
ATOM 4825 N N . SER A 1 636 ? -9.027 -5.828 -14.422 1.00 88.38 636 SER A N 1
ATOM 4826 C CA . SER A 1 636 ? -9.429 -4.424 -14.271 1.00 88.38 636 SER A CA 1
ATOM 4827 C C . SER A 1 636 ? -8.379 -3.555 -13.583 1.00 88.38 636 SER A C 1
ATOM 4829 O O . SER A 1 636 ? -8.398 -2.330 -13.729 1.00 88.38 636 SER A O 1
ATOM 4831 N N . GLU A 1 637 ? -7.455 -4.166 -12.852 1.00 89.50 637 GLU A N 1
ATOM 4832 C CA . GLU A 1 637 ? -6.404 -3.515 -12.087 1.00 89.50 637 GLU A CA 1
ATOM 4833 C C . GLU A 1 637 ? -5.054 -4.175 -12.348 1.00 89.50 637 GLU A C 1
ATOM 4835 O O . GLU A 1 637 ? -4.972 -5.373 -12.589 1.00 89.50 637 GLU A O 1
ATOM 4840 N N . GLU A 1 638 ? -3.993 -3.381 -12.267 1.00 84.25 638 GLU A N 1
ATOM 4841 C CA . GLU A 1 638 ? -2.624 -3.844 -12.459 1.00 84.25 638 GLU A CA 1
ATOM 4842 C C . GLU A 1 638 ? -1.651 -3.059 -11.573 1.00 84.25 638 GLU A C 1
ATOM 4844 O O . GLU A 1 638 ? -1.922 -1.921 -11.161 1.00 84.25 638 GLU A O 1
ATOM 4849 N N . LEU A 1 639 ? -0.493 -3.665 -11.313 1.00 81.94 639 LEU A N 1
ATOM 4850 C CA . LEU A 1 639 ? 0.665 -2.989 -10.739 1.00 81.94 639 LEU A CA 1
ATOM 4851 C C . LEU A 1 639 ? 1.704 -2.698 -11.829 1.00 81.94 639 LEU A C 1
ATOM 4853 O O . LEU A 1 639 ? 2.048 -3.592 -12.606 1.00 81.94 639 LEU A O 1
ATOM 4857 N N . PRO A 1 640 ? 2.242 -1.467 -11.907 1.00 79.62 640 PRO A N 1
ATOM 4858 C CA . PRO A 1 640 ? 3.285 -1.158 -12.874 1.00 79.62 640 PRO A CA 1
ATOM 4859 C C . PRO A 1 640 ? 4.561 -1.952 -12.567 1.00 79.62 640 PRO A C 1
ATOM 4861 O O . PRO A 1 640 ? 4.875 -2.227 -11.411 1.00 79.62 640 PRO A O 1
ATOM 4864 N N . MET A 1 641 ? 5.371 -2.233 -13.595 1.00 73.94 641 MET A N 1
ATOM 4865 C CA . MET A 1 641 ? 6.646 -2.952 -13.425 1.00 73.94 641 MET A CA 1
ATOM 4866 C C . MET A 1 641 ? 7.635 -2.262 -12.475 1.00 73.94 641 MET A C 1
ATOM 4868 O O . MET A 1 641 ? 8.520 -2.906 -11.913 1.00 73.94 641 MET A O 1
ATOM 4872 N N . SER A 1 642 ? 7.466 -0.955 -12.271 1.00 75.12 642 SER A N 1
ATOM 4873 C CA . SER A 1 642 ? 8.224 -0.150 -11.320 1.00 75.12 642 SER A CA 1
ATOM 4874 C C . SER A 1 642 ? 7.757 -0.282 -9.867 1.00 75.12 642 SER A C 1
ATOM 4876 O O . SER A 1 642 ? 8.491 0.169 -8.992 1.00 75.12 642 SER A O 1
ATOM 4878 N N . ALA A 1 643 ? 6.586 -0.867 -9.592 1.00 74.81 643 ALA A N 1
ATOM 4879 C CA . ALA A 1 643 ? 6.050 -0.999 -8.239 1.00 74.81 643 ALA A CA 1
ATOM 4880 C C . ALA A 1 643 ? 6.978 -1.838 -7.351 1.00 74.81 643 ALA A C 1
ATOM 4882 O O . ALA A 1 643 ? 7.565 -2.833 -7.789 1.00 74.81 643 ALA A O 1
ATOM 4883 N N . GLY A 1 644 ? 7.087 -1.463 -6.074 1.00 76.19 644 GLY A N 1
ATOM 4884 C CA . GLY A 1 644 ? 8.018 -2.111 -5.147 1.00 76.19 644 GLY A CA 1
ATOM 4885 C C . GLY A 1 644 ? 7.744 -3.608 -4.964 1.00 76.19 644 GLY A C 1
ATOM 4886 O O . GLY A 1 644 ? 8.685 -4.401 -4.911 1.00 76.19 644 GLY A O 1
ATOM 4887 N N . LEU A 1 645 ? 6.468 -4.012 -4.905 1.00 80.00 645 LEU A N 1
ATOM 4888 C CA . LEU A 1 645 ? 6.090 -5.428 -4.845 1.00 80.00 645 LEU A CA 1
ATOM 4889 C C . LEU A 1 645 ? 6.500 -6.179 -6.116 1.00 80.00 645 LEU A C 1
ATOM 4891 O O . LEU A 1 645 ? 7.038 -7.280 -6.010 1.00 80.00 645 LEU A O 1
ATOM 4895 N N . GLN A 1 646 ? 6.296 -5.587 -7.296 1.00 78.69 646 GLN A N 1
ATOM 4896 C CA . GLN A 1 646 ? 6.658 -6.214 -8.566 1.00 78.69 646 GLN A CA 1
ATOM 4897 C C . GLN A 1 646 ? 8.164 -6.483 -8.640 1.00 78.69 646 GLN A C 1
ATOM 4899 O O . GLN A 1 646 ? 8.578 -7.580 -9.006 1.00 78.69 646 GLN A O 1
ATOM 4904 N N . GLN A 1 647 ? 8.989 -5.518 -8.221 1.00 75.19 647 GLN A N 1
ATOM 4905 C CA . GLN A 1 647 ? 10.448 -5.672 -8.188 1.00 75.19 647 GLN A CA 1
ATOM 4906 C C . GLN A 1 647 ? 10.891 -6.804 -7.250 1.00 75.19 647 GLN A C 1
ATOM 4908 O O . GLN A 1 647 ? 11.693 -7.649 -7.640 1.00 75.19 647 GLN A O 1
ATOM 4913 N N . ARG A 1 648 ? 10.336 -6.874 -6.031 1.00 78.56 648 ARG A N 1
ATOM 4914 C CA . ARG A 1 648 ? 10.646 -7.967 -5.087 1.00 78.56 648 ARG A CA 1
ATOM 4915 C C . ARG A 1 648 ? 10.189 -9.326 -5.622 1.00 78.56 648 ARG A C 1
ATOM 4917 O O . ARG A 1 648 ? 10.911 -10.315 -5.513 1.00 78.56 648 ARG A O 1
ATOM 4924 N N . SER A 1 649 ? 9.018 -9.363 -6.252 1.00 78.50 649 SER A N 1
ATOM 4925 C CA . SER A 1 649 ? 8.430 -10.590 -6.793 1.00 78.50 649 SER A CA 1
ATOM 4926 C C . SER A 1 649 ? 9.197 -11.113 -8.005 1.00 78.50 649 SER A C 1
ATOM 4928 O O . SER A 1 649 ? 9.338 -12.321 -8.166 1.00 78.50 649 SER A O 1
ATOM 4930 N N . GLN A 1 650 ? 9.805 -10.233 -8.805 1.00 72.38 650 GLN A N 1
ATOM 4931 C CA . GLN A 1 650 ? 10.726 -10.632 -9.870 1.00 72.38 650 GLN A CA 1
ATOM 4932 C C . GLN A 1 650 ? 11.938 -11.413 -9.339 1.00 72.38 650 GLN A C 1
ATOM 4934 O O . GLN A 1 650 ? 12.409 -12.338 -10.010 1.00 72.38 650 GLN A O 1
ATOM 4939 N N . GLU A 1 651 ? 12.462 -11.054 -8.166 1.00 72.25 651 GLU A N 1
ATOM 4940 C CA . GLU A 1 651 ? 13.588 -11.757 -7.540 1.00 72.25 651 GLU A CA 1
ATOM 4941 C C . GLU A 1 651 ? 13.142 -13.097 -6.942 1.00 72.25 651 GLU A C 1
ATOM 4943 O O . GLU A 1 651 ? 13.781 -14.134 -7.177 1.00 72.25 651 GLU A O 1
ATOM 4948 N N . SER A 1 652 ? 12.024 -13.081 -6.209 1.00 77.75 652 SER A N 1
ATOM 4949 C CA . SER A 1 652 ? 11.508 -14.247 -5.492 1.00 77.75 652 SER A CA 1
ATOM 4950 C C . SER A 1 652 ? 10.791 -15.257 -6.397 1.00 77.75 652 SER A C 1
ATOM 4952 O O . SER A 1 652 ? 10.678 -16.427 -6.020 1.00 77.75 652 SER A O 1
ATOM 4954 N N . GLY A 1 653 ? 10.338 -14.839 -7.581 1.00 79.38 653 GLY A N 1
ATOM 4955 C CA . GLY A 1 653 ? 9.476 -15.609 -8.481 1.00 79.38 653 GLY A CA 1
ATOM 4956 C C . GLY A 1 653 ? 7.981 -15.483 -8.158 1.00 79.38 653 GLY A C 1
ATOM 4957 O O . GLY A 1 653 ? 7.208 -16.363 -8.508 1.00 79.38 653 GLY A O 1
ATOM 4958 N N . GLY A 1 654 ? 7.549 -14.454 -7.432 1.00 86.00 654 GLY A N 1
ATOM 4959 C CA . GLY A 1 654 ? 6.127 -14.252 -7.155 1.00 86.00 654 GLY A CA 1
ATOM 4960 C C . GLY A 1 654 ? 5.371 -13.794 -8.393 1.00 86.00 654 GLY A C 1
ATOM 4961 O O . GLY A 1 654 ? 5.794 -12.852 -9.059 1.00 86.00 654 GLY A O 1
ATOM 4962 N N . LEU A 1 655 ? 4.241 -14.437 -8.685 1.00 89.12 655 LEU A N 1
ATOM 4963 C CA . LEU A 1 655 ? 3.275 -13.886 -9.628 1.00 89.12 655 LEU A CA 1
ATOM 4964 C C . LEU A 1 655 ? 2.522 -12.748 -8.941 1.00 89.12 655 LEU A C 1
ATOM 4966 O O . LEU A 1 655 ? 2.151 -12.862 -7.773 1.00 89.12 655 LEU A O 1
ATOM 4970 N N . VAL A 1 656 ? 2.309 -11.650 -9.651 1.00 89.19 656 VAL A N 1
ATOM 4971 C CA . VAL A 1 656 ? 1.645 -10.453 -9.130 1.00 89.19 656 VAL A CA 1
ATOM 4972 C C . VAL A 1 656 ? 0.613 -10.017 -10.155 1.00 89.19 656 VAL A C 1
ATOM 4974 O O . VAL A 1 656 ? 0.915 -9.935 -11.345 1.00 89.19 656 VAL A O 1
ATOM 4977 N N . LEU A 1 657 ? -0.595 -9.754 -9.673 1.00 87.00 657 LEU A N 1
ATOM 4978 C CA . LEU A 1 657 ? -1.717 -9.243 -10.445 1.00 87.00 657 LEU A CA 1
ATOM 4979 C C . LEU A 1 657 ? -2.071 -7.842 -9.947 1.00 87.00 657 LEU A C 1
ATOM 4981 O O . LEU A 1 657 ? -1.917 -6.859 -10.668 1.00 87.00 657 LEU A O 1
ATOM 4985 N N . THR A 1 658 ? -2.506 -7.736 -8.688 1.00 86.69 658 THR A N 1
ATOM 4986 C CA . THR A 1 658 ? -3.078 -6.495 -8.144 1.00 86.69 658 THR A CA 1
ATOM 4987 C C . THR A 1 658 ? -2.416 -6.018 -6.847 1.00 86.69 658 THR A C 1
ATOM 4989 O O . THR A 1 658 ? -2.702 -4.916 -6.377 1.00 86.69 658 THR A O 1
ATOM 4992 N N . GLY A 1 659 ? -1.515 -6.795 -6.255 1.00 90.12 659 GLY A N 1
ATOM 4993 C CA . GLY A 1 659 ? -0.861 -6.526 -4.975 1.00 90.12 659 GLY A CA 1
ATOM 4994 C C . GLY A 1 659 ? -1.312 -7.458 -3.855 1.00 90.12 659 GLY A C 1
ATOM 4995 O O . GLY A 1 659 ? -2.275 -8.211 -4.018 1.00 90.12 659 GLY A O 1
ATOM 4996 N N . THR A 1 660 ? -0.644 -7.392 -2.695 1.00 94.38 660 THR A N 1
ATOM 4997 C CA . THR A 1 660 ? -0.965 -8.232 -1.528 1.00 94.38 660 THR A CA 1
ATOM 4998 C C . THR A 1 660 ? -2.465 -8.203 -1.224 1.00 94.38 660 THR A C 1
ATOM 5000 O O . THR A 1 660 ? -3.081 -7.133 -1.141 1.00 94.38 660 THR A O 1
ATOM 5003 N N . SER A 1 661 ? -3.074 -9.381 -1.044 1.00 94.81 661 SER A N 1
ATOM 5004 C CA . SER A 1 661 ? -4.530 -9.502 -0.973 1.00 94.81 661 SER A CA 1
ATOM 5005 C C . SER A 1 661 ? -5.102 -8.913 0.318 1.00 94.81 661 SER A C 1
ATOM 5007 O O . SER A 1 661 ? -5.178 -9.556 1.370 1.00 94.81 661 SER A O 1
ATOM 5009 N N . GLY A 1 662 ? -5.580 -7.672 0.218 1.00 91.62 662 GLY A N 1
ATOM 5010 C CA . GLY A 1 662 ? -6.313 -7.006 1.292 1.00 91.62 662 GLY A CA 1
ATOM 5011 C C . GLY A 1 662 ? -7.626 -7.702 1.647 1.00 91.62 662 GLY A C 1
ATOM 5012 O O . GLY A 1 662 ? -8.005 -7.709 2.817 1.00 91.62 662 GLY A O 1
ATOM 5013 N N . SER A 1 663 ? -8.297 -8.316 0.666 1.00 91.94 663 SER A N 1
ATOM 5014 C CA . SER A 1 663 ? -9.513 -9.112 0.880 1.00 91.94 663 SER A CA 1
ATOM 5015 C C . SER A 1 663 ? -9.222 -10.349 1.727 1.00 91.94 663 SER A C 1
ATOM 5017 O O . SER A 1 663 ? -9.961 -10.626 2.670 1.00 91.94 663 SER A O 1
ATOM 5019 N N . THR A 1 664 ? -8.103 -11.032 1.463 1.00 96.75 664 THR A N 1
ATOM 5020 C CA . THR A 1 664 ? -7.653 -12.170 2.276 1.00 96.75 664 THR A CA 1
ATOM 5021 C C . THR A 1 664 ? -7.362 -11.750 3.709 1.00 96.75 664 THR A C 1
ATOM 5023 O O . THR A 1 664 ? -7.920 -12.334 4.636 1.00 96.75 664 THR A O 1
ATOM 5026 N N . HIS A 1 665 ? -6.560 -10.696 3.897 1.00 95.62 665 HIS A N 1
ATOM 5027 C CA . HIS A 1 665 ? -6.291 -10.138 5.224 1.00 95.62 665 HIS A CA 1
ATOM 5028 C C . HIS A 1 665 ? -7.597 -9.783 5.955 1.00 95.62 665 HIS A C 1
ATOM 5030 O O . HIS A 1 665 ? -7.779 -10.093 7.130 1.00 95.62 665 HIS A O 1
ATOM 5036 N N . PHE A 1 666 ? -8.539 -9.143 5.258 1.00 93.75 666 PHE A N 1
ATOM 5037 C CA . PHE A 1 666 ? -9.794 -8.704 5.855 1.00 93.75 666 PHE A CA 1
ATOM 5038 C C . PHE A 1 666 ? -10.672 -9.877 6.310 1.00 93.75 666 PHE A C 1
ATOM 5040 O O . PHE A 1 666 ? -11.104 -9.892 7.464 1.00 93.75 666 PHE A O 1
ATOM 5047 N N . ILE A 1 667 ? -10.897 -10.870 5.443 1.00 95.50 667 ILE A N 1
ATOM 5048 C CA . ILE A 1 667 ? -11.701 -12.056 5.772 1.00 95.50 667 ILE A CA 1
ATOM 5049 C C . ILE A 1 667 ? -11.028 -12.859 6.886 1.00 95.50 667 ILE A C 1
ATOM 5051 O O . ILE A 1 667 ? -11.673 -13.171 7.888 1.00 95.50 667 ILE A O 1
ATOM 5055 N N . LEU A 1 668 ? -9.735 -13.164 6.752 1.00 96.00 668 LEU A N 1
ATOM 5056 C CA . LEU A 1 668 ? -9.032 -14.029 7.696 1.00 96.00 668 LEU A CA 1
ATOM 5057 C C . LEU A 1 668 ? -8.973 -13.408 9.101 1.00 96.00 668 LEU A C 1
ATOM 5059 O O . LEU A 1 668 ? -9.171 -14.121 10.083 1.00 96.00 668 LEU A O 1
ATOM 5063 N N . THR A 1 669 ? -8.831 -12.082 9.212 1.00 95.12 669 THR A N 1
ATOM 5064 C CA . THR A 1 669 ? -8.922 -11.367 10.498 1.00 95.12 669 THR A CA 1
ATOM 5065 C C . THR A 1 669 ? -10.301 -11.500 11.144 1.00 95.12 669 THR A C 1
ATOM 5067 O O . THR A 1 669 ? -10.399 -11.724 12.352 1.00 95.12 669 THR A O 1
ATOM 5070 N N . LEU A 1 670 ? -11.389 -11.384 10.375 1.00 94.44 670 LEU A N 1
ATOM 5071 C CA . LEU A 1 670 ? -12.751 -11.545 10.905 1.00 94.44 670 LEU A CA 1
ATOM 5072 C C . LEU A 1 670 ? -13.007 -12.984 11.371 1.00 94.44 670 LEU A C 1
ATOM 5074 O O . LEU A 1 670 ? -13.597 -13.197 12.432 1.00 94.44 670 LEU A O 1
ATOM 5078 N N . VAL A 1 671 ? -12.513 -13.968 10.621 1.00 94.75 671 VAL A N 1
ATOM 5079 C CA . VAL A 1 671 ? -12.592 -15.385 10.994 1.00 94.75 671 VAL A CA 1
ATOM 5080 C C . VAL A 1 671 ? -11.754 -15.679 12.247 1.00 94.75 671 VAL A C 1
ATOM 5082 O O . VAL A 1 671 ? -12.224 -16.357 13.161 1.00 94.75 671 VAL A O 1
ATOM 5085 N N . ALA A 1 672 ? -10.556 -15.104 12.365 1.00 92.88 672 ALA A N 1
ATOM 5086 C CA . ALA A 1 672 ? -9.739 -15.216 13.573 1.00 92.88 672 ALA A CA 1
ATOM 5087 C C . ALA A 1 672 ? -10.428 -14.583 14.799 1.00 92.88 672 ALA A C 1
ATOM 5089 O O . ALA A 1 672 ? -10.393 -15.141 15.898 1.00 92.88 672 ALA A O 1
ATOM 5090 N N . ARG A 1 673 ? -11.130 -13.454 14.627 1.00 91.06 673 ARG A N 1
ATOM 5091 C CA . ARG A 1 673 ? -11.934 -12.835 15.698 1.00 91.06 673 ARG A CA 1
ATOM 5092 C C . ARG A 1 673 ? -13.109 -13.711 16.130 1.00 91.06 673 ARG A C 1
ATOM 5094 O O . ARG A 1 673 ? -13.377 -13.789 17.328 1.00 91.06 673 ARG A O 1
ATOM 5101 N N . LEU A 1 674 ? -13.778 -14.395 15.197 1.00 88.06 674 LEU A N 1
ATOM 5102 C CA . LEU A 1 674 ? -14.830 -15.364 15.526 1.00 88.06 674 LEU A CA 1
ATOM 5103 C C . LEU A 1 674 ? -14.302 -16.470 16.451 1.00 88.06 674 LEU A C 1
ATOM 5105 O O . LEU A 1 674 ? -14.962 -16.797 17.4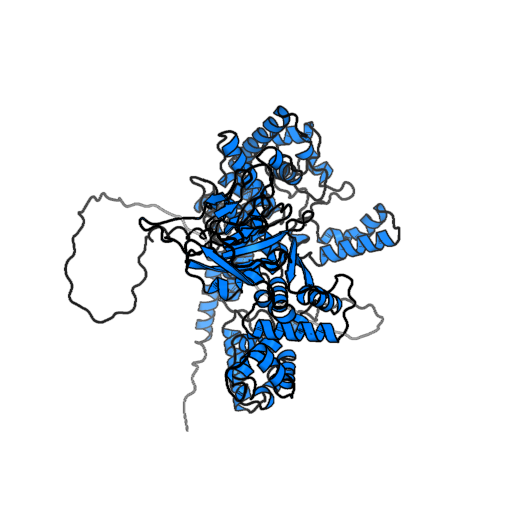40 1.00 88.06 674 LEU A O 1
ATOM 5109 N N . SER A 1 675 ? -13.097 -16.983 16.173 1.00 81.12 675 SER A N 1
ATOM 5110 C CA . SER A 1 675 ? -12.447 -18.004 17.006 1.00 81.12 675 SER A CA 1
ATOM 5111 C C . SER A 1 675 ? -12.344 -17.566 18.473 1.00 81.12 675 SER A C 1
ATOM 5113 O O . SER A 1 675 ? -12.719 -18.307 19.388 1.00 81.12 675 SER A O 1
ATOM 5115 N N . ASN A 1 676 ? -11.968 -16.302 18.690 1.00 75.69 676 ASN A N 1
ATOM 5116 C CA . ASN A 1 676 ? -11.831 -15.705 20.018 1.00 75.69 676 ASN A CA 1
ATOM 5117 C C . ASN A 1 676 ? -13.173 -15.379 20.697 1.00 75.69 676 ASN A C 1
ATOM 5119 O O . ASN A 1 676 ? -13.291 -15.518 21.913 1.00 75.69 676 ASN A O 1
ATOM 5123 N N . LEU A 1 677 ? -14.188 -14.946 19.942 1.00 69.50 677 LEU A N 1
ATOM 5124 C CA . LEU A 1 677 ? -15.481 -14.517 20.494 1.00 69.50 677 LEU A CA 1
ATOM 5125 C C . LEU A 1 677 ? -16.359 -15.679 20.972 1.00 69.50 677 LEU A C 1
ATOM 5127 O O . LEU A 1 677 ? -17.151 -15.504 21.897 1.00 69.50 677 LEU A O 1
ATOM 5131 N N . ALA A 1 678 ? -16.227 -16.854 20.355 1.00 61.59 678 ALA A N 1
ATOM 5132 C CA . ALA A 1 678 ? -17.125 -17.985 20.583 1.00 61.59 678 ALA A CA 1
ATOM 5133 C C . ALA A 1 678 ? -16.428 -19.245 21.129 1.00 61.59 678 ALA A C 1
ATOM 5135 O O . ALA A 1 678 ? -17.078 -20.284 21.251 1.00 61.59 678 ALA A O 1
ATOM 5136 N N . ASN A 1 679 ? -15.123 -19.182 21.441 1.00 74.56 679 ASN A N 1
ATOM 5137 C CA . ASN A 1 679 ? -14.290 -20.368 21.697 1.00 74.56 679 ASN A CA 1
ATOM 5138 C C . ASN A 1 679 ? -14.499 -21.434 20.600 1.00 74.56 679 ASN A C 1
ATOM 5140 O O . ASN A 1 679 ? -14.637 -22.630 20.873 1.00 74.56 679 ASN A O 1
ATOM 5144 N N . PHE A 1 680 ? -14.619 -20.958 19.360 1.00 84.50 680 PHE A N 1
ATOM 5145 C CA . PHE A 1 680 ? -14.970 -21.744 18.190 1.00 84.50 680 PHE A CA 1
ATOM 5146 C C . PHE A 1 680 ? -13.680 -22.042 17.428 1.00 84.50 680 PHE A C 1
ATOM 5148 O O . PHE A 1 680 ? -13.190 -21.166 16.723 1.00 84.50 680 PHE A O 1
ATOM 5155 N N . PRO A 1 681 ? -13.076 -23.232 17.581 1.00 88.38 681 PRO A N 1
ATOM 5156 C CA . PRO A 1 681 ? -11.790 -23.506 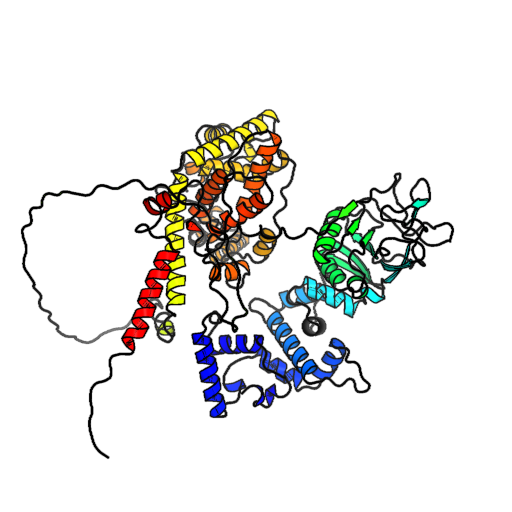16.960 1.00 88.38 681 PRO A CA 1
ATOM 5157 C C . PRO A 1 681 ? -11.940 -23.497 15.439 1.00 88.38 681 PRO A C 1
ATOM 5159 O O . PRO A 1 681 ? -12.731 -24.279 14.896 1.00 88.38 681 PRO A O 1
ATOM 5162 N N . VAL A 1 682 ? -11.168 -22.624 14.790 1.00 92.44 682 VAL A N 1
ATOM 5163 C CA . VAL A 1 682 ? -11.063 -22.532 13.332 1.00 92.44 682 VAL A CA 1
ATOM 5164 C C . VAL A 1 682 ? -9.656 -22.907 12.891 1.00 92.44 682 VAL A C 1
ATOM 5166 O O . VAL A 1 682 ? -8.675 -22.397 13.435 1.00 92.44 682 VAL A O 1
ATOM 5169 N N . ASP A 1 683 ? -9.559 -23.754 11.874 1.00 95.50 683 ASP A N 1
ATOM 5170 C CA . ASP A 1 683 ? -8.314 -23.992 11.153 1.00 95.50 683 ASP A CA 1
ATOM 5171 C C . ASP A 1 683 ? -8.078 -22.869 10.130 1.00 95.50 683 ASP A C 1
ATOM 5173 O O . ASP A 1 683 ? -8.569 -22.893 8.999 1.00 95.50 683 ASP A O 1
ATOM 5177 N N . LEU A 1 684 ? -7.306 -21.857 10.535 1.00 96.00 684 LEU A N 1
ATOM 5178 C CA . LEU A 1 684 ? -6.967 -20.720 9.672 1.00 96.00 684 LEU A CA 1
ATOM 5179 C C . LEU A 1 684 ? -6.146 -21.130 8.437 1.00 96.00 684 LEU A C 1
ATOM 5181 O O . LEU A 1 684 ? -6.162 -20.414 7.436 1.00 96.00 684 LEU A O 1
ATOM 5185 N N . GLY A 1 685 ? -5.468 -22.282 8.474 1.00 96.88 685 GLY A N 1
ATOM 5186 C CA . GLY A 1 685 ? -4.757 -22.837 7.329 1.00 96.88 685 GLY A CA 1
ATOM 5187 C C . GLY A 1 685 ? -5.714 -23.328 6.245 1.00 96.88 685 GLY A C 1
ATOM 5188 O O . GLY A 1 685 ? -5.490 -23.039 5.070 1.00 96.88 685 GLY A O 1
ATOM 5189 N N . LEU A 1 686 ? -6.806 -24.003 6.626 1.00 98.00 686 LEU A N 1
ATOM 5190 C CA . LEU A 1 686 ? -7.863 -24.407 5.688 1.00 98.00 686 LEU A CA 1
ATOM 5191 C C . LEU A 1 686 ? -8.603 -23.192 5.118 1.00 98.00 686 LEU A C 1
ATOM 5193 O O . LEU A 1 686 ? -8.896 -23.163 3.924 1.00 98.00 686 LEU A O 1
ATOM 5197 N N . ILE A 1 687 ? -8.846 -22.160 5.934 1.00 98.00 687 ILE A N 1
ATOM 5198 C CA . ILE A 1 687 ? -9.450 -20.910 5.448 1.00 98.00 687 ILE A CA 1
ATOM 5199 C C . ILE A 1 687 ? -8.534 -20.222 4.428 1.00 98.00 687 ILE A C 1
ATOM 5201 O O . ILE A 1 687 ? -8.991 -19.881 3.339 1.00 98.00 687 ILE A O 1
ATOM 5205 N N . ARG A 1 688 ? -7.232 -20.096 4.723 1.00 97.94 688 ARG A N 1
ATOM 5206 C CA . ARG A 1 688 ? -6.224 -19.580 3.779 1.00 97.94 688 ARG A CA 1
ATOM 5207 C C . ARG A 1 688 ? -6.217 -20.368 2.464 1.00 97.94 688 ARG A C 1
ATOM 5209 O O . ARG A 1 688 ? -6.251 -19.758 1.401 1.00 97.94 688 ARG A O 1
ATOM 5216 N N . ALA A 1 689 ? -6.219 -21.701 2.524 1.00 97.69 689 ALA A N 1
ATOM 5217 C CA . ALA A 1 689 ? -6.224 -22.560 1.338 1.00 97.69 689 ALA A CA 1
ATOM 5218 C C . ALA A 1 689 ? -7.497 -22.397 0.487 1.00 97.69 689 ALA A C 1
ATOM 5220 O O . ALA A 1 689 ? -7.426 -22.371 -0.742 1.00 97.69 689 ALA A O 1
ATOM 5221 N N . GLY A 1 690 ? -8.658 -22.226 1.124 1.00 97.69 690 GLY A N 1
ATOM 5222 C CA . GLY A 1 690 ? -9.898 -21.949 0.404 1.00 97.69 690 GLY A CA 1
ATOM 5223 C C . GLY A 1 690 ? -9.914 -20.573 -0.258 1.00 97.69 690 GLY A C 1
ATOM 5224 O O . GLY A 1 690 ? -10.359 -20.469 -1.395 1.00 97.69 690 GLY A O 1
ATOM 5225 N N . LEU A 1 691 ? -9.362 -19.541 0.392 1.00 97.81 691 LEU A N 1
ATOM 5226 C CA . LEU A 1 691 ? -9.219 -18.209 -0.213 1.00 97.81 691 LEU A CA 1
ATOM 5227 C C . LEU A 1 691 ? -8.244 -18.216 -1.399 1.00 97.81 691 LEU A C 1
ATOM 5229 O O . LEU A 1 691 ? -8.512 -17.563 -2.403 1.00 97.81 691 LEU A O 1
ATOM 5233 N N . VAL A 1 692 ? -7.158 -18.996 -1.324 1.00 97.31 692 VAL A N 1
ATOM 5234 C CA . VAL A 1 692 ? -6.271 -19.244 -2.476 1.00 97.31 692 VAL A CA 1
ATOM 5235 C C . VAL A 1 692 ? -7.079 -19.850 -3.617 1.00 97.31 692 VAL A C 1
ATOM 5237 O O . VAL A 1 692 ? -7.059 -19.330 -4.729 1.00 97.31 692 VAL A O 1
ATOM 5240 N N . SER A 1 693 ? -7.817 -20.924 -3.331 1.00 95.19 693 SER A N 1
ATOM 5241 C CA . SER A 1 693 ? -8.614 -21.625 -4.332 1.00 95.19 693 SER A CA 1
ATOM 5242 C C . SER A 1 693 ? -9.638 -20.713 -5.006 1.00 95.19 693 SER A C 1
ATOM 5244 O O . SER A 1 693 ? -9.797 -20.795 -6.214 1.00 95.19 693 SER A O 1
ATOM 5246 N N . THR A 1 694 ? -10.313 -19.823 -4.277 1.00 94.56 694 THR A N 1
ATOM 5247 C CA . THR A 1 694 ? -11.371 -18.992 -4.866 1.00 94.56 694 THR A CA 1
ATOM 5248 C C . THR A 1 694 ? -10.848 -17.743 -5.565 1.00 94.56 694 THR A C 1
ATOM 5250 O O . THR A 1 694 ? -11.338 -17.434 -6.648 1.00 94.56 694 THR A O 1
ATOM 5253 N N . MET A 1 695 ? -9.863 -17.043 -4.991 1.00 95.06 695 MET A N 1
ATOM 5254 C CA . MET A 1 695 ? -9.363 -15.771 -5.533 1.00 95.06 695 MET A CA 1
ATOM 5255 C C . MET A 1 695 ? -8.380 -15.971 -6.689 1.00 95.06 695 MET A C 1
ATOM 5257 O O . MET A 1 695 ? -8.463 -15.257 -7.689 1.00 95.06 695 MET A O 1
ATOM 5261 N N . ALA A 1 696 ? -7.482 -16.957 -6.591 1.00 92.75 696 ALA A N 1
ATOM 5262 C CA . ALA A 1 696 ? -6.523 -17.225 -7.662 1.00 92.75 696 ALA A CA 1
ATOM 5263 C C . ALA A 1 696 ? -7.140 -17.966 -8.846 1.00 92.75 696 ALA A C 1
ATOM 5265 O O . ALA A 1 696 ? -6.735 -17.733 -9.979 1.00 92.75 696 ALA A O 1
ATOM 5266 N N . TYR A 1 697 ? -8.191 -18.759 -8.622 1.00 90.69 697 TYR A N 1
ATOM 5267 C CA . TYR A 1 697 ? -8.919 -19.413 -9.710 1.00 90.69 697 TYR A CA 1
ATOM 5268 C C . TYR A 1 697 ? -9.568 -18.435 -10.690 1.00 90.69 697 TYR A C 1
ATOM 5270 O O . TYR A 1 697 ? -9.530 -18.659 -11.896 1.00 90.69 697 TYR A O 1
ATOM 5278 N N . VAL A 1 698 ? -10.178 -17.358 -10.188 1.00 87.88 698 VAL A N 1
ATOM 5279 C CA . VAL A 1 698 ? -10.829 -16.366 -11.059 1.00 87.88 698 VAL A CA 1
ATOM 5280 C C . VAL A 1 698 ? -9.870 -15.284 -11.550 1.00 87.88 698 VAL A C 1
ATOM 5282 O O . VAL A 1 698 ? -10.207 -14.590 -12.504 1.00 87.88 698 VAL A O 1
ATOM 5285 N N . GLY A 1 699 ? -8.684 -15.156 -10.946 1.00 90.12 699 GLY A N 1
ATOM 5286 C CA . GLY A 1 699 ? -7.698 -14.131 -11.294 1.00 90.12 699 GLY A CA 1
ATOM 5287 C C . GLY A 1 699 ? -7.893 -12.799 -10.563 1.00 90.12 699 GLY A C 1
ATOM 5288 O O . GLY A 1 699 ? -7.548 -11.747 -11.098 1.00 90.12 699 GLY A O 1
ATOM 5289 N N . ASP A 1 700 ? -8.450 -12.813 -9.349 1.00 91.56 700 ASP A N 1
ATOM 5290 C CA . ASP A 1 700 ? -8.487 -11.616 -8.495 1.00 91.56 700 ASP A CA 1
ATOM 5291 C C . ASP A 1 700 ? -7.113 -11.313 -7.889 1.00 91.56 700 ASP A C 1
ATOM 5293 O O . ASP A 1 700 ? -6.695 -10.156 -7.783 1.00 91.56 700 ASP A O 1
ATOM 5297 N N . HIS A 1 701 ? -6.417 -12.377 -7.493 1.00 94.56 701 HIS A N 1
ATOM 5298 C CA . HIS A 1 701 ? -5.106 -12.351 -6.861 1.00 94.56 701 HIS A CA 1
ATOM 5299 C C . HIS A 1 701 ? -4.307 -13.588 -7.251 1.00 94.56 701 HIS A C 1
ATOM 5301 O O . HIS A 1 701 ? -4.898 -14.634 -7.478 1.00 94.56 701 HIS A O 1
ATOM 5307 N N . SER A 1 702 ? -2.980 -13.518 -7.273 1.00 94.50 702 SER A N 1
ATOM 5308 C CA . SER A 1 702 ? -2.159 -14.733 -7.406 1.00 94.50 702 SER A CA 1
ATOM 5309 C C . SER A 1 702 ? -2.117 -15.542 -6.101 1.00 94.50 702 SER A C 1
ATOM 5311 O O . SER A 1 702 ? -2.451 -15.033 -5.023 1.00 94.50 702 SER A O 1
ATOM 5313 N N . PHE A 1 703 ? -1.616 -16.783 -6.152 1.00 96.19 703 PHE A N 1
ATOM 5314 C CA . PHE A 1 703 ? -1.289 -17.547 -4.940 1.00 96.19 703 PHE A CA 1
ATOM 5315 C C . PHE A 1 703 ? -0.383 -16.740 -4.004 1.00 96.19 703 PHE A C 1
ATOM 5317 O O . PHE A 1 703 ? -0.630 -16.674 -2.799 1.00 96.19 703 PHE A O 1
ATOM 5324 N N . HIS A 1 704 ? 0.653 -16.101 -4.558 1.00 95.38 704 HIS A N 1
ATOM 5325 C CA . HIS A 1 704 ? 1.599 -15.295 -3.791 1.00 95.38 704 HIS A CA 1
ATOM 5326 C C . HIS A 1 704 ? 0.896 -14.181 -3.004 1.00 95.38 704 HIS A C 1
ATOM 5328 O O . HIS A 1 704 ? 1.141 -14.032 -1.807 1.00 95.38 704 HIS A O 1
ATOM 5334 N N . GLU A 1 705 ? 0.004 -13.434 -3.650 1.00 96.00 705 GLU A N 1
ATOM 5335 C CA . GLU A 1 705 ? -0.689 -12.292 -3.051 1.00 96.00 705 GLU A CA 1
ATOM 5336 C C . GLU A 1 705 ? -1.674 -12.706 -1.956 1.00 96.00 705 GLU A C 1
ATOM 5338 O O . GLU A 1 705 ? -1.782 -12.024 -0.930 1.00 96.00 705 GLU A O 1
ATOM 5343 N N . VAL A 1 706 ? -2.378 -13.826 -2.151 1.00 97.88 706 VAL A N 1
ATOM 5344 C CA . VAL A 1 706 ? -3.273 -14.398 -1.138 1.00 97.88 706 VAL A CA 1
ATOM 5345 C C . VAL A 1 706 ? -2.468 -14.893 0.060 1.00 97.88 706 VAL A C 1
ATOM 5347 O O . VAL A 1 706 ? -2.783 -14.553 1.200 1.00 97.88 706 VAL A O 1
ATOM 5350 N N . MET A 1 707 ? -1.396 -15.650 -0.176 1.00 97.38 707 MET A N 1
ATOM 5351 C CA . MET A 1 707 ? -0.566 -16.184 0.902 1.00 97.38 707 MET A CA 1
ATOM 5352 C C . MET A 1 707 ? 0.129 -15.076 1.695 1.00 97.38 707 MET A C 1
ATOM 5354 O O . MET A 1 707 ? 0.135 -15.134 2.924 1.00 97.38 707 MET A O 1
ATOM 5358 N N . ALA A 1 708 ? 0.639 -14.041 1.021 1.00 95.19 708 ALA A N 1
ATOM 5359 C CA . ALA A 1 708 ? 1.203 -12.861 1.669 1.00 95.19 708 ALA A CA 1
ATOM 5360 C C . ALA A 1 708 ? 0.148 -12.131 2.517 1.00 95.19 708 ALA A C 1
ATOM 5362 O O . ALA A 1 708 ? 0.398 -11.839 3.684 1.00 95.19 708 ALA A O 1
ATOM 5363 N N . GLY A 1 709 ? -1.057 -11.905 1.979 1.00 95.88 709 GLY A N 1
ATOM 5364 C CA . GLY A 1 709 ? -2.149 -11.254 2.710 1.00 95.88 709 GLY A CA 1
ATOM 5365 C C . GLY A 1 709 ? -2.616 -12.052 3.931 1.00 95.88 709 GLY A C 1
ATOM 5366 O O . GLY A 1 709 ? -2.927 -11.469 4.968 1.00 95.88 709 GLY A O 1
ATOM 5367 N N . ALA A 1 710 ? -2.626 -13.382 3.830 1.00 97.44 710 ALA A N 1
ATOM 5368 C CA . ALA A 1 710 ? -2.929 -14.266 4.947 1.00 97.44 710 ALA A CA 1
ATOM 5369 C C . ALA A 1 710 ? -1.827 -14.250 6.014 1.00 97.44 710 ALA A C 1
ATOM 5371 O O . ALA A 1 710 ? -2.143 -14.230 7.203 1.00 97.44 710 ALA A O 1
ATOM 5372 N N . GLN A 1 711 ? -0.553 -14.236 5.608 1.00 96.56 711 GLN A N 1
ATOM 5373 C CA . GLN A 1 711 ? 0.569 -14.257 6.546 1.00 96.56 711 GLN A CA 1
ATOM 5374 C C . GLN A 1 711 ? 0.567 -13.037 7.467 1.00 96.56 711 GLN A C 1
ATOM 5376 O O . GLN A 1 711 ? 0.786 -13.198 8.660 1.00 96.56 711 GLN A O 1
ATOM 5381 N N . LEU A 1 712 ? 0.186 -11.861 6.955 1.00 94.62 712 LEU A N 1
ATOM 5382 C CA . LEU A 1 712 ? 0.020 -10.654 7.774 1.00 94.62 712 LEU A CA 1
ATOM 5383 C C . LEU A 1 712 ? -0.925 -10.863 8.970 1.00 94.62 712 LEU A C 1
ATOM 5385 O O . LEU A 1 712 ? -0.730 -10.262 10.017 1.00 94.62 712 LEU A O 1
ATOM 5389 N N . VAL A 1 713 ? -1.945 -11.714 8.827 1.00 94.38 713 VAL A N 1
ATOM 5390 C CA . VAL A 1 713 ? -2.860 -12.051 9.929 1.00 94.38 713 VAL A CA 1
ATOM 5391 C C . VAL A 1 713 ? -2.249 -13.112 10.835 1.00 94.38 713 VAL A C 1
ATOM 5393 O O . VAL A 1 713 ? -2.356 -13.014 12.055 1.00 94.38 713 VAL A O 1
ATOM 5396 N N . LEU A 1 714 ? -1.625 -14.139 10.253 1.00 93.25 714 LEU A N 1
ATOM 5397 C CA . LEU A 1 714 ? -1.021 -15.238 11.008 1.00 93.25 714 LEU A CA 1
ATOM 5398 C C . LEU A 1 714 ? 0.120 -14.742 11.907 1.00 93.25 714 LEU A C 1
ATOM 5400 O O . LEU A 1 714 ? 0.209 -15.187 13.045 1.00 93.25 714 LEU A O 1
ATOM 5404 N N . ASP A 1 715 ? 0.884 -13.739 11.483 1.00 90.38 715 ASP A N 1
ATOM 5405 C CA . ASP A 1 715 ? 1.916 -13.096 12.309 1.00 90.38 715 ASP A CA 1
ATOM 5406 C C . ASP A 1 715 ? 1.352 -12.461 13.603 1.00 90.38 715 ASP A C 1
ATOM 5408 O O . ASP A 1 715 ? 2.077 -12.283 14.587 1.00 90.38 715 ASP A O 1
ATOM 5412 N N . GLU A 1 716 ? 0.052 -12.142 13.636 1.00 89.50 716 GLU A N 1
ATOM 5413 C CA . GLU A 1 716 ? -0.621 -11.488 14.765 1.00 89.50 716 GLU A CA 1
ATOM 5414 C C . GLU A 1 716 ? -1.460 -12.441 15.635 1.00 89.50 716 GLU A C 1
ATOM 5416 O O . GLU A 1 716 ? -1.761 -12.125 16.791 1.00 89.50 716 GLU A O 1
ATOM 5421 N N . VAL A 1 717 ? -1.866 -13.604 15.113 1.00 88.12 717 VAL A N 1
ATOM 5422 C CA . VAL A 1 717 ? -2.812 -14.513 15.787 1.00 88.12 717 VAL A CA 1
ATOM 5423 C C . VAL A 1 717 ? -2.230 -15.907 15.968 1.00 88.12 717 VAL A C 1
ATOM 5425 O O . VAL A 1 717 ? -1.502 -16.398 15.123 1.00 88.12 717 VAL A O 1
ATOM 5428 N N . ALA A 1 718 ? -2.578 -16.607 17.048 1.00 86.06 718 ALA A N 1
ATOM 5429 C CA . ALA A 1 718 ? -2.101 -17.976 17.248 1.00 86.06 718 ALA A CA 1
ATOM 5430 C C . ALA A 1 718 ? -2.696 -18.945 16.205 1.00 86.06 718 ALA A C 1
ATOM 5432 O O . ALA A 1 718 ? -3.915 -19.024 16.052 1.00 86.06 718 ALA A O 1
ATOM 5433 N N . HIS A 1 719 ? -1.842 -19.724 15.539 1.00 85.31 719 HIS A N 1
ATOM 5434 C CA . HIS A 1 719 ? -2.224 -20.631 14.448 1.00 85.31 719 HIS A CA 1
ATOM 5435 C C . HIS A 1 719 ? -1.460 -21.973 14.532 1.00 85.31 719 HIS A C 1
ATOM 5437 O O . HIS A 1 719 ? -0.628 -22.302 13.688 1.00 85.31 719 HIS A O 1
ATOM 5443 N N . PRO A 1 720 ? -1.690 -22.779 15.584 1.00 84.12 720 PRO A N 1
ATOM 5444 C CA . PRO A 1 720 ? -0.904 -23.985 15.827 1.00 84.12 720 PRO A CA 1
ATOM 5445 C C . PRO A 1 720 ? -1.014 -24.982 14.666 1.00 84.12 720 PRO A C 1
ATOM 5447 O O . PRO A 1 720 ? -2.108 -25.392 14.292 1.00 84.12 720 PRO A O 1
ATOM 5450 N N . GLY A 1 721 ? 0.133 -25.406 14.134 1.00 83.25 721 GLY A N 1
ATOM 5451 C CA . GLY A 1 721 ? 0.208 -26.404 13.062 1.00 83.25 721 GLY A CA 1
ATOM 5452 C C . GLY A 1 721 ? 0.006 -25.854 11.648 1.00 83.25 721 GLY A C 1
ATOM 5453 O O . GLY A 1 721 ? 0.207 -26.602 10.696 1.00 83.25 721 GLY A O 1
ATOM 5454 N N . VAL A 1 722 ? -0.323 -24.567 11.498 1.00 90.19 722 VAL A N 1
ATOM 5455 C CA . VAL A 1 722 ? -0.384 -23.899 10.194 1.00 90.19 722 VAL A CA 1
ATOM 5456 C C . VAL A 1 722 ? 1.021 -23.393 9.845 1.00 90.19 722 VAL A C 1
ATOM 5458 O O . VAL A 1 722 ? 1.578 -22.615 10.614 1.00 90.19 722 VAL A O 1
ATOM 5461 N N . PRO A 1 723 ? 1.630 -23.815 8.725 1.00 87.81 723 PRO A N 1
ATOM 5462 C CA . PRO A 1 723 ? 2.958 -23.343 8.349 1.00 87.81 723 PRO A CA 1
ATOM 5463 C C . PRO A 1 723 ? 2.956 -21.888 7.867 1.00 87.81 723 PRO A C 1
ATOM 5465 O O . PRO A 1 723 ? 2.038 -21.476 7.141 1.00 87.81 723 PRO A O 1
ATOM 5468 N N . ASP A 1 724 ? 4.026 -21.163 8.197 1.00 90.62 724 ASP A N 1
ATOM 5469 C CA . ASP A 1 724 ? 4.285 -19.815 7.690 1.00 90.62 724 ASP A CA 1
ATOM 5470 C C . ASP A 1 724 ? 4.541 -19.822 6.183 1.00 90.62 724 ASP A C 1
ATOM 5472 O O . ASP A 1 724 ? 5.212 -20.705 5.632 1.00 90.62 724 ASP A O 1
ATOM 5476 N N . TYR A 1 725 ? 4.019 -18.799 5.516 1.00 90.38 725 TYR A N 1
ATOM 5477 C CA . TYR A 1 725 ? 4.349 -18.495 4.138 1.00 90.38 725 TYR A CA 1
ATOM 5478 C C . TYR A 1 725 ? 5.738 -17.859 4.059 1.00 90.38 725 TYR A C 1
ATOM 5480 O O . TYR A 1 725 ? 6.006 -16.830 4.677 1.00 90.38 725 TYR A O 1
ATOM 5488 N N . VAL A 1 726 ? 6.613 -18.453 3.249 1.00 82.56 726 VAL A N 1
ATOM 5489 C CA . VAL A 1 726 ? 7.946 -17.918 2.969 1.00 82.56 726 VAL A CA 1
ATOM 5490 C C . VAL A 1 726 ? 8.012 -17.546 1.497 1.00 82.56 726 VAL A C 1
ATOM 5492 O O . VAL A 1 726 ? 7.901 -18.411 0.626 1.00 82.56 726 VAL A O 1
ATOM 5495 N N . ASP A 1 727 ? 8.211 -16.259 1.221 1.00 82.06 727 ASP A N 1
ATOM 5496 C CA . ASP A 1 727 ? 8.389 -15.785 -0.146 1.00 82.06 727 ASP A CA 1
ATOM 5497 C C . ASP A 1 727 ? 9.730 -16.256 -0.728 1.00 82.06 727 ASP A C 1
ATOM 5499 O O . ASP A 1 727 ? 10.782 -16.164 -0.090 1.00 82.06 727 ASP A O 1
ATOM 5503 N N . GLY A 1 728 ? 9.694 -16.785 -1.949 1.00 79.25 728 GLY A N 1
ATOM 5504 C CA . GLY A 1 728 ? 10.860 -17.360 -2.614 1.00 79.25 728 GLY A CA 1
ATOM 5505 C C . GLY A 1 728 ? 10.499 -18.414 -3.657 1.00 79.25 728 GLY A C 1
ATOM 5506 O O . GLY A 1 728 ? 9.342 -18.796 -3.823 1.00 79.25 728 GLY A O 1
ATOM 5507 N N . ARG A 1 729 ? 11.512 -18.927 -4.360 1.00 78.81 729 ARG A N 1
ATOM 5508 C CA . ARG A 1 729 ? 11.321 -19.885 -5.468 1.00 78.81 729 ARG A CA 1
ATOM 5509 C C . ARG A 1 729 ? 10.767 -21.242 -5.025 1.00 78.81 729 ARG A C 1
ATOM 5511 O O . ARG A 1 729 ? 10.217 -21.976 -5.825 1.00 78.81 729 ARG A O 1
ATOM 5518 N N . TYR A 1 730 ? 10.861 -21.558 -3.736 1.00 84.19 730 TYR A N 1
ATOM 5519 C CA . TYR A 1 730 ? 10.396 -22.824 -3.162 1.00 84.19 730 TYR A CA 1
ATOM 5520 C C . TYR A 1 730 ? 8.981 -22.742 -2.560 1.00 84.19 730 TYR A C 1
ATOM 5522 O O . TYR A 1 730 ? 8.552 -23.675 -1.880 1.00 84.19 730 TYR A O 1
ATOM 5530 N N . ARG A 1 731 ? 8.253 -21.634 -2.783 1.00 88.75 731 ARG A N 1
ATOM 5531 C CA . ARG A 1 731 ? 6.963 -21.323 -2.133 1.00 88.75 731 ARG A CA 1
ATOM 5532 C C . ARG A 1 731 ? 5.904 -22.422 -2.263 1.00 88.75 731 ARG A C 1
ATOM 5534 O O . ARG A 1 731 ? 5.097 -22.604 -1.359 1.00 88.75 731 ARG A O 1
ATOM 5541 N N . TYR A 1 732 ? 5.923 -23.173 -3.363 1.00 89.75 732 TYR A N 1
ATOM 5542 C CA . TYR A 1 732 ? 4.915 -24.192 -3.658 1.00 89.75 732 TYR A CA 1
ATOM 5543 C C . TYR A 1 732 ? 5.136 -25.523 -2.940 1.00 89.75 732 TYR A C 1
ATOM 5545 O O . TYR A 1 732 ? 4.270 -26.384 -3.008 1.00 89.75 732 TYR A O 1
ATOM 5553 N N . ARG A 1 733 ? 6.262 -25.710 -2.240 1.00 87.56 733 ARG A N 1
ATOM 5554 C CA . ARG A 1 733 ? 6.568 -26.973 -1.544 1.00 87.56 733 ARG A CA 1
ATOM 5555 C C . ARG A 1 733 ? 5.814 -27.139 -0.226 1.00 87.56 733 ARG A C 1
ATOM 5557 O O . ARG A 1 733 ? 5.751 -28.239 0.309 1.00 87.56 733 ARG A O 1
ATOM 5564 N N . ASN A 1 734 ? 5.261 -26.051 0.305 1.00 86.25 734 ASN A N 1
ATOM 5565 C CA . ASN A 1 734 ? 4.593 -26.029 1.599 1.00 86.25 734 ASN A CA 1
ATOM 5566 C C . ASN A 1 734 ? 3.222 -25.351 1.486 1.00 86.25 734 ASN A C 1
ATOM 5568 O O . ASN A 1 734 ? 3.067 -24.170 1.803 1.00 86.25 734 ASN A O 1
ATOM 5572 N N . VAL A 1 735 ? 2.230 -26.105 1.009 1.00 92.38 735 VAL A N 1
ATOM 5573 C CA . VAL A 1 735 ? 0.848 -25.634 0.842 1.00 92.38 735 VAL A CA 1
ATOM 5574 C C . VAL A 1 735 ? -0.077 -26.458 1.725 1.00 92.38 735 VAL A C 1
ATOM 5576 O O . VAL A 1 735 ? -0.573 -27.505 1.327 1.00 92.38 735 VAL A O 1
ATOM 5579 N N . TYR A 1 736 ? -0.326 -25.977 2.941 1.00 93.56 736 TYR A N 1
ATOM 5580 C CA . TYR A 1 736 ? -1.283 -26.606 3.851 1.00 93.56 736 TYR A CA 1
ATOM 5581 C C . TYR A 1 736 ? -2.684 -26.702 3.211 1.00 93.56 736 TYR A C 1
ATOM 5583 O O . TYR A 1 736 ? -3.115 -25.720 2.602 1.00 93.56 736 TYR A O 1
ATOM 5591 N N . PRO A 1 737 ? -3.422 -27.820 3.362 1.00 94.12 737 PRO A N 1
ATOM 5592 C CA . PRO A 1 737 ? -3.140 -28.997 4.200 1.00 94.12 737 PRO A CA 1
ATOM 5593 C C . PRO A 1 737 ? -2.388 -30.137 3.488 1.00 94.12 737 PRO A C 1
ATOM 5595 O O . PRO A 1 737 ? -2.398 -31.267 3.978 1.00 94.12 737 PRO A O 1
ATOM 5598 N N . LEU A 1 738 ? -1.806 -29.869 2.320 1.00 94.25 738 LEU A N 1
ATOM 5599 C CA . LEU A 1 738 ? -1.234 -30.873 1.429 1.00 94.25 738 LEU A CA 1
ATOM 5600 C C . LEU A 1 738 ? 0.231 -31.159 1.771 1.00 94.25 738 LEU A C 1
ATOM 5602 O O . LEU A 1 738 ? 0.979 -30.254 2.155 1.00 94.25 738 LEU A O 1
ATOM 5606 N N . THR A 1 739 ? 0.657 -32.411 1.607 1.00 91.81 739 THR A N 1
ATOM 5607 C CA . THR A 1 739 ? 2.080 -32.773 1.703 1.00 91.81 739 THR A CA 1
ATOM 5608 C C . THR A 1 739 ? 2.817 -32.518 0.389 1.00 91.81 739 THR A C 1
ATOM 5610 O O . THR A 1 739 ? 2.207 -32.412 -0.676 1.00 91.81 739 THR A O 1
ATOM 5613 N N . GLU A 1 740 ? 4.152 -32.456 0.439 1.00 93.69 740 GLU A N 1
ATOM 5614 C CA . GLU A 1 740 ? 4.965 -32.331 -0.777 1.00 93.69 740 GLU A CA 1
ATOM 5615 C C . GLU A 1 740 ? 4.702 -33.500 -1.744 1.00 93.69 740 GLU A C 1
ATOM 5617 O O . GLU A 1 740 ? 4.621 -33.294 -2.952 1.00 93.69 740 GLU A O 1
ATOM 5622 N N . GLU A 1 741 ? 4.506 -34.721 -1.235 1.00 94.69 741 GLU A N 1
ATOM 5623 C CA . GLU A 1 741 ? 4.183 -35.889 -2.060 1.00 94.69 741 GLU A CA 1
ATOM 5624 C C . GLU A 1 741 ? 2.828 -35.760 -2.760 1.00 94.69 741 GLU A C 1
ATOM 5626 O O . GLU A 1 741 ? 2.725 -36.103 -3.937 1.00 94.69 741 GLU A O 1
ATOM 5631 N N . GLU A 1 742 ? 1.800 -35.255 -2.072 1.00 94.69 742 GLU A N 1
ATOM 5632 C CA . GLU A 1 742 ? 0.486 -35.011 -2.680 1.00 94.69 742 GLU A CA 1
ATOM 5633 C C . GLU A 1 742 ? 0.580 -33.943 -3.772 1.00 94.69 742 GLU A C 1
ATOM 5635 O O . GLU A 1 742 ? 0.060 -34.129 -4.874 1.00 94.69 742 GLU A O 1
ATOM 5640 N N . LEU A 1 743 ? 1.302 -32.854 -3.495 1.00 96.50 743 LEU A N 1
ATOM 5641 C CA . LEU A 1 743 ? 1.544 -31.783 -4.458 1.00 96.50 743 LEU A CA 1
ATOM 5642 C C . LEU A 1 743 ? 2.280 -32.308 -5.693 1.00 96.50 743 LEU A C 1
ATOM 5644 O O . LEU A 1 743 ? 1.865 -32.029 -6.816 1.00 96.50 743 LEU A O 1
ATOM 5648 N N . ARG A 1 744 ? 3.308 -33.142 -5.514 1.00 96.56 744 ARG A N 1
ATOM 5649 C CA . ARG A 1 744 ? 4.010 -33.789 -6.631 1.00 96.56 744 ARG A CA 1
ATOM 5650 C C . ARG A 1 744 ? 3.109 -34.725 -7.430 1.00 96.56 744 ARG A C 1
ATOM 5652 O O . ARG A 1 744 ? 3.185 -34.747 -8.651 1.00 96.56 744 ARG A O 1
ATOM 5659 N N . ALA A 1 745 ? 2.269 -35.505 -6.757 1.00 95.94 745 ALA A N 1
ATOM 5660 C CA . ALA A 1 745 ? 1.436 -36.509 -7.408 1.00 95.94 745 ALA A CA 1
ATOM 5661 C C . ALA A 1 745 ? 0.253 -35.912 -8.185 1.00 95.94 745 ALA A C 1
ATOM 5663 O O . ALA A 1 745 ? -0.178 -36.500 -9.179 1.00 95.94 745 ALA A O 1
ATOM 5664 N N . HIS A 1 746 ? -0.292 -34.782 -7.726 1.00 93.94 746 HIS A N 1
ATOM 5665 C CA . HIS A 1 746 ? -1.583 -34.283 -8.205 1.00 93.94 746 HIS A CA 1
ATOM 5666 C C . HIS A 1 746 ? -1.553 -32.875 -8.804 1.00 93.94 746 HIS A C 1
ATOM 5668 O O . HIS A 1 746 ? -2.474 -32.526 -9.541 1.00 93.94 746 HIS A O 1
ATOM 5674 N N . VAL A 1 747 ? -0.524 -32.076 -8.514 1.00 96.06 747 VAL A N 1
ATOM 5675 C CA . VAL A 1 747 ? -0.451 -30.664 -8.926 1.00 96.06 747 VAL A CA 1
ATOM 5676 C C . VAL A 1 747 ? 0.768 -30.397 -9.808 1.00 96.06 747 VAL A C 1
ATOM 5678 O O . VAL A 1 747 ? 0.661 -29.754 -10.854 1.00 96.06 747 VAL A O 1
ATOM 5681 N N . ALA A 1 748 ? 1.931 -30.900 -9.403 1.00 95.00 748 ALA A N 1
ATOM 5682 C CA . ALA A 1 748 ? 3.193 -30.685 -10.087 1.00 95.00 748 ALA A CA 1
ATOM 5683 C C . ALA A 1 748 ? 3.226 -31.419 -11.433 1.00 95.00 748 ALA A C 1
ATOM 5685 O O . ALA A 1 748 ? 2.981 -32.627 -11.514 1.00 95.00 748 ALA A O 1
ATOM 5686 N N . ARG A 1 749 ? 3.575 -30.700 -12.500 1.00 92.94 749 ARG A N 1
ATOM 5687 C CA . ARG A 1 749 ? 3.761 -31.303 -13.819 1.00 92.94 749 ARG A CA 1
ATOM 5688 C C . ARG A 1 749 ? 4.976 -32.226 -13.775 1.00 92.94 749 ARG A C 1
ATOM 5690 O O . ARG A 1 749 ? 6.044 -31.820 -13.323 1.00 92.94 749 ARG A O 1
ATOM 5697 N N . ASP A 1 750 ? 4.796 -33.464 -14.229 1.00 94.50 750 ASP A N 1
ATOM 5698 C CA . ASP A 1 750 ? 5.831 -34.508 -14.229 1.00 94.50 750 ASP A CA 1
ATOM 5699 C C . ASP A 1 750 ? 6.416 -34.803 -12.829 1.00 94.50 750 ASP A C 1
ATOM 5701 O O . ASP A 1 750 ? 7.510 -35.348 -12.694 1.00 94.50 750 ASP A O 1
ATOM 5705 N N . GLY A 1 751 ? 5.680 -34.457 -11.764 1.00 95.19 751 GLY A N 1
ATOM 5706 C CA . GLY A 1 751 ? 6.141 -34.590 -10.383 1.00 95.19 751 GLY A CA 1
ATOM 5707 C C . GLY A 1 751 ? 7.179 -33.551 -9.953 1.00 95.19 751 GLY A C 1
ATOM 5708 O O . GLY A 1 751 ? 7.771 -33.722 -8.886 1.00 95.19 751 GLY A O 1
ATOM 5709 N N . LEU A 1 752 ? 7.398 -32.498 -10.749 1.00 95.56 752 LEU A N 1
ATOM 5710 C CA . LEU A 1 752 ? 8.415 -31.467 -10.536 1.00 95.56 752 LEU A CA 1
ATOM 5711 C C . LEU A 1 752 ? 7.797 -30.088 -10.262 1.00 95.56 752 LEU A C 1
ATOM 5713 O O . LEU A 1 752 ? 6.852 -29.664 -10.932 1.00 95.56 752 LEU A O 1
ATOM 5717 N N . PHE A 1 753 ? 8.346 -29.381 -9.276 1.00 95.38 753 PHE A N 1
ATOM 5718 C CA . PHE A 1 753 ? 7.944 -28.015 -8.935 1.00 95.38 753 PHE A CA 1
ATOM 5719 C C . PHE A 1 753 ? 8.477 -26.983 -9.949 1.00 95.38 753 PHE A C 1
ATOM 5721 O O . PHE A 1 753 ? 9.447 -27.266 -10.658 1.00 95.38 753 PHE A O 1
ATOM 5728 N N . PRO A 1 754 ? 7.902 -25.763 -10.002 1.00 92.31 754 PRO A N 1
ATOM 5729 C CA . PRO A 1 754 ? 8.354 -24.712 -10.922 1.00 92.31 754 PRO A CA 1
ATOM 5730 C C . PRO A 1 754 ? 9.852 -24.380 -10.828 1.00 92.31 754 PRO A C 1
ATOM 5732 O O . PRO A 1 754 ? 10.504 -24.153 -11.847 1.00 92.31 754 PRO A O 1
ATOM 5735 N N . ASP A 1 755 ? 10.437 -24.403 -9.624 1.00 88.88 755 ASP A N 1
ATOM 5736 C CA . ASP A 1 755 ? 11.880 -24.221 -9.430 1.00 88.88 755 ASP A CA 1
ATOM 5737 C C . ASP A 1 755 ? 12.714 -25.344 -10.052 1.00 88.88 755 ASP A C 1
ATOM 5739 O O . ASP A 1 755 ? 13.794 -25.084 -10.573 1.00 88.88 755 ASP A O 1
ATOM 5743 N N . GLU A 1 756 ? 12.215 -26.578 -10.047 1.00 92.06 756 GLU A N 1
ATOM 5744 C CA . GLU A 1 756 ? 12.929 -27.737 -10.583 1.00 92.06 756 GLU A CA 1
ATOM 5745 C C . GLU A 1 756 ? 12.957 -27.706 -12.117 1.00 92.06 756 GLU A C 1
ATOM 5747 O O . GLU A 1 756 ? 14.013 -27.932 -12.706 1.00 92.06 756 GLU A O 1
ATOM 5752 N N . HIS A 1 757 ? 11.844 -27.336 -12.761 1.00 91.94 757 HIS A N 1
ATOM 5753 C CA . HIS A 1 757 ? 11.790 -27.115 -14.215 1.00 91.94 757 HIS A CA 1
ATOM 5754 C C . HIS A 1 757 ? 12.703 -25.970 -14.659 1.00 91.94 757 HIS A C 1
ATOM 5756 O O . HIS A 1 757 ? 13.444 -26.100 -15.633 1.00 91.94 757 HIS A O 1
ATOM 5762 N N . ALA A 1 758 ? 12.691 -24.860 -13.918 1.00 86.69 758 ALA A N 1
ATOM 5763 C CA . ALA A 1 758 ? 13.551 -23.715 -14.192 1.00 86.69 758 ALA A CA 1
ATOM 5764 C C . ALA A 1 758 ? 15.041 -24.066 -14.075 1.00 86.69 758 ALA A C 1
ATOM 5766 O O . ALA A 1 758 ? 15.833 -23.697 -14.939 1.00 86.69 758 ALA A O 1
ATOM 5767 N N . MET A 1 759 ? 15.426 -24.801 -13.028 1.00 86.38 759 MET A N 1
ATOM 5768 C CA . MET A 1 759 ? 16.817 -25.208 -12.823 1.00 86.38 759 MET A CA 1
ATOM 5769 C C . MET A 1 759 ? 17.281 -26.274 -13.821 1.00 86.38 759 MET A C 1
ATOM 5771 O O . MET A 1 759 ? 18.455 -26.276 -14.182 1.00 86.38 759 MET A O 1
ATOM 5775 N N . ALA A 1 760 ? 16.386 -27.151 -14.288 1.00 89.25 760 ALA A N 1
ATOM 5776 C CA . ALA A 1 760 ? 16.699 -28.101 -15.353 1.00 89.25 760 ALA A CA 1
ATOM 5777 C C . ALA A 1 760 ? 17.006 -27.380 -16.675 1.00 89.25 760 ALA A C 1
ATOM 5779 O O . ALA A 1 760 ? 18.032 -27.660 -17.290 1.00 89.25 760 ALA A O 1
ATOM 5780 N N . LEU A 1 761 ? 16.174 -26.401 -17.060 1.00 88.38 761 LEU A N 1
ATOM 5781 C CA . LEU A 1 761 ? 16.420 -25.575 -18.247 1.00 88.38 761 LEU A CA 1
ATOM 5782 C C . LEU A 1 761 ? 17.705 -24.751 -18.108 1.00 88.38 761 LEU A C 1
ATOM 5784 O O . LEU A 1 761 ? 18.465 -24.631 -19.063 1.00 88.38 761 LEU A O 1
ATOM 5788 N N . PHE A 1 762 ? 17.956 -24.192 -16.919 1.00 84.06 762 PHE A N 1
ATOM 5789 C CA . PHE A 1 762 ? 19.190 -23.457 -16.655 1.00 84.06 762 PHE A CA 1
ATOM 5790 C C . PHE A 1 762 ? 20.422 -24.327 -16.921 1.00 84.06 762 PHE A C 1
ATOM 5792 O O . PHE A 1 762 ? 21.302 -23.899 -17.655 1.00 84.06 762 PHE A O 1
ATOM 5799 N N . ALA A 1 763 ? 20.460 -25.545 -16.370 1.00 85.00 763 ALA A N 1
ATOM 5800 C CA . ALA A 1 763 ? 21.579 -26.464 -16.561 1.00 85.00 763 ALA A CA 1
ATOM 5801 C C . ALA A 1 763 ? 21.767 -26.858 -18.038 1.00 85.00 763 ALA A C 1
ATOM 5803 O O . ALA A 1 763 ? 22.886 -26.838 -18.530 1.00 85.00 763 ALA A O 1
ATOM 5804 N N . GLU A 1 764 ? 20.680 -27.141 -18.765 1.00 89.94 764 GLU A N 1
ATOM 5805 C CA . GLU A 1 764 ? 20.734 -27.475 -20.198 1.00 89.94 764 GLU A CA 1
ATOM 5806 C C . GLU A 1 764 ? 21.332 -26.339 -21.047 1.00 89.94 764 GLU A C 1
ATOM 5808 O O . GLU A 1 764 ? 22.149 -26.580 -21.937 1.00 89.94 764 GLU A O 1
ATOM 5813 N N . LEU A 1 765 ? 20.940 -25.094 -20.765 1.00 84.12 765 LEU A N 1
ATOM 5814 C CA . LEU A 1 765 ? 21.404 -23.920 -21.504 1.00 84.12 765 LEU A CA 1
ATOM 5815 C C . LEU A 1 765 ? 22.820 -23.475 -21.104 1.00 84.12 765 LEU A C 1
ATOM 5817 O O . LEU A 1 765 ? 23.528 -22.920 -21.943 1.00 84.12 765 LEU A O 1
ATOM 5821 N N . ASP A 1 766 ? 23.220 -23.697 -19.850 1.00 78.38 766 ASP A N 1
ATOM 5822 C CA . ASP A 1 766 ? 24.567 -23.390 -19.347 1.00 78.38 766 ASP A CA 1
ATOM 5823 C C . ASP A 1 766 ? 25.596 -24.406 -19.883 1.00 78.38 766 ASP A C 1
ATOM 5825 O O . ASP A 1 766 ? 26.624 -24.010 -20.429 1.00 78.38 766 ASP A O 1
ATOM 5829 N N . ASP A 1 767 ? 25.270 -25.706 -19.868 1.00 70.94 767 ASP A N 1
ATOM 5830 C CA . ASP A 1 767 ? 26.128 -26.771 -20.415 1.00 70.94 767 ASP A CA 1
ATOM 5831 C C . ASP A 1 767 ? 26.295 -26.642 -21.947 1.00 70.94 767 ASP A C 1
ATOM 5833 O O . ASP A 1 767 ? 27.391 -26.809 -22.491 1.00 70.94 767 ASP A O 1
ATOM 5837 N N . GLY A 1 768 ? 25.227 -26.265 -22.664 1.00 57.19 768 GLY A N 1
ATOM 5838 C CA . GLY A 1 768 ? 25.271 -26.011 -24.110 1.00 57.19 768 GLY A CA 1
ATOM 5839 C C . GLY A 1 768 ? 26.101 -24.781 -24.509 1.00 57.19 768 GLY A C 1
ATOM 5840 O O . GLY A 1 768 ? 26.553 -24.689 -25.655 1.00 57.19 768 GLY A O 1
ATOM 5841 N N . ALA A 1 769 ? 26.340 -23.848 -23.580 1.00 56.34 769 ALA A N 1
ATOM 5842 C CA . ALA A 1 769 ? 27.218 -22.701 -23.798 1.00 56.34 769 ALA A CA 1
ATOM 5843 C C . ALA A 1 769 ? 28.710 -23.071 -23.683 1.00 56.34 769 ALA A C 1
ATOM 5845 O O . ALA A 1 769 ? 29.539 -22.432 -24.336 1.00 56.34 769 ALA A O 1
ATOM 5846 N N . GLU A 1 770 ? 29.060 -24.113 -22.917 1.00 47.09 770 GLU A N 1
ATOM 5847 C CA . GLU A 1 770 ? 30.434 -24.625 -22.826 1.00 47.09 770 GLU A CA 1
ATOM 5848 C C . GLU A 1 770 ? 30.804 -25.510 -24.033 1.00 47.09 770 GLU A C 1
ATOM 5850 O O . GLU A 1 770 ? 31.871 -25.313 -24.625 1.00 47.09 770 GLU A O 1
ATOM 5855 N N . GLU A 1 771 ? 29.916 -26.405 -24.490 1.00 44.66 771 GLU A N 1
ATOM 5856 C CA . GLU A 1 771 ? 30.183 -27.281 -25.651 1.00 44.66 771 GLU A CA 1
ATOM 5857 C C . GLU A 1 771 ? 30.276 -26.520 -26.992 1.00 44.66 771 GLU A C 1
ATOM 5859 O O . GLU A 1 771 ? 30.965 -26.956 -27.917 1.00 44.66 771 GLU A O 1
ATOM 5864 N N . GLY A 1 772 ? 29.667 -25.333 -27.099 1.00 43.31 772 GLY A N 1
ATOM 5865 C CA . GLY A 1 772 ? 29.797 -24.447 -28.265 1.00 43.31 772 GLY A CA 1
ATOM 5866 C C . GLY A 1 772 ? 31.178 -23.791 -28.430 1.00 43.31 772 GLY A C 1
ATOM 5867 O O . GLY A 1 772 ? 31.421 -23.135 -29.444 1.00 43.31 772 GLY A O 1
ATOM 5868 N N . SER A 1 773 ? 32.081 -23.957 -27.455 1.00 40.72 773 SER A N 1
ATOM 5869 C CA . SER A 1 773 ? 33.437 -23.387 -27.468 1.00 40.72 773 SER A CA 1
ATOM 5870 C C . SER A 1 773 ? 34.547 -24.380 -27.851 1.00 40.72 773 SER A C 1
ATOM 5872 O O . SER A 1 773 ? 35.674 -23.958 -28.102 1.00 40.72 773 SER A O 1
ATOM 5874 N N . GLU A 1 774 ? 34.232 -25.674 -27.988 1.00 41.84 774 GLU A N 1
ATOM 5875 C CA . GLU A 1 774 ? 35.173 -26.726 -28.404 1.00 41.84 774 GLU A CA 1
ATOM 5876 C C . GLU A 1 774 ? 34.785 -27.331 -29.767 1.00 41.84 774 GLU A C 1
ATOM 5878 O O . GLU A 1 774 ? 34.483 -28.515 -29.893 1.00 41.84 774 GLU A O 1
ATOM 5883 N N . SER A 1 775 ? 34.798 -26.530 -30.837 1.00 42.62 775 SER A N 1
ATOM 5884 C CA . SER A 1 775 ? 34.864 -27.077 -32.205 1.00 42.62 775 SER A CA 1
ATOM 5885 C C . SER A 1 775 ? 35.443 -26.093 -33.225 1.00 42.62 775 SER A C 1
ATOM 5887 O O . SER A 1 775 ? 34.810 -25.785 -34.227 1.00 42.62 775 SER A O 1
ATOM 5889 N N . ASP A 1 776 ? 36.676 -25.627 -33.005 1.00 42.12 776 ASP A N 1
ATOM 5890 C CA . ASP A 1 776 ? 37.502 -25.111 -34.111 1.00 42.12 776 ASP A CA 1
ATOM 5891 C C . ASP A 1 776 ? 39.011 -25.275 -33.845 1.00 42.12 776 ASP A C 1
ATOM 5893 O O . ASP A 1 776 ? 39.785 -24.332 -33.936 1.00 42.12 776 ASP A O 1
ATOM 5897 N N . ASP A 1 777 ? 39.444 -26.489 -33.490 1.00 42.59 777 ASP A N 1
ATOM 5898 C CA . ASP A 1 777 ? 40.857 -26.886 -33.601 1.00 42.59 777 ASP A CA 1
ATOM 5899 C C . ASP A 1 777 ? 40.988 -27.912 -34.733 1.00 42.59 777 ASP A C 1
ATOM 5901 O O . ASP A 1 777 ? 41.165 -29.118 -34.539 1.00 42.59 777 ASP A O 1
ATOM 5905 N N . GLY A 1 778 ? 40.838 -27.400 -35.954 1.00 37.75 778 GLY A N 1
ATOM 5906 C CA . GLY A 1 778 ? 41.092 -28.098 -37.206 1.00 37.75 778 GLY A CA 1
ATOM 5907 C C . GLY A 1 778 ? 42.270 -27.477 -37.948 1.00 37.75 778 GLY A C 1
ATOM 5908 O O . GLY A 1 778 ? 42.066 -26.697 -38.865 1.00 37.75 778 GLY A O 1
ATOM 5909 N N . ASP A 1 779 ? 43.477 -27.854 -37.526 1.00 44.91 779 ASP A N 1
ATOM 5910 C CA . ASP A 1 779 ? 44.646 -28.119 -38.378 1.00 44.91 779 ASP A CA 1
ATOM 5911 C C . ASP A 1 779 ? 44.917 -27.112 -39.521 1.00 44.91 779 ASP A C 1
ATOM 5913 O O . ASP A 1 779 ? 44.417 -27.272 -40.633 1.00 44.91 779 ASP A O 1
ATOM 5917 N N . ASP A 1 780 ? 45.831 -26.154 -39.311 1.00 36.62 780 ASP A N 1
ATOM 5918 C CA . ASP A 1 780 ? 46.773 -25.880 -40.397 1.00 36.62 780 ASP A CA 1
ATOM 5919 C C . ASP A 1 780 ? 48.195 -25.579 -39.922 1.00 36.62 780 ASP A C 1
ATOM 5921 O O . ASP A 1 780 ? 48.515 -24.675 -39.144 1.00 36.62 780 ASP A O 1
ATOM 5925 N N . SER A 1 781 ? 49.052 -26.436 -40.438 1.00 37.81 781 SER A N 1
ATOM 5926 C CA . SER A 1 781 ? 50.483 -26.471 -40.300 1.00 37.81 781 SER A CA 1
ATOM 5927 C C . SER A 1 781 ? 51.178 -25.438 -41.193 1.00 37.81 781 SER A C 1
ATOM 5929 O O . SER A 1 781 ? 50.829 -25.237 -42.349 1.00 37.81 781 SER A O 1
ATOM 5931 N N . SER A 1 782 ? 52.321 -24.970 -40.694 1.00 38.41 782 SER A N 1
ATOM 5932 C CA . SER A 1 782 ? 53.521 -24.590 -41.455 1.00 38.41 782 SER A CA 1
ATOM 5933 C C . SER A 1 782 ? 53.641 -23.192 -42.096 1.00 38.41 782 SER A C 1
ATOM 5935 O O . SER A 1 782 ? 52.888 -22.768 -42.962 1.00 38.41 782 SER A O 1
ATOM 5937 N N . ASP A 1 783 ? 54.779 -22.596 -41.723 1.00 40.81 783 ASP A N 1
ATOM 5938 C CA . ASP A 1 783 ? 55.697 -21.781 -42.522 1.00 40.81 783 ASP A CA 1
ATOM 5939 C C . ASP A 1 783 ? 55.487 -20.260 -42.699 1.00 40.81 783 ASP A C 1
ATOM 5941 O O . ASP A 1 783 ? 54.883 -19.786 -43.658 1.00 40.81 783 ASP A O 1
ATOM 5945 N N . ARG A 1 784 ? 56.296 -19.560 -41.879 1.00 33.88 784 ARG A N 1
ATOM 5946 C CA . ARG A 1 784 ? 57.107 -18.337 -42.105 1.00 33.88 784 ARG A CA 1
ATOM 5947 C C . ARG A 1 784 ? 56.673 -17.022 -41.474 1.00 33.88 784 ARG A C 1
ATOM 5949 O O . ARG A 1 784 ? 55.629 -16.466 -41.861 1.00 33.88 784 ARG A O 1
#

Foldseek 3Di:
DQCVAPLNVLLADDDPVNLVQQLCQQANPPCPPPVVSSVVSVVQVVVCVVVVNHPCRSGPDPLLSVLSVVLPDDVLLVLLCLLVVDDDDVSGDDSVSSNLLSVQLSVLVCLCVPVPNDPVNLQCLLCQQLVNDNPDDDDPVSSVVLSSLSSSCSSVPFPVSPSLLSSLSNCCSVQVQDVQFKAWEDELRDTDIEGAFPPDPHFHYEYQQWEQELVGIDGHPPQDADPVRHGPAHDAYEYEWAADPVDLQWTWGHGHNDTGIDGLSSVLSNVLPPPRVLPDDAAREYEYAYQDQRPCVVVSQQSSCQSNVYKYKYWRFHWDQPDADPVRGTYTYTPDPGDTDIDMRHHDDPPPPPPPDPDPDDDDDDDDDDDDDDDDDDDDDDDDDDDDDDDDDDDDDDDDDDDDDDDDDDDDDDDDDDDDDDDDDDDPPPPPVVVCPPRDDDALQVQLLVLLLVLQLQLLLLLLLVLLPDPVLFVLLLLLLLLLQVLCVVVVHQLLLLADLALQAWLGLHSDPVSSVCCNVPNGLRVSLSSLLSCLVSCNLQVSLPHDDDFDPQQVLLQVQKDWDPLLVVLVVQLVVCVVVVHDVVVSCVVSVVSLVQQAFPDAQVRDPPHDDPSSQVRQADPPPRHGNHGAQLSTMAGDCPRPVNVVCSQQVDDWRGAADSSLLSSLLSSLSSCVVPVRDHQSLSVLSSCSSNRCNRPNTHNRNSLRSSLVNCVPGPHPPRDHQDRHSCRQCRRPPDHNQRSLVRRRDVSDRSSRSSVVSSVVSVVVVVVVVPPDPDDDDDDD